Protein AF-0000000079808910 (afdb_homodimer)

Secondary structure (DSSP, 8-state):
-EEEEEEE--TT-BTTBPTT-EEES--HHHHHHHHHSTT----EEEE-STTSSHHHHHHHHHHHHHHHHHHHS-GGGS-GGG--SS--PSSSSEEEEEEEEPPGGG--TT--SEEEEEEEE-TTS--EEEETTGGGSSS-TTS-SSTHHHHHHS-SEEEEEE--SS--TTHHHHHHHHHHHHHHHHHHHTT----SS-S--EEE--GGGHHHHHHHHHHH--TTTTHHHHHHT-EEEEEEEEEEEE--EEE-HHHHHTT----HHHHHHHHHHHHHHHHHTT--HHHHHHHHHHHHHHHHHHH-TTEEE---TTS-SEEE-TTTTT--STT--SHHHHHHHH-SEEEEETTTTEEEEEEE-SHHHHHHHHHHTTT-HHHHHHHHHHHHHGGGGGS-HHHHHHHHH---TTGGGGS-B--GGG-SEEEEEEEEEETT-SS-B-GGGS-HHHHHHHHHHHHHHHTTTS-EEEEEESTTTT--HHHHHHHHHHHHHHS--BTTB-EEEEEEE--HHHHHTS-GGGEEEEEE-TTT--EEEE--SS--TT--HHHHHHHHH----SS-HHHHHHHHHHHH-THHHH-HHHHHHHHHHHS-S-HHHHHHHHHHHHSGGGG----/-EEEEEEE--TT-BTTBPTT-EEES--HHHHHHHHHSTT----EEEE-STTSSHHHHHHHHHHHHHHHHHHHS-GGGS-GGG--SS--PSSSSEEEEEEEEPPGGG--TT--SEEEEEEEE-TTS--EEEETTGGGSS--TT--IIIIIHHHHS-SEEEEEE--SS--TTHHHHHHHHHHHHHHHHHHHTT----SS-S--EEE--GGGHHHHHHHHHHH--TTTTHHHHHHT-EEEEEEEEEEEE--EEE-HHHHHTT----HHHHHHHHHHHHHHHHHTT--HHHHHHHHHHHHHHHHHHH-TTEEE---TTS-SEEE-TTTTT--STT--SHHHHHHHH-SEEEEETTTTEEEEEEE-SHHHHHHHHHHTTT-HHHHHHHHHHHHHGGGGGS-HHHHHHHHH---TTGGGGS-B--GGG-SEEEEEEEEEETT-SS-B-GGGS-HHHHHHHHHHHHHHHTTTS-EEEEEESTTTT--HHHHHHHHHHHHHHS--BTTB-EEEEEEE--HHHHHTS-GGGEEEEEE-TTT--EEEE--SS--TT--HHHHHHHHH----SS-HHHHHHHHHHHHSTHHHH-HHHHHHHHHHHS-S-HHHHHHHHHHHHSGGGG----

pLDDT: mean 88.54, std 10.25, range [24.23, 98.62]

Solvent-accessible surface area (backbone atoms only — not comparable to full-atom values): 65566 Å² total; per-residue (Å²): 49,43,71,31,35,44,32,35,60,13,84,82,22,48,86,56,42,44,53,65,41,68,49,70,64,44,50,76,65,57,44,52,52,49,67,67,47,75,62,69,69,72,55,34,38,30,34,35,51,71,74,20,42,57,66,46,55,53,31,49,52,47,36,51,53,41,55,51,46,62,68,59,48,69,68,88,44,47,53,76,90,62,62,56,70,54,59,84,49,74,61,40,13,34,38,39,31,32,34,27,60,52,60,70,92,46,45,54,96,83,29,69,59,60,42,42,37,39,35,39,28,46,73,86,39,46,77,44,81,39,64,77,56,49,85,55,35,77,58,67,84,82,59,53,70,69,66,69,49,41,66,50,72,40,65,61,29,42,38,35,38,65,61,50,89,44,61,62,63,52,52,53,31,52,52,46,50,52,46,47,39,36,40,52,50,45,26,62,48,67,70,45,85,60,90,58,54,68,85,69,42,59,45,57,60,53,76,88,42,40,65,55,41,50,50,30,45,62,56,59,54,52,69,77,75,42,39,67,49,31,73,75,69,24,48,73,45,60,43,33,35,30,43,40,32,42,43,62,43,74,46,54,73,68,63,54,56,65,47,48,83,63,51,74,67,54,48,50,51,49,51,51,50,53,50,53,53,40,50,74,72,67,53,50,74,69,55,44,71,72,39,47,66,58,56,52,50,50,53,47,35,73,73,31,90,42,40,47,76,48,84,55,86,97,51,68,44,33,35,36,31,83,49,52,72,32,46,57,53,84,83,31,79,31,56,53,20,31,51,55,70,37,31,73,42,71,50,72,43,75,88,75,40,26,40,41,35,34,33,68,53,48,72,66,36,38,50,38,45,33,71,56,30,78,62,34,39,46,55,48,41,31,35,49,50,49,45,51,44,52,48,55,71,81,62,49,68,66,58,49,55,48,54,74,69,52,84,58,84,59,53,76,66,39,54,56,44,59,29,57,92,69,30,33,43,49,79,42,74,48,28,27,36,37,70,47,43,90,62,68,39,41,72,67,77,35,38,45,30,48,45,40,49,51,44,54,49,31,52,41,49,54,48,43,85,35,32,24,39,37,40,32,40,33,70,57,51,58,39,25,66,64,54,40,20,34,41,67,49,53,48,39,69,40,36,59,56,44,96,86,37,35,71,31,40,41,35,31,43,61,55,45,33,54,47,7,47,27,50,28,84,34,32,39,39,32,38,51,41,73,77,76,40,51,48,46,77,42,58,57,96,53,57,29,20,24,14,20,41,67,56,41,35,28,76,63,62,67,36,80,69,58,41,2,43,45,26,51,49,52,53,50,51,57,66,63,35,70,64,33,79,76,35,37,67,60,41,37,51,47,47,60,70,63,34,12,71,28,71,65,51,50,50,52,39,48,57,42,60,65,40,79,80,56,71,69,60,85,124,49,43,70,30,36,44,32,35,58,13,86,82,22,48,87,58,41,44,54,64,40,67,47,70,64,47,50,77,66,58,44,51,52,49,68,66,46,75,63,70,71,73,56,35,38,31,33,34,52,71,75,21,42,58,66,46,55,52,33,50,53,48,34,51,51,40,56,52,46,62,60,53,50,70,69,89,41,47,53,76,90,61,63,57,70,53,59,84,48,74,60,41,12,34,38,41,32,32,35,26,61,52,59,70,92,45,45,53,96,85,29,68,61,61,43,43,38,38,37,39,29,46,72,85,40,46,75,45,80,39,62,76,56,48,85,53,38,76,59,66,86,79,61,56,60,70,54,74,48,41,69,52,72,41,65,62,29,42,38,35,37,64,61,52,88,44,62,64,64,51,51,54,31,53,51,47,49,54,46,46,38,35,42,53,49,45,26,62,47,67,70,45,86,60,91,58,53,67,86,68,41,59,44,55,59,53,78,88,42,40,63,55,42,49,48,30,46,63,55,60,54,52,71,77,74,42,40,68,49,31,72,75,69,24,48,74,46,59,43,33,34,30,42,40,33,43,44,61,43,74,47,54,71,67,63,54,57,66,44,48,83,62,52,74,67,53,47,50,52,50,52,50,48,55,49,52,53,41,49,73,73,67,52,50,71,69,55,44,71,73,40,48,66,58,55,51,51,50,52,47,34,73,73,32,90,42,40,50,73,47,83,56,85,95,52,67,43,33,34,35,32,82,48,53,71,32,46,56,53,84,84,31,80,31,55,54,21,31,52,55,70,36,31,70,43,71,52,73,42,76,88,76,40,28,39,39,34,33,32,67,53,46,72,66,35,36,50,37,45,33,70,57,30,78,62,34,40,46,53,48,41,31,35,50,51,49,45,51,42,51,47,55,71,80,61,48,69,68,58,49,55,46,55,73,70,50,85,58,83,60,52,76,64,37,55,56,43,60,29,56,90,72,31,32,44,49,79,42,73,50,28,27,36,36,70,47,44,89,62,68,40,43,72,67,75,36,38,44,29,49,46,41,49,52,43,54,49,31,52,41,50,53,48,43,86,36,31,24,40,38,39,32,40,33,71,58,51,58,40,26,66,64,54,38,21,34,42,68,49,52,48,36,69,39,36,58,56,45,94,87,35,34,70,30,42,41,36,31,43,59,56,46,34,54,47,6,47,27,51,28,83,34,32,38,38,32,38,51,39,71,78,75,40,49,48,46,76,43,58,57,95,52,57,28,20,25,15,20,41,67,55,42,36,28,76,64,62,66,37,78,69,60,40,3,43,46,26,51,48,51,52,50,51,57,65,63,36,71,59,34,78,75,34,33,67,60,40,38,51,48,47,60,71,64,34,11,70,25,71,65,51,50,50,52,38,48,55,41,58,63,40,81,79,53,70,69,59,86,124

Foldseek 3Di:
DFWAKKAQQQCPAQVLAHHGDIDGLDDPVRVVVVVVVFWFDFAFEEAEDPPLCQQSVLLQVLQVVLLLQLQADDLLLDDPLSNDQQDCGPVQWMKTWGWFAAFPVWADPQADRIWIKIWIHDHRDGIDIDRPVCVSTNDDPPPPCHHDVSCGGDFQAAEEEEPDPLDLSCQSVVLVLVSQVSVLVSCQLAVHADPLFTPGRYHYDYPQCLLLLLVLCQLQPDPLLCVLLCVPFQFDHWFKKKKKFAFKDFDDLVVLCSSDPDDPVRLVVVLVVLLVVCVVVPDDPVRCVVCSSVVSSVVSQVVHVQKDADPDPPDRGIMGGSCVNQDDDCPDLGLVSLQQQLAPDWDADPVLNMIMGMHGDDPSSSVSNCVSQVSASLSNSRNVSSQQSNQQVPFDPVLSSCSNRPPDSCSVVVGDGDDPSSGRMDMDDTWTDGPPDDDTDDLVPDDPQSSLLSSVLSVLLNCLPTAYEYEYEASRVPPDPVCLLCVSVSSSSSNGSDNNYDYHYYYYHHALSSQLCHFQSSYWAWRADPPPRHIDIDGQPDGSHNDDSQVCCCRRHVDNDPDDPVLVVVLVVLCPPPVCVVAVPVSLVVLPVVDDDDPVNVVSNVVSCPPVVNPPPPD/DFWAKKAQQQCPAQVLAHHGDIDGLDDPVRVVVVVVVFWFDFAFEEAEDPPLCQQSVLLQVLQVVLLLQLLQDDLLLDDPLSNDQQDCGPVQWMKTWGWFAAFPVWADPQADRIWIKIWIHDHRDGIDIDGPVCVSTNDDPPPDCSYDVSCGGDFQAAEEEEPDPLDLSCQSVVLVLVSQVSVLVSCQLAVHADPLFTPGRYHYDYPQCLLLLLVLCQLQPDPLLCVLLCVPFQFDHWFKKKKKFAFKDFDDLVVLCSSDPDDPVRLVVVLVVQLVVCVVVPDDPVRCVVCSSVVSSVVSQVVHVQKDADPDPPDRGIMGGSCVNQDDDCPDLGLVSLQQQLAPDWDADPVLNMIMGIHGDDPSSSVSCCVSQVSASLSNSRSVSSQQSCQQVPFDPVLSSCSNRPPDSCSVVVGDGDDPSSGRMDMDDTWTDGPPDDDTDDLVPDDPQSSLLSRVLSVLLNCLPTAYEYEYEASRVPPDPVCLLCVSVSSCSSNGSDNNYDYHYYYYHHALSSQLCHFQSSYWAWRADPPPRRIDIDGQPDGSHNDDSQVCCCRRHVDNDPDDPVLVVVLVVLCPPPVCVVAVPVSLVVLPVVDDDDPVNVVSNVVSCPPVVNPPPPD

Radius of gyration: 33.3 Å; Cα contacts (8 Å, |Δi|>4): 2256; chains: 2; bounding box: 93×118×65 Å

Nearest PDB structures (foldseek):
  8eea-assembly1_E  TM=5.211E-01  e=1.259E-10  Escherichia coli
  8eea-assembly1_F  TM=4.835E-01  e=3.034E-10  Escherichia coli
  7uqj-assembly1_B  TM=2.582E-01  e=8.518E+00  Saccharomyces cerevisiae
  8eea-assembly1_E  TM=5.245E-01  e=2.984E-10  Escherichia coli
  8eea-assembly1_F  TM=5.023E-01  e=4.274E-10  Escherichia coli

Sequence (1238 aa):
MKLLRLKITDPEGFRSLPCGFEHYFRTEWSLQDELAQADHFAPFVCAGPNGSGKSNLLEALAAIFYQLEVLRVRRSFLPEALQDEALDFSPVAFELDYLIRVPAEYRGPESPPWAKVGVWKKAGESVRFLWDNQGDFSTDVYEAFKGGHADILLPQYVLSYSSGENEILSLPFFKMRFVQFDEYWNALTCQLSYPGHPETRLAYLDSGFSQAILLCNLLFQDESTLQPFREDVGIEALREFRIILRRRIPIDAIQLEAFDLADEDQKRERRNRIQAEARTRGLSESEISQSVDDWVRSEIIKGNPALSETDELGSTRYRLNLLQLLEGDEKSSLVVSALKRCATLNYVDDVTDTLVLDYWVNEATRQAFRENFDGSALALFQAFQVLLTLNLYAVSDVLKADLYTSTSHYVSETVPTLASDQRIMRFKFMRFTKQGVAEPMMLKELSDGEHQLLHSLGLCLLFRETNSLFLLDEPETHFNPDWRANFISRLRQCLPGHGECAQEMLITTHAPFLISDSKPDKVLVFAKDKASGKVSVSHPPYNTLGASINKITHETFGKRETIGGGAQQVLEQLLADPISKADPHGLARKIMDTMGDSVERTLAVHALLQTPGADKEPGMKLLRLKITDPEGFRSLPCGFEHYFRTEWSLQDELAQADHFAPFVCAGPNGSGKSNLLEALAAIFYQLEVLRVRRSFLPEALQDEALDFSPVAFELDYLIRVPAEYRGPESPPWAKVGVWKKAGESVRFLWDNQGDFSTDVYEAFKGGHADILLPQYVLSYSSGENEILSLPFFKMRFVQFDEYWNALTCQLSYPGHPETRLAYLDSGFSQAILLCNLLFQDESTLQPFREDVGIEALREFRIILRRRIPIDAIQLEAFDLADEDQKRERRNRIQAEARTRGLSESEISQSVDDWVRSEIIKGNPALSETDELGSTRYRLNLLQLLEGDEKSSLVVSALKRCATLNYVDDVTDTLVLDYWVNEATRQAFRENFDGSALALFQAFQVLLTLNLYAVSDVLKADLYTSTSHYVSETVPTLASDQRIMRFKFMRFTKQGVAEPMMLKELSDGEHQLLHSLGLCLLFRETNSLFLLDEPETHFNPDWRANFISRLRQCLPGHGECAQEMLITTHAPFLISDSKPDKVLVFAKDKASGKVSVSHPPYNTLGASINKITHETFGKRETIGGGAQQVLEQLLADPISKADPHGLARKIMDTMGDSVERTLAVHALLQTPGADKEPG

InterPro domains:
  IPR003959 ATPase, AAA-type, core [PF13304] (408-516)
  IPR027417 P-loop containing nucleoside triphosphate hydrolase [G3DSA:3.40.50.300] (246-538)
  IPR027417 P-loop containing nucleoside triphosphate hydrolase [SSF52540] (47-541)
  IPR030974 Restriction system-associated AAA family ATPase [TIGR04435] (1-610)

Structure (mmCIF, N/CA/C/O backbone):
data_AF-0000000079808910-model_v1
#
loop_
_entity.id
_entity.type
_entity.pdbx_description
1 polymer 'Restriction system-associated AAA family ATPase'
#
loop_
_atom_site.group_PDB
_atom_site.id
_atom_site.type_symbol
_atom_site.label_atom_id
_atom_site.label_alt_id
_atom_site.label_comp_id
_atom_site.label_asym_id
_atom_site.label_entity_id
_atom_site.label_seq_id
_atom_site.pdbx_PDB_ins_code
_atom_site.Cartn_x
_atom_site.Cartn_y
_atom_site.Cartn_z
_atom_site.occupancy
_atom_site.B_iso_or_equiv
_atom_site.auth_seq_id
_atom_site.auth_comp_id
_atom_site.auth_asym_id
_atom_site.auth_atom_id
_atom_site.pdbx_PDB_model_num
ATOM 1 N N . MET A 1 1 ? 25.031 16.594 -4.344 1 89.81 1 MET A N 1
ATOM 2 C CA . MET A 1 1 ? 24.594 17.344 -5.516 1 89.81 1 MET A CA 1
ATOM 3 C C . MET A 1 1 ? 23.781 18.562 -5.109 1 89.81 1 MET A C 1
ATOM 5 O O . MET A 1 1 ? 23.219 18.594 -4.012 1 89.81 1 MET A O 1
ATOM 9 N N . LYS A 1 2 ? 23.734 19.547 -5.949 1 92.62 2 LYS A N 1
ATOM 10 C CA . LYS A 1 2 ? 22.891 20.734 -5.809 1 92.62 2 LYS A CA 1
ATOM 11 C C . LYS A 1 2 ? 22.188 21.062 -7.117 1 92.62 2 LYS A C 1
ATOM 13 O O . LYS A 1 2 ? 22.828 21.406 -8.109 1 92.62 2 LYS A O 1
ATOM 18 N N . LEU A 1 3 ? 20.922 20.984 -7.086 1 95.75 3 LEU A N 1
ATOM 19 C CA . LEU A 1 3 ? 20.125 21.266 -8.281 1 95.75 3 LEU A CA 1
ATOM 20 C C . LEU A 1 3 ? 20.172 22.766 -8.609 1 95.75 3 LEU A C 1
ATOM 22 O O . LEU A 1 3 ? 20.094 23.594 -7.707 1 95.75 3 LEU A O 1
ATOM 26 N N . LEU A 1 4 ? 20.297 23.062 -9.898 1 96.75 4 LEU A N 1
ATOM 27 C CA . LEU A 1 4 ? 20.359 24.469 -10.312 1 96.75 4 LEU A CA 1
ATOM 28 C C . LEU A 1 4 ? 19.156 24.828 -11.164 1 96.75 4 LEU A C 1
ATOM 30 O O . LEU A 1 4 ? 18.5 25.844 -10.914 1 96.75 4 LEU A O 1
ATOM 34 N N . ARG A 1 5 ? 18.953 24.031 -12.203 1 97.25 5 ARG A N 1
ATOM 35 C CA . ARG A 1 5 ? 17.906 24.391 -13.156 1 97.25 5 ARG A CA 1
ATOM 36 C C . ARG A 1 5 ? 17.328 23.141 -13.812 1 97.25 5 ARG A C 1
ATOM 38 O O . ARG A 1 5 ? 18.047 22.203 -14.125 1 97.25 5 ARG A O 1
ATOM 45 N N . LEU A 1 6 ? 15.984 23.125 -13.984 1 97.62 6 LEU A N 1
ATOM 46 C CA . LEU A 1 6 ? 15.273 22.094 -14.734 1 97.62 6 LEU A CA 1
ATOM 47 C C . LEU A 1 6 ? 14.344 22.719 -15.773 1 97.62 6 LEU A C 1
ATOM 49 O O . LEU A 1 6 ? 13.594 23.656 -15.461 1 97.62 6 LEU A O 1
ATOM 53 N N . LYS A 1 7 ? 14.43 22.281 -16.969 1 97.88 7 LYS A N 1
ATOM 54 C CA . LYS A 1 7 ? 13.531 22.734 -18.047 1 97.88 7 LYS A CA 1
ATOM 55 C C . LYS A 1 7 ? 12.984 21.547 -18.828 1 97.88 7 LYS A C 1
ATOM 57 O O . LYS A 1 7 ? 13.75 20.672 -19.266 1 97.88 7 LYS A O 1
ATOM 62 N N . ILE A 1 8 ? 11.68 21.484 -18.922 1 97.06 8 ILE A N 1
ATOM 63 C CA . ILE A 1 8 ? 11.023 20.453 -19.734 1 97.06 8 ILE A CA 1
ATOM 64 C C . ILE A 1 8 ? 10.82 20.969 -21.156 1 97.06 8 ILE A C 1
ATOM 66 O O . ILE A 1 8 ? 10.07 21.938 -21.375 1 97.06 8 ILE A O 1
ATOM 70 N N . THR A 1 9 ? 11.469 20.375 -22.078 1 97.06 9 THR A N 1
ATOM 71 C CA . THR A 1 9 ? 11.367 20.812 -23.469 1 97.06 9 THR A CA 1
ATOM 72 C C . THR A 1 9 ? 10.617 19.781 -24.297 1 97.06 9 THR A C 1
ATOM 74 O O . THR A 1 9 ? 10.539 19.906 -25.516 1 97.06 9 THR A O 1
ATOM 77 N N . ASP A 1 10 ? 10.133 18.766 -23.672 1 95.81 10 ASP A N 1
ATOM 78 C CA . ASP A 1 10 ? 9.266 17.781 -24.312 1 95.81 10 ASP A CA 1
ATOM 79 C C . ASP A 1 10 ? 8.008 18.438 -24.875 1 95.81 10 ASP A C 1
ATOM 81 O O . ASP A 1 10 ? 7.262 19.094 -24.125 1 95.81 10 ASP A O 1
ATOM 85 N N . PRO A 1 11 ? 7.777 18.281 -26.141 1 93.12 11 PRO A N 1
ATOM 86 C CA . PRO A 1 11 ? 6.621 18.953 -26.75 1 93.12 11 PRO A CA 1
ATOM 87 C C . PRO A 1 11 ? 5.301 18.562 -26.094 1 93.12 11 PRO A C 1
ATOM 89 O O . PRO A 1 11 ? 4.367 19.359 -26.047 1 93.12 11 PRO A O 1
ATOM 92 N N . GLU A 1 12 ? 5.16 17.406 -25.594 1 90.19 12 GLU A N 1
ATOM 93 C CA . GLU A 1 12 ? 3.938 16.953 -24.938 1 90.19 12 GLU A CA 1
ATOM 94 C C . GLU A 1 12 ? 3.957 17.266 -23.453 1 90.19 12 GLU A C 1
ATOM 96 O O . GLU A 1 12 ? 2.99 17 -22.734 1 90.19 12 GLU A O 1
ATOM 101 N N . GLY A 1 13 ? 4.992 17.875 -23.047 1 92.12 13 GLY A N 1
ATOM 102 C CA . GLY A 1 13 ? 5.141 18.094 -21.625 1 92.12 13 GLY A CA 1
ATOM 103 C C . GLY A 1 13 ? 5.418 16.828 -20.844 1 92.12 13 GLY A C 1
ATOM 104 O O . GLY A 1 13 ? 5.812 15.812 -21.422 1 92.12 13 GLY A O 1
ATOM 105 N N . PHE A 1 14 ? 5.375 16.906 -19.594 1 93.94 14 PHE A N 1
ATOM 106 C CA . PHE A 1 14 ? 5.5 15.766 -18.688 1 93.94 14 PHE A CA 1
ATOM 107 C C . PHE A 1 14 ? 4.387 15.773 -17.641 1 93.94 14 PHE A C 1
ATOM 109 O O . PHE A 1 14 ? 4.465 16.5 -16.641 1 93.94 14 PHE A O 1
ATOM 116 N N . ARG A 1 15 ? 3.408 14.906 -17.891 1 90.75 15 ARG A N 1
ATOM 117 C CA . ARG A 1 15 ? 2.23 14.875 -17.031 1 90.75 15 ARG A CA 1
ATOM 118 C C . ARG A 1 15 ? 1.595 16.25 -16.922 1 90.75 15 ARG A C 1
ATOM 120 O O . ARG A 1 15 ? 1.274 16.875 -17.938 1 90.75 15 ARG A O 1
ATOM 127 N N . SER A 1 16 ? 1.56 16.891 -15.75 1 88.69 16 SER A N 1
ATOM 128 C CA . SER A 1 16 ? 0.911 18.203 -15.625 1 88.69 16 SER A CA 1
ATOM 129 C C . SER A 1 16 ? 1.892 19.328 -15.906 1 88.69 16 SER A C 1
ATOM 131 O O . SER A 1 16 ? 1.492 20.5 -16 1 88.69 16 SER A O 1
ATOM 133 N N . LEU A 1 17 ? 3.186 19.031 -16.016 1 93.06 17 LEU A N 1
ATOM 134 C CA . LEU A 1 17 ? 4.18 20.047 -16.344 1 93.06 17 LEU A CA 1
ATOM 135 C C . LEU A 1 17 ? 4.195 20.344 -17.844 1 93.06 17 LEU A C 1
ATOM 137 O O . LEU A 1 17 ? 4.574 19.484 -18.641 1 93.06 17 LEU A O 1
ATOM 141 N N . PRO A 1 18 ? 3.928 21.531 -18.219 1 91.31 18 PRO A N 1
ATOM 142 C CA . PRO A 1 18 ? 3.809 21.828 -19.656 1 91.31 18 PRO A CA 1
ATOM 143 C C . PRO A 1 18 ? 5.164 21.953 -20.344 1 91.31 18 PRO A C 1
ATOM 145 O O . PRO A 1 18 ? 6.195 22.047 -19.672 1 91.31 18 PRO A O 1
ATOM 148 N N . CYS A 1 19 ? 5.102 21.953 -21.656 1 93.88 19 CYS A N 1
ATOM 149 C CA . CYS A 1 19 ? 6.293 22.266 -22.438 1 93.88 19 CYS A CA 1
ATOM 150 C C . CYS A 1 19 ? 6.793 23.672 -22.141 1 93.88 19 CYS A C 1
ATOM 152 O O . CYS A 1 19 ? 6.012 24.625 -22.125 1 93.88 19 CYS A O 1
ATOM 154 N N . GLY A 1 20 ? 8.047 23.766 -21.844 1 93.31 20 GLY A N 1
ATOM 155 C CA . GLY A 1 20 ? 8.617 25.062 -21.531 1 93.31 20 GLY A CA 1
ATOM 156 C C . GLY A 1 20 ? 8.68 25.328 -20.031 1 93.31 20 GLY A C 1
ATOM 157 O O . GLY A 1 20 ? 9.188 26.375 -19.609 1 93.31 20 GLY A O 1
ATOM 158 N N . PHE A 1 21 ? 8.117 24.391 -19.297 1 94.19 21 PHE A N 1
ATOM 159 C CA . PHE A 1 21 ? 8.25 24.531 -17.844 1 94.19 21 PHE A CA 1
ATOM 160 C C . PHE A 1 21 ? 9.711 24.672 -17.453 1 94.19 21 PHE A C 1
ATOM 162 O O . PHE A 1 21 ? 10.547 23.828 -17.797 1 94.19 21 PHE A O 1
ATOM 169 N N . GLU A 1 22 ? 10.047 25.75 -16.797 1 95.12 22 GLU A N 1
ATOM 170 C CA . GLU A 1 22 ? 11.414 26.031 -16.375 1 95.12 22 GLU A CA 1
ATOM 171 C C . GLU A 1 22 ? 11.469 26.547 -14.945 1 95.12 22 GLU A C 1
ATOM 173 O O . GLU A 1 22 ? 10.68 27.422 -14.562 1 95.12 22 GLU A O 1
ATOM 178 N N . HIS A 1 23 ? 12.289 25.922 -14.148 1 94.62 23 HIS A N 1
ATOM 179 C CA . HIS A 1 23 ? 12.445 26.375 -12.773 1 94.62 23 HIS A CA 1
ATOM 180 C C . HIS A 1 23 ? 13.922 26.469 -12.391 1 94.62 23 HIS A C 1
ATOM 182 O O . HIS A 1 23 ? 14.695 25.547 -12.648 1 94.62 23 HIS A O 1
ATOM 188 N N . TYR A 1 24 ? 14.281 27.625 -11.852 1 95.5 24 TYR A N 1
ATOM 189 C CA . TYR A 1 24 ? 15.609 27.844 -11.281 1 95.5 24 TYR A CA 1
ATOM 190 C C . TYR A 1 24 ? 15.602 27.609 -9.781 1 95.5 24 TYR A C 1
ATOM 192 O O . TYR A 1 24 ? 15.062 28.422 -9.016 1 95.5 24 TYR A O 1
ATOM 200 N N . PHE A 1 25 ? 16.203 26.547 -9.32 1 95.19 25 PHE A N 1
ATOM 201 C CA . PHE A 1 25 ? 16.234 26.188 -7.902 1 95.19 25 PHE A CA 1
ATOM 202 C C . PHE A 1 25 ? 17.094 27.172 -7.117 1 95.19 25 PHE A C 1
ATOM 204 O O . PHE A 1 25 ? 16.875 27.391 -5.922 1 95.19 25 PHE A O 1
ATOM 211 N N . ARG A 1 26 ? 18.141 27.609 -7.77 1 93.19 26 ARG A N 1
ATOM 212 C CA . ARG A 1 26 ? 19.094 28.516 -7.145 1 93.19 26 ARG A CA 1
ATOM 213 C C . ARG A 1 26 ? 19.516 29.609 -8.109 1 93.19 26 ARG A C 1
ATOM 215 O O . ARG A 1 26 ? 19.719 29.359 -9.297 1 93.19 26 ARG A O 1
ATOM 222 N N . THR A 1 27 ? 19.609 30.781 -7.531 1 88.31 27 THR A N 1
ATOM 223 C CA . THR A 1 27 ? 20.234 31.859 -8.266 1 88.31 27 THR A CA 1
ATOM 224 C C . THR A 1 27 ? 21.75 31.875 -8.016 1 88.31 27 THR A C 1
ATOM 226 O O . THR A 1 27 ? 22.234 31.188 -7.113 1 88.31 27 THR A O 1
ATOM 229 N N . GLU A 1 28 ? 22.406 32.562 -8.836 1 86.75 28 GLU A N 1
ATOM 230 C CA . GLU A 1 28 ? 23.859 32.656 -8.648 1 86.75 28 GLU A CA 1
ATOM 231 C C . GLU A 1 28 ? 24.203 33.219 -7.266 1 86.75 28 GLU A C 1
ATOM 233 O O . GLU A 1 28 ? 25.125 32.719 -6.617 1 86.75 28 GLU A O 1
ATOM 238 N N . TRP A 1 29 ? 23.469 34.125 -6.84 1 81.88 29 TRP A N 1
ATOM 239 C CA . TRP A 1 29 ? 23.719 34.75 -5.551 1 81.88 29 TRP A CA 1
ATOM 240 C C . TRP A 1 29 ? 23.406 33.812 -4.402 1 81.88 29 TRP A C 1
ATOM 242 O O . TRP A 1 29 ? 24.203 33.656 -3.467 1 81.88 29 TRP A O 1
ATOM 252 N N . SER A 1 30 ? 22.297 33.188 -4.488 1 83.19 30 SER A N 1
ATOM 253 C CA . SER A 1 30 ? 21.891 32.281 -3.43 1 83.19 30 SER A CA 1
ATOM 254 C C . SER A 1 30 ? 22.828 31.078 -3.354 1 83.19 30 SER A C 1
ATOM 256 O O . SER A 1 30 ? 23.062 30.531 -2.271 1 83.19 30 SER A O 1
ATOM 258 N N . LEU A 1 31 ? 23.297 30.734 -4.504 1 87.12 31 LEU A N 1
ATOM 259 C CA . LEU A 1 31 ? 24.234 29.609 -4.555 1 87.12 31 LEU A CA 1
ATOM 260 C C . LEU A 1 31 ? 25.547 29.969 -3.854 1 87.12 31 LEU A C 1
ATOM 262 O O . LEU A 1 31 ? 26.078 29.156 -3.086 1 87.12 31 LEU A O 1
ATOM 266 N N . GLN A 1 32 ? 26 31.125 -4.102 1 83.88 32 GLN A N 1
ATOM 267 C CA . GLN A 1 32 ? 27.25 31.562 -3.465 1 83.88 32 GLN A CA 1
ATOM 268 C C . GLN A 1 32 ? 27.078 31.656 -1.951 1 83.88 32 GLN A C 1
ATOM 270 O O . GLN A 1 32 ? 27.984 31.266 -1.201 1 83.88 32 GLN A O 1
ATOM 275 N N . ASP A 1 33 ? 25.984 32.125 -1.585 1 82.44 33 ASP A N 1
ATOM 276 C CA . ASP A 1 33 ? 25.688 32.219 -0.159 1 82.44 33 ASP A CA 1
ATOM 277 C C . ASP A 1 33 ? 25.609 30.859 0.498 1 82.44 33 ASP A C 1
ATOM 279 O O . ASP A 1 33 ? 26.094 30.672 1.617 1 82.44 33 ASP A O 1
ATOM 283 N N . GLU A 1 34 ? 25.016 29.953 -0.171 1 83.88 34 GLU A N 1
ATOM 284 C CA . GLU A 1 34 ? 24.875 28.594 0.362 1 83.88 34 GLU A CA 1
ATOM 285 C C . GLU A 1 34 ? 26.219 27.891 0.433 1 83.88 34 GLU A C 1
ATOM 287 O O . GLU A 1 34 ? 26.484 27.141 1.379 1 83.88 34 GLU A O 1
ATOM 292 N N . LEU A 1 35 ? 26.984 28.094 -0.566 1 82.62 35 LEU A N 1
ATOM 293 C CA . LEU A 1 35 ? 28.281 27.422 -0.608 1 82.62 35 LEU A CA 1
ATOM 294 C C . LEU A 1 35 ? 29.219 27.984 0.452 1 82.62 35 LEU A C 1
ATOM 296 O O . LEU A 1 35 ? 30.141 27.297 0.91 1 82.62 35 LEU A O 1
ATOM 300 N N . ALA A 1 36 ? 28.859 29.25 0.788 1 75.5 36 ALA A N 1
ATOM 301 C CA . ALA A 1 36 ? 29.688 29.906 1.796 1 75.5 36 ALA A CA 1
ATOM 302 C C . ALA A 1 36 ? 29.297 29.453 3.201 1 75.5 36 ALA A C 1
ATOM 304 O O . ALA A 1 36 ? 30.125 29.5 4.121 1 75.5 36 ALA A O 1
ATOM 305 N N . GLN A 1 37 ? 28.062 29.141 3.266 1 68.56 37 GLN A N 1
ATOM 306 C CA . GLN A 1 37 ? 27.562 28.703 4.57 1 68.56 37 GLN A CA 1
ATOM 307 C C . GLN A 1 37 ? 27.672 27.188 4.73 1 68.56 37 GLN A C 1
ATOM 309 O O . GLN A 1 37 ? 27.109 26.438 3.928 1 68.56 37 GLN A O 1
ATOM 314 N N . ALA A 1 38 ? 28.891 26.594 4.957 1 57.03 38 ALA A N 1
ATOM 315 C CA . ALA A 1 38 ? 29.266 25.188 4.953 1 57.03 38 ALA A CA 1
ATOM 316 C C . ALA A 1 38 ? 28.078 24.281 5.293 1 57.03 38 ALA A C 1
ATOM 318 O O . ALA A 1 38 ? 27.844 23.281 4.625 1 57.03 38 ALA A O 1
ATOM 319 N N . ASP A 1 39 ? 27.453 24.234 6.461 1 57.06 39 ASP A N 1
ATOM 320 C CA . ASP A 1 39 ? 26.938 23.047 7.133 1 57.06 39 ASP A CA 1
ATOM 321 C C . ASP A 1 39 ? 25.406 23.109 7.234 1 57.06 39 ASP A C 1
ATOM 323 O O . ASP A 1 39 ? 24.828 22.469 8.109 1 57.06 39 ASP A O 1
ATOM 327 N N . HIS A 1 40 ? 24.797 23.672 6.062 1 70.12 40 HIS A N 1
ATOM 328 C CA . HIS A 1 40 ? 23.406 23.75 6.504 1 70.12 40 HIS A CA 1
ATOM 329 C C . HIS A 1 40 ? 22.484 22.938 5.598 1 70.12 40 HIS A C 1
ATOM 331 O O . HIS A 1 40 ? 22.453 23.156 4.383 1 70.12 40 HIS A O 1
ATOM 337 N N . PHE A 1 41 ? 21.984 21.781 6.148 1 80.31 41 PHE A N 1
ATOM 338 C CA . PHE A 1 41 ? 20.969 21 5.457 1 80.31 41 PHE A CA 1
ATOM 339 C C . PHE A 1 41 ? 19.672 21.781 5.34 1 80.31 41 PHE A C 1
ATOM 341 O O . PHE A 1 41 ? 19.094 22.188 6.348 1 80.31 41 PHE A O 1
ATOM 348 N N . ALA A 1 42 ? 19.266 22.078 4.098 1 86.25 42 ALA A N 1
ATOM 349 C CA . ALA A 1 42 ? 18.031 22.781 3.814 1 86.25 42 ALA A CA 1
ATOM 350 C C . ALA A 1 42 ? 17.297 22.156 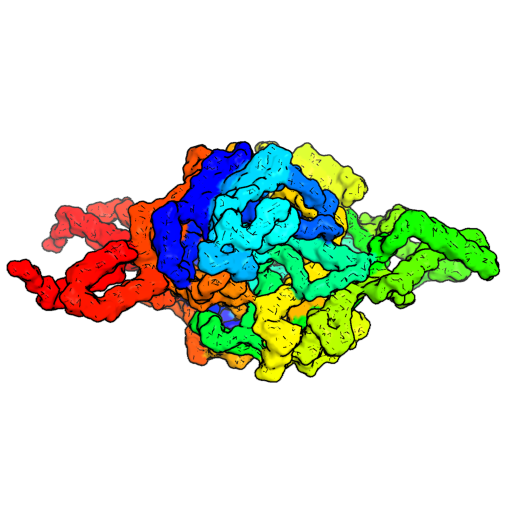2.627 1 86.25 42 ALA A C 1
ATOM 352 O O . ALA A 1 42 ? 17.578 22.5 1.475 1 86.25 42 ALA A O 1
ATOM 353 N N . PRO A 1 43 ? 16.344 21.344 2.932 1 93.19 43 PRO A N 1
ATOM 354 C CA . PRO A 1 43 ? 15.617 20.703 1.834 1 93.19 43 PRO A CA 1
ATOM 355 C C . PRO A 1 43 ? 14.688 21.672 1.103 1 93.19 43 PRO A C 1
ATOM 357 O O . PRO A 1 43 ? 14.297 22.703 1.665 1 93.19 43 PRO A O 1
ATOM 360 N N . PHE A 1 44 ? 14.469 21.438 -0.161 1 96.31 44 PHE A N 1
ATOM 361 C CA . PHE A 1 44 ? 13.414 22.141 -0.875 1 96.31 44 PHE A CA 1
ATOM 362 C C . PHE A 1 44 ? 12.039 21.594 -0.479 1 96.31 44 PHE A C 1
ATOM 364 O O . PHE A 1 44 ? 11.828 20.375 -0.464 1 96.31 44 PHE A O 1
ATOM 371 N N . VAL A 1 45 ? 11.172 22.469 -0.117 1 96.38 45 VAL A N 1
ATOM 372 C CA . VAL A 1 45 ? 9.812 22.109 0.272 1 96.38 45 VAL A CA 1
ATOM 373 C C . VAL A 1 45 ? 8.828 22.531 -0.819 1 96.38 45 VAL A C 1
ATOM 375 O O . VAL A 1 45 ? 8.641 23.719 -1.065 1 96.38 45 VAL A O 1
ATOM 378 N N . CYS A 1 46 ? 8.258 21.547 -1.479 1 97.12 46 CYS A N 1
ATOM 379 C CA . CYS A 1 46 ? 7.254 21.781 -2.512 1 97.12 46 CYS A CA 1
ATOM 380 C C . CYS A 1 46 ? 5.852 21.781 -1.921 1 97.12 46 CYS A C 1
ATOM 382 O O . CYS A 1 46 ? 5.367 20.734 -1.474 1 97.12 46 CYS A O 1
ATOM 384 N N . ALA A 1 47 ? 5.191 22.906 -1.97 1 94.19 47 ALA A N 1
ATOM 385 C CA . ALA A 1 47 ? 3.883 23.062 -1.338 1 94.19 47 ALA A CA 1
ATOM 386 C C . ALA A 1 47 ? 2.848 23.578 -2.332 1 94.19 47 ALA A C 1
ATOM 388 O O . ALA A 1 47 ? 3.199 24.203 -3.338 1 94.19 47 ALA A O 1
ATOM 389 N N . GLY A 1 48 ? 1.59 23.25 -2.07 1 90 48 GLY A N 1
ATOM 390 C CA . GLY A 1 48 ? 0.476 23.656 -2.91 1 90 48 GLY A CA 1
ATOM 391 C C . GLY A 1 48 ? -0.741 22.766 -2.768 1 90 48 GLY A C 1
ATOM 392 O O . GLY A 1 48 ? -0.699 21.766 -2.057 1 90 48 GLY A O 1
ATOM 393 N N . PRO A 1 49 ? -1.833 23.156 -3.385 1 88.19 49 PRO A N 1
ATOM 394 C CA . PRO A 1 49 ? -3.057 22.359 -3.291 1 88.19 49 PRO A CA 1
ATOM 395 C C . PRO A 1 49 ? -2.936 21 -3.99 1 88.19 49 PRO A C 1
ATOM 397 O O . PRO A 1 49 ? -1.94 20.734 -4.672 1 88.19 49 PRO A O 1
ATOM 400 N N . ASN A 1 50 ? -3.932 20.172 -3.703 1 88.62 50 ASN A N 1
ATOM 401 C CA . ASN A 1 50 ? -3.961 18.859 -4.336 1 88.62 50 ASN A CA 1
ATOM 402 C C . ASN A 1 50 ? -4.07 18.969 -5.852 1 88.62 50 ASN A C 1
ATOM 404 O O . ASN A 1 50 ? -4.82 19.797 -6.367 1 88.62 50 ASN A O 1
ATOM 408 N N . GLY A 1 51 ? -3.246 18.234 -6.586 1 86.31 51 GLY A N 1
ATOM 409 C CA . GLY A 1 51 ? -3.311 18.203 -8.039 1 86.31 51 GLY A CA 1
ATOM 410 C C . GLY A 1 51 ? -2.551 19.344 -8.695 1 86.31 51 GLY A C 1
ATOM 411 O O . GLY A 1 51 ? -2.68 19.562 -9.898 1 86.31 51 GLY A O 1
ATOM 412 N N . SER A 1 52 ? -1.691 20.031 -7.969 1 89 52 SER A N 1
ATOM 413 C CA . SER A 1 52 ? -1.031 21.219 -8.492 1 89 52 SER A CA 1
ATOM 414 C C . SER A 1 52 ? 0.28 20.875 -9.188 1 89 52 SER A C 1
ATOM 416 O O . SER A 1 52 ? 0.952 21.75 -9.742 1 89 52 SER A O 1
ATOM 418 N N . GLY A 1 53 ? 0.674 19.625 -9.102 1 90.81 53 GLY A N 1
ATOM 419 C CA . GLY A 1 53 ? 1.845 19.219 -9.859 1 90.81 53 GLY A CA 1
ATOM 420 C C . GLY A 1 53 ? 3.076 19.016 -9 1 90.81 53 GLY A C 1
ATOM 421 O O . GLY A 1 53 ? 4.168 18.766 -9.516 1 90.81 53 GLY A O 1
ATOM 422 N N . LYS A 1 54 ? 2.963 19.047 -7.672 1 94.75 54 LYS A N 1
ATOM 423 C CA . LYS A 1 54 ? 4.086 18.859 -6.754 1 94.75 54 LYS A CA 1
ATOM 424 C C . LYS A 1 54 ? 4.801 17.531 -7.016 1 94.75 54 LYS A C 1
ATOM 426 O O . LYS A 1 54 ? 6.016 17.516 -7.215 1 94.75 54 LYS A O 1
ATOM 431 N N . SER A 1 55 ? 4.051 16.484 -7.062 1 95.69 55 SER A N 1
ATOM 432 C CA . SER A 1 55 ? 4.625 15.148 -7.25 1 95.69 55 SER A CA 1
ATOM 433 C C . SER A 1 55 ? 5.199 14.984 -8.656 1 95.69 55 SER A C 1
ATOM 435 O O . SER A 1 55 ? 6.148 14.227 -8.859 1 95.69 55 SER A O 1
ATOM 437 N N . ASN A 1 56 ? 4.625 15.719 -9.602 1 95.75 56 ASN A N 1
ATOM 438 C CA . ASN A 1 56 ? 5.078 15.602 -10.984 1 95.75 56 ASN A CA 1
ATOM 439 C C . ASN A 1 56 ? 6.5 16.125 -11.156 1 95.75 56 ASN A C 1
ATOM 441 O O . ASN A 1 56 ? 7.246 15.648 -12.016 1 95.75 56 ASN A O 1
ATOM 445 N N . LEU A 1 57 ? 6.879 17.109 -10.359 1 97.25 57 LEU A N 1
ATOM 446 C CA . LEU A 1 57 ? 8.258 17.594 -10.391 1 97.25 57 LEU A CA 1
ATOM 447 C C . LEU A 1 57 ? 9.219 16.5 -9.945 1 97.25 57 LEU A C 1
ATOM 449 O O . LEU A 1 57 ? 10.25 16.266 -10.594 1 97.25 57 LEU A O 1
ATOM 453 N N . LEU A 1 58 ? 8.93 15.828 -8.812 1 98.06 58 LEU A N 1
ATOM 454 C CA . LEU A 1 58 ? 9.758 14.727 -8.336 1 98.06 58 LEU A CA 1
ATOM 455 C C . LEU A 1 58 ? 9.812 13.594 -9.359 1 98.06 58 LEU A C 1
ATOM 457 O O . LEU A 1 58 ? 10.875 13.016 -9.594 1 98.06 58 LEU A O 1
ATOM 461 N N . GLU A 1 59 ? 8.672 13.367 -9.961 1 97.12 59 GLU A N 1
ATOM 462 C CA . GLU A 1 59 ? 8.586 12.312 -10.969 1 97.12 59 GLU A CA 1
ATOM 463 C C . GLU A 1 59 ? 9.43 12.648 -12.188 1 97.12 59 GLU A C 1
ATOM 465 O O . GLU A 1 59 ? 10.039 11.758 -12.797 1 97.12 59 GLU A O 1
ATOM 470 N N . ALA A 1 60 ? 9.422 13.883 -12.578 1 97.75 60 ALA A N 1
ATOM 471 C CA . ALA A 1 60 ? 10.242 14.312 -13.703 1 97.75 60 ALA A CA 1
ATOM 472 C C . ALA A 1 60 ? 11.727 14.086 -13.422 1 97.75 60 ALA A C 1
ATOM 474 O O . ALA A 1 60 ? 12.453 13.555 -14.266 1 97.75 60 ALA A O 1
ATOM 475 N N . LEU A 1 61 ? 12.156 14.5 -12.242 1 98.25 61 LEU A N 1
ATOM 476 C CA . LEU A 1 61 ? 13.547 14.305 -11.852 1 98.25 61 LEU A CA 1
ATOM 477 C C . LEU A 1 61 ? 13.898 12.82 -11.828 1 98.25 61 LEU A C 1
ATOM 479 O O . LEU A 1 61 ? 14.93 12.406 -12.359 1 98.25 61 LEU A O 1
ATOM 483 N N . ALA A 1 62 ? 13.008 12.008 -11.242 1 97.88 62 ALA A N 1
ATOM 484 C CA . ALA A 1 62 ? 13.234 10.57 -11.188 1 97.88 62 ALA A CA 1
ATOM 485 C C . ALA A 1 62 ? 13.359 9.977 -12.594 1 97.88 62 ALA A C 1
ATOM 487 O O . ALA A 1 62 ? 14.234 9.148 -12.852 1 97.88 62 ALA A O 1
ATOM 488 N N . ALA A 1 63 ? 12.469 10.398 -13.461 1 96.88 63 ALA A N 1
ATOM 489 C CA . ALA A 1 63 ? 12.469 9.906 -14.836 1 96.88 63 ALA A CA 1
ATOM 490 C C . ALA A 1 63 ? 13.758 10.289 -15.555 1 96.88 63 ALA A C 1
ATOM 492 O O . ALA A 1 63 ? 14.305 9.5 -16.328 1 96.88 63 ALA A O 1
ATOM 493 N N . ILE A 1 64 ? 14.219 11.469 -15.367 1 97.5 64 ILE A N 1
ATOM 494 C CA . ILE A 1 64 ? 15.445 11.953 -16 1 97.5 64 ILE A CA 1
ATOM 495 C C . ILE A 1 64 ? 16.641 11.148 -15.492 1 97.5 64 ILE A C 1
ATOM 497 O O . ILE A 1 64 ? 17.438 10.641 -16.281 1 97.5 64 ILE A O 1
ATOM 501 N N . PHE A 1 65 ? 16.766 11 -14.234 1 97.25 65 PHE A N 1
ATOM 502 C CA . PHE A 1 65 ? 17.906 10.281 -13.68 1 97.25 65 PHE A CA 1
ATOM 503 C C . PHE A 1 65 ? 17.844 8.805 -14.039 1 97.25 65 PHE A C 1
ATOM 505 O O . PHE A 1 65 ? 18.875 8.133 -14.117 1 97.25 65 PHE A O 1
ATOM 512 N N . TYR A 1 66 ? 16.625 8.305 -14.25 1 95.88 66 TYR A N 1
ATOM 513 C CA . TYR A 1 66 ? 16.484 6.949 -14.781 1 95.88 66 TYR A CA 1
ATOM 514 C C . TYR A 1 66 ? 17.156 6.824 -16.141 1 95.88 66 TYR A C 1
ATOM 516 O O . TYR A 1 66 ? 17.891 5.871 -16.391 1 95.88 66 TYR A O 1
ATOM 524 N N . GLN A 1 67 ? 16.906 7.773 -16.969 1 94.44 67 GLN A N 1
ATOM 525 C CA . GLN A 1 67 ? 17.516 7.762 -18.297 1 94.44 67 GLN A CA 1
ATOM 526 C C . GLN A 1 67 ? 19.031 7.848 -18.219 1 94.44 67 GLN A C 1
ATOM 528 O O . GLN A 1 67 ? 19.734 7.184 -18.969 1 94.44 67 GLN A O 1
ATOM 533 N N . LEU A 1 68 ? 19.5 8.617 -17.297 1 94.25 68 LEU A N 1
ATOM 534 C CA . LEU A 1 68 ? 20.938 8.758 -17.109 1 94.25 68 LEU A CA 1
ATOM 535 C C . LEU A 1 68 ? 21.547 7.473 -16.562 1 94.25 68 LEU A C 1
ATOM 537 O O . LEU A 1 68 ? 22.641 7.07 -16.984 1 94.25 68 LEU A O 1
ATOM 541 N N . GLU A 1 69 ? 20.812 6.82 -15.656 1 94.12 69 GLU A N 1
ATOM 542 C CA . GLU A 1 69 ? 21.312 5.582 -15.062 1 94.12 69 GLU A CA 1
ATOM 543 C C . GLU A 1 69 ? 21.375 4.461 -16.094 1 94.12 69 GLU A C 1
ATOM 545 O O . GLU A 1 69 ? 22.297 3.648 -16.094 1 94.12 69 GLU A O 1
ATOM 550 N N . VAL A 1 70 ? 20.391 4.395 -16.953 1 91.94 70 VAL A N 1
ATOM 551 C CA . VAL A 1 70 ? 20.344 3.375 -17.984 1 91.94 70 VAL A CA 1
ATOM 552 C C . VAL A 1 70 ? 21.562 3.52 -18.906 1 91.94 70 VAL A C 1
ATOM 554 O O . VAL A 1 70 ? 22.109 2.525 -19.375 1 91.94 70 VAL A O 1
ATOM 557 N N . LEU A 1 71 ? 22 4.746 -19.078 1 89.31 71 LEU A N 1
ATOM 558 C CA . LEU A 1 71 ? 23.172 5.004 -19.906 1 89.31 71 LEU A CA 1
ATOM 559 C C . LEU A 1 71 ? 24.453 4.645 -19.172 1 89.31 71 LEU A C 1
ATOM 561 O O . LEU A 1 71 ? 25.453 4.254 -19.797 1 89.31 71 LEU A O 1
ATOM 565 N N . ARG A 1 72 ? 24.438 4.734 -17.906 1 90.19 72 ARG A N 1
ATOM 566 C CA . ARG A 1 72 ? 25.641 4.539 -17.109 1 90.19 72 ARG A CA 1
ATOM 567 C C . ARG A 1 72 ? 25.922 3.057 -16.875 1 90.19 72 ARG A C 1
ATOM 569 O O . ARG A 1 72 ? 27.078 2.627 -16.891 1 90.19 72 ARG A O 1
ATOM 576 N N . VAL A 1 73 ? 24.891 2.262 -16.609 1 89.69 73 VAL A N 1
ATOM 577 C CA . VAL A 1 73 ? 25.047 0.859 -16.25 1 89.69 73 VAL A CA 1
ATOM 578 C C . VAL A 1 73 ? 25.672 0.086 -17.406 1 89.69 73 VAL A C 1
ATOM 580 O O . VAL A 1 73 ? 25.531 0.484 -18.562 1 89.69 73 VAL A O 1
ATOM 583 N N . ARG A 1 74 ? 26.328 -0.952 -17.047 1 87.94 74 ARG A N 1
ATOM 584 C CA . ARG A 1 74 ? 27 -1.786 -18.047 1 87.94 74 ARG A CA 1
ATOM 585 C C . ARG A 1 74 ? 26 -2.363 -19.031 1 87.94 74 ARG A C 1
ATOM 587 O O . ARG A 1 74 ? 24.906 -2.797 -18.641 1 87.94 74 ARG A O 1
ATOM 594 N N . ARG A 1 75 ? 26.406 -2.455 -20.219 1 88.12 75 ARG A N 1
ATOM 595 C CA . ARG A 1 75 ? 25.516 -2.889 -21.297 1 88.12 75 ARG A CA 1
ATOM 596 C C . ARG A 1 75 ? 25.375 -4.406 -21.312 1 88.12 75 ARG A C 1
ATOM 598 O O . ARG A 1 75 ? 24.406 -4.941 -21.859 1 88.12 75 ARG A O 1
ATOM 605 N N . SER A 1 76 ? 26.219 -5.078 -20.688 1 86.06 76 SER A N 1
ATOM 606 C CA . SER A 1 76 ? 26.281 -6.531 -20.781 1 86.06 76 SER A CA 1
ATOM 607 C C . SER A 1 76 ? 25.031 -7.188 -20.203 1 86.06 76 SER A C 1
ATOM 609 O O . SER A 1 76 ? 24.641 -8.266 -20.641 1 86.06 76 SER A O 1
ATOM 611 N N . PHE A 1 77 ? 24.422 -6.516 -19.203 1 86.44 77 PHE A N 1
ATOM 612 C CA . PHE A 1 77 ? 23.266 -7.16 -18.594 1 86.44 77 PHE A CA 1
ATOM 613 C C . PHE A 1 77 ? 22 -6.363 -18.859 1 86.44 77 PHE A C 1
ATOM 615 O O . PHE A 1 77 ? 20.922 -6.719 -18.375 1 86.44 77 PHE A O 1
ATOM 622 N N . LEU A 1 78 ? 22.109 -5.309 -19.578 1 90.38 78 LEU A N 1
ATOM 623 C CA . LEU A 1 78 ? 20.922 -4.516 -19.906 1 90.38 78 LEU A CA 1
ATOM 624 C C . LEU A 1 78 ? 20.016 -5.262 -20.875 1 90.38 78 LEU A C 1
ATOM 626 O O . LEU A 1 78 ? 20.484 -5.785 -21.891 1 90.38 78 LEU A O 1
ATOM 630 N N . PRO A 1 79 ? 18.797 -5.359 -20.547 1 88.69 79 PRO A N 1
ATOM 631 C CA . PRO A 1 79 ? 17.875 -6.039 -21.453 1 88.69 79 PRO A CA 1
ATOM 632 C C . PRO A 1 79 ? 17.844 -5.414 -22.844 1 88.69 79 PRO A C 1
ATOM 634 O O . PRO A 1 79 ? 18.203 -4.246 -23.016 1 88.69 79 PRO A O 1
ATOM 637 N N . GLU A 1 80 ? 17.438 -6.188 -23.781 1 85.94 80 GLU A N 1
ATOM 638 C CA . GLU A 1 80 ? 17.422 -5.762 -25.172 1 85.94 80 GLU A CA 1
ATOM 639 C C . GLU A 1 80 ? 16.594 -4.5 -25.375 1 85.94 80 GLU A C 1
ATOM 641 O O . GLU A 1 80 ? 16.969 -3.609 -26.125 1 85.94 80 GLU A O 1
ATOM 646 N N . ALA A 1 81 ? 15.578 -4.441 -24.672 1 84.56 81 ALA A N 1
ATOM 647 C CA . ALA A 1 81 ? 14.648 -3.318 -24.797 1 84.56 81 ALA A CA 1
ATOM 648 C C . ALA A 1 81 ? 15.312 -2.012 -24.375 1 84.56 81 ALA A C 1
ATOM 650 O O . ALA A 1 81 ? 14.883 -0.93 -24.781 1 84.56 81 ALA A O 1
ATOM 651 N N . LEU A 1 82 ? 16.391 -2.086 -23.578 1 88.81 82 LEU A N 1
ATOM 652 C CA . LEU A 1 82 ? 17.016 -0.889 -23.047 1 88.81 82 LEU A CA 1
ATOM 653 C C . LEU A 1 82 ? 18.406 -0.686 -23.641 1 88.81 82 LEU A C 1
ATOM 655 O O . LEU A 1 82 ? 19.172 0.164 -23.172 1 88.81 82 LEU A O 1
ATOM 659 N N . GLN A 1 83 ? 18.734 -1.403 -24.641 1 87.5 83 GLN A N 1
ATOM 660 C CA . GLN A 1 83 ? 20.078 -1.359 -25.203 1 87.5 83 GLN A CA 1
ATOM 661 C C . GLN A 1 83 ? 20.266 -0.138 -26.109 1 87.5 83 GLN A C 1
ATOM 663 O O . GLN A 1 83 ? 21.391 0.356 -26.266 1 87.5 83 GLN A O 1
ATOM 668 N N . ASP A 1 84 ? 19.109 0.324 -26.578 1 80.94 84 ASP A N 1
ATOM 669 C CA . ASP A 1 84 ? 19.219 1.486 -27.453 1 80.94 84 ASP A CA 1
ATOM 670 C C . ASP A 1 84 ? 19.594 2.74 -26.672 1 80.94 84 ASP A C 1
ATOM 672 O O . ASP A 1 84 ? 19.094 2.949 -25.562 1 80.94 84 ASP A O 1
ATOM 676 N N . GLU A 1 85 ? 20.422 3.498 -27.281 1 76.75 85 GLU A N 1
ATOM 677 C CA . GLU A 1 85 ? 20.859 4.711 -26.594 1 76.75 85 GLU A CA 1
ATOM 678 C C . GLU A 1 85 ? 19.844 5.836 -26.766 1 76.75 85 GLU A C 1
ATOM 680 O O . GLU A 1 85 ? 19.797 6.762 -25.953 1 76.75 85 GLU A O 1
ATOM 685 N N . ALA A 1 86 ? 19.141 5.77 -27.828 1 76.12 86 ALA A N 1
ATOM 686 C CA . ALA A 1 86 ? 18.141 6.809 -28.078 1 76.12 86 ALA A CA 1
ATOM 687 C C . ALA A 1 86 ? 16.734 6.332 -27.719 1 76.12 86 ALA A C 1
ATOM 689 O O . ALA A 1 86 ? 15.844 6.316 -28.562 1 76.12 86 ALA A O 1
ATOM 690 N N . LEU A 1 87 ? 16.562 6.031 -26.516 1 79.44 87 LEU A N 1
ATOM 691 C CA . LEU A 1 87 ? 15.281 5.527 -26.062 1 79.44 87 LEU A CA 1
ATOM 692 C C . LEU A 1 87 ? 14.281 6.664 -25.906 1 79.44 87 LEU A C 1
ATOM 694 O O . LEU A 1 87 ? 14.648 7.77 -25.5 1 79.44 87 LEU A O 1
ATOM 698 N N . ASP A 1 88 ? 13.102 6.434 -26.188 1 82.31 88 ASP A N 1
ATOM 699 C CA . ASP A 1 88 ? 12.047 7.438 -26.156 1 82.31 88 ASP A CA 1
ATOM 700 C C . ASP A 1 88 ? 11.289 7.398 -24.828 1 82.31 88 ASP A C 1
ATOM 702 O O . ASP A 1 88 ? 10.062 7.293 -24.812 1 82.31 88 ASP A O 1
ATOM 706 N N . PHE A 1 89 ? 12.008 7.566 -23.828 1 87.94 89 PHE A N 1
ATOM 707 C CA . PHE A 1 89 ? 11.398 7.648 -22.5 1 87.94 89 PHE A CA 1
ATOM 708 C C . PHE A 1 89 ? 10.836 9.039 -22.25 1 87.94 89 PHE A C 1
ATOM 710 O O . PHE A 1 89 ? 11.43 10.039 -22.656 1 87.94 89 PHE A O 1
ATOM 717 N N . SER A 1 90 ? 9.703 9.078 -21.656 1 90.75 90 SER A N 1
ATOM 718 C CA . SER A 1 90 ? 9.188 10.359 -21.219 1 90.75 90 SER A CA 1
ATOM 719 C C . SER A 1 90 ? 9.945 10.875 -20 1 90.75 90 SER A C 1
ATOM 721 O O . SER A 1 90 ? 10.203 10.117 -19.062 1 90.75 90 SER A O 1
ATOM 723 N N . PRO A 1 91 ? 10.406 12.133 -19.906 1 95 91 PRO A N 1
ATOM 724 C CA . PRO A 1 91 ? 10.305 13.109 -21 1 95 91 PRO A CA 1
ATOM 725 C C . PRO A 1 91 ? 11.305 12.852 -22.125 1 95 91 PRO A C 1
ATOM 727 O O . PRO A 1 91 ? 12.445 12.469 -21.859 1 95 91 PRO A O 1
ATOM 730 N N . VAL A 1 92 ? 10.914 13.133 -23.344 1 95.44 92 VAL A N 1
ATOM 731 C CA . VAL A 1 92 ? 11.742 12.844 -24.5 1 95.44 92 VAL A CA 1
ATOM 732 C C . VAL A 1 92 ? 12.734 13.984 -24.734 1 95.44 92 VAL A C 1
ATOM 734 O O . VAL A 1 92 ? 13.703 13.836 -25.484 1 95.44 92 VAL A O 1
ATOM 737 N N . ALA A 1 93 ? 12.492 15.094 -24.109 1 97.19 93 ALA A N 1
ATOM 738 C CA . ALA A 1 93 ? 13.383 16.25 -24.188 1 97.19 93 ALA A CA 1
ATOM 739 C C . ALA A 1 93 ? 13.375 17.047 -22.891 1 97.19 93 ALA A C 1
ATOM 741 O O . ALA A 1 93 ? 12.32 17.25 -22.281 1 97.19 93 ALA A O 1
ATOM 742 N N . PHE A 1 94 ? 14.594 17.453 -22.453 1 98.12 94 PHE A N 1
ATOM 743 C CA . PHE A 1 94 ? 14.719 18.188 -21.203 1 98.12 94 PHE A CA 1
ATOM 744 C C . PHE A 1 94 ? 16.094 18.812 -21.078 1 98.12 94 PHE A C 1
ATOM 746 O O . PHE A 1 94 ? 16.984 18.531 -21.875 1 98.12 94 PHE A O 1
ATOM 753 N N . GLU A 1 95 ? 16.25 19.766 -20.172 1 98.44 95 GLU A N 1
ATOM 754 C CA . GLU A 1 95 ? 17.516 20.359 -19.734 1 98.44 95 GLU A CA 1
ATOM 755 C C . GLU A 1 95 ? 17.625 20.359 -18.219 1 98.44 95 GLU A C 1
ATOM 757 O O . GLU A 1 95 ? 16.656 20.688 -17.516 1 98.44 95 GLU A O 1
ATOM 762 N N . LEU A 1 96 ? 18.719 19.859 -17.688 1 98.12 96 LEU A N 1
ATOM 763 C CA . LEU A 1 96 ? 18.953 19.797 -16.25 1 98.12 96 LEU A CA 1
ATOM 764 C C . LEU A 1 96 ? 20.375 20.25 -15.906 1 98.12 96 LEU A C 1
ATOM 766 O O . LEU A 1 96 ? 21.344 19.781 -16.5 1 98.12 96 LEU A O 1
ATOM 770 N N . ASP A 1 97 ? 20.5 21.25 -15.039 1 97.75 97 ASP A N 1
ATOM 771 C CA . ASP A 1 97 ? 21.781 21.75 -14.562 1 97.75 97 ASP A CA 1
ATOM 772 C C . ASP A 1 97 ? 21.938 21.5 -13.062 1 97.75 97 ASP A C 1
ATOM 774 O O . ASP A 1 97 ? 20.984 21.688 -12.297 1 97.75 97 ASP A O 1
ATOM 778 N N . TYR A 1 98 ? 23.078 21.047 -12.672 1 96.56 98 TYR A N 1
ATOM 779 C CA . TYR A 1 98 ? 23.312 20.828 -11.242 1 96.56 98 TYR A CA 1
ATOM 780 C C . TYR A 1 98 ? 24.812 20.859 -10.922 1 96.56 98 TYR A C 1
ATOM 782 O O . TYR A 1 98 ? 25.641 20.891 -11.828 1 96.56 98 TYR A O 1
ATOM 790 N N . LEU A 1 99 ? 25.141 20.984 -9.656 1 94.19 99 LEU A N 1
ATOM 791 C CA . LEU A 1 99 ? 26.5 20.812 -9.125 1 94.19 99 LEU A CA 1
ATOM 792 C C . LEU A 1 99 ? 26.656 19.453 -8.461 1 94.19 99 LEU A C 1
ATOM 794 O O . LEU A 1 99 ? 25.719 18.938 -7.855 1 94.19 99 LEU A O 1
ATOM 798 N N . ILE A 1 100 ? 27.781 18.859 -8.648 1 92.88 100 ILE A N 1
ATOM 799 C CA . ILE A 1 100 ? 28.047 17.594 -8 1 92.88 100 ILE A CA 1
ATOM 800 C C . ILE A 1 100 ? 29.422 17.641 -7.324 1 92.88 100 ILE A C 1
ATOM 802 O O . ILE A 1 100 ? 30.359 18.25 -7.848 1 92.88 100 ILE A O 1
ATOM 806 N N . ARG A 1 101 ? 29.484 17.078 -6.164 1 90.19 101 ARG A N 1
ATOM 807 C CA . ARG A 1 101 ? 30.766 17.016 -5.453 1 90.19 101 ARG A CA 1
ATOM 808 C C . ARG A 1 101 ? 31.703 16.016 -6.113 1 90.19 101 ARG A C 1
ATOM 810 O O . ARG A 1 101 ? 31.344 14.859 -6.324 1 90.19 101 ARG A O 1
ATOM 817 N N . VAL A 1 102 ? 32.875 16.484 -6.406 1 88.81 102 VAL A N 1
ATOM 818 C CA . VAL A 1 102 ? 33.875 15.617 -7.055 1 88.81 102 VAL A CA 1
ATOM 819 C C . VAL A 1 102 ? 34.688 14.891 -5.996 1 88.81 102 VAL A C 1
ATOM 821 O O . VAL A 1 102 ? 35.156 15.5 -5.035 1 88.81 102 VAL A O 1
ATOM 824 N N . PRO A 1 103 ? 34.812 13.617 -6.137 1 85.19 103 PRO A N 1
ATOM 825 C CA . PRO A 1 103 ? 35.625 12.859 -5.188 1 85.19 103 PRO A CA 1
ATOM 826 C C . PRO A 1 103 ? 37.062 13.398 -5.082 1 85.19 103 PRO A C 1
ATOM 828 O O . PRO A 1 103 ? 37.625 13.898 -6.066 1 85.19 103 PRO A O 1
ATOM 831 N N . ALA A 1 104 ? 37.688 13.172 -3.967 1 83.81 104 ALA A N 1
ATOM 832 C CA . ALA A 1 104 ? 39 13.711 -3.643 1 83.81 104 ALA A CA 1
ATOM 833 C C . ALA A 1 104 ? 40.062 13.18 -4.598 1 83.81 104 ALA A C 1
ATOM 835 O O . ALA A 1 104 ? 41.031 13.883 -4.922 1 83.81 104 ALA A O 1
ATOM 836 N N . GLU A 1 105 ? 39.812 12 -5.086 1 83.75 105 GLU A N 1
ATOM 837 C CA . GLU A 1 105 ? 40.812 11.352 -5.941 1 83.75 105 GLU A CA 1
ATOM 838 C C . GLU A 1 105 ? 40.938 12.086 -7.27 1 83.75 105 GLU A C 1
ATOM 840 O O . GLU A 1 105 ? 41.969 11.953 -7.949 1 83.75 105 GLU A O 1
ATOM 845 N N . TYR A 1 106 ? 39.969 12.945 -7.535 1 84.38 106 TYR A N 1
ATOM 846 C CA . TYR A 1 106 ? 40 13.633 -8.82 1 84.38 106 TYR A CA 1
ATOM 847 C C . TYR A 1 106 ? 40.281 15.125 -8.641 1 84.38 106 TYR A C 1
ATOM 849 O O . TYR A 1 106 ? 40.125 15.906 -9.586 1 84.38 106 TYR A O 1
ATOM 857 N N . ARG A 1 107 ? 40.625 15.477 -7.461 1 87.12 107 ARG A N 1
ATOM 858 C CA . ARG A 1 107 ? 40.812 16.891 -7.16 1 87.12 107 ARG A CA 1
ATOM 859 C C . ARG A 1 107 ? 42.281 17.219 -6.891 1 87.12 107 ARG A C 1
ATOM 861 O O . ARG A 1 107 ? 42.938 16.484 -6.164 1 87.12 107 ARG A O 1
ATOM 868 N N . GLY A 1 108 ? 42.75 18.219 -7.562 1 84.69 108 GLY A N 1
ATOM 869 C CA . GLY A 1 108 ? 44.031 18.781 -7.223 1 84.69 108 GLY A CA 1
ATOM 870 C C . GLY A 1 108 ? 43.969 19.844 -6.148 1 84.69 108 GLY A C 1
ATOM 871 O O . GLY A 1 108 ? 42.906 20.141 -5.625 1 84.69 108 GLY A O 1
ATOM 872 N N . PRO A 1 109 ? 45.094 20.469 -5.809 1 86.56 109 PRO A N 1
ATOM 873 C CA . PRO A 1 109 ? 45.125 21.484 -4.75 1 86.56 109 PRO A CA 1
ATOM 874 C C . PRO A 1 109 ? 44.312 22.734 -5.082 1 86.56 109 PRO A C 1
ATOM 876 O O . PRO A 1 109 ? 43.75 23.359 -4.184 1 86.56 109 PRO A O 1
ATOM 879 N N . GLU A 1 110 ? 44.156 23 -6.336 1 88.31 110 GLU A N 1
ATOM 880 C CA . GLU A 1 110 ? 43.438 24.219 -6.727 1 88.31 110 GLU A CA 1
ATOM 881 C C . GLU A 1 110 ? 42.062 23.891 -7.273 1 88.31 110 GLU A C 1
ATOM 883 O O . GLU A 1 110 ? 41.312 24.797 -7.672 1 88.31 110 GLU A O 1
ATOM 888 N N . SER A 1 111 ? 41.688 22.641 -7.23 1 90.19 111 SER A N 1
ATOM 889 C CA . SER A 1 111 ? 40.406 22.25 -7.785 1 90.19 111 SER A CA 1
ATOM 890 C C . SER A 1 111 ? 39.25 22.609 -6.844 1 90.19 111 SER A C 1
ATOM 892 O O . SER A 1 111 ? 39.375 22.453 -5.625 1 90.19 111 SER A O 1
ATOM 894 N N . PRO A 1 112 ? 38.219 23.188 -7.453 1 89.44 112 PRO A N 1
ATOM 895 C CA . PRO A 1 112 ? 37.031 23.375 -6.621 1 89.44 112 PRO A CA 1
ATOM 896 C C . PRO A 1 112 ? 36.375 22.047 -6.227 1 89.44 112 PRO A C 1
ATOM 898 O O . PRO A 1 112 ? 36.594 21.016 -6.867 1 89.44 112 PRO A O 1
ATOM 901 N N . PRO A 1 113 ? 35.625 22.078 -5.223 1 89.38 113 PRO A N 1
ATOM 902 C CA . PRO A 1 113 ? 35 20.828 -4.777 1 89.38 113 PRO A CA 1
ATOM 903 C C . PRO A 1 113 ? 33.812 20.422 -5.648 1 89.38 113 PRO A C 1
ATOM 905 O O . PRO A 1 113 ? 33.406 19.266 -5.633 1 89.38 113 PRO A O 1
ATOM 908 N N . TRP A 1 114 ? 33.281 21.391 -6.43 1 91.81 114 TRP A N 1
ATOM 909 C CA . TRP A 1 114 ? 32.031 21.125 -7.164 1 91.81 114 TRP A CA 1
ATOM 910 C C . TRP A 1 114 ? 32.281 21.109 -8.664 1 91.81 114 TRP A C 1
ATOM 912 O O . TRP A 1 114 ? 33.031 21.953 -9.188 1 91.81 114 TRP A O 1
ATOM 922 N N . ALA A 1 115 ? 31.734 20.125 -9.289 1 92.38 115 ALA A N 1
ATOM 923 C CA . ALA A 1 115 ? 31.656 20.109 -10.75 1 92.38 115 ALA A CA 1
ATOM 924 C C . ALA A 1 115 ? 30.328 20.688 -11.227 1 92.38 115 ALA A C 1
ATOM 926 O O . ALA A 1 115 ? 29.281 20.406 -10.641 1 92.38 115 ALA A O 1
ATOM 927 N N . LYS A 1 116 ? 30.375 21.531 -12.203 1 94.56 116 LYS A N 1
ATOM 928 C CA . LYS A 1 116 ? 29.172 22.062 -12.836 1 94.56 116 LYS A CA 1
ATOM 929 C C . LYS A 1 116 ? 28.766 21.219 -14.047 1 94.56 116 LYS A C 1
ATOM 931 O O . LYS A 1 116 ? 29.5 21.141 -15.023 1 94.56 116 LYS A O 1
ATOM 936 N N . VAL A 1 117 ? 27.594 20.672 -13.922 1 95.06 117 VAL A N 1
ATOM 937 C CA . VAL A 1 117 ? 27.172 19.703 -14.938 1 95.06 117 VAL A CA 1
ATOM 938 C C . VAL A 1 117 ? 25.875 20.156 -15.594 1 95.06 117 VAL A C 1
ATOM 940 O O . VAL A 1 117 ? 24.953 20.609 -14.914 1 95.06 117 VAL A O 1
ATOM 943 N N . GLY A 1 118 ? 25.844 20.141 -16.906 1 95.56 118 GLY A N 1
ATOM 944 C CA . GLY A 1 118 ? 24.641 20.328 -17.688 1 95.56 118 GLY A CA 1
ATOM 945 C C . GLY A 1 118 ? 24.25 19.109 -18.5 1 95.56 118 GLY A C 1
ATOM 946 O O . GLY A 1 118 ? 25.109 18.484 -19.125 1 95.56 118 GLY A O 1
ATOM 947 N N . VAL A 1 119 ? 23.016 18.719 -18.359 1 95.31 119 VAL A N 1
ATOM 948 C CA . VAL A 1 119 ? 22.484 17.578 -19.094 1 95.31 119 VAL A CA 1
ATOM 949 C C . VAL A 1 119 ? 21.312 18.016 -19.953 1 95.31 119 VAL A C 1
ATOM 951 O O . VAL A 1 119 ? 20.469 18.812 -19.516 1 95.31 119 VAL A O 1
ATOM 954 N N . TRP A 1 120 ? 21.297 17.562 -21.219 1 96 120 TRP A N 1
ATOM 955 C CA . TRP A 1 120 ? 20.141 17.875 -22.031 1 96 120 TRP A CA 1
ATOM 956 C C . TRP A 1 120 ? 19.844 16.75 -23.031 1 96 120 TRP A C 1
ATOM 958 O O . TRP A 1 120 ? 20.734 15.93 -23.328 1 96 120 TRP A O 1
ATOM 968 N N . LYS A 1 121 ? 18.641 16.641 -23.391 1 95.88 121 LYS A N 1
ATOM 969 C CA . LYS A 1 121 ? 18.141 15.648 -24.359 1 95.88 121 LYS A CA 1
ATOM 970 C C . LYS A 1 121 ? 17.141 16.281 -25.328 1 95.88 121 LYS A C 1
ATOM 972 O O . LYS A 1 121 ? 16.266 17.047 -24.906 1 95.88 121 LYS A O 1
ATOM 977 N N . LYS A 1 122 ? 17.375 16.031 -26.625 1 94.62 122 LYS A N 1
ATOM 978 C CA . LYS A 1 122 ? 16.422 16.391 -27.656 1 94.62 122 LYS A CA 1
ATOM 979 C C . LYS A 1 122 ? 15.625 15.172 -28.125 1 94.62 122 LYS A C 1
ATOM 981 O O . LYS A 1 122 ? 16.094 14.039 -28.016 1 94.62 122 LYS A O 1
ATOM 986 N N . ALA A 1 123 ? 14.422 15.477 -28.594 1 92 123 ALA A N 1
ATOM 987 C CA . ALA A 1 123 ? 13.57 14.383 -29.047 1 92 123 ALA A CA 1
ATOM 988 C C . ALA A 1 123 ? 14.273 13.547 -30.125 1 92 123 ALA A C 1
ATOM 990 O O . ALA A 1 123 ? 14.805 14.094 -31.094 1 92 123 ALA A O 1
ATOM 991 N N . GLY A 1 124 ? 14.328 12.273 -29.891 1 88.75 124 GLY A N 1
ATOM 992 C CA . GLY A 1 124 ? 14.906 11.352 -30.859 1 88.75 124 GLY A CA 1
ATOM 993 C C . GLY A 1 124 ? 16.406 11.195 -30.719 1 88.75 124 GLY A C 1
ATOM 994 O O . GLY A 1 124 ? 17.031 10.438 -31.453 1 88.75 124 GLY A O 1
ATOM 995 N N . GLU A 1 125 ? 16.984 11.906 -29.797 1 91.5 125 GLU A N 1
ATOM 996 C CA . GLU A 1 125 ? 18.422 11.844 -29.578 1 91.5 125 GLU A CA 1
ATOM 997 C C . GLU A 1 125 ? 18.766 11.266 -28.219 1 91.5 125 GLU A C 1
ATOM 999 O O . GLU A 1 125 ? 17.875 11.039 -27.391 1 91.5 125 GLU A O 1
ATOM 1004 N N . SER A 1 126 ? 20 10.938 -28.109 1 90.12 126 SER A N 1
ATOM 1005 C CA . SER A 1 126 ? 20.469 10.461 -26.812 1 90.12 126 SER A CA 1
ATOM 1006 C C . SER A 1 126 ? 20.766 11.625 -25.875 1 90.12 126 SER A C 1
ATOM 1008 O O . SER A 1 126 ? 20.922 12.766 -26.328 1 90.12 126 SER A O 1
ATOM 1010 N N . VAL A 1 127 ? 20.859 11.344 -24.641 1 91.94 127 VAL A N 1
ATOM 1011 C CA . VAL A 1 127 ? 21.156 12.352 -23.641 1 91.94 127 VAL A CA 1
ATOM 1012 C C . VAL A 1 127 ? 22.594 12.836 -23.797 1 91.94 127 VAL A C 1
ATOM 1014 O O . VAL A 1 127 ? 23.5 12.039 -24.078 1 91.94 127 VAL A O 1
ATOM 1017 N N . ARG A 1 128 ? 22.812 14.094 -23.609 1 91.12 128 ARG A N 1
ATOM 1018 C CA . ARG A 1 128 ? 24.141 14.68 -23.688 1 91.12 128 ARG A CA 1
ATOM 1019 C C . ARG A 1 128 ? 24.531 15.336 -22.359 1 91.12 128 ARG A C 1
ATOM 1021 O O . ARG A 1 128 ? 23.672 15.805 -21.609 1 91.12 128 ARG A O 1
ATOM 1028 N N . PHE A 1 129 ? 25.906 15.328 -22.109 1 90.38 129 PHE A N 1
ATOM 1029 C CA . PHE A 1 129 ? 26.484 15.891 -20.891 1 90.38 129 PHE A CA 1
ATOM 1030 C C . PHE A 1 129 ? 27.469 17 -21.219 1 90.38 129 PHE A C 1
ATOM 1032 O O . PHE A 1 129 ? 28.188 16.938 -22.219 1 90.38 129 PHE A O 1
ATOM 1039 N N . LEU A 1 130 ? 27.406 17.984 -20.391 1 89.88 130 LEU A N 1
ATOM 1040 C CA . LEU A 1 130 ? 28.422 19.031 -20.422 1 89.88 130 LEU A CA 1
ATOM 1041 C C . LEU A 1 130 ? 29.031 19.25 -19.047 1 89.88 130 LEU A C 1
ATOM 1043 O O . LEU A 1 130 ? 28.328 19.547 -18.078 1 89.88 130 LEU A O 1
ATOM 1047 N N . TRP A 1 131 ? 30.312 18.906 -18.922 1 91.25 131 TRP A N 1
ATOM 1048 C CA . TRP A 1 131 ? 31.078 19.266 -17.734 1 91.25 131 TRP A CA 1
ATOM 1049 C C . TRP A 1 131 ? 31.719 20.641 -17.906 1 91.25 131 TRP A C 1
ATOM 1051 O O . TRP A 1 131 ? 32.844 20.766 -18.438 1 91.25 131 TRP A O 1
ATOM 1061 N N . ASP A 1 132 ? 31.078 21.656 -17.406 1 91 132 ASP A N 1
ATOM 1062 C CA . ASP A 1 132 ? 31.375 23.047 -17.719 1 91 132 ASP A CA 1
ATOM 1063 C C . ASP A 1 132 ? 32.781 23.422 -17.25 1 91 132 ASP A C 1
ATOM 1065 O O . ASP A 1 132 ? 33.5 24.156 -17.922 1 91 132 ASP A O 1
ATOM 1069 N N . ASN A 1 133 ? 33.188 23 -16.062 1 91.12 133 ASN A N 1
ATOM 1070 C CA . ASN A 1 133 ? 34.469 23.375 -15.492 1 91.12 133 ASN A CA 1
ATOM 1071 C C . ASN A 1 133 ? 35.406 22.188 -15.406 1 91.12 133 ASN A C 1
ATOM 1073 O O . ASN A 1 133 ? 36.156 22.031 -14.43 1 91.12 133 ASN A O 1
ATOM 1077 N N . GLN A 1 134 ? 35.344 21.328 -16.375 1 87.69 134 GLN A N 1
ATOM 1078 C CA . GLN A 1 134 ? 36.156 20.109 -16.422 1 87.69 134 GLN A CA 1
ATOM 1079 C C . GLN A 1 134 ? 37.625 20.438 -16.297 1 87.69 134 GLN A C 1
ATOM 1081 O O . GLN A 1 134 ? 38.406 19.672 -15.695 1 87.69 134 GLN A O 1
ATOM 1086 N N . GLY A 1 135 ? 38 21.547 -16.875 1 84.88 135 GLY A N 1
ATOM 1087 C CA . GLY A 1 135 ? 39.406 21.953 -16.891 1 84.88 135 GLY A CA 1
ATOM 1088 C C . GLY A 1 135 ? 39.969 22.172 -15.5 1 84.88 135 GLY A C 1
ATOM 1089 O O . GLY A 1 135 ? 41.188 22.172 -15.305 1 84.88 135 GLY A O 1
ATOM 1090 N N . ASP A 1 136 ? 39.125 22.312 -14.586 1 88.94 136 ASP A N 1
ATOM 1091 C CA . ASP A 1 136 ? 39.531 22.578 -13.211 1 88.94 136 ASP A CA 1
ATOM 1092 C C . ASP A 1 136 ? 39.938 21.281 -12.508 1 88.94 136 ASP A C 1
ATOM 1094 O O . ASP A 1 136 ? 40.469 21.312 -11.391 1 88.94 136 ASP A O 1
ATOM 1098 N N . PHE A 1 137 ? 39.781 20.125 -13.219 1 88.06 137 PHE A N 1
ATOM 1099 C CA . PHE A 1 137 ? 40 18.844 -12.562 1 88.06 137 PHE A CA 1
ATOM 1100 C C . PHE A 1 137 ? 41 17.984 -13.352 1 88.06 137 PHE A C 1
ATOM 1102 O O . PHE A 1 137 ? 41.281 18.297 -14.508 1 88.06 137 PHE A O 1
ATOM 1109 N N . SER A 1 138 ? 41.562 17.016 -12.688 1 79.06 138 SER A N 1
ATOM 1110 C CA . SER A 1 138 ? 42.531 16.125 -13.281 1 79.06 138 SER A CA 1
ATOM 1111 C C . SER A 1 138 ? 41.875 15 -14.07 1 79.06 138 SER A C 1
ATOM 1113 O O . SER A 1 138 ? 41.938 13.836 -13.672 1 79.06 138 SER A O 1
ATOM 1115 N N . THR A 1 139 ? 41.094 15.359 -15 1 74.25 139 THR A N 1
ATOM 1116 C CA . THR A 1 139 ? 40.406 14.352 -15.797 1 74.25 139 THR A CA 1
ATOM 1117 C C . THR A 1 139 ? 40.812 14.469 -17.266 1 74.25 139 THR A C 1
ATOM 1119 O O . THR A 1 139 ? 41.219 15.531 -17.719 1 74.25 139 THR A O 1
ATOM 1122 N N . ASP A 1 140 ? 40.875 13.328 -17.828 1 66 140 ASP A N 1
ATOM 1123 C CA . ASP A 1 140 ? 41.188 13.328 -19.25 1 66 140 ASP A CA 1
ATOM 1124 C C . ASP A 1 140 ? 40 13.867 -20.062 1 66 140 ASP A C 1
ATOM 1126 O O . ASP A 1 140 ? 38.875 13.352 -19.969 1 66 140 ASP A O 1
ATOM 1130 N N . VAL A 1 141 ? 40.219 15.07 -20.578 1 59.16 141 VAL A N 1
ATOM 1131 C CA . VAL A 1 141 ? 39.188 15.805 -21.328 1 59.16 141 VAL A CA 1
ATOM 1132 C C . VAL A 1 141 ? 38.625 14.914 -22.438 1 59.16 141 VAL A C 1
ATOM 1134 O O . VAL A 1 141 ? 37.469 15.07 -22.828 1 59.16 141 VAL A O 1
ATOM 1137 N N . TYR A 1 142 ? 39.406 13.93 -22.922 1 52.78 142 TYR A N 1
ATOM 1138 C CA . TYR A 1 142 ? 38.969 13.125 -24.062 1 52.78 142 TYR A CA 1
ATOM 1139 C C . TYR A 1 142 ? 38.188 11.906 -23.609 1 52.78 142 TYR A C 1
ATOM 1141 O O . TYR A 1 142 ? 37.688 11.141 -24.438 1 52.78 142 TYR A O 1
ATOM 1149 N N . GLU A 1 143 ? 38.188 11.789 -22.266 1 54.75 143 GLU A N 1
ATOM 1150 C CA . GLU A 1 143 ? 37.438 10.617 -21.828 1 54.75 143 GLU A CA 1
ATOM 1151 C C . GLU A 1 143 ? 35.938 10.852 -21.953 1 54.75 143 GLU A C 1
ATOM 1153 O O . GLU A 1 143 ? 35.406 11.836 -21.438 1 54.75 143 GLU A O 1
ATOM 1158 N N . ALA A 1 144 ? 35.469 10.391 -23.047 1 49.75 144 ALA A N 1
ATOM 1159 C CA . ALA A 1 144 ? 34.031 10.438 -23.344 1 49.75 144 ALA A CA 1
ATOM 1160 C C . ALA A 1 144 ? 33.219 10.016 -22.125 1 49.75 144 ALA A C 1
ATOM 1162 O O . ALA A 1 144 ? 33.688 9.25 -21.281 1 49.75 144 ALA A O 1
ATOM 1163 N N . PHE A 1 145 ? 32.188 10.758 -21.797 1 52.47 145 PHE A N 1
ATOM 1164 C CA . PHE A 1 145 ? 31.188 10.438 -20.766 1 52.47 145 PHE A CA 1
ATOM 1165 C C . PHE A 1 145 ? 30.969 8.93 -20.672 1 52.47 145 PHE A C 1
ATOM 1167 O O . PHE A 1 145 ? 30.172 8.469 -19.859 1 52.47 145 PHE A O 1
ATOM 1174 N N . LYS A 1 146 ? 31.688 8.133 -21.438 1 53.16 146 LYS A N 1
ATOM 1175 C CA . LYS A 1 146 ? 31.422 6.695 -21.375 1 53.16 146 LYS A CA 1
ATOM 1176 C C . LYS A 1 146 ? 32.25 6.035 -20.281 1 53.16 146 LYS A C 1
ATOM 1178 O O . LYS A 1 146 ? 33.375 6.438 -20.031 1 53.16 146 LYS A O 1
ATOM 1183 N N . GLY A 1 147 ? 31.641 5.5 -19.078 1 57.06 147 GLY A N 1
ATOM 1184 C CA . GLY A 1 147 ? 32.156 4.656 -18.016 1 57.06 147 GLY A CA 1
ATOM 1185 C C . GLY A 1 147 ? 32.5 5.422 -16.75 1 57.06 147 GLY A C 1
ATOM 1186 O O . GLY A 1 147 ? 31.641 5.613 -15.883 1 57.06 147 GLY A O 1
ATOM 1187 N N . GLY A 1 148 ? 33.75 6.012 -16.828 1 63.5 148 GLY A N 1
ATOM 1188 C CA . GLY A 1 148 ? 34.344 6.508 -15.609 1 63.5 148 GLY A CA 1
ATOM 1189 C C . GLY A 1 148 ? 33.844 7.891 -15.219 1 63.5 148 GLY A C 1
ATOM 1190 O O . GLY A 1 148 ? 33.562 8.148 -14.039 1 63.5 148 GLY A O 1
ATOM 1191 N N . HIS A 1 149 ? 33.5 8.75 -16.203 1 77.38 149 HIS A N 1
ATOM 1192 C CA . HIS A 1 149 ? 33.094 10.117 -15.898 1 77.38 149 HIS A CA 1
ATOM 1193 C C . HIS A 1 149 ? 31.641 10.148 -15.383 1 77.38 149 HIS A C 1
ATOM 1195 O O . HIS A 1 149 ? 31.312 10.984 -14.539 1 77.38 149 HIS A O 1
ATOM 1201 N N . ALA A 1 150 ? 30.859 9.227 -15.859 1 80.81 150 ALA A N 1
ATOM 1202 C CA . ALA A 1 150 ? 29.469 9.203 -15.406 1 80.81 150 ALA A CA 1
ATOM 1203 C C . ALA A 1 150 ? 29.391 8.906 -13.906 1 80.81 150 ALA A C 1
ATOM 1205 O O . ALA A 1 150 ? 28.531 9.453 -13.211 1 80.81 150 ALA A O 1
ATOM 1206 N N . ASP A 1 151 ? 30.328 8.195 -13.5 1 85.44 151 ASP A N 1
ATOM 1207 C CA . ASP A 1 151 ? 30.328 7.836 -12.086 1 85.44 151 ASP A CA 1
ATOM 1208 C C . ASP A 1 151 ? 30.672 9.047 -11.219 1 85.44 151 ASP A C 1
ATOM 1210 O O . ASP A 1 151 ? 30.25 9.125 -10.062 1 85.44 151 ASP A O 1
ATOM 1214 N N . ILE A 1 152 ? 31.328 9.969 -11.898 1 86.62 152 ILE A N 1
ATOM 1215 C CA . ILE A 1 152 ? 31.734 11.156 -11.172 1 86.62 152 ILE A CA 1
ATOM 1216 C C . ILE A 1 152 ? 30.641 12.227 -11.258 1 86.62 152 ILE A C 1
ATOM 1218 O O . ILE A 1 152 ? 30.391 12.938 -10.281 1 86.62 152 ILE A O 1
ATOM 1222 N N . LEU A 1 153 ? 30 12.258 -12.367 1 90.88 153 LEU A N 1
ATOM 1223 C CA . LEU A 1 153 ? 29.156 13.406 -12.656 1 90.88 153 LEU A CA 1
ATOM 1224 C C . LEU A 1 153 ? 27.719 13.133 -12.227 1 90.88 153 LEU A C 1
ATOM 1226 O O . LEU A 1 153 ? 26.875 14.031 -12.273 1 90.88 153 LEU A O 1
ATOM 1230 N N . LEU A 1 154 ? 27.406 11.938 -11.805 1 93.31 154 LEU A N 1
ATOM 1231 C CA . LEU A 1 154 ? 26.062 11.602 -11.328 1 93.31 154 LEU A CA 1
ATOM 1232 C C . LEU A 1 154 ? 26.062 11.391 -9.82 1 93.31 154 LEU A C 1
ATOM 1234 O O . LEU A 1 154 ? 27.109 11.086 -9.227 1 93.31 154 LEU A O 1
ATOM 1238 N N . PRO A 1 155 ? 24.891 11.648 -9.234 1 94.56 155 PRO A N 1
ATOM 1239 C CA . PRO A 1 155 ? 24.828 11.328 -7.809 1 94.56 155 PRO A CA 1
ATOM 1240 C C . PRO A 1 155 ? 25.094 9.852 -7.523 1 94.56 155 PRO A C 1
ATOM 1242 O O . PRO A 1 155 ? 24.734 8.992 -8.336 1 94.56 155 PRO A O 1
ATOM 1245 N N . GLN A 1 156 ? 25.719 9.633 -6.414 1 93.88 156 GLN A N 1
ATOM 1246 C CA . GLN A 1 156 ? 25.969 8.25 -6.02 1 93.88 156 GLN A CA 1
ATOM 1247 C C . GLN A 1 156 ? 24.656 7.477 -5.859 1 93.88 156 GLN A C 1
ATOM 1249 O O . GLN A 1 156 ? 24.594 6.285 -6.18 1 93.88 156 GLN A O 1
ATOM 1254 N N . TYR A 1 157 ? 23.641 8.18 -5.285 1 96.19 157 TYR A N 1
ATOM 1255 C CA . TYR A 1 157 ? 22.344 7.535 -5.172 1 96.19 157 TYR A CA 1
ATOM 1256 C C . TYR A 1 157 ? 21.219 8.523 -5.445 1 96.19 157 TYR A C 1
ATOM 1258 O O . TYR A 1 157 ? 21.344 9.711 -5.133 1 96.19 157 TYR A O 1
ATOM 1266 N N . VAL A 1 158 ? 20.219 8.086 -6.09 1 97.94 158 VAL A N 1
ATOM 1267 C CA . VAL A 1 158 ? 18.906 8.734 -6.152 1 97.94 158 VAL A CA 1
ATOM 1268 C C . VAL A 1 158 ? 17.891 7.902 -5.387 1 97.94 158 VAL A C 1
ATOM 1270 O O . VAL A 1 158 ? 17.594 6.77 -5.773 1 97.94 158 VAL A O 1
ATOM 1273 N N . LEU A 1 159 ? 17.391 8.461 -4.273 1 97.75 159 LEU A N 1
ATOM 1274 C CA . LEU A 1 159 ? 16.516 7.746 -3.35 1 97.75 159 LEU A CA 1
ATOM 1275 C C . LEU A 1 159 ? 15.133 8.383 -3.309 1 97.75 159 LEU A C 1
ATOM 1277 O O . LEU A 1 159 ? 15.008 9.609 -3.322 1 97.75 159 LEU A O 1
ATOM 1281 N N . SER A 1 160 ? 14.141 7.562 -3.354 1 97.62 160 SER A N 1
ATOM 1282 C CA . SER A 1 160 ? 12.781 8.102 -3.334 1 97.62 160 SER A CA 1
ATOM 1283 C C . SER A 1 160 ? 11.891 7.332 -2.371 1 97.62 160 SER A C 1
ATOM 1285 O O . SER A 1 160 ? 12.148 6.16 -2.086 1 97.62 160 SER A O 1
ATOM 1287 N N . TYR A 1 161 ? 10.914 7.973 -1.848 1 95.94 161 TYR A N 1
ATOM 1288 C CA . TYR A 1 161 ? 9.867 7.43 -0.993 1 95.94 161 TYR A CA 1
ATOM 1289 C C . TYR A 1 161 ? 8.57 8.211 -1.16 1 95.94 161 TYR A C 1
ATOM 1291 O O . TYR A 1 161 ? 8.586 9.445 -1.272 1 95.94 161 TYR A O 1
ATOM 1299 N N . SER A 1 162 ? 7.5 7.48 -1.294 1 95.62 162 SER A N 1
ATOM 1300 C CA . SER A 1 162 ? 6.18 8.094 -1.3 1 95.62 162 SER A CA 1
ATOM 1301 C C . SER A 1 162 ? 5.258 7.434 -0.28 1 95.62 162 SER A C 1
ATOM 1303 O O . SER A 1 162 ? 5.273 6.211 -0.122 1 95.62 162 SER A O 1
ATOM 1305 N N . SER A 1 163 ? 4.488 8.266 0.407 1 93.25 163 SER A N 1
ATOM 1306 C CA . SER A 1 163 ? 3.539 7.73 1.38 1 93.25 163 SER A CA 1
ATOM 1307 C C . SER A 1 163 ? 2.203 7.398 0.724 1 93.25 163 SER A C 1
ATOM 1309 O O . SER A 1 163 ? 1.344 6.766 1.34 1 93.25 163 SER A O 1
ATOM 1311 N N . GLY A 1 164 ? 2.051 7.742 -0.467 1 89.38 164 GLY A N 1
ATOM 1312 C CA . GLY A 1 164 ? 0.763 7.582 -1.123 1 89.38 164 GLY A CA 1
ATOM 1313 C C . GLY A 1 164 ? 0.604 6.23 -1.797 1 89.38 164 GLY A C 1
ATOM 1314 O O . GLY A 1 164 ? 1.579 5.656 -2.285 1 89.38 164 GLY A O 1
ATOM 1315 N N . GLU A 1 165 ? -0.684 5.824 -1.878 1 84.44 165 GLU A N 1
ATOM 1316 C CA . GLU A 1 165 ? -0.988 4.543 -2.508 1 84.44 165 GLU A CA 1
ATOM 1317 C C . GLU A 1 165 ? -1.166 4.699 -4.016 1 84.44 165 GLU A C 1
ATOM 1319 O O . GLU A 1 165 ? -1.008 3.732 -4.766 1 84.44 165 GLU A O 1
ATOM 1324 N N . ASN A 1 166 ? -1.515 5.855 -4.445 1 86.56 166 ASN A N 1
ATOM 1325 C CA . ASN A 1 166 ? -1.725 6.113 -5.867 1 86.56 166 ASN A CA 1
ATOM 1326 C C . ASN A 1 166 ? -0.536 6.844 -6.488 1 86.56 166 ASN A C 1
ATOM 1328 O O . ASN A 1 166 ? -0.715 7.738 -7.316 1 86.56 166 ASN A O 1
ATOM 1332 N N . GLU A 1 167 ? 0.577 6.414 -6.156 1 85.31 167 GLU A N 1
ATOM 1333 C CA . GLU A 1 167 ? 1.764 7.117 -6.629 1 85.31 167 GLU A CA 1
ATOM 1334 C C . GLU A 1 167 ? 2.34 6.457 -7.879 1 85.31 167 GLU A C 1
ATOM 1336 O O . GLU A 1 167 ? 2.195 5.246 -8.07 1 85.31 167 GLU A O 1
ATOM 1341 N N . ILE A 1 168 ? 2.982 7.301 -8.727 1 92 168 ILE A N 1
ATOM 1342 C CA . ILE A 1 168 ? 3.654 6.797 -9.922 1 92 168 ILE A CA 1
ATOM 1343 C C . ILE A 1 168 ? 5.141 7.137 -9.859 1 92 168 ILE A C 1
ATOM 1345 O O . ILE A 1 168 ? 5.898 6.816 -10.773 1 92 168 ILE A O 1
ATOM 1349 N N . LEU A 1 169 ? 5.578 7.754 -8.766 1 95.38 169 LEU A N 1
ATOM 1350 C CA . LEU A 1 169 ? 6.969 8.125 -8.555 1 95.38 169 LEU A CA 1
ATOM 1351 C C . LEU A 1 169 ? 7.875 6.898 -8.594 1 95.38 169 LEU A C 1
ATOM 1353 O O . LEU A 1 169 ? 9.016 6.98 -9.062 1 95.38 169 LEU A O 1
ATOM 1357 N N . SER A 1 170 ? 7.383 5.746 -8.219 1 95.06 170 SER A N 1
ATOM 1358 C CA . SER A 1 170 ? 8.188 4.539 -8.055 1 95.06 170 SER A CA 1
ATOM 1359 C C . SER A 1 170 ? 8.477 3.883 -9.398 1 95.06 170 SER A C 1
ATOM 1361 O O . SER A 1 170 ? 9.344 3.004 -9.492 1 95.06 170 SER A O 1
ATOM 1363 N N . LEU A 1 171 ? 7.871 4.246 -10.461 1 93.81 171 LEU A N 1
ATOM 1364 C CA . LEU A 1 171 ? 7.871 3.502 -11.719 1 93.81 171 LEU A CA 1
ATOM 1365 C C . LEU A 1 171 ? 9.289 3.355 -12.266 1 93.81 171 LEU A C 1
ATOM 1367 O O . LEU A 1 171 ? 9.734 2.244 -12.555 1 93.81 171 LEU A O 1
ATOM 1371 N N . PRO A 1 172 ? 10.078 4.469 -12.383 1 94.88 172 PRO A N 1
ATOM 1372 C CA . PRO A 1 172 ? 11.438 4.293 -12.898 1 94.88 172 PRO A CA 1
ATOM 1373 C C . PRO A 1 172 ? 12.312 3.443 -11.984 1 94.88 172 PRO A C 1
ATOM 1375 O O . PRO A 1 172 ? 13.156 2.682 -12.461 1 94.88 172 PRO A O 1
ATOM 1378 N N . PHE A 1 173 ? 12.109 3.578 -10.727 1 95.5 173 PHE A N 1
ATOM 1379 C CA . PHE A 1 173 ? 12.883 2.816 -9.75 1 95.5 173 PHE A CA 1
ATOM 1380 C C . PHE A 1 173 ? 12.523 1.336 -9.812 1 95.5 173 PHE A C 1
ATOM 1382 O O . PHE A 1 173 ? 13.391 0.474 -9.633 1 95.5 173 PHE A O 1
ATOM 1389 N N . PHE A 1 174 ? 11.289 1.153 -10.023 1 92.62 174 PHE A N 1
ATOM 1390 C CA . PHE A 1 174 ? 10.812 -0.216 -10.164 1 92.62 174 PHE A CA 1
ATOM 1391 C C . PHE A 1 174 ? 11.438 -0.895 -11.375 1 92.62 174 PHE A C 1
ATOM 1393 O O . PHE A 1 174 ? 11.852 -2.055 -11.297 1 92.62 174 PHE A O 1
ATOM 1400 N N . LYS A 1 175 ? 11.492 -0.258 -12.461 1 92.94 175 LYS A N 1
ATOM 1401 C CA . LYS A 1 175 ? 12.156 -0.774 -13.648 1 92.94 175 LYS A CA 1
ATOM 1402 C C . LYS A 1 175 ? 13.625 -1.08 -13.367 1 92.94 175 LYS A C 1
ATOM 1404 O O . LYS A 1 175 ? 14.141 -2.125 -13.773 1 92.94 175 LYS A O 1
ATOM 1409 N N . MET A 1 176 ? 14.25 -0.217 -12.656 1 94.06 176 MET A N 1
ATOM 1410 C CA . MET A 1 176 ? 15.664 -0.394 -12.344 1 94.06 176 MET A CA 1
ATOM 1411 C C . MET A 1 176 ? 15.867 -1.586 -11.414 1 94.06 176 MET A C 1
ATOM 1413 O O . MET A 1 176 ? 16.922 -2.23 -11.453 1 94.06 176 MET A O 1
ATOM 1417 N N . ARG A 1 177 ? 14.938 -1.876 -10.57 1 93.5 177 ARG A N 1
ATOM 1418 C CA . ARG A 1 177 ? 15.031 -3.051 -9.711 1 93.5 177 ARG A CA 1
ATOM 1419 C C . ARG A 1 177 ? 15.094 -4.332 -10.539 1 93.5 177 ARG A C 1
ATOM 1421 O O . ARG A 1 177 ? 15.805 -5.273 -10.18 1 93.5 177 ARG A O 1
ATOM 1428 N N . PHE A 1 178 ? 14.383 -4.395 -11.617 1 93.81 178 PHE A N 1
ATOM 1429 C CA . PHE A 1 178 ? 14.422 -5.551 -12.508 1 93.81 178 PHE A CA 1
ATOM 1430 C C . PHE A 1 178 ? 15.75 -5.621 -13.242 1 93.81 178 PHE A C 1
ATOM 1432 O O . PHE A 1 178 ? 16.281 -6.707 -13.492 1 93.81 178 PHE A O 1
ATOM 1439 N N . VAL A 1 179 ? 16.234 -4.457 -13.586 1 94.44 179 VAL A N 1
ATOM 1440 C CA . VAL A 1 179 ? 17.547 -4.43 -14.203 1 94.44 179 VAL A CA 1
ATOM 1441 C C . VAL A 1 179 ? 18.594 -4.984 -13.234 1 94.44 179 VAL A C 1
ATOM 1443 O O . VAL A 1 179 ? 19.5 -5.715 -13.633 1 94.44 179 VAL A O 1
ATOM 1446 N N . GLN A 1 180 ? 18.438 -4.598 -12 1 94.94 180 GLN A N 1
ATOM 1447 C CA . GLN A 1 180 ? 19.312 -5.148 -10.977 1 94.94 180 GLN A CA 1
ATOM 1448 C C . GLN A 1 180 ? 19.188 -6.668 -10.906 1 94.94 180 GLN A C 1
ATOM 1450 O O . GLN A 1 180 ? 20.188 -7.371 -10.75 1 94.94 180 GLN A O 1
ATOM 1455 N N . PHE A 1 181 ? 18.031 -7.16 -10.93 1 95.75 181 PHE A N 1
ATOM 1456 C CA . PHE A 1 181 ? 17.812 -8.602 -10.945 1 95.75 181 PHE A CA 1
ATOM 1457 C C . PHE A 1 181 ? 18.516 -9.242 -12.148 1 95.75 181 PHE A C 1
ATOM 1459 O O . PHE A 1 181 ? 19.156 -10.273 -12.016 1 95.75 181 PHE A O 1
ATOM 1466 N N . ASP A 1 182 ? 18.344 -8.602 -13.281 1 94.12 182 ASP A N 1
ATOM 1467 C CA . ASP A 1 182 ? 18.969 -9.109 -14.5 1 94.12 182 ASP A CA 1
ATOM 1468 C C . ASP A 1 182 ? 20.484 -9.094 -14.391 1 94.12 182 ASP A C 1
ATOM 1470 O O . ASP A 1 182 ? 21.156 -9.961 -14.945 1 94.12 182 ASP A O 1
ATOM 1474 N N . GLU A 1 183 ? 20.953 -8.086 -13.742 1 95.62 183 GLU A N 1
ATOM 1475 C CA . GLU A 1 183 ? 22.391 -8.023 -13.469 1 95.62 183 GLU A CA 1
ATOM 1476 C C . GLU A 1 183 ? 22.859 -9.273 -12.742 1 95.62 183 GLU A C 1
ATOM 1478 O O . GLU A 1 183 ? 23.844 -9.906 -13.156 1 95.62 183 GLU A O 1
ATOM 1483 N N . TYR A 1 184 ? 22.203 -9.617 -11.711 1 96.25 184 TYR A N 1
ATOM 1484 C CA . TYR A 1 184 ? 22.578 -10.797 -10.938 1 96.25 184 TYR A CA 1
ATOM 1485 C C . TYR A 1 184 ? 22.344 -12.07 -11.742 1 96.25 184 TYR A C 1
ATOM 1487 O O . TYR A 1 184 ? 23.156 -12.984 -11.727 1 96.25 184 TYR A O 1
ATOM 1495 N N . TRP A 1 185 ? 21.219 -12.109 -12.391 1 94 185 TRP A N 1
ATOM 1496 C CA . TRP A 1 185 ? 20.875 -13.281 -13.188 1 94 185 TRP A CA 1
ATOM 1497 C C . TRP A 1 185 ? 21.922 -13.539 -14.258 1 94 185 TRP A C 1
ATOM 1499 O O . TRP A 1 185 ? 22.297 -14.688 -14.516 1 94 185 TRP A O 1
ATOM 1509 N N . ASN A 1 186 ? 22.359 -12.484 -14.852 1 93.38 186 ASN A N 1
ATOM 1510 C CA . ASN A 1 186 ? 23.406 -12.594 -15.852 1 93.38 186 ASN A CA 1
ATOM 1511 C C . ASN A 1 186 ? 24.703 -13.133 -15.25 1 93.38 186 ASN A C 1
ATOM 1513 O O . ASN A 1 186 ? 25.359 -13.992 -15.836 1 93.38 186 ASN A O 1
ATOM 1517 N N . ALA A 1 187 ? 25.047 -12.633 -14.164 1 95.06 187 ALA A N 1
ATOM 1518 C CA . ALA A 1 187 ? 26.25 -13.125 -13.484 1 95.06 187 ALA A CA 1
ATOM 1519 C C . ALA A 1 187 ? 26.125 -14.609 -13.141 1 95.06 187 ALA A C 1
ATOM 1521 O O . ALA A 1 187 ? 27.078 -15.367 -13.273 1 95.06 187 ALA A O 1
ATOM 1522 N N . LEU A 1 188 ? 24.984 -15.023 -12.734 1 95.06 188 LEU A N 1
ATOM 1523 C CA . LEU A 1 188 ? 24.734 -16.406 -12.352 1 95.06 188 LEU A CA 1
ATOM 1524 C C . LEU A 1 188 ? 24.797 -17.328 -13.57 1 95.06 188 LEU A C 1
ATOM 1526 O O . LEU A 1 188 ? 25.438 -18.391 -13.523 1 95.06 188 LEU A O 1
ATOM 1530 N N . THR A 1 189 ? 24.156 -16.906 -14.617 1 93.06 189 THR A N 1
ATOM 1531 C CA . THR A 1 189 ? 24.094 -17.703 -15.836 1 93.06 189 THR A CA 1
ATOM 1532 C C . THR A 1 189 ? 25.453 -17.812 -16.5 1 93.06 189 THR A C 1
ATOM 1534 O O . THR A 1 189 ? 25.828 -18.875 -17 1 93.06 189 THR A O 1
ATOM 1537 N N . CYS A 1 190 ? 26.219 -16.781 -16.422 1 92.62 190 CYS A N 1
ATOM 1538 C CA . CYS A 1 190 ? 27.516 -16.734 -17.078 1 92.62 190 CYS A CA 1
ATOM 1539 C C . CYS A 1 190 ? 28.641 -17.125 -16.125 1 92.62 190 CYS A C 1
ATOM 1541 O O . CYS A 1 190 ? 29.812 -17.078 -16.484 1 92.62 190 CYS A O 1
ATOM 1543 N N . GLN A 1 191 ? 28.266 -17.453 -14.922 1 93.38 191 GLN A N 1
ATOM 1544 C CA . GLN A 1 191 ? 29.219 -17.891 -13.898 1 93.38 191 GLN A CA 1
ATOM 1545 C C . GLN A 1 191 ? 30.297 -16.844 -13.68 1 93.38 191 GLN A C 1
ATOM 1547 O O . GLN A 1 191 ? 31.484 -17.156 -13.672 1 93.38 191 GLN A O 1
ATOM 1552 N N . LEU A 1 192 ? 29.812 -15.609 -13.594 1 94 192 LEU A N 1
ATOM 1553 C CA . LEU A 1 192 ? 30.688 -14.484 -13.289 1 94 192 LEU A CA 1
ATOM 1554 C C . LEU A 1 192 ? 30.672 -14.18 -11.789 1 94 192 LEU A C 1
ATOM 1556 O O . LEU A 1 192 ? 29.766 -14.594 -11.078 1 94 192 LEU A O 1
ATOM 1560 N N . SER A 1 193 ? 31.672 -13.5 -11.367 1 92.75 193 SER A N 1
ATOM 1561 C CA . SER A 1 193 ? 31.703 -13.062 -9.977 1 92.75 193 SER A CA 1
ATOM 1562 C C . SER A 1 193 ? 30.703 -11.938 -9.734 1 92.75 193 SER A C 1
ATOM 1564 O O . SER A 1 193 ? 30.359 -11.188 -10.656 1 92.75 193 SER A O 1
ATOM 1566 N N . TYR A 1 194 ? 30.219 -11.875 -8.57 1 94.25 194 TYR A N 1
ATOM 1567 C CA . TYR A 1 194 ? 29.281 -10.828 -8.172 1 94.25 194 TYR A CA 1
ATOM 1568 C C . TYR A 1 194 ? 29.75 -10.141 -6.898 1 94.25 194 TYR A C 1
ATOM 1570 O O . TYR A 1 194 ? 30.078 -10.797 -5.906 1 94.25 194 TYR A O 1
ATOM 1578 N N . PRO A 1 195 ? 29.812 -8.859 -6.879 1 88.38 195 PRO A N 1
ATOM 1579 C CA . PRO A 1 195 ? 30.406 -8.125 -5.758 1 88.38 195 PRO A CA 1
ATOM 1580 C C . PRO A 1 195 ? 29.516 -8.141 -4.512 1 88.38 195 PRO A C 1
ATOM 1582 O O . PRO A 1 195 ? 30 -7.875 -3.406 1 88.38 195 PRO A O 1
ATOM 1585 N N . GLY A 1 196 ? 28.25 -8.422 -4.594 1 89.44 196 GLY A N 1
ATOM 1586 C CA . GLY A 1 196 ? 27.391 -8.469 -3.422 1 89.44 196 GLY A CA 1
ATOM 1587 C C . GLY A 1 196 ? 26.641 -7.18 -3.189 1 89.44 196 GLY A C 1
ATOM 1588 O O . GLY A 1 196 ? 26.016 -7 -2.141 1 89.44 196 GLY A O 1
ATOM 1589 N N . HIS A 1 197 ? 26.797 -6.23 -4.023 1 93.31 197 HIS A N 1
ATOM 1590 C CA . HIS A 1 197 ? 26.016 -5 -3.998 1 93.31 197 HIS A CA 1
ATOM 1591 C C . HIS A 1 197 ? 25.516 -4.637 -5.391 1 93.31 197 HIS A C 1
ATOM 1593 O O . HIS A 1 197 ? 26.141 -5 -6.395 1 93.31 197 HIS A O 1
ATOM 1599 N N . PRO A 1 198 ? 24.406 -3.963 -5.449 1 94 198 PRO A N 1
ATOM 1600 C CA . PRO A 1 198 ? 23.859 -3.621 -6.766 1 94 198 PRO A CA 1
ATOM 1601 C C . PRO A 1 198 ? 24.672 -2.557 -7.488 1 94 198 PRO A C 1
ATOM 1603 O O . PRO A 1 198 ? 25.219 -1.648 -6.852 1 94 198 PRO A O 1
ATOM 1606 N N . GLU A 1 199 ? 24.672 -2.67 -8.734 1 91.62 199 GLU A N 1
ATOM 1607 C CA . GLU A 1 199 ? 25.312 -1.648 -9.555 1 91.62 199 GLU A CA 1
ATOM 1608 C C . GLU A 1 199 ? 24.453 -0.398 -9.664 1 91.62 199 GLU A C 1
ATOM 1610 O O . GLU A 1 199 ? 24.969 0.716 -9.766 1 91.62 199 GLU A O 1
ATOM 1615 N N . THR A 1 200 ? 23.156 -0.615 -9.617 1 91.94 200 THR A N 1
ATOM 1616 C CA . THR A 1 200 ? 22.234 0.511 -9.797 1 91.94 200 THR A CA 1
ATOM 1617 C C . THR A 1 200 ? 22.328 1.475 -8.617 1 91.94 200 THR A C 1
ATOM 1619 O O . THR A 1 200 ? 22.562 1.055 -7.48 1 91.94 200 THR A O 1
ATOM 1622 N N . ARG A 1 201 ? 22.125 2.734 -8.977 1 94.12 201 ARG A N 1
ATOM 1623 C CA . ARG A 1 201 ? 22.203 3.809 -7.996 1 94.12 201 ARG A CA 1
ATOM 1624 C C . ARG A 1 201 ? 20.828 4.383 -7.695 1 94.12 201 ARG A C 1
ATOM 1626 O O . ARG A 1 201 ? 20.688 5.316 -6.902 1 94.12 201 ARG A O 1
ATOM 1633 N N . LEU A 1 202 ? 19.766 3.848 -8.273 1 96.25 202 LEU A N 1
ATOM 1634 C CA . LEU A 1 202 ? 18.406 4.27 -8.016 1 96.25 202 LEU A CA 1
ATOM 1635 C C . LEU A 1 202 ? 17.688 3.285 -7.09 1 96.25 202 LEU A C 1
ATOM 1637 O O . LEU A 1 202 ? 17.734 2.072 -7.312 1 96.25 202 LEU A O 1
ATOM 1641 N N . ALA A 1 203 ? 17.125 3.812 -6.047 1 94.19 203 ALA A N 1
ATOM 1642 C CA . ALA A 1 203 ? 16.406 2.941 -5.125 1 94.19 203 ALA A CA 1
ATOM 1643 C C . ALA A 1 203 ? 15.133 3.613 -4.617 1 94.19 203 ALA A C 1
ATOM 1645 O O . ALA A 1 203 ? 15.156 4.773 -4.199 1 94.19 203 ALA A O 1
ATOM 1646 N N . TYR A 1 204 ? 14.047 2.957 -4.828 1 92.31 204 TYR A N 1
ATOM 1647 C CA . TYR A 1 204 ? 12.789 3.334 -4.203 1 92.31 204 TYR A CA 1
ATOM 1648 C C . TYR A 1 204 ? 12.547 2.525 -2.932 1 92.31 204 TYR A C 1
ATOM 1650 O O . TYR A 1 204 ? 12.43 1.299 -2.982 1 92.31 204 TYR A O 1
ATOM 1658 N N . LEU A 1 205 ? 12.445 3.186 -1.861 1 90.81 205 LEU A N 1
ATOM 1659 C CA . LEU A 1 205 ? 12.391 2.492 -0.579 1 90.81 205 LEU A CA 1
ATOM 1660 C C . LEU A 1 205 ? 10.961 2.479 -0.035 1 90.81 205 LEU A C 1
ATOM 1662 O O . LEU A 1 205 ? 10.602 3.324 0.785 1 90.81 205 LEU A O 1
ATOM 1666 N N . ASP A 1 206 ? 10.305 1.438 -0.422 1 89.38 206 ASP A N 1
ATOM 1667 C CA . ASP A 1 206 ? 8.93 1.242 0.012 1 89.38 206 ASP A CA 1
ATOM 1668 C C . ASP A 1 206 ? 8.875 0.478 1.332 1 89.38 206 ASP A C 1
ATOM 1670 O O . ASP A 1 206 ? 9.883 0.348 2.025 1 89.38 206 ASP A O 1
ATOM 1674 N N . SER A 1 207 ? 7.719 0.04 1.693 1 85.88 207 SER A N 1
ATOM 1675 C CA . SER A 1 207 ? 7.508 -0.624 2.975 1 85.88 207 SER A CA 1
ATOM 1676 C C . SER A 1 207 ? 8.25 -1.952 3.041 1 85.88 207 SER A C 1
ATOM 1678 O O . SER A 1 207 ? 8.625 -2.41 4.125 1 85.88 207 SER A O 1
ATOM 1680 N N . GLY A 1 208 ? 8.562 -2.553 1.907 1 87.94 208 GLY A N 1
ATOM 1681 C CA . GLY A 1 208 ? 9.289 -3.812 1.877 1 87.94 208 GLY A CA 1
ATOM 1682 C C . GLY A 1 208 ? 10.703 -3.697 2.395 1 87.94 208 GLY A C 1
ATOM 1683 O O . GLY A 1 208 ? 11.312 -4.699 2.781 1 87.94 208 GLY A O 1
ATOM 1684 N N . PHE A 1 209 ? 11.227 -2.531 2.434 1 94.44 209 PHE A N 1
ATOM 1685 C CA . PHE A 1 209 ? 12.602 -2.312 2.871 1 94.44 209 PHE A CA 1
ATOM 1686 C C . PHE A 1 209 ? 12.633 -1.812 4.309 1 94.44 209 PHE A C 1
ATOM 1688 O O . PHE A 1 209 ? 13.711 -1.662 4.895 1 94.44 209 PHE A O 1
ATOM 1695 N N . SER A 1 210 ? 11.461 -1.603 4.914 1 94.56 210 SER A N 1
ATOM 1696 C CA . SER A 1 210 ? 11.406 -0.951 6.219 1 94.56 210 SER A CA 1
ATOM 1697 C C . SER A 1 210 ? 12.141 -1.771 7.277 1 94.56 210 SER A C 1
ATOM 1699 O O . SER A 1 210 ? 12.852 -1.218 8.117 1 94.56 210 SER A O 1
ATOM 1701 N N . GLN A 1 211 ? 11.953 -3.088 7.246 1 95.69 211 GLN A N 1
ATOM 1702 C CA . GLN A 1 211 ? 12.625 -3.941 8.219 1 95.69 211 GLN A CA 1
ATOM 1703 C C . GLN A 1 211 ? 14.141 -3.887 8.039 1 95.69 211 GLN A C 1
ATOM 1705 O O . GLN A 1 211 ? 14.883 -3.781 9.023 1 95.69 211 GLN A O 1
ATOM 1710 N N . ALA A 1 212 ? 14.578 -3.922 6.781 1 97.75 212 ALA A N 1
ATOM 1711 C CA . ALA A 1 212 ? 16.016 -3.861 6.492 1 97.75 212 ALA A CA 1
ATOM 1712 C C . ALA A 1 212 ? 16.609 -2.533 6.945 1 97.75 212 ALA A C 1
ATOM 1714 O O . ALA A 1 212 ? 17.688 -2.502 7.547 1 97.75 212 ALA A O 1
ATOM 1715 N N . ILE A 1 213 ? 15.914 -1.44 6.688 1 97.38 213 ILE A N 1
ATOM 1716 C CA . ILE A 1 213 ? 16.375 -0.103 7.031 1 97.38 213 ILE A CA 1
ATOM 1717 C C . ILE A 1 213 ? 16.516 0.021 8.547 1 97.38 213 ILE A C 1
ATOM 1719 O O . ILE A 1 213 ? 17.562 0.468 9.047 1 97.38 213 ILE A O 1
ATOM 1723 N N . LEU A 1 214 ? 15.508 -0.396 9.25 1 96.44 214 LEU A N 1
ATOM 1724 C CA . LEU A 1 214 ? 15.523 -0.293 10.703 1 96.44 214 LEU A CA 1
ATOM 1725 C C . LEU A 1 214 ? 16.609 -1.182 11.305 1 96.44 214 LEU A C 1
ATOM 1727 O O . LEU A 1 214 ? 17.359 -0.75 12.188 1 96.44 214 LEU A O 1
ATOM 1731 N N . LEU A 1 215 ? 16.703 -2.4 10.773 1 97.44 215 LEU A N 1
ATOM 1732 C CA . LEU A 1 215 ? 17.672 -3.379 11.258 1 97.44 215 LEU A CA 1
ATOM 1733 C C . LEU A 1 215 ? 19.094 -2.861 11.094 1 97.44 215 LEU A C 1
ATOM 1735 O O . LEU A 1 215 ? 19.906 -2.932 12.023 1 97.44 215 LEU A O 1
ATOM 1739 N N . CYS A 1 216 ? 19.453 -2.338 9.969 1 98 216 CYS A N 1
ATOM 1740 C CA . CYS A 1 216 ? 20.797 -1.852 9.68 1 98 216 CYS A CA 1
ATOM 1741 C C . CYS A 1 216 ? 21.156 -0.691 10.594 1 98 216 CYS A C 1
ATOM 1743 O O . CYS A 1 216 ? 22.281 -0.634 11.109 1 98 216 CYS A O 1
ATOM 1745 N N . ASN A 1 217 ? 20.219 0.193 10.812 1 96.81 217 ASN A N 1
ATOM 1746 C CA . ASN A 1 217 ? 20.484 1.344 11.664 1 96.81 217 ASN A CA 1
ATOM 1747 C C . ASN A 1 217 ? 20.672 0.929 13.125 1 96.81 217 ASN A C 1
ATOM 1749 O O . ASN A 1 217 ? 21.578 1.406 13.805 1 96.81 217 ASN A O 1
ATOM 1753 N N . LEU A 1 218 ? 19.859 0.034 13.625 1 96.06 218 LEU A N 1
ATOM 1754 C CA . LEU A 1 218 ? 19.906 -0.359 15.031 1 96.06 218 LEU A CA 1
ATOM 1755 C C . LEU A 1 218 ? 21.141 -1.206 15.32 1 96.06 218 LEU A C 1
ATOM 1757 O O . LEU A 1 218 ? 21.625 -1.237 16.453 1 96.06 218 LEU A O 1
ATOM 1761 N N . LEU A 1 219 ? 21.656 -1.852 14.305 1 97.06 219 LEU A N 1
ATOM 1762 C CA . LEU A 1 219 ? 22.812 -2.709 14.492 1 97.06 219 LEU A CA 1
ATOM 1763 C C . LEU A 1 219 ? 24.109 -1.889 14.469 1 97.06 219 LEU A C 1
ATOM 1765 O O . LEU A 1 219 ? 25.078 -2.234 15.148 1 97.06 219 LEU A O 1
ATOM 1769 N N . PHE A 1 220 ? 24.156 -0.804 13.719 1 96.25 220 PHE A N 1
ATOM 1770 C CA . PHE A 1 220 ? 25.453 -0.192 13.414 1 96.25 220 PHE A CA 1
ATOM 1771 C C . PHE A 1 220 ? 25.562 1.175 14.078 1 96.25 220 PHE A C 1
ATOM 1773 O O . PHE A 1 220 ? 26.656 1.582 14.492 1 96.25 220 PHE A O 1
ATOM 1780 N N . GLN A 1 221 ? 24.469 1.946 14.148 1 93.12 221 GLN A N 1
ATOM 1781 C CA . GLN A 1 221 ? 24.547 3.336 14.586 1 93.12 221 GLN A CA 1
ATOM 1782 C C . GLN A 1 221 ? 24.703 3.426 16.094 1 93.12 221 GLN A C 1
ATOM 1784 O O . GLN A 1 221 ? 24.141 2.611 16.828 1 93.12 221 GLN A O 1
ATOM 1789 N N . ASP A 1 222 ? 25.406 4.434 16.531 1 91.69 222 ASP A N 1
ATOM 1790 C CA . ASP A 1 222 ? 25.609 4.629 17.969 1 91.69 222 ASP A CA 1
ATOM 1791 C C . ASP A 1 222 ? 24.422 5.332 18.609 1 91.69 222 ASP A C 1
ATOM 1793 O O . ASP A 1 222 ? 23.516 5.781 17.906 1 91.69 222 ASP A O 1
ATOM 1797 N N . GLU A 1 223 ? 24.484 5.445 19.828 1 90.31 223 GLU A N 1
ATOM 1798 C CA . GLU A 1 223 ? 23.375 5.969 20.609 1 90.31 223 GLU A CA 1
ATOM 1799 C C . GLU A 1 223 ? 23.094 7.43 20.266 1 90.31 223 GLU A C 1
ATOM 1801 O O . GLU A 1 223 ? 21.922 7.848 20.219 1 90.31 223 GLU A O 1
ATOM 1806 N N . SER A 1 224 ? 24.078 8.172 20.047 1 90 224 SER A N 1
ATOM 1807 C CA . SER A 1 224 ? 23.922 9.586 19.75 1 90 224 SER A CA 1
ATOM 1808 C C . SER A 1 224 ? 23.234 9.781 18.391 1 90 224 SER A C 1
ATOM 1810 O O . SER A 1 224 ? 22.375 10.641 18.234 1 90 224 SER A O 1
ATOM 1812 N N . THR A 1 225 ? 23.625 8.938 17.516 1 90.25 225 THR A N 1
ATOM 1813 C CA . THR A 1 225 ? 23.062 9 16.172 1 90.25 225 THR A CA 1
ATOM 1814 C C . THR A 1 225 ? 21.609 8.562 16.156 1 90.25 225 THR A C 1
ATOM 1816 O O . THR A 1 225 ? 20.812 9.055 15.367 1 90.25 225 THR A O 1
ATOM 1819 N N . LEU A 1 226 ? 21.234 7.719 17.094 1 92.12 226 LEU A N 1
ATOM 1820 C CA . LEU A 1 226 ? 19.891 7.16 17.125 1 92.12 226 LEU A CA 1
ATOM 1821 C C . LEU A 1 226 ? 18.984 7.996 18.016 1 92.12 226 LEU A C 1
ATOM 1823 O O . LEU A 1 226 ? 17.828 7.621 18.25 1 92.12 226 LEU A O 1
ATOM 1827 N N . GLN A 1 227 ? 19.406 9.078 18.438 1 90 227 GLN A N 1
ATOM 1828 C CA . GLN A 1 227 ? 18.656 9.922 19.359 1 90 227 GLN A CA 1
ATOM 1829 C C . GLN A 1 227 ? 17.281 10.281 18.781 1 90 227 GLN A C 1
ATOM 1831 O O . GLN A 1 227 ? 16.281 10.234 19.484 1 90 227 GLN A O 1
ATOM 1836 N N . PRO A 1 228 ? 17.234 10.586 17.516 1 86.38 228 PRO A N 1
ATOM 1837 C CA . PRO A 1 228 ? 15.914 10.922 16.969 1 86.38 228 PRO A CA 1
ATOM 1838 C C . PRO A 1 228 ? 14.93 9.758 17.016 1 86.38 228 PRO A C 1
ATOM 1840 O O . PRO A 1 228 ? 13.719 9.969 17.094 1 86.38 228 PRO A O 1
ATOM 1843 N N . PHE A 1 229 ? 15.398 8.523 16.922 1 89.25 229 PHE A N 1
ATOM 1844 C CA . PHE A 1 229 ? 14.547 7.344 17.031 1 89.25 229 PHE A CA 1
ATOM 1845 C C . PHE A 1 229 ? 13.953 7.246 18.438 1 89.25 229 PHE A C 1
ATOM 1847 O O . PHE A 1 229 ? 12.773 6.934 18.594 1 89.25 229 PHE A O 1
ATOM 1854 N N . ARG A 1 230 ? 14.75 7.566 19.375 1 89.12 230 ARG A N 1
ATOM 1855 C CA . ARG A 1 230 ? 14.375 7.434 20.781 1 89.12 230 ARG A CA 1
ATOM 1856 C C . ARG A 1 230 ? 13.484 8.586 21.234 1 89.12 230 ARG A C 1
ATOM 1858 O O . ARG A 1 230 ? 12.531 8.391 21.984 1 89.12 230 ARG A O 1
ATOM 1865 N N . GLU A 1 231 ? 13.828 9.734 20.781 1 84.44 231 GLU A N 1
ATOM 1866 C CA . GLU A 1 231 ? 13.156 10.953 21.219 1 84.44 231 GLU A CA 1
ATOM 1867 C C . GLU A 1 231 ? 11.672 10.922 20.859 1 84.44 231 GLU A C 1
ATOM 1869 O O . GLU A 1 231 ? 10.82 11.266 21.672 1 84.44 231 GLU A O 1
ATOM 1874 N N . ASP A 1 232 ? 11.352 10.516 19.719 1 83.19 232 ASP A N 1
ATOM 1875 C CA . ASP A 1 232 ? 9.977 10.625 19.25 1 83.19 232 ASP A CA 1
ATOM 1876 C C . ASP A 1 232 ? 9.242 9.297 19.375 1 83.19 232 ASP A C 1
ATOM 1878 O O . ASP A 1 232 ? 8.133 9.242 19.906 1 83.19 232 ASP A O 1
ATOM 1882 N N . VAL A 1 233 ? 9.844 8.18 18.953 1 88.19 233 VAL A N 1
ATOM 1883 C CA . VAL A 1 233 ? 9.141 6.902 18.891 1 88.19 233 VAL A CA 1
ATOM 1884 C C . VAL A 1 233 ? 9.484 6.066 20.125 1 88.19 233 VAL A C 1
ATOM 1886 O O . VAL A 1 233 ? 8.742 5.148 20.469 1 88.19 233 VAL A O 1
ATOM 1889 N N . GLY A 1 234 ? 10.594 6.332 20.75 1 89.56 234 GLY A N 1
ATOM 1890 C CA . GLY A 1 234 ? 10.984 5.625 21.969 1 89.56 234 GLY A CA 1
ATOM 1891 C C . GLY A 1 234 ? 11.617 4.273 21.688 1 89.56 234 GLY A C 1
ATOM 1892 O O . GLY A 1 234 ? 11.57 3.377 22.531 1 89.56 234 GLY A O 1
ATOM 1893 N N . ILE A 1 235 ? 12.133 4.113 20.531 1 92.56 235 ILE A N 1
ATOM 1894 C CA . ILE A 1 235 ? 12.789 2.85 20.219 1 92.56 235 ILE A CA 1
ATOM 1895 C C . ILE A 1 235 ? 14.125 2.766 20.953 1 92.56 235 ILE A C 1
ATOM 1897 O O . ILE A 1 235 ? 14.867 3.748 21.016 1 92.56 235 ILE A O 1
ATOM 1901 N N . GLU A 1 236 ? 14.43 1.594 21.469 1 91.31 236 GLU A N 1
ATOM 1902 C CA . GLU A 1 236 ? 15.656 1.443 22.25 1 91.31 236 GLU A CA 1
ATOM 1903 C C . GLU A 1 236 ? 16.641 0.516 21.547 1 91.31 236 GLU A C 1
ATOM 1905 O O . GLU A 1 236 ? 17.656 0.971 21 1 91.31 236 GLU A O 1
ATOM 1910 N N . ALA A 1 237 ? 16.297 -0.783 21.578 1 93.25 237 ALA A N 1
ATOM 1911 C CA . ALA A 1 237 ? 17.312 -1.698 21.062 1 93.25 237 ALA A CA 1
ATOM 1912 C C . ALA A 1 237 ? 16.656 -2.863 20.312 1 93.25 237 ALA A C 1
ATOM 1914 O O . ALA A 1 237 ? 15.57 -3.314 20.688 1 93.25 237 ALA A O 1
ATOM 1915 N N . LEU A 1 238 ? 17.406 -3.271 19.297 1 96.44 238 LEU A N 1
ATOM 1916 C CA . LEU A 1 238 ? 17.047 -4.504 18.609 1 96.44 238 LEU A CA 1
ATOM 1917 C C . LEU A 1 238 ? 17.359 -5.723 19.484 1 96.44 238 LEU A C 1
ATOM 1919 O O . LEU A 1 238 ? 18.438 -5.828 20.047 1 96.44 238 LEU A O 1
ATOM 1923 N N . ARG A 1 239 ? 16.438 -6.688 19.547 1 97.38 239 ARG A N 1
ATOM 1924 C CA . ARG A 1 239 ? 16.594 -7.824 20.438 1 97.38 239 ARG A CA 1
ATOM 1925 C C . ARG A 1 239 ? 16.891 -9.102 19.656 1 97.38 239 ARG A C 1
ATOM 1927 O O . ARG A 1 239 ? 17.766 -9.883 20.031 1 97.38 239 ARG A O 1
ATOM 1934 N N . GLU A 1 240 ? 16.078 -9.305 18.766 1 98.06 240 GLU A N 1
ATOM 1935 C CA . GLU A 1 240 ? 16.219 -10.531 18 1 98.06 240 GLU A CA 1
ATOM 1936 C C . GLU A 1 240 ? 15.625 -10.375 16.594 1 98.06 240 GLU A C 1
ATOM 1938 O O . GLU A 1 240 ? 14.797 -9.484 16.375 1 98.06 240 GLU A O 1
ATOM 1943 N N . PHE A 1 241 ? 16.078 -11.18 15.695 1 98.12 241 PHE A N 1
ATOM 1944 C CA . PHE A 1 241 ? 15.461 -11.305 14.383 1 98.12 241 PHE A CA 1
ATOM 1945 C C . PHE A 1 241 ? 15.914 -12.594 13.695 1 98.12 241 PHE A C 1
ATOM 1947 O O . PHE A 1 241 ? 16.859 -13.242 14.148 1 98.12 241 PHE A O 1
ATOM 1954 N N . ARG A 1 242 ? 15.188 -12.984 12.75 1 98 242 ARG A N 1
ATOM 1955 C CA . ARG A 1 242 ? 15.445 -14.188 11.969 1 98 242 ARG A CA 1
ATOM 1956 C C . ARG A 1 242 ? 15.484 -13.867 10.477 1 98 242 ARG A C 1
ATOM 1958 O O . ARG A 1 242 ? 14.688 -13.07 9.984 1 98 242 ARG A O 1
ATOM 1965 N N . ILE A 1 243 ? 16.469 -14.43 9.789 1 98.38 243 ILE A N 1
ATOM 1966 C CA . ILE A 1 243 ? 16.516 -14.375 8.328 1 98.38 243 ILE A CA 1
ATOM 1967 C C . ILE A 1 243 ? 16.312 -15.773 7.758 1 98.38 243 ILE A C 1
ATOM 1969 O O . ILE A 1 243 ? 16.922 -16.734 8.211 1 98.38 243 ILE A O 1
ATOM 1973 N N . ILE A 1 244 ? 15.406 -15.875 6.844 1 98.06 244 ILE A N 1
ATOM 1974 C CA . ILE A 1 244 ? 15.172 -17.141 6.156 1 98.06 244 ILE A CA 1
ATOM 1975 C C . ILE A 1 244 ? 15.523 -17 4.676 1 98.06 244 ILE A C 1
ATOM 1977 O O . ILE A 1 244 ? 15.023 -16.094 3.998 1 98.06 244 ILE A O 1
ATOM 1981 N N . LEU A 1 245 ? 16.391 -17.875 4.199 1 98.38 245 LEU A N 1
ATOM 1982 C CA . LEU A 1 245 ? 16.828 -17.875 2.811 1 98.38 245 LEU A CA 1
ATOM 1983 C C . LEU A 1 245 ? 16.453 -19.188 2.123 1 98.38 245 LEU A C 1
ATOM 1985 O O . LEU A 1 245 ? 16.844 -20.266 2.58 1 98.38 245 LEU A O 1
ATOM 1989 N N . ARG A 1 246 ? 15.758 -19.047 1.075 1 97.25 246 ARG A N 1
ATOM 1990 C CA . ARG A 1 246 ? 15.469 -20.234 0.276 1 97.25 246 ARG A CA 1
ATOM 1991 C C . ARG A 1 246 ? 16.672 -20.625 -0.567 1 97.25 246 ARG A C 1
ATOM 1993 O O . ARG A 1 246 ? 17.25 -19.797 -1.283 1 97.25 246 ARG A O 1
ATOM 2000 N N . ARG A 1 247 ? 16.984 -21.797 -0.555 1 94.56 247 ARG A N 1
ATOM 2001 C CA . ARG A 1 247 ? 18.25 -22.234 -1.134 1 94.56 247 ARG A CA 1
ATOM 2002 C C . ARG A 1 247 ? 18.094 -22.578 -2.609 1 94.56 247 ARG A C 1
ATOM 2004 O O . ARG A 1 247 ? 18.938 -22.234 -3.43 1 94.56 247 ARG A O 1
ATOM 2011 N N . ARG A 1 248 ? 17 -23.359 -2.939 1 93.94 248 ARG A N 1
ATOM 2012 C CA . ARG A 1 248 ? 16.797 -23.781 -4.324 1 93.94 248 ARG A CA 1
ATOM 2013 C C . ARG A 1 248 ? 15.367 -23.531 -4.77 1 93.94 248 ARG A C 1
ATOM 2015 O O . ARG A 1 248 ? 14.438 -23.609 -3.959 1 93.94 248 ARG A O 1
ATOM 2022 N N . ILE A 1 249 ? 15.242 -23.203 -6.059 1 94.44 249 ILE A N 1
ATOM 2023 C CA . ILE A 1 249 ? 13.93 -23.031 -6.656 1 94.44 249 ILE A CA 1
ATOM 2024 C C . ILE A 1 249 ? 13.773 -23.969 -7.848 1 94.44 249 ILE A C 1
ATOM 2026 O O . ILE A 1 249 ? 14.758 -24.344 -8.484 1 94.44 249 ILE A O 1
ATOM 2030 N N . PRO A 1 250 ? 12.562 -24.422 -8.102 1 92.06 250 PRO A N 1
ATOM 2031 C CA . PRO A 1 250 ? 12.352 -25.234 -9.297 1 92.06 250 PRO A CA 1
ATOM 2032 C C . PRO A 1 250 ? 12.391 -24.422 -10.586 1 92.06 250 PRO A C 1
ATOM 2034 O O . PRO A 1 250 ? 11.922 -23.281 -10.609 1 92.06 250 PRO A O 1
ATOM 2037 N N . ILE A 1 251 ? 13.031 -24.969 -11.578 1 91.44 251 ILE A N 1
ATOM 2038 C CA . ILE A 1 251 ? 13.039 -24.312 -12.883 1 91.44 251 ILE A CA 1
ATOM 2039 C C . ILE A 1 251 ? 12.648 -25.312 -13.961 1 91.44 251 ILE A C 1
ATOM 2041 O O . ILE A 1 251 ? 12.711 -26.531 -13.75 1 91.44 251 ILE A O 1
ATOM 2045 N N . ASP A 1 252 ? 12.219 -24.812 -15.094 1 87.25 252 ASP A N 1
ATOM 2046 C CA . ASP A 1 252 ? 11.836 -25.688 -16.203 1 87.25 252 ASP A CA 1
ATOM 2047 C C . ASP A 1 252 ? 13.016 -25.938 -17.141 1 87.25 252 ASP A C 1
ATOM 2049 O O . ASP A 1 252 ? 14.125 -25.453 -16.891 1 87.25 252 ASP A O 1
ATOM 2053 N N . ALA A 1 253 ? 12.797 -26.781 -18.125 1 88.94 253 ALA A N 1
ATOM 2054 C CA . ALA A 1 253 ? 13.852 -27.203 -19.047 1 88.94 253 ALA A CA 1
ATOM 2055 C C . ALA A 1 253 ? 14.359 -26.016 -19.859 1 88.94 253 ALA A C 1
ATOM 2057 O O . ALA A 1 253 ? 15.562 -25.906 -20.125 1 88.94 253 ALA A O 1
ATOM 2058 N N . ILE A 1 254 ? 13.508 -25.141 -20.125 1 87.5 254 ILE A N 1
ATOM 2059 C CA . ILE A 1 254 ? 13.875 -23.984 -20.953 1 87.5 254 ILE A CA 1
ATOM 2060 C C . ILE A 1 254 ? 14.805 -23.062 -20.156 1 87.5 254 ILE A C 1
ATOM 2062 O O . ILE A 1 254 ? 15.805 -22.578 -20.688 1 87.5 254 ILE A O 1
ATOM 2066 N N . GLN A 1 255 ? 14.414 -22.828 -19 1 88.81 255 GLN A N 1
ATOM 2067 C CA . GLN A 1 255 ? 15.227 -21.984 -18.125 1 88.81 255 GLN A CA 1
ATOM 2068 C C . GLN A 1 255 ? 16.594 -22.625 -17.891 1 88.81 255 GLN A C 1
ATOM 2070 O O . GLN A 1 255 ? 17.609 -21.922 -17.828 1 88.81 255 GLN A O 1
ATOM 2075 N N . LEU A 1 256 ? 16.594 -23.922 -17.719 1 93.25 256 LEU A N 1
ATOM 2076 C CA . LEU A 1 256 ? 17.844 -24.641 -17.516 1 93.25 256 LEU A CA 1
ATOM 2077 C C . LEU A 1 256 ? 18.766 -24.484 -18.719 1 93.25 256 LEU A C 1
ATOM 2079 O O . LEU A 1 256 ? 19.969 -24.266 -18.547 1 93.25 256 LEU A O 1
ATOM 2083 N N . GLU A 1 257 ? 18.25 -24.609 -19.859 1 92.44 257 GLU A N 1
ATOM 2084 C CA . GLU A 1 257 ? 19.031 -24.547 -21.094 1 92.44 257 GLU A CA 1
ATOM 2085 C C . GLU A 1 257 ? 19.625 -23.156 -21.297 1 92.44 257 GLU A C 1
ATOM 2087 O O . GLU A 1 257 ? 20.609 -23 -22.016 1 92.44 257 GLU A O 1
ATOM 2092 N N . ALA A 1 258 ? 19.031 -22.203 -20.656 1 89.88 258 ALA A N 1
ATOM 2093 C CA . ALA A 1 258 ? 19.547 -20.828 -20.734 1 89.88 258 ALA A CA 1
ATOM 2094 C C . ALA A 1 258 ? 20.906 -20.719 -20.031 1 89.88 258 ALA A C 1
ATOM 2096 O O . ALA A 1 258 ? 21.656 -19.781 -20.297 1 89.88 258 ALA A O 1
ATOM 2097 N N . PHE A 1 259 ? 21.219 -21.656 -19.219 1 93.88 259 PHE A N 1
ATOM 2098 C CA . PHE A 1 259 ? 22.469 -21.641 -18.484 1 93.88 259 PHE A CA 1
ATOM 2099 C C . PHE A 1 259 ? 23.594 -22.281 -19.297 1 93.88 259 PHE A C 1
ATOM 2101 O O . PHE A 1 259 ? 24.75 -22.297 -18.859 1 93.88 259 PHE A O 1
ATOM 2108 N N . ASP A 1 260 ? 23.234 -22.781 -20.484 1 92.69 260 ASP A N 1
ATOM 2109 C CA . ASP A 1 260 ? 24.234 -23.375 -21.359 1 92.69 260 ASP A CA 1
ATOM 2110 C C . ASP A 1 260 ? 25.094 -22.281 -22.031 1 92.69 260 ASP A C 1
ATOM 2112 O O . ASP A 1 260 ? 24.594 -21.5 -22.828 1 92.69 260 ASP A O 1
ATOM 2116 N N . LEU A 1 261 ? 26.328 -22.25 -21.797 1 90.5 261 LEU A N 1
ATOM 2117 C CA . LEU A 1 261 ? 27.234 -21.203 -22.281 1 90.5 261 LEU A CA 1
ATOM 2118 C C . LEU A 1 261 ? 27.766 -21.547 -23.672 1 90.5 261 LEU A C 1
ATOM 2120 O O . LEU A 1 261 ? 28.406 -20.719 -24.312 1 90.5 261 LEU A O 1
ATOM 2124 N N . ALA A 1 262 ? 27.438 -22.781 -24.094 1 90.88 262 ALA A N 1
ATOM 2125 C CA . ALA A 1 262 ? 27.984 -23.25 -25.359 1 90.88 262 ALA A CA 1
ATOM 2126 C C . ALA A 1 262 ? 27.312 -22.516 -26.531 1 90.88 262 ALA A C 1
ATOM 2128 O O . ALA A 1 262 ? 26.125 -22.203 -26.484 1 90.88 262 ALA A O 1
ATOM 2129 N N . ASP A 1 263 ? 28.078 -22.25 -27.547 1 91 263 ASP A N 1
ATOM 2130 C CA . ASP A 1 263 ? 27.5 -21.656 -28.75 1 91 263 ASP A CA 1
ATOM 2131 C C . ASP A 1 263 ? 26.797 -22.719 -29.594 1 91 263 ASP A C 1
ATOM 2133 O O . ASP A 1 263 ? 26.766 -23.906 -29.219 1 91 263 ASP A O 1
ATOM 2137 N N . GLU A 1 264 ? 26.219 -22.375 -30.688 1 91.88 264 GLU A N 1
ATOM 2138 C CA . GLU A 1 264 ? 25.391 -23.281 -31.484 1 91.88 264 GLU A CA 1
ATOM 2139 C C . GLU A 1 264 ? 26.203 -24.438 -32.062 1 91.88 264 GLU A C 1
ATOM 2141 O O . GLU A 1 264 ? 25.719 -25.562 -32.125 1 91.88 264 GLU A O 1
ATOM 2146 N N . ASP A 1 265 ? 27.375 -24.109 -32.438 1 92.75 265 ASP A N 1
ATOM 2147 C CA . ASP A 1 265 ? 28.25 -25.141 -32.969 1 92.75 265 ASP A CA 1
ATOM 2148 C C . ASP A 1 265 ? 28.672 -26.141 -31.906 1 92.75 265 ASP A C 1
ATOM 2150 O O . ASP A 1 265 ? 28.672 -27.359 -32.156 1 92.75 265 ASP A O 1
ATOM 2154 N N . GLN A 1 266 ? 29 -25.641 -30.797 1 93.5 266 GLN A N 1
ATOM 2155 C CA . GLN A 1 266 ? 29.391 -26.484 -29.672 1 93.5 266 GLN A CA 1
ATOM 2156 C C . GLN A 1 266 ? 28.234 -27.359 -29.203 1 93.5 266 GLN A C 1
ATOM 2158 O O . GLN A 1 266 ? 28.438 -28.516 -28.812 1 93.5 266 GLN A O 1
ATOM 2163 N N . LYS A 1 267 ? 27.062 -26.859 -29.219 1 93.31 267 LYS A N 1
ATOM 2164 C CA . LYS A 1 267 ? 25.859 -27.609 -28.828 1 93.31 267 LYS A CA 1
ATOM 2165 C C . LYS A 1 267 ? 25.625 -28.781 -29.766 1 93.31 267 LYS A C 1
ATOM 2167 O O . LYS A 1 267 ? 25.297 -29.891 -29.328 1 93.31 267 LYS A O 1
ATOM 2172 N N . ARG A 1 268 ? 25.844 -28.453 -31.031 1 92.69 268 ARG A N 1
ATOM 2173 C CA . ARG A 1 268 ? 25.656 -29.5 -32.031 1 92.69 268 ARG A CA 1
ATOM 2174 C C . ARG A 1 268 ? 26.688 -30.609 -31.875 1 92.69 268 ARG A C 1
ATOM 2176 O O . ARG A 1 268 ? 26.359 -31.797 -31.969 1 92.69 268 ARG A O 1
ATOM 2183 N N . GLU A 1 269 ? 27.844 -30.156 -31.672 1 94.06 269 GLU A N 1
ATOM 2184 C CA . GLU A 1 269 ? 28.922 -31.125 -31.484 1 94.06 269 GLU A CA 1
ATOM 2185 C C . GLU A 1 269 ? 28.656 -32 -30.266 1 94.06 269 GLU A C 1
ATOM 2187 O O . GLU A 1 269 ? 28.891 -33.219 -30.297 1 94.06 269 GLU A O 1
ATOM 2192 N N . ARG A 1 270 ? 28.25 -31.328 -29.219 1 93 270 ARG A N 1
ATOM 2193 C CA . ARG A 1 270 ? 27.953 -32.031 -27.984 1 93 270 ARG A CA 1
ATOM 2194 C C . ARG A 1 270 ? 26.828 -33.062 -28.203 1 93 270 ARG A C 1
ATOM 2196 O O . ARG A 1 270 ? 26.922 -34.188 -27.75 1 93 270 ARG A O 1
ATOM 2203 N N . ARG A 1 271 ? 25.859 -32.656 -28.812 1 93.06 271 ARG A N 1
ATOM 2204 C CA . ARG A 1 271 ? 24.719 -33.531 -29.062 1 93.06 271 ARG A CA 1
ATOM 2205 C C . ARG A 1 271 ? 25.141 -34.719 -29.922 1 93.06 271 ARG A C 1
ATOM 2207 O O . ARG A 1 271 ? 24.719 -35.844 -29.641 1 93.06 271 ARG A O 1
ATOM 2214 N N . ASN A 1 272 ? 25.938 -34.438 -30.969 1 93.06 272 ASN A N 1
ATOM 2215 C CA . ASN A 1 272 ? 26.438 -35.5 -31.828 1 93.06 272 ASN A CA 1
ATOM 2216 C C . ASN A 1 272 ? 27.297 -36.5 -31.047 1 93.06 272 ASN A C 1
ATOM 2218 O O . ASN A 1 272 ? 27.219 -37.688 -31.25 1 93.06 272 ASN A O 1
ATOM 2222 N N . ARG A 1 273 ? 28.047 -35.938 -30.234 1 94 273 ARG A N 1
ATOM 2223 C CA . ARG A 1 273 ? 28.906 -36.781 -29.391 1 94 273 ARG A CA 1
ATOM 2224 C C . ARG A 1 273 ? 28.062 -37.656 -28.484 1 94 273 ARG A C 1
ATOM 2226 O O . ARG A 1 273 ? 28.328 -38.875 -28.375 1 94 273 ARG A O 1
ATOM 2233 N N . ILE A 1 274 ? 27.078 -37.156 -27.875 1 92.56 274 ILE A N 1
ATOM 2234 C CA . ILE A 1 274 ? 26.219 -37.875 -26.938 1 92.56 274 ILE A CA 1
ATOM 2235 C C . ILE A 1 274 ? 25.469 -38.969 -27.672 1 92.56 274 ILE A C 1
ATOM 2237 O O . ILE A 1 274 ? 25.312 -40.094 -27.172 1 92.56 274 ILE A O 1
ATOM 2241 N N . GLN A 1 275 ? 25.078 -38.688 -28.859 1 92.81 275 GLN A N 1
ATOM 2242 C CA . GLN A 1 275 ? 24.359 -39.656 -29.656 1 92.81 275 GLN A CA 1
ATOM 2243 C C . GLN A 1 275 ? 25.281 -40.812 -30.078 1 92.81 275 GLN A C 1
ATOM 2245 O O . GLN A 1 275 ? 24.891 -41.969 -30.062 1 92.81 275 GLN A O 1
ATOM 2250 N N . ALA A 1 276 ? 26.422 -40.438 -30.484 1 93 276 ALA A N 1
ATOM 2251 C CA . ALA A 1 276 ? 27.406 -41.438 -30.906 1 93 276 ALA A CA 1
ATOM 2252 C C . ALA A 1 276 ? 27.75 -42.406 -29.75 1 93 276 ALA A C 1
ATOM 2254 O O . ALA A 1 276 ? 27.875 -43.594 -29.953 1 93 276 ALA A O 1
ATOM 2255 N N . GLU A 1 277 ? 27.875 -41.812 -28.672 1 93.38 277 GLU A N 1
ATOM 2256 C CA . GLU A 1 277 ? 28.172 -42.594 -27.484 1 93.38 277 GLU A CA 1
ATOM 2257 C C . GLU A 1 277 ? 27.016 -43.531 -27.141 1 93.38 2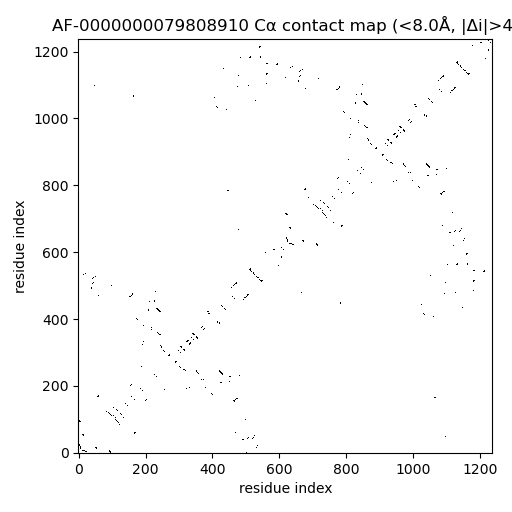77 GLU A C 1
ATOM 2259 O O . GLU A 1 277 ? 27.234 -44.656 -26.703 1 93.38 277 GLU A O 1
ATOM 2264 N N . ALA A 1 278 ? 25.828 -43.062 -27.281 1 91.88 278 ALA A N 1
ATOM 2265 C CA . ALA A 1 278 ? 24.656 -43.875 -27 1 91.88 278 ALA A CA 1
ATOM 2266 C C . ALA A 1 278 ? 24.531 -45 -27.984 1 91.88 278 ALA A C 1
ATOM 2268 O O . ALA A 1 278 ? 24.125 -46.125 -27.625 1 91.88 278 ALA A O 1
ATOM 2269 N N . ARG A 1 279 ? 24.875 -44.781 -29.219 1 92.25 279 ARG A N 1
ATOM 2270 C CA . ARG A 1 279 ? 24.859 -45.812 -30.234 1 92.25 279 ARG A CA 1
ATOM 2271 C C . ARG A 1 279 ? 25.875 -46.906 -29.922 1 92.25 279 ARG A C 1
ATOM 2273 O O . ARG A 1 279 ? 25.594 -48.094 -30.125 1 92.25 279 ARG A O 1
ATOM 2280 N N . THR A 1 280 ? 26.922 -46.5 -29.469 1 92.81 280 THR A N 1
ATOM 2281 C CA . THR A 1 280 ? 27.984 -47.438 -29.141 1 92.81 280 THR A CA 1
ATOM 2282 C C . THR A 1 280 ? 27.578 -48.312 -27.938 1 92.81 280 THR A C 1
ATOM 2284 O O . THR A 1 280 ? 28.062 -49.438 -27.797 1 92.81 280 THR A O 1
ATOM 2287 N N . ARG A 1 281 ? 26.719 -47.781 -27.094 1 92.19 281 ARG A N 1
ATOM 2288 C CA . ARG A 1 281 ? 26.266 -48.531 -25.906 1 92.19 281 ARG A CA 1
ATOM 2289 C C . ARG A 1 281 ? 25.109 -49.469 -26.266 1 92.19 281 ARG A C 1
ATOM 2291 O O . ARG A 1 281 ? 24.609 -50.188 -25.422 1 92.19 281 ARG A O 1
ATOM 2298 N N . GLY A 1 282 ? 24.578 -49.375 -27.484 1 90.38 282 GLY A N 1
ATOM 2299 C CA . GLY A 1 282 ? 23.594 -50.344 -27.969 1 90.38 282 GLY A CA 1
ATOM 2300 C C . GLY A 1 282 ? 22.172 -49.844 -27.859 1 90.38 282 GLY A C 1
ATOM 2301 O O . GLY A 1 282 ? 21.219 -50.656 -27.922 1 90.38 282 GLY A O 1
ATOM 2302 N N . LEU A 1 283 ? 21.969 -48.562 -27.625 1 90.38 283 LEU A N 1
ATOM 2303 C CA . LEU A 1 283 ? 20.625 -48.031 -27.5 1 90.38 283 LEU A CA 1
ATOM 2304 C C . LEU A 1 283 ? 19.984 -47.875 -28.875 1 90.38 283 LEU A C 1
ATOM 2306 O O . LEU A 1 283 ? 20.672 -47.5 -29.844 1 90.38 283 LEU A O 1
ATOM 2310 N N . SER A 1 284 ? 18.734 -48.156 -29 1 92 284 SER A N 1
ATOM 2311 C CA . SER A 1 284 ? 18.016 -48 -30.25 1 92 284 SER A CA 1
ATOM 2312 C C . SER A 1 284 ? 17.828 -46.531 -30.609 1 92 284 SER A C 1
ATOM 2314 O O . SER A 1 284 ? 17.953 -45.656 -29.734 1 92 284 SER A O 1
ATOM 2316 N N . GLU A 1 285 ? 17.578 -46.281 -31.891 1 88.25 285 GLU A N 1
ATOM 2317 C CA . GLU A 1 285 ? 17.375 -44.906 -32.344 1 88.25 285 GLU A CA 1
ATOM 2318 C C . GLU A 1 285 ? 16.172 -44.281 -31.672 1 88.25 285 GLU A C 1
ATOM 2320 O O . GLU A 1 285 ? 16.156 -43.062 -31.406 1 88.25 285 GLU A O 1
ATOM 2325 N N . SER A 1 286 ? 15.195 -45.031 -31.391 1 87.25 286 SER A N 1
ATOM 2326 C CA . SER A 1 286 ? 14.008 -44.562 -30.703 1 87.25 286 SER A CA 1
ATOM 2327 C C . SER A 1 286 ? 14.328 -44.156 -29.266 1 87.25 286 SER A C 1
ATOM 2329 O O . SER A 1 286 ? 13.836 -43.125 -28.766 1 87.25 286 SER A O 1
ATOM 2331 N N . GLU A 1 287 ? 15.094 -44.906 -28.656 1 87.06 287 GLU A N 1
ATOM 2332 C CA . GLU A 1 287 ? 15.516 -44.625 -27.297 1 87.06 287 GLU A CA 1
ATOM 2333 C C . GLU A 1 287 ? 16.375 -43.375 -27.25 1 87.06 287 GLU A C 1
ATOM 2335 O O . GLU A 1 287 ? 16.266 -42.562 -26.312 1 87.06 287 GLU A O 1
ATOM 2340 N N . ILE A 1 288 ? 17.266 -43.25 -28.188 1 88.69 288 ILE A N 1
ATOM 2341 C CA . ILE A 1 288 ? 18.156 -42.094 -28.25 1 88.69 288 ILE A CA 1
ATOM 2342 C C . ILE A 1 288 ? 17.344 -40.812 -28.469 1 88.69 288 ILE A C 1
ATOM 2344 O O . ILE A 1 288 ? 17.578 -39.812 -27.797 1 88.69 288 ILE A O 1
ATOM 2348 N N . SER A 1 289 ? 16.406 -40.844 -29.344 1 86.62 289 SER A N 1
ATOM 2349 C CA . SER A 1 289 ? 15.586 -39.688 -29.641 1 86.62 289 SER A CA 1
ATOM 2350 C C . SER A 1 289 ? 14.773 -39.25 -28.422 1 86.62 289 SER A C 1
ATOM 2352 O O . SER A 1 289 ? 14.531 -38.062 -28.234 1 86.62 289 SER A O 1
ATOM 2354 N N . GLN A 1 290 ? 14.422 -40.188 -27.609 1 83 290 GLN A N 1
ATOM 2355 C CA . GLN A 1 290 ? 13.578 -39.906 -26.453 1 83 290 GLN A CA 1
ATOM 2356 C C . GLN A 1 290 ? 14.398 -39.375 -25.297 1 83 290 GLN A C 1
ATOM 2358 O O . GLN A 1 290 ? 13.883 -38.656 -24.453 1 83 290 GLN A O 1
ATOM 2363 N N . SER A 1 291 ? 15.719 -39.656 -25.328 1 89.69 291 SER A N 1
ATOM 2364 C CA . SER A 1 291 ? 16.484 -39.406 -24.109 1 89.69 291 SER A CA 1
ATOM 2365 C C . SER A 1 291 ? 17.578 -38.375 -24.359 1 89.69 291 SER A C 1
ATOM 2367 O O . SER A 1 291 ? 18.188 -37.875 -23.422 1 89.69 291 SER A O 1
ATOM 2369 N N . VAL A 1 292 ? 17.891 -38.094 -25.562 1 90.62 292 VAL A N 1
ATOM 2370 C CA . VAL A 1 292 ? 19.047 -37.281 -25.906 1 90.62 292 VAL A CA 1
ATOM 2371 C C . VAL A 1 292 ? 18.938 -35.906 -25.203 1 90.62 292 VAL A C 1
ATOM 2373 O O . VAL A 1 292 ? 19.938 -35.375 -24.719 1 90.62 292 VAL A O 1
ATOM 2376 N N . ASP A 1 293 ? 17.781 -35.281 -25.156 1 91.19 293 ASP A N 1
ATOM 2377 C CA . ASP A 1 293 ? 17.609 -34 -24.516 1 91.19 293 ASP A CA 1
ATOM 2378 C C . ASP A 1 293 ? 17.938 -34.062 -23.031 1 91.19 293 ASP A C 1
ATOM 2380 O O . ASP A 1 293 ? 18.516 -33.125 -22.469 1 91.19 293 ASP A O 1
ATOM 2384 N N . ASP A 1 294 ? 17.562 -35.125 -22.469 1 90.19 294 ASP A N 1
ATOM 2385 C CA . ASP A 1 294 ? 17.844 -35.312 -21.047 1 90.19 294 ASP A CA 1
ATOM 2386 C C . ASP A 1 294 ? 19.344 -35.438 -20.781 1 90.19 294 ASP A C 1
ATOM 2388 O O . ASP A 1 294 ? 19.844 -34.938 -19.766 1 90.19 294 ASP A O 1
ATOM 2392 N N . TRP A 1 295 ? 19.969 -36.156 -21.672 1 92 295 TRP A N 1
ATOM 2393 C CA . TRP A 1 295 ? 21.422 -36.312 -21.516 1 92 295 TRP A CA 1
ATOM 2394 C C . TRP A 1 295 ? 22.141 -35 -21.703 1 92 295 TRP A C 1
ATOM 2396 O O . TRP A 1 295 ? 23.125 -34.688 -21.016 1 92 295 TRP A O 1
ATOM 2406 N N . VAL A 1 296 ? 21.656 -34.25 -22.656 1 93.81 296 VAL A N 1
ATOM 2407 C CA . VAL A 1 296 ? 22.219 -32.938 -22.891 1 93.81 296 VAL A CA 1
ATOM 2408 C C . VAL A 1 296 ? 22.047 -32.062 -21.641 1 93.81 296 VAL A C 1
ATOM 2410 O O . VAL A 1 296 ? 22.984 -31.391 -21.219 1 93.81 296 VAL A O 1
ATOM 2413 N N . ARG A 1 297 ? 20.875 -32.031 -21.062 1 93.38 297 ARG A N 1
ATOM 2414 C CA . ARG A 1 297 ? 20.594 -31.25 -19.859 1 93.38 297 ARG A CA 1
ATOM 2415 C C . ARG A 1 297 ? 21.453 -31.703 -18.688 1 93.38 297 ARG A C 1
ATOM 2417 O O . ARG A 1 297 ? 21.891 -30.891 -17.875 1 93.38 297 ARG A O 1
ATOM 2424 N N . SER A 1 298 ? 21.719 -32.938 -18.625 1 92.19 298 SER A N 1
ATOM 2425 C CA . SER A 1 298 ? 22.578 -33.469 -17.578 1 92.19 298 SER A CA 1
ATOM 2426 C C . SER A 1 298 ? 24 -32.938 -17.703 1 92.19 298 SER A C 1
ATOM 2428 O O . SER A 1 298 ? 24.672 -32.688 -16.703 1 92.19 298 SER A O 1
ATOM 2430 N N . GLU A 1 299 ? 24.422 -32.812 -18.844 1 93 299 GLU A N 1
ATOM 2431 C CA . GLU A 1 299 ? 25.75 -32.281 -19.062 1 93 299 GLU A CA 1
ATOM 2432 C C . GLU A 1 299 ? 25.797 -30.797 -18.688 1 93 299 GLU A C 1
ATOM 2434 O O . GLU A 1 299 ? 26.828 -30.281 -18.234 1 93 299 GLU A O 1
ATOM 2439 N N . ILE A 1 300 ? 24.734 -30.109 -19.062 1 94.31 300 ILE A N 1
ATOM 2440 C CA . ILE A 1 300 ? 24.656 -28.703 -18.688 1 94.31 300 ILE A CA 1
ATOM 2441 C C . ILE A 1 300 ? 24.719 -28.562 -17.172 1 94.31 300 ILE A C 1
ATOM 2443 O O . ILE A 1 300 ? 25.406 -27.688 -16.641 1 94.31 300 ILE A O 1
ATOM 2447 N N . ILE A 1 301 ? 24.031 -29.406 -16.484 1 94.62 301 ILE A N 1
ATOM 2448 C CA . ILE A 1 301 ? 23.969 -29.391 -15.031 1 94.62 301 ILE A CA 1
ATOM 2449 C C . ILE A 1 301 ? 25.359 -29.656 -14.453 1 94.62 301 ILE A C 1
ATOM 2451 O O . ILE A 1 301 ? 25.766 -29.016 -13.477 1 94.62 301 ILE A O 1
ATOM 2455 N N . LYS A 1 302 ? 26.109 -30.5 -15.047 1 92 302 LYS A N 1
ATOM 2456 C CA . LYS A 1 302 ? 27.453 -30.812 -14.578 1 92 302 LYS A CA 1
ATOM 2457 C C . LYS A 1 302 ? 28.391 -29.625 -14.781 1 92 302 LYS A C 1
ATOM 2459 O O . LYS A 1 302 ? 29.359 -29.453 -14.039 1 92 302 LYS A O 1
ATOM 2464 N N . GLY A 1 303 ? 28.062 -28.812 -15.656 1 90.62 303 GLY A N 1
ATOM 2465 C CA . GLY A 1 303 ? 28.938 -27.703 -15.984 1 90.62 303 GLY A CA 1
ATOM 2466 C C . GLY A 1 303 ? 28.609 -26.438 -15.203 1 90.62 303 GLY A C 1
ATOM 2467 O O . GLY A 1 303 ? 29.312 -25.438 -15.312 1 90.62 303 GLY A O 1
ATOM 2468 N N . ASN A 1 304 ? 27.594 -26.422 -14.461 1 92.25 304 ASN A N 1
ATOM 2469 C CA . ASN A 1 304 ? 27.172 -25.234 -13.703 1 92.25 304 ASN A CA 1
ATOM 2470 C C . ASN A 1 304 ? 26.812 -25.609 -12.266 1 92.25 304 ASN A C 1
ATOM 2472 O O . ASN A 1 304 ? 25.75 -26.188 -12.016 1 92.25 304 ASN A O 1
ATOM 2476 N N . PRO A 1 305 ? 27.531 -25.141 -11.367 1 92.69 305 PRO A N 1
ATOM 2477 C CA . PRO A 1 305 ? 27.344 -25.531 -9.969 1 92.69 305 PRO A CA 1
ATOM 2478 C C . PRO A 1 305 ? 26.031 -25.031 -9.383 1 92.69 305 PRO A C 1
ATOM 2480 O O . PRO A 1 305 ? 25.594 -25.5 -8.32 1 92.69 305 PRO A O 1
ATOM 2483 N N . ALA A 1 306 ? 25.391 -24.094 -9.992 1 95.25 306 ALA A N 1
ATOM 2484 C CA . ALA A 1 306 ? 24.141 -23.562 -9.477 1 95.25 306 ALA A CA 1
ATOM 2485 C C . ALA A 1 306 ? 22.969 -24.5 -9.797 1 95.25 306 ALA A C 1
ATOM 2487 O O . ALA A 1 306 ? 21.891 -24.359 -9.211 1 95.25 306 ALA A O 1
ATOM 2488 N N . LEU A 1 307 ? 23.172 -25.438 -10.688 1 95.81 307 LEU A N 1
ATOM 2489 C CA . LEU A 1 307 ? 22.094 -26.297 -11.156 1 95.81 307 LEU A CA 1
ATOM 2490 C C . LEU A 1 307 ? 22.172 -27.688 -10.516 1 95.81 307 LEU A C 1
ATOM 2492 O O . LEU A 1 307 ? 23.266 -28.156 -10.195 1 95.81 307 LEU A O 1
ATOM 2496 N N . SER A 1 308 ? 21.047 -28.234 -10.227 1 94.31 308 SER A N 1
ATOM 2497 C CA . SER A 1 308 ? 20.969 -29.594 -9.711 1 94.31 308 SER A CA 1
ATOM 2498 C C . SER A 1 308 ? 19.703 -30.312 -10.188 1 94.31 308 SER A C 1
ATOM 2500 O O . SER A 1 308 ? 18.812 -29.672 -10.758 1 94.31 308 SER A O 1
ATOM 2502 N N . GLU A 1 309 ? 19.656 -31.578 -10.133 1 91.12 309 GLU A N 1
ATOM 2503 C CA . GLU A 1 309 ? 18.5 -32.406 -10.516 1 91.12 309 GLU A CA 1
ATOM 2504 C C . GLU A 1 309 ? 18.062 -33.312 -9.375 1 91.12 309 GLU A C 1
ATOM 2506 O O . GLU A 1 309 ? 18.891 -33.75 -8.562 1 91.12 309 GLU A O 1
ATOM 2511 N N . THR A 1 310 ? 16.797 -33.375 -9.219 1 84.5 310 THR A N 1
ATOM 2512 C CA . THR A 1 310 ? 16.266 -34.281 -8.211 1 84.5 310 THR A CA 1
ATOM 2513 C C . THR A 1 310 ? 15.289 -35.25 -8.844 1 84.5 310 THR A C 1
ATOM 2515 O O . THR A 1 310 ? 14.625 -34.938 -9.828 1 84.5 310 THR A O 1
ATOM 2518 N N . ASP A 1 311 ? 15.281 -36.531 -8.414 1 76.19 311 ASP A N 1
ATOM 2519 C CA . ASP A 1 311 ? 14.398 -37.562 -8.93 1 76.19 311 ASP A CA 1
ATOM 2520 C C . ASP A 1 311 ? 13.219 -37.812 -7.992 1 76.19 311 ASP A C 1
ATOM 2522 O O . ASP A 1 311 ? 12.484 -38.781 -8.141 1 76.19 311 ASP A O 1
ATOM 2526 N N . GLU A 1 312 ? 13.141 -36.969 -7.164 1 64.56 312 GLU A N 1
ATOM 2527 C CA . GLU A 1 312 ? 12.039 -37.156 -6.23 1 64.56 312 GLU A CA 1
ATOM 2528 C C . GLU A 1 312 ? 10.688 -37.062 -6.945 1 64.56 312 GLU A C 1
ATOM 2530 O O . GLU A 1 312 ? 10.477 -36.156 -7.762 1 64.56 312 GLU A O 1
ATOM 2535 N N . LEU A 1 313 ? 9.836 -38.062 -6.746 1 56.31 313 LEU A N 1
ATOM 2536 C CA . LEU A 1 313 ? 8.508 -38.156 -7.348 1 56.31 313 LEU A CA 1
ATOM 2537 C C . LEU A 1 313 ? 7.676 -36.938 -7.012 1 56.31 313 LEU A C 1
ATOM 2539 O O . LEU A 1 313 ? 7.605 -36.531 -5.852 1 56.31 313 LEU A O 1
ATOM 2543 N N . GLY A 1 314 ? 7.039 -36.219 -7.957 1 54.16 314 GLY A N 1
ATOM 2544 C CA . GLY A 1 314 ? 6.113 -35.094 -7.75 1 54.16 314 GLY A CA 1
ATOM 2545 C C . GLY A 1 314 ? 6.773 -33.75 -7.832 1 54.16 314 GLY A C 1
ATOM 2546 O O . GLY A 1 314 ? 6.094 -32.719 -7.82 1 54.16 314 GLY A O 1
ATOM 2547 N N . SER A 1 315 ? 8.172 -33.812 -7.812 1 62.25 315 SER A N 1
ATOM 2548 C CA . SER A 1 315 ? 8.875 -32.531 -7.844 1 62.25 315 SER A CA 1
ATOM 2549 C C . SER A 1 315 ? 9.398 -32.219 -9.242 1 62.25 315 SER A C 1
ATOM 2551 O O . SER A 1 315 ? 9.523 -33.125 -10.078 1 62.25 315 SER A O 1
ATOM 2553 N N . THR A 1 316 ? 9.461 -30.906 -9.445 1 71 316 THR A N 1
ATOM 2554 C CA . THR A 1 316 ? 10.141 -30.484 -10.672 1 71 316 THR A CA 1
ATOM 2555 C C . THR A 1 316 ? 11.578 -31 -10.695 1 71 316 THR A C 1
ATOM 2557 O O . THR A 1 316 ? 12.305 -30.859 -9.711 1 71 316 THR A O 1
ATOM 2560 N N . ARG A 1 317 ? 11.938 -31.609 -11.68 1 80 317 ARG A N 1
ATOM 2561 C CA . ARG A 1 317 ? 13.195 -32.344 -11.828 1 80 317 ARG A CA 1
ATOM 2562 C C . ARG A 1 317 ? 14.383 -31.391 -11.672 1 80 317 ARG A C 1
ATOM 2564 O O . ARG A 1 317 ? 15.367 -31.734 -11 1 80 317 ARG A O 1
ATOM 2571 N N . TYR A 1 318 ? 14.281 -30.203 -12.156 1 92.56 318 TYR A N 1
ATOM 2572 C CA . TYR A 1 318 ? 15.445 -29.312 -12.195 1 92.56 318 TYR A CA 1
ATOM 2573 C C . TYR A 1 318 ? 15.344 -28.234 -11.117 1 92.56 318 TYR A C 1
ATOM 2575 O O . TYR A 1 318 ? 14.258 -27.703 -10.859 1 92.56 318 TYR A O 1
ATOM 2583 N N . ARG A 1 319 ? 16.469 -27.953 -10.469 1 94.69 319 ARG A N 1
ATOM 2584 C CA . ARG A 1 319 ? 16.547 -26.969 -9.398 1 94.69 319 ARG A CA 1
ATOM 2585 C C . ARG A 1 319 ? 17.672 -25.969 -9.641 1 94.69 319 ARG A C 1
ATOM 2587 O O . ARG A 1 319 ? 18.656 -26.297 -10.289 1 94.69 319 ARG A O 1
ATOM 2594 N N . LEU A 1 320 ? 17.438 -24.781 -9.172 1 96.31 320 LEU A N 1
ATOM 2595 C CA . LEU A 1 320 ? 18.422 -23.703 -9.297 1 96.31 320 LEU A CA 1
ATOM 2596 C C . LEU A 1 320 ? 18.719 -23.078 -7.934 1 96.31 320 LEU A C 1
ATOM 2598 O O . LEU A 1 320 ? 17.797 -22.719 -7.199 1 96.31 320 LEU A O 1
ATOM 2602 N N . ASN A 1 321 ? 19.969 -23.016 -7.586 1 96.5 321 ASN A N 1
ATOM 2603 C CA . ASN A 1 321 ? 20.422 -22.312 -6.398 1 96.5 321 ASN A CA 1
ATOM 2604 C C . ASN A 1 321 ? 20.719 -20.844 -6.703 1 96.5 321 ASN A C 1
ATOM 2606 O O . ASN A 1 321 ? 21.844 -20.5 -7.113 1 96.5 321 ASN A O 1
ATOM 2610 N N . LEU A 1 322 ? 19.859 -19.969 -6.328 1 95.81 322 LEU A N 1
ATOM 2611 C CA . LEU A 1 322 ? 20 -18.547 -6.633 1 95.81 322 LEU A CA 1
ATOM 2612 C C . LEU A 1 322 ? 21.062 -17.906 -5.746 1 95.81 322 LEU A C 1
ATOM 2614 O O . LEU A 1 322 ? 21.562 -16.828 -6.055 1 95.81 322 LEU A O 1
ATOM 2618 N N . LEU A 1 323 ? 21.422 -18.531 -4.684 1 96.94 323 LEU A N 1
ATOM 2619 C CA . LEU A 1 323 ? 22.359 -17.938 -3.738 1 96.94 323 LEU A CA 1
ATOM 2620 C C . LEU A 1 323 ? 23.797 -18.359 -4.059 1 96.94 323 LEU A C 1
ATOM 2622 O O . LEU A 1 323 ? 24.719 -18.031 -3.311 1 96.94 323 LEU A O 1
ATOM 2626 N N . GLN A 1 324 ? 24 -18.969 -5.133 1 95.5 324 GLN A N 1
ATOM 2627 C CA . GLN A 1 324 ? 25.281 -19.578 -5.48 1 95.5 324 GLN A CA 1
ATOM 2628 C C . GLN A 1 324 ? 26.391 -18.531 -5.457 1 95.5 324 GLN A C 1
ATOM 2630 O O . GLN A 1 324 ? 27.5 -18.828 -5.008 1 95.5 324 GLN A O 1
ATOM 2635 N N . LEU A 1 325 ? 26.109 -17.406 -5.957 1 95.94 325 LEU A N 1
ATOM 2636 C CA . LEU A 1 325 ? 27.156 -16.391 -6.082 1 95.94 325 LEU A CA 1
ATOM 2637 C C . LEU A 1 325 ? 27.328 -15.625 -4.77 1 95.94 325 LEU A C 1
ATOM 2639 O O . LEU A 1 325 ? 28.25 -14.805 -4.641 1 95.94 325 LEU A O 1
ATOM 2643 N N . LEU A 1 326 ? 26.5 -15.914 -3.791 1 96.88 326 LEU A N 1
ATOM 2644 C CA . LEU A 1 326 ? 26.484 -15.117 -2.568 1 96.88 326 LEU A CA 1
ATOM 2645 C C . LEU A 1 326 ? 26.984 -15.938 -1.382 1 96.88 326 LEU A C 1
ATOM 2647 O O . LEU A 1 326 ? 27.094 -15.422 -0.27 1 96.88 326 LEU A O 1
ATOM 2651 N N . GLU A 1 327 ? 27.234 -17.172 -1.598 1 95.25 327 GLU A N 1
ATOM 2652 C CA . GLU A 1 327 ? 27.688 -18.047 -0.518 1 95.25 327 GLU A CA 1
ATOM 2653 C C . GLU A 1 327 ? 29.016 -18.703 -0.858 1 95.25 327 GLU A C 1
ATOM 2655 O O . GLU A 1 327 ? 29.203 -19.188 -1.979 1 95.25 327 GLU A O 1
ATOM 2660 N N . GLY A 1 328 ? 29.938 -18.625 0.037 1 93 328 GLY A N 1
ATOM 2661 C CA . GLY A 1 328 ? 31.219 -19.297 -0.071 1 93 328 GLY A CA 1
ATOM 2662 C C . GLY A 1 328 ? 31.547 -20.156 1.137 1 93 328 GLY A C 1
ATOM 2663 O O . GLY A 1 328 ? 30.656 -20.688 1.791 1 93 328 GLY A O 1
ATOM 2664 N N . ASP A 1 329 ? 32.781 -20.312 1.256 1 91.75 329 ASP A N 1
ATOM 2665 C CA . ASP A 1 329 ? 33.25 -21.094 2.412 1 91.75 329 ASP A CA 1
ATOM 2666 C C . ASP A 1 329 ? 33.031 -20.312 3.707 1 91.75 329 ASP A C 1
ATOM 2668 O O . ASP A 1 329 ? 32.531 -19.188 3.686 1 91.75 329 ASP A O 1
ATOM 2672 N N . GLU A 1 330 ? 33.344 -20.891 4.719 1 90.94 330 GLU A N 1
ATOM 2673 C CA . GLU A 1 330 ? 33.094 -20.312 6.035 1 90.94 330 GLU A CA 1
ATOM 2674 C C . GLU A 1 330 ? 33.812 -18.984 6.215 1 90.94 330 GLU A C 1
ATOM 2676 O O . GLU A 1 330 ? 33.344 -18.094 6.926 1 90.94 330 GLU A O 1
ATOM 2681 N N . LYS A 1 331 ? 34.875 -18.797 5.566 1 91.81 331 LYS A N 1
ATOM 2682 C CA . LYS A 1 331 ? 35.688 -17.594 5.734 1 91.81 331 LYS A CA 1
ATOM 2683 C C . LYS A 1 331 ? 35.406 -16.594 4.617 1 91.81 331 LYS A C 1
ATOM 2685 O O . LYS A 1 331 ? 35.969 -15.484 4.613 1 91.81 331 LYS A O 1
ATOM 2690 N N . SER A 1 332 ? 34.5 -16.953 3.818 1 92.38 332 SER A N 1
ATOM 2691 C CA . SER A 1 332 ? 34.188 -16.125 2.656 1 92.38 332 SER A CA 1
ATOM 2692 C C . SER A 1 332 ? 33.562 -14.805 3.07 1 92.38 332 SER A C 1
ATOM 2694 O O . SER A 1 332 ? 32.781 -14.758 4.035 1 92.38 332 SER A O 1
ATOM 2696 N N . SER A 1 333 ? 33.844 -13.742 2.309 1 91.5 333 SER A N 1
ATOM 2697 C CA . SER A 1 333 ? 33.281 -12.422 2.578 1 91.5 333 SER A CA 1
ATOM 2698 C C . SER A 1 333 ? 31.938 -12.25 1.893 1 91.5 333 SER A C 1
ATOM 2700 O O . SER A 1 333 ? 31.297 -11.203 2.027 1 91.5 333 SER A O 1
ATOM 2702 N N . LEU A 1 334 ? 31.516 -13.266 1.269 1 94.25 334 LEU A N 1
ATOM 2703 C CA . LEU A 1 334 ? 30.25 -13.203 0.565 1 94.25 334 LEU A CA 1
ATOM 2704 C C . LEU A 1 334 ? 29.094 -13.086 1.55 1 94.25 334 LEU A C 1
ATOM 2706 O O . LEU A 1 334 ? 29.203 -13.523 2.699 1 94.25 334 LEU A O 1
ATOM 2710 N N . VAL A 1 335 ? 28.016 -12.617 1.124 1 96.44 335 VAL A N 1
ATOM 2711 C CA . VAL A 1 335 ? 26.922 -12.109 1.948 1 96.44 335 VAL A CA 1
ATOM 2712 C C . VAL A 1 335 ? 26.375 -13.234 2.824 1 96.44 335 VAL A C 1
ATOM 2714 O O . VAL A 1 335 ? 26.25 -13.078 4.039 1 96.44 335 VAL A O 1
ATOM 2717 N N . VAL A 1 336 ? 26.047 -14.375 2.246 1 97.56 336 VAL A N 1
ATOM 2718 C CA . VAL A 1 336 ? 25.406 -15.453 2.984 1 97.56 336 VAL A CA 1
ATOM 2719 C C . VAL A 1 336 ? 26.359 -16.016 4.027 1 97.56 336 VAL A C 1
ATOM 2721 O O . VAL A 1 336 ? 25.969 -16.281 5.168 1 97.56 336 VAL A O 1
ATOM 2724 N N . SER A 1 337 ? 27.656 -16.203 3.662 1 97.5 337 SER A N 1
ATOM 2725 C CA . SER A 1 337 ? 28.656 -16.688 4.602 1 97.5 337 SER A CA 1
ATOM 2726 C C . SER A 1 337 ? 28.891 -15.672 5.723 1 97.5 337 SER A C 1
ATOM 2728 O O . SER A 1 337 ? 29.047 -16.047 6.883 1 97.5 337 SER A O 1
ATOM 2730 N N . ALA A 1 338 ? 28.922 -14.43 5.355 1 97.62 338 ALA A N 1
ATOM 2731 C CA . ALA A 1 338 ? 29.078 -13.367 6.348 1 97.62 338 ALA A CA 1
ATOM 2732 C C . ALA A 1 338 ? 27.906 -13.367 7.328 1 97.62 338 ALA A C 1
ATOM 2734 O O . ALA A 1 338 ? 28.109 -13.227 8.539 1 97.62 338 ALA A O 1
ATOM 2735 N N . LEU A 1 339 ? 26.688 -13.508 6.82 1 98.19 339 LEU A N 1
ATOM 2736 C CA . LEU A 1 339 ? 25.5 -13.539 7.66 1 98.19 339 LEU A CA 1
ATOM 2737 C C . LEU A 1 339 ? 25.516 -14.75 8.594 1 98.19 339 LEU A C 1
ATOM 2739 O O . LEU A 1 339 ? 25.094 -14.656 9.742 1 98.19 339 LEU A O 1
ATOM 2743 N N . LYS A 1 340 ? 26.016 -15.852 8.102 1 97.88 340 LYS A N 1
ATOM 2744 C CA . LYS A 1 340 ? 26.141 -17.062 8.914 1 97.88 340 LYS A CA 1
ATOM 2745 C C . LYS A 1 340 ? 27.078 -16.828 10.086 1 97.88 340 LYS A C 1
ATOM 2747 O O . LYS A 1 340 ? 26.812 -17.266 11.211 1 97.88 340 LYS A O 1
ATOM 2752 N N . ARG A 1 341 ? 28.125 -16.156 9.812 1 97.44 341 ARG A N 1
ATOM 2753 C CA . ARG A 1 341 ? 29.125 -15.891 10.852 1 97.44 341 AR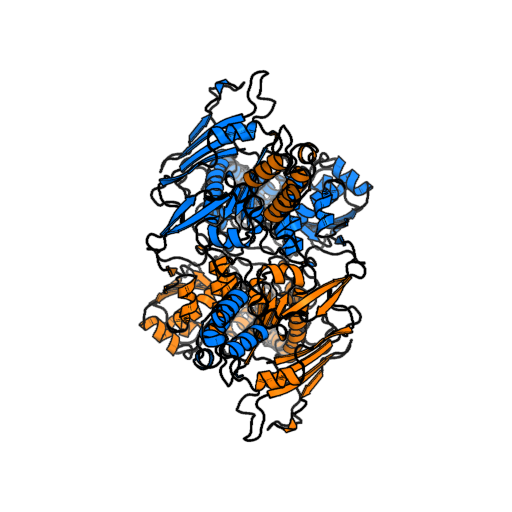G A CA 1
ATOM 2754 C C . ARG A 1 341 ? 28.562 -14.969 11.93 1 97.44 341 ARG A C 1
ATOM 2756 O O . ARG A 1 341 ? 28.984 -15.008 13.086 1 97.44 341 ARG A O 1
ATOM 2763 N N . CYS A 1 342 ? 27.625 -14.164 11.562 1 98.06 342 CYS A N 1
ATOM 2764 C CA . CYS A 1 342 ? 27.031 -13.227 12.516 1 98.06 342 CYS A CA 1
ATOM 2765 C C . CYS A 1 342 ? 25.891 -13.875 13.289 1 98.06 342 CYS A C 1
ATOM 2767 O O . CYS A 1 342 ? 25.438 -13.336 14.297 1 98.06 342 CYS A O 1
ATOM 2769 N N . ALA A 1 343 ? 25.438 -15.031 12.883 1 98.25 343 ALA A N 1
ATOM 2770 C CA . ALA A 1 343 ? 24.234 -15.633 13.438 1 98.25 343 ALA A CA 1
ATOM 2771 C C . ALA A 1 343 ? 24.516 -16.328 14.766 1 98.25 343 ALA A C 1
ATOM 2773 O O . ALA A 1 343 ? 25.594 -16.891 14.953 1 98.25 343 ALA A O 1
ATOM 2774 N N . THR A 1 344 ? 23.594 -16.234 15.672 1 98 344 THR A N 1
ATOM 2775 C CA . THR A 1 344 ? 23.656 -17 16.922 1 98 344 THR A CA 1
ATOM 2776 C C . THR A 1 344 ? 23.453 -18.484 16.656 1 98 344 THR A C 1
ATOM 2778 O O . THR A 1 344 ? 24.125 -19.328 17.266 1 98 344 THR A O 1
ATOM 2781 N N . LEU A 1 345 ? 22.516 -18.75 15.836 1 97.12 345 LEU A N 1
ATOM 2782 C CA . LEU A 1 345 ? 22.219 -20.109 15.398 1 97.12 345 LEU A CA 1
ATOM 2783 C C . LEU A 1 345 ? 21.859 -20.125 13.914 1 97.12 345 LEU A C 1
ATOM 2785 O O . LEU A 1 345 ? 21.156 -19.234 13.43 1 97.12 345 LEU A O 1
ATOM 2789 N N . ASN A 1 346 ? 22.422 -21.094 13.219 1 97.19 346 ASN A N 1
ATOM 2790 C CA . ASN A 1 346 ? 22 -21.297 11.836 1 97.19 346 ASN A CA 1
ATOM 2791 C C . ASN A 1 346 ? 21.828 -22.781 11.516 1 97.19 346 ASN A C 1
ATOM 2793 O O . ASN A 1 346 ? 22.562 -23.625 12.031 1 97.19 346 ASN A O 1
ATOM 2797 N N . TYR A 1 347 ? 20.828 -23.109 10.805 1 97.69 347 TYR A N 1
ATOM 2798 C CA . TYR A 1 347 ? 20.578 -24.484 10.398 1 97.69 347 TYR A CA 1
ATOM 2799 C C . TYR A 1 347 ? 19.828 -24.547 9.078 1 97.69 347 TYR A C 1
ATOM 2801 O O . TYR A 1 347 ? 19.203 -23.562 8.664 1 97.69 347 TYR A O 1
ATOM 2809 N N . VAL A 1 348 ? 19.922 -25.672 8.438 1 96.81 348 VAL A N 1
ATOM 2810 C CA . VAL A 1 348 ? 19.219 -25.906 7.18 1 96.81 348 VAL A CA 1
ATOM 2811 C C . VAL A 1 348 ? 17.984 -26.781 7.434 1 96.81 348 VAL A C 1
ATOM 2813 O O . VAL A 1 348 ? 18.094 -27.859 8.023 1 96.81 348 VAL A O 1
ATOM 2816 N N . ASP A 1 349 ? 16.906 -26.219 7.082 1 95.81 349 ASP A N 1
ATOM 2817 C CA . ASP A 1 349 ? 15.68 -27.016 7.098 1 95.81 349 ASP A CA 1
ATOM 2818 C C . ASP A 1 349 ? 15.508 -27.797 5.793 1 95.81 349 ASP A C 1
ATOM 2820 O O . ASP A 1 349 ? 15.102 -27.219 4.777 1 95.81 349 ASP A O 1
ATOM 2824 N N . ASP A 1 350 ? 15.57 -29.078 5.746 1 91.31 350 ASP A N 1
ATOM 2825 C CA . ASP A 1 350 ? 15.57 -29.906 4.543 1 91.31 350 ASP A CA 1
ATOM 2826 C C . ASP A 1 350 ? 14.164 -30.062 3.98 1 91.31 350 ASP A C 1
ATOM 2828 O O . ASP A 1 350 ? 13.984 -30.281 2.781 1 91.31 350 ASP A O 1
ATOM 2832 N N . VAL A 1 351 ? 13.273 -29.922 4.832 1 87.94 351 VAL A N 1
ATOM 2833 C CA . VAL A 1 351 ? 11.883 -30.094 4.402 1 87.94 351 VAL A CA 1
ATOM 2834 C C . VAL A 1 351 ? 11.484 -28.938 3.492 1 87.94 351 VAL A C 1
ATOM 2836 O O . VAL A 1 351 ? 10.883 -29.141 2.436 1 87.94 351 VAL A O 1
ATOM 2839 N N . THR A 1 352 ? 11.914 -27.766 3.828 1 90.25 352 THR A N 1
ATOM 2840 C CA . THR A 1 352 ? 11.547 -26.578 3.062 1 90.25 352 THR A CA 1
ATOM 2841 C C . THR A 1 352 ? 12.711 -26.094 2.211 1 90.25 352 THR A C 1
ATOM 2843 O O . THR A 1 352 ? 12.57 -25.156 1.423 1 90.25 352 THR A O 1
ATOM 2846 N N . ASP A 1 353 ? 13.844 -26.75 2.314 1 93.31 353 ASP A N 1
ATOM 2847 C CA . ASP A 1 353 ? 15.07 -26.375 1.622 1 93.31 353 ASP A CA 1
ATOM 2848 C C . ASP A 1 353 ? 15.414 -24.906 1.873 1 93.31 353 ASP A C 1
ATOM 2850 O O . ASP A 1 353 ? 15.594 -24.141 0.928 1 93.31 353 ASP A O 1
ATOM 2854 N N . THR A 1 354 ? 15.406 -24.531 3.113 1 97 354 THR A N 1
ATOM 2855 C CA . THR A 1 354 ? 15.68 -23.156 3.506 1 97 354 THR A CA 1
ATOM 2856 C C . THR A 1 354 ? 16.812 -23.094 4.531 1 97 354 THR A C 1
ATOM 2858 O O . THR A 1 354 ? 17.016 -24.047 5.289 1 97 354 THR A O 1
ATOM 2861 N N . LEU A 1 355 ? 17.609 -22.078 4.461 1 98.12 355 LEU A N 1
ATOM 2862 C CA . LEU A 1 355 ? 18.609 -21.734 5.473 1 98.12 355 LEU A CA 1
ATOM 2863 C C . LEU A 1 355 ? 18.031 -20.734 6.469 1 98.12 355 LEU A C 1
ATOM 2865 O O . LEU A 1 355 ? 17.594 -19.656 6.082 1 98.12 355 LEU A O 1
ATOM 2869 N N . VAL A 1 356 ? 18 -21.109 7.707 1 98.38 356 VAL A N 1
ATOM 2870 C CA . VAL A 1 356 ? 17.469 -20.25 8.758 1 98.38 356 VAL A CA 1
ATOM 2871 C C . VAL A 1 356 ? 18.609 -19.672 9.594 1 98.38 356 VAL A C 1
ATOM 2873 O O . VAL A 1 356 ? 19.469 -20.422 10.078 1 98.38 356 VAL A O 1
ATOM 2876 N N . LEU A 1 357 ? 18.656 -18.391 9.727 1 98.62 357 LEU A N 1
ATOM 2877 C CA . LEU A 1 357 ? 19.625 -17.672 10.547 1 98.62 357 LEU A CA 1
ATOM 2878 C C . LEU A 1 357 ? 18.938 -16.938 11.688 1 98.62 357 LEU A C 1
ATOM 2880 O O . LEU A 1 357 ? 18.141 -16.031 11.461 1 98.62 357 LEU A O 1
ATOM 2884 N N . ASP A 1 358 ? 19.25 -17.312 12.898 1 98.5 358 ASP A N 1
ATOM 2885 C CA . ASP A 1 358 ? 18.672 -16.672 14.078 1 98.5 358 ASP A CA 1
ATOM 2886 C C . ASP A 1 358 ? 19.688 -15.766 14.758 1 98.5 358 ASP A C 1
ATOM 2888 O O . ASP A 1 358 ? 20.859 -16.125 14.891 1 98.5 358 ASP A O 1
ATOM 2892 N N . TYR A 1 359 ? 19.266 -14.633 15.094 1 98.56 359 TYR A N 1
ATOM 2893 C CA . TYR A 1 359 ? 20.141 -13.656 15.742 1 98.56 359 TYR A CA 1
ATOM 2894 C C . TYR A 1 359 ? 19.562 -13.219 17.078 1 98.56 359 TYR A C 1
ATOM 2896 O O . TYR A 1 359 ? 18.453 -12.672 17.141 1 98.56 359 TYR A O 1
ATOM 2904 N N . TRP A 1 360 ? 20.219 -13.523 18.141 1 97.94 360 TRP A N 1
ATOM 2905 C CA . TRP A 1 360 ? 20.047 -12.852 19.422 1 97.94 360 TRP A CA 1
ATOM 2906 C C . TRP A 1 360 ? 21.016 -11.688 19.562 1 97.94 360 TRP A C 1
ATOM 2908 O O . TRP A 1 360 ? 22.234 -11.898 19.703 1 97.94 360 TRP A O 1
ATOM 2918 N N . VAL A 1 361 ? 20.562 -10.477 19.625 1 97.62 361 VAL A N 1
ATOM 2919 C CA . VAL A 1 361 ? 21.406 -9.32 19.391 1 97.62 361 VAL A CA 1
ATOM 2920 C C . VAL A 1 361 ? 22.016 -8.844 20.703 1 97.62 361 VAL A C 1
ATOM 2922 O O . VAL A 1 361 ? 21.297 -8.453 21.625 1 97.62 361 VAL A O 1
ATOM 2925 N N . ASN A 1 362 ? 23.234 -8.961 20.891 1 96.12 362 ASN A N 1
ATOM 2926 C CA . ASN A 1 362 ? 24.047 -8.398 21.969 1 96.12 362 ASN A CA 1
ATOM 2927 C C . ASN A 1 362 ? 25.281 -7.684 21.406 1 96.12 362 ASN A C 1
ATOM 2929 O O . ASN A 1 362 ? 25.344 -7.395 20.219 1 96.12 362 ASN A O 1
ATOM 2933 N N . GLU A 1 363 ? 26.188 -7.332 22.234 1 95.38 363 GLU A N 1
ATOM 2934 C CA . GLU A 1 363 ? 27.344 -6.578 21.781 1 95.38 363 GLU A CA 1
ATOM 2935 C C . GLU A 1 363 ? 28.234 -7.426 20.891 1 95.38 363 GLU A C 1
ATOM 2937 O O . GLU A 1 363 ? 28.859 -6.91 19.953 1 95.38 363 GLU A O 1
ATOM 2942 N N . ALA A 1 364 ? 28.234 -8.68 21.156 1 96.75 364 ALA A N 1
ATOM 2943 C CA . ALA A 1 364 ? 29.031 -9.578 20.328 1 96.75 364 ALA A CA 1
ATOM 2944 C C . ALA A 1 364 ? 28.453 -9.672 18.906 1 96.75 364 ALA A C 1
ATOM 2946 O O . ALA A 1 364 ? 29.203 -9.727 17.938 1 96.75 364 ALA A O 1
ATOM 2947 N N . THR A 1 365 ? 27.172 -9.766 18.844 1 97.31 365 THR A N 1
ATOM 2948 C CA . THR A 1 365 ? 26.516 -9.805 17.547 1 97.31 365 THR A CA 1
ATOM 2949 C C . THR A 1 365 ? 26.797 -8.531 16.766 1 97.31 365 THR A C 1
ATOM 2951 O O . THR A 1 365 ? 27.094 -8.586 15.57 1 97.31 365 THR A O 1
ATOM 2954 N N . ARG A 1 366 ? 26.703 -7.406 17.391 1 96.69 366 ARG A N 1
ATOM 2955 C CA . ARG A 1 366 ? 26.969 -6.129 16.734 1 96.69 366 ARG A CA 1
ATOM 2956 C C . ARG A 1 366 ? 28.406 -6.07 16.219 1 96.69 366 ARG A C 1
ATOM 2958 O O . ARG A 1 366 ? 28.656 -5.582 15.117 1 96.69 366 ARG A O 1
ATOM 2965 N N . GLN A 1 367 ? 29.312 -6.547 17.062 1 97.06 367 GLN A N 1
ATOM 2966 C CA . GLN A 1 367 ? 30.703 -6.578 16.656 1 97.06 367 GLN A CA 1
ATOM 2967 C C . GLN A 1 367 ? 30.922 -7.496 15.461 1 97.06 367 GLN A C 1
ATOM 2969 O O . GLN A 1 367 ? 31.703 -7.18 14.555 1 97.06 367 GLN A O 1
ATOM 2974 N N . ALA A 1 368 ? 30.266 -8.609 15.492 1 97.75 368 ALA A N 1
ATOM 2975 C CA . ALA A 1 368 ? 30.344 -9.531 14.359 1 97.75 368 ALA A CA 1
ATOM 2976 C C . ALA A 1 368 ? 29.891 -8.859 13.07 1 97.75 368 ALA A C 1
ATOM 2978 O O . ALA A 1 368 ? 30.531 -9.016 12.023 1 97.75 368 ALA A O 1
ATOM 2979 N N . PHE A 1 369 ? 28.828 -8.148 13.125 1 98.12 369 PHE A N 1
ATOM 2980 C CA . PHE A 1 369 ? 28.312 -7.461 11.945 1 98.12 369 PHE A CA 1
ATOM 2981 C C . PHE A 1 369 ? 29.297 -6.383 11.492 1 98.12 369 PHE A C 1
ATOM 2983 O O . PHE A 1 369 ? 29.516 -6.203 10.297 1 98.12 369 PHE A O 1
ATOM 2990 N N . ARG A 1 370 ? 29.859 -5.68 12.383 1 97.19 370 ARG A N 1
ATOM 2991 C CA . ARG A 1 370 ? 30.844 -4.648 12.039 1 97.19 370 ARG A CA 1
ATOM 2992 C C . ARG A 1 370 ? 32.062 -5.254 11.328 1 97.19 370 ARG A C 1
ATOM 2994 O O . ARG A 1 370 ? 32.531 -4.691 10.352 1 97.19 370 ARG A O 1
ATOM 3001 N N . GLU A 1 371 ? 32.438 -6.359 11.773 1 96.94 371 GLU A N 1
ATOM 3002 C CA . GLU A 1 371 ? 33.625 -7.016 11.227 1 96.94 371 GLU A CA 1
ATOM 3003 C C . GLU A 1 371 ? 33.312 -7.613 9.852 1 96.94 371 GLU A C 1
ATOM 3005 O O . GLU A 1 371 ? 34.219 -7.676 9 1 96.94 371 GLU A O 1
ATOM 3010 N N . ASN A 1 372 ? 32.125 -8.023 9.664 1 97.38 372 ASN A N 1
ATOM 3011 C CA . ASN A 1 372 ? 31.812 -8.766 8.438 1 97.38 372 ASN A CA 1
ATOM 3012 C C . ASN A 1 372 ? 31.25 -7.848 7.355 1 97.38 372 ASN A C 1
ATOM 3014 O O . ASN A 1 372 ? 31.203 -8.227 6.184 1 97.38 372 ASN A O 1
ATOM 3018 N N . PHE A 1 373 ? 30.828 -6.66 7.699 1 96.69 373 PHE A N 1
ATOM 3019 C CA . PHE A 1 373 ? 30.25 -5.742 6.723 1 96.69 373 PHE A CA 1
ATOM 3020 C C . PHE A 1 373 ? 30.953 -4.387 6.773 1 96.69 373 PHE A C 1
ATOM 3022 O O . PHE A 1 373 ? 30.297 -3.346 6.742 1 96.69 373 PHE A O 1
ATOM 3029 N N . ASP A 1 374 ? 32.219 -4.414 6.895 1 93.38 374 ASP A N 1
ATOM 3030 C CA . ASP A 1 374 ? 33.125 -3.268 6.789 1 93.38 374 ASP A CA 1
ATOM 3031 C C . ASP A 1 374 ? 32.688 -2.145 7.73 1 93.38 374 ASP A C 1
ATOM 3033 O O . ASP A 1 374 ? 32.781 -0.966 7.379 1 93.38 374 ASP A O 1
ATOM 3037 N N . GLY A 1 375 ? 31.984 -2.482 8.727 1 94.44 375 GLY A N 1
ATOM 3038 C CA . GLY A 1 375 ? 31.547 -1.496 9.703 1 94.44 375 GLY A CA 1
ATOM 3039 C C . GLY A 1 375 ? 30.531 -0.508 9.156 1 94.44 375 GLY A C 1
ATOM 3040 O O . GLY A 1 375 ? 30.375 0.591 9.695 1 94.44 375 GLY A O 1
ATOM 3041 N N . SER A 1 376 ? 29.891 -0.849 8.133 1 95 376 SER A N 1
ATOM 3042 C CA . SER A 1 376 ? 29.016 0.07 7.426 1 95 376 SER A CA 1
ATOM 3043 C C . SER A 1 376 ? 27.578 -0.45 7.402 1 95 376 SER A C 1
ATOM 3045 O O . SER A 1 376 ? 27.312 -1.545 6.898 1 95 376 SER A O 1
ATOM 3047 N N . ALA A 1 377 ? 26.672 0.368 7.941 1 96.81 377 ALA A N 1
ATOM 3048 C CA . ALA A 1 377 ? 25.25 0.036 7.852 1 96.81 377 ALA A CA 1
ATOM 3049 C C . ALA A 1 377 ? 24.797 -0.06 6.395 1 96.81 377 ALA A C 1
ATOM 3051 O O . ALA A 1 377 ? 23.969 -0.904 6.047 1 96.81 377 ALA A O 1
ATOM 3052 N N . LEU A 1 378 ? 25.359 0.783 5.547 1 96.38 378 LEU A N 1
ATOM 3053 C CA . LEU A 1 378 ? 25 0.812 4.133 1 96.38 378 LEU A CA 1
ATOM 3054 C C . LEU A 1 378 ? 25.438 -0.472 3.436 1 96.38 378 LEU A C 1
ATOM 3056 O O . LEU A 1 378 ? 24.734 -0.983 2.568 1 96.38 378 LEU A O 1
ATOM 3060 N N . ALA A 1 379 ? 26.609 -0.995 3.797 1 96.81 379 ALA A N 1
ATOM 3061 C CA . ALA A 1 379 ? 27.094 -2.24 3.207 1 96.81 379 ALA A CA 1
ATOM 3062 C C . ALA A 1 379 ? 26.141 -3.393 3.496 1 96.81 379 ALA A C 1
ATOM 3064 O O . ALA A 1 379 ? 25.828 -4.191 2.609 1 96.81 379 ALA A O 1
ATOM 3065 N N . LEU A 1 380 ? 25.688 -3.486 4.738 1 97.81 380 LEU A N 1
ATOM 3066 C CA . LEU A 1 380 ? 24.719 -4.516 5.094 1 97.81 380 LEU A CA 1
ATOM 3067 C C . LEU A 1 380 ? 23.406 -4.305 4.34 1 97.81 380 LEU A C 1
ATOM 3069 O O . LEU A 1 380 ? 22.797 -5.27 3.873 1 97.81 380 LEU A O 1
ATOM 3073 N N . PHE A 1 381 ? 22.984 -3.062 4.238 1 97.75 381 PHE A N 1
ATOM 3074 C CA . PHE A 1 381 ? 21.75 -2.76 3.543 1 97.75 381 PHE A CA 1
ATOM 3075 C C . PHE A 1 381 ? 21.828 -3.184 2.08 1 97.75 381 PHE A C 1
ATOM 3077 O O . PHE A 1 381 ? 20.859 -3.727 1.531 1 97.75 381 PHE A O 1
ATOM 3084 N N . GLN A 1 382 ? 22.891 -2.93 1.465 1 96.81 382 GLN A N 1
ATOM 3085 C CA . GLN A 1 382 ? 23.078 -3.318 0.072 1 96.81 382 GLN A CA 1
ATOM 3086 C C . GLN A 1 382 ? 23.016 -4.836 -0.088 1 96.81 382 GLN A C 1
ATOM 3088 O O . GLN A 1 382 ? 22.5 -5.34 -1.09 1 96.81 382 GLN A O 1
ATOM 3093 N N . ALA A 1 383 ? 23.594 -5.52 0.887 1 97.38 383 ALA A N 1
ATOM 3094 C CA . ALA A 1 383 ? 23.469 -6.973 0.885 1 97.38 383 ALA A CA 1
ATOM 3095 C C . ALA A 1 383 ? 22.016 -7.41 0.923 1 97.38 383 ALA A C 1
ATOM 3097 O O . ALA A 1 383 ? 21.609 -8.297 0.171 1 97.38 383 ALA A O 1
ATOM 3098 N N . PHE A 1 384 ? 21.25 -6.797 1.794 1 97.69 384 PHE A N 1
ATOM 3099 C CA . PHE A 1 384 ? 19.828 -7.105 1.886 1 97.69 384 PHE A CA 1
ATOM 3100 C C . PHE A 1 384 ? 19.109 -6.719 0.6 1 97.69 384 PHE A C 1
ATOM 3102 O O . PHE A 1 384 ? 18.156 -7.395 0.181 1 97.69 384 PHE A O 1
ATOM 3109 N N . GLN A 1 385 ? 19.5 -5.621 0.009 1 96.69 385 GLN A N 1
ATOM 3110 C CA . GLN A 1 385 ? 18.891 -5.188 -1.248 1 96.69 385 GLN A CA 1
ATOM 3111 C C . GLN A 1 385 ? 19.031 -6.266 -2.322 1 96.69 385 GLN A C 1
ATOM 3113 O O . GLN A 1 385 ? 18.078 -6.551 -3.045 1 96.69 385 GLN A O 1
ATOM 3118 N N . VAL A 1 386 ? 20.203 -6.852 -2.404 1 97.38 386 VAL A N 1
ATOM 3119 C CA . VAL A 1 386 ? 20.453 -7.906 -3.383 1 97.38 386 VAL A CA 1
ATOM 3120 C C . VAL A 1 386 ? 19.562 -9.109 -3.08 1 97.38 386 VAL A C 1
ATOM 3122 O O . VAL A 1 386 ? 18.875 -9.617 -3.965 1 97.38 386 VAL A O 1
ATOM 3125 N N . LEU A 1 387 ? 19.562 -9.547 -1.829 1 97.75 387 LEU A N 1
ATOM 3126 C CA . LEU A 1 387 ? 18.812 -10.734 -1.43 1 97.75 387 LEU A CA 1
ATOM 3127 C C . LEU A 1 387 ? 17.312 -10.523 -1.652 1 97.75 387 LEU A C 1
ATOM 3129 O O . LEU A 1 387 ? 16.625 -11.414 -2.148 1 97.75 387 LEU A O 1
ATOM 3133 N N . LEU A 1 388 ? 16.828 -9.375 -1.332 1 96.62 388 LEU A N 1
ATOM 3134 C CA . LEU A 1 388 ? 15.406 -9.078 -1.483 1 96.62 388 LEU A CA 1
ATOM 3135 C C . LEU A 1 388 ? 15.023 -8.992 -2.957 1 96.62 388 LEU A C 1
ATOM 3137 O O . LEU A 1 388 ? 13.906 -9.352 -3.336 1 96.62 388 LEU A O 1
ATOM 3141 N N . THR A 1 389 ? 15.906 -8.5 -3.801 1 95.88 389 THR A N 1
ATOM 3142 C CA . THR A 1 389 ? 15.648 -8.406 -5.234 1 95.88 389 THR A CA 1
ATOM 3143 C C . THR A 1 389 ? 15.469 -9.789 -5.852 1 95.88 389 THR A C 1
ATOM 3145 O O . THR A 1 389 ? 14.742 -9.945 -6.828 1 95.88 389 THR A O 1
ATOM 3148 N N . LEU A 1 390 ? 16.094 -10.789 -5.25 1 97 390 LEU A N 1
ATOM 3149 C CA . LEU A 1 390 ? 16.016 -12.148 -5.781 1 97 390 LEU A CA 1
ATOM 3150 C C . LEU A 1 390 ? 14.594 -12.703 -5.648 1 97 390 LEU A C 1
ATOM 3152 O O . LEU A 1 390 ? 14.25 -13.703 -6.281 1 97 390 LEU A O 1
ATOM 3156 N N . ASN A 1 391 ? 13.773 -12.078 -4.855 1 95.75 391 ASN A N 1
ATOM 3157 C CA . ASN A 1 391 ? 12.367 -12.469 -4.758 1 95.75 391 ASN A CA 1
ATOM 3158 C C . ASN A 1 391 ? 11.625 -12.234 -6.07 1 95.75 391 ASN A C 1
ATOM 3160 O O . ASN A 1 391 ? 10.508 -12.719 -6.254 1 95.75 391 ASN A O 1
ATOM 3164 N N . LEU A 1 392 ? 12.242 -11.609 -7.027 1 94.31 392 LEU A N 1
ATOM 3165 C CA . LEU A 1 392 ? 11.609 -11.297 -8.305 1 94.31 392 LEU A CA 1
ATOM 3166 C C . LEU A 1 392 ? 11.812 -12.43 -9.305 1 94.31 392 LEU A C 1
ATOM 3168 O O . LEU A 1 392 ? 11.461 -12.297 -10.477 1 94.31 392 LEU A O 1
ATOM 3172 N N . TYR A 1 393 ? 12.281 -13.586 -8.898 1 94.31 393 TYR A N 1
ATOM 3173 C CA . TYR A 1 393 ? 12.695 -14.656 -9.797 1 94.31 393 TYR A CA 1
ATOM 3174 C C . TYR A 1 393 ? 11.5 -15.234 -10.547 1 94.31 393 TYR A C 1
ATOM 3176 O O . TYR A 1 393 ? 11.656 -15.82 -11.625 1 94.31 393 TYR A O 1
ATOM 3184 N N . ALA A 1 394 ? 10.312 -15.008 -10 1 89.62 394 ALA A N 1
ATOM 3185 C CA . ALA A 1 394 ? 9.133 -15.656 -10.562 1 89.62 394 ALA A CA 1
ATOM 3186 C C . ALA A 1 394 ? 8.555 -14.836 -11.719 1 89.62 394 ALA A C 1
ATOM 3188 O O . ALA A 1 394 ? 7.66 -15.297 -12.43 1 89.62 394 ALA A O 1
ATOM 3189 N N . VAL A 1 395 ? 9.07 -13.703 -11.977 1 89.12 395 VAL A N 1
ATOM 3190 C CA . VAL A 1 395 ? 8.539 -12.852 -13.039 1 89.12 395 VAL A CA 1
ATOM 3191 C C . VAL A 1 395 ? 9.055 -13.328 -14.391 1 89.12 395 VAL A C 1
ATOM 3193 O O . VAL A 1 395 ? 10.258 -13.492 -14.586 1 89.12 395 VAL A O 1
ATOM 3196 N N . SER A 1 396 ? 8.172 -13.516 -15.32 1 84.69 396 SER A N 1
ATOM 3197 C CA . SER A 1 396 ? 8.523 -14.047 -16.625 1 84.69 396 SER A CA 1
ATOM 3198 C C . SER A 1 396 ? 9.266 -13.016 -17.469 1 84.69 396 SER A C 1
ATOM 3200 O O . SER A 1 396 ? 9.141 -11.812 -17.234 1 84.69 396 SER A O 1
ATOM 3202 N N . ASP A 1 397 ? 9.961 -13.508 -18.438 1 83.94 397 ASP A N 1
ATOM 3203 C CA . ASP A 1 397 ? 10.703 -12.625 -19.328 1 83.94 397 ASP A CA 1
ATOM 3204 C C . ASP A 1 397 ? 9.758 -11.789 -20.188 1 83.94 397 ASP A C 1
ATOM 3206 O O . ASP A 1 397 ? 10.062 -10.641 -20.531 1 83.94 397 ASP A O 1
ATOM 3210 N N . VAL A 1 398 ? 8.695 -12.391 -20.453 1 82.62 398 VAL A N 1
ATOM 3211 C CA . VAL A 1 398 ? 7.711 -11.688 -21.266 1 82.62 398 VAL A CA 1
ATOM 3212 C C . VAL A 1 398 ? 7.168 -10.484 -20.484 1 82.62 398 VAL A C 1
ATOM 3214 O O . VAL A 1 398 ? 7.086 -9.375 -21.031 1 82.62 398 VAL A O 1
ATOM 3217 N N . LEU A 1 399 ? 6.848 -10.766 -19.312 1 84.94 399 LEU A N 1
ATOM 3218 C CA . LEU A 1 399 ? 6.328 -9.695 -18.469 1 84.94 399 LEU A CA 1
ATOM 3219 C C . LEU A 1 399 ? 7.391 -8.625 -18.219 1 84.94 399 LEU A C 1
ATOM 3221 O O . LEU A 1 399 ? 7.078 -7.43 -18.188 1 84.94 399 LEU A O 1
ATOM 3225 N N . LYS A 1 400 ? 8.578 -8.984 -18.047 1 87.69 400 LYS A N 1
ATOM 3226 C CA . LYS A 1 400 ? 9.672 -8.039 -17.828 1 87.69 400 LYS A CA 1
ATOM 3227 C C . LYS A 1 400 ? 9.875 -7.152 -19.062 1 87.69 400 LYS A C 1
ATOM 3229 O O . LYS A 1 400 ? 10.078 -5.941 -18.922 1 87.69 400 LYS A O 1
ATOM 3234 N N . ALA A 1 401 ? 9.883 -7.781 -20.188 1 85.44 401 ALA A N 1
ATOM 3235 C CA . ALA A 1 401 ? 10.055 -7.023 -21.422 1 85.44 401 ALA A CA 1
ATOM 3236 C C . ALA A 1 401 ? 8.953 -5.98 -21.578 1 85.44 401 ALA A C 1
ATOM 3238 O O . ALA A 1 401 ? 9.219 -4.848 -21.984 1 85.44 401 ALA A O 1
ATOM 3239 N N . ASP A 1 402 ? 7.824 -6.391 -21.234 1 84.94 402 ASP A N 1
ATOM 3240 C CA . ASP A 1 402 ? 6.695 -5.465 -21.281 1 84.94 402 ASP A CA 1
ATOM 3241 C C . ASP A 1 402 ? 6.879 -4.332 -20.281 1 84.94 402 ASP A C 1
ATOM 3243 O O . ASP A 1 402 ? 6.516 -3.186 -20.547 1 84.94 402 ASP A O 1
ATOM 3247 N N . LEU A 1 403 ? 7.375 -4.613 -19.203 1 87.19 403 LEU A N 1
ATOM 3248 C CA . LEU A 1 403 ? 7.594 -3.637 -18.141 1 87.19 403 LEU A CA 1
ATOM 3249 C C . LEU A 1 403 ? 8.586 -2.564 -18.578 1 87.19 403 LEU A C 1
ATOM 3251 O O . LEU A 1 403 ? 8.383 -1.379 -18.312 1 87.19 403 LEU A O 1
ATOM 3255 N N . TYR A 1 404 ? 9.625 -2.963 -19.25 1 87.31 404 TYR A N 1
ATOM 3256 C CA . TYR A 1 404 ? 10.695 -2.049 -19.641 1 87.31 404 TYR A CA 1
ATOM 3257 C C . TYR A 1 404 ? 10.211 -1.069 -20.703 1 87.31 404 TYR A C 1
ATOM 3259 O O . TYR A 1 404 ? 10.672 0.074 -20.75 1 87.31 404 TYR A O 1
ATOM 3267 N N . THR A 1 405 ? 9.219 -1.501 -21.469 1 84 405 THR A N 1
ATOM 3268 C CA . THR A 1 405 ? 8.82 -0.682 -22.609 1 84 405 THR A CA 1
ATOM 3269 C C . THR A 1 405 ? 7.465 -0.033 -22.359 1 84 405 THR A C 1
ATOM 3271 O O . THR A 1 405 ? 7.047 0.854 -23.109 1 84 405 THR A O 1
ATOM 3274 N N . SER A 1 406 ? 6.855 -0.436 -21.344 1 83.88 406 SER A N 1
ATOM 3275 C CA . SER A 1 406 ? 5.5 0.04 -21.109 1 83.88 406 SER A CA 1
ATOM 3276 C C . SER A 1 406 ? 5.5 1.495 -20.656 1 83.88 406 SER A C 1
ATOM 3278 O O . SER A 1 406 ? 6.367 1.91 -19.875 1 83.88 406 SER A O 1
ATOM 3280 N N . THR A 1 407 ? 4.484 2.213 -21.141 1 82.19 407 THR A N 1
ATOM 3281 C CA . THR A 1 407 ? 4.27 3.588 -20.703 1 82.19 407 THR A CA 1
ATOM 3282 C C . THR A 1 407 ? 3.082 3.67 -19.734 1 82.19 407 THR A C 1
ATOM 3284 O O . THR A 1 407 ? 2.676 4.762 -19.344 1 82.19 407 THR A O 1
ATOM 3287 N N . SER A 1 408 ? 2.643 2.506 -19.406 1 83.88 408 SER A N 1
ATOM 3288 C CA . SER A 1 408 ? 1.463 2.469 -18.547 1 83.88 408 SER A CA 1
ATOM 3289 C C . SER A 1 408 ? 1.806 2.879 -17.109 1 83.88 408 SER A C 1
ATOM 3291 O O . SER A 1 408 ? 2.854 2.496 -16.594 1 83.88 408 SER A O 1
ATOM 3293 N N . HIS A 1 409 ? 0.865 3.625 -16.547 1 86.31 409 HIS A N 1
ATOM 3294 C CA . HIS A 1 409 ? 1.011 4.012 -15.156 1 86.31 409 HIS A CA 1
ATOM 3295 C C . HIS A 1 409 ? 0.65 2.859 -14.219 1 86.31 409 HIS A C 1
ATOM 3297 O O . HIS A 1 409 ? 0.915 2.922 -13.016 1 86.31 409 HIS A O 1
ATOM 3303 N N . TYR A 1 410 ? 0.156 1.759 -14.719 1 83.5 410 TYR A N 1
ATOM 3304 C CA . TYR A 1 410 ? -0.271 0.612 -13.922 1 83.5 410 TYR A CA 1
ATOM 3305 C C . TYR A 1 410 ? 0.754 -0.512 -13.992 1 83.5 410 TYR A C 1
ATOM 3307 O O . TYR A 1 410 ? 0.482 -1.637 -13.562 1 83.5 410 TYR A O 1
ATOM 3315 N N . VAL A 1 411 ? 1.87 -0.238 -14.461 1 82 411 VAL A N 1
ATOM 3316 C CA . VAL A 1 411 ? 2.848 -1.269 -14.789 1 82 411 VAL A CA 1
ATOM 3317 C C . VAL A 1 411 ? 3.27 -2.006 -13.523 1 82 411 VAL A C 1
ATOM 3319 O O . VAL A 1 411 ? 3.447 -3.227 -13.539 1 82 411 VAL A O 1
ATOM 3322 N N . SER A 1 412 ? 3.365 -1.332 -12.461 1 79.75 412 SER A N 1
ATOM 3323 C CA . SER A 1 412 ? 3.812 -1.958 -11.219 1 79.75 412 SER A CA 1
ATOM 3324 C C . SER A 1 412 ? 2.777 -2.947 -10.695 1 79.75 412 SER A C 1
ATOM 3326 O O . SER A 1 412 ? 3.115 -3.877 -9.961 1 79.75 412 SER A O 1
ATOM 3328 N N . GLU A 1 413 ? 1.613 -2.762 -11.039 1 81.94 413 GLU A N 1
ATOM 3329 C CA . GLU A 1 413 ? 0.532 -3.607 -10.539 1 81.94 413 GLU A CA 1
ATOM 3330 C C . GLU A 1 413 ? 0.408 -4.887 -11.367 1 81.94 413 GLU A C 1
ATOM 3332 O O . GLU A 1 413 ? -0.355 -5.785 -11.016 1 81.94 413 GLU A O 1
ATOM 3337 N N . THR A 1 414 ? 1.25 -4.984 -12.328 1 85.19 414 THR A N 1
ATOM 3338 C CA . THR A 1 414 ? 1.137 -6.141 -13.211 1 85.19 414 THR A CA 1
ATOM 3339 C C . THR A 1 414 ? 2.062 -7.266 -12.758 1 85.19 414 THR A C 1
ATOM 3341 O O . THR A 1 414 ? 1.922 -8.406 -13.195 1 85.19 414 THR A O 1
ATOM 3344 N N . VAL A 1 415 ? 2.938 -6.945 -11.867 1 87.5 415 VAL A N 1
ATOM 3345 C CA . VAL A 1 415 ? 3.922 -7.934 -11.438 1 87.5 415 VAL A CA 1
ATOM 3346 C C . VAL A 1 415 ? 3.406 -8.672 -10.203 1 87.5 415 VAL A C 1
ATOM 3348 O O . VAL A 1 415 ? 2.793 -8.07 -9.32 1 87.5 415 VAL A O 1
ATOM 3351 N N . PRO A 1 416 ? 3.637 -9.945 -10.18 1 89.38 416 PRO A N 1
ATOM 3352 C CA . PRO A 1 416 ? 3.156 -10.727 -9.039 1 89.38 416 PRO A CA 1
ATOM 3353 C C . PRO A 1 416 ? 4.02 -10.555 -7.793 1 89.38 416 PRO A C 1
ATOM 3355 O O . PRO A 1 416 ? 5.184 -10.156 -7.895 1 89.38 416 PRO A O 1
ATOM 3358 N N . THR A 1 417 ? 3.424 -10.719 -6.68 1 89.94 417 THR A N 1
ATOM 3359 C CA . THR A 1 417 ? 4.133 -10.891 -5.418 1 89.94 417 THR A CA 1
ATOM 3360 C C . THR A 1 417 ? 4.078 -12.344 -4.957 1 89.94 417 THR A C 1
ATOM 3362 O O . THR A 1 417 ? 3.043 -13.008 -5.094 1 89.94 417 THR A O 1
ATOM 3365 N N . LEU A 1 418 ? 5.156 -12.812 -4.387 1 92.69 418 LEU A N 1
ATOM 3366 C CA . LEU A 1 418 ? 5.258 -14.219 -4 1 92.69 418 LEU A CA 1
ATOM 3367 C C . LEU A 1 418 ? 4.707 -14.438 -2.596 1 92.69 418 LEU A C 1
ATOM 3369 O O . LEU A 1 418 ? 4.734 -13.523 -1.764 1 92.69 418 LEU A O 1
ATOM 3373 N N . ALA A 1 419 ? 4.207 -15.633 -2.445 1 90.25 419 ALA A N 1
ATOM 3374 C CA . ALA A 1 419 ? 3.895 -16.062 -1.083 1 90.25 419 ALA A CA 1
ATOM 3375 C C . ALA A 1 419 ? 5.148 -16.078 -0.213 1 90.25 419 ALA A C 1
ATOM 3377 O O . ALA A 1 419 ? 6.262 -16.234 -0.721 1 90.25 419 ALA A O 1
ATOM 3378 N N . SER A 1 420 ? 4.969 -15.945 1.058 1 89 420 SER A N 1
ATOM 3379 C CA . SER A 1 420 ? 6.09 -15.852 1.986 1 89 420 SER A CA 1
ATOM 3380 C C . SER A 1 420 ? 6.992 -17.078 1.892 1 89 420 SER A C 1
ATOM 3382 O O . SER A 1 420 ? 8.219 -16.953 1.971 1 89 420 SER A O 1
ATOM 3384 N N . ASP A 1 421 ? 6.418 -18.234 1.696 1 87.75 421 ASP A N 1
ATOM 3385 C CA . ASP A 1 421 ? 7.191 -19.484 1.703 1 87.75 421 ASP A CA 1
ATOM 3386 C C . ASP A 1 421 ? 7.898 -19.688 0.368 1 87.75 421 ASP A C 1
ATOM 3388 O O . ASP A 1 421 ? 8.75 -20.578 0.246 1 87.75 421 ASP A O 1
ATOM 3392 N N . GLN A 1 422 ? 7.598 -18.828 -0.57 1 92.06 422 GLN A N 1
ATOM 3393 C CA . GLN A 1 422 ? 8.227 -18.938 -1.88 1 92.06 422 GLN A CA 1
ATOM 3394 C C . GLN A 1 422 ? 9.328 -17.906 -2.062 1 92.06 422 GLN A C 1
ATOM 3396 O O . GLN A 1 422 ? 10.062 -17.938 -3.051 1 92.06 422 GLN A O 1
ATOM 3401 N N . ARG A 1 423 ? 9.43 -17.016 -1.174 1 95.38 423 ARG A N 1
ATOM 3402 C CA . ARG A 1 423 ? 10.398 -15.93 -1.299 1 95.38 423 ARG A CA 1
ATOM 3403 C C . ARG A 1 423 ? 11.812 -16.422 -1.032 1 95.38 423 ARG A C 1
ATOM 3405 O O . ARG A 1 423 ? 12.023 -17.312 -0.203 1 95.38 423 ARG A O 1
ATOM 3412 N N . ILE A 1 424 ? 12.758 -15.852 -1.705 1 97.5 424 ILE A N 1
ATOM 3413 C CA . ILE A 1 424 ? 14.156 -16.203 -1.533 1 97.5 424 ILE A CA 1
ATOM 3414 C C . ILE A 1 424 ? 14.656 -15.703 -0.181 1 97.5 424 ILE A C 1
ATOM 3416 O O . ILE A 1 424 ? 15.422 -16.391 0.502 1 97.5 424 ILE A O 1
ATOM 3420 N N . MET A 1 425 ? 14.219 -14.562 0.158 1 97.44 425 MET A N 1
ATOM 3421 C CA . MET A 1 425 ? 14.609 -13.953 1.425 1 97.44 425 MET A CA 1
ATOM 3422 C C . MET A 1 425 ? 13.406 -13.359 2.141 1 97.44 425 MET A C 1
ATOM 3424 O O . MET A 1 425 ? 12.555 -12.719 1.513 1 97.44 425 MET A O 1
ATOM 3428 N N . ARG A 1 426 ? 13.359 -13.508 3.43 1 96 426 ARG A N 1
ATOM 3429 C CA . ARG A 1 426 ? 12.367 -12.844 4.262 1 96 426 ARG A CA 1
ATOM 3430 C C . ARG A 1 426 ? 12.859 -12.703 5.699 1 96 426 ARG A C 1
ATOM 3432 O O . ARG A 1 426 ? 13.703 -13.477 6.148 1 96 426 ARG A O 1
ATOM 3439 N N . PHE A 1 427 ? 12.398 -11.688 6.371 1 96.38 427 PHE A N 1
ATOM 3440 C CA . PHE A 1 427 ? 12.633 -11.5 7.797 1 96.38 427 PHE A CA 1
ATOM 3441 C C . PHE A 1 427 ? 11.492 -12.102 8.617 1 96.38 427 PHE A C 1
ATOM 3443 O O . PHE A 1 427 ? 10.344 -12.117 8.172 1 96.38 427 PHE A O 1
ATOM 3450 N N . LYS A 1 428 ? 11.859 -12.617 9.742 1 94.44 428 LYS A N 1
ATOM 3451 C CA . LYS A 1 428 ? 10.859 -13.07 10.703 1 94.44 428 LYS A CA 1
ATOM 3452 C C . LYS A 1 428 ? 11.266 -12.711 12.133 1 94.44 428 LYS A C 1
ATOM 3454 O O . LYS A 1 428 ? 12.453 -12.562 12.43 1 94.44 428 LYS A O 1
ATOM 3459 N N . PHE A 1 429 ? 10.289 -12.414 12.977 1 93.5 429 PHE A N 1
ATOM 3460 C CA . PHE A 1 429 ? 10.438 -12.266 14.414 1 93.5 429 PHE A CA 1
ATOM 3461 C C . PHE A 1 429 ? 11.406 -11.133 14.742 1 93.5 429 PHE A C 1
ATOM 3463 O O . PHE A 1 429 ? 12.297 -11.297 15.586 1 93.5 429 PHE A O 1
ATOM 3470 N N . MET A 1 430 ? 11.359 -10.117 13.93 1 95.81 430 MET A N 1
ATOM 3471 C CA . MET A 1 430 ? 12.164 -8.945 14.266 1 95.81 430 MET A CA 1
ATOM 3472 C C . MET A 1 430 ? 11.547 -8.172 15.422 1 95.81 430 MET A C 1
ATOM 3474 O O . MET A 1 430 ? 10.492 -7.551 15.258 1 95.81 430 MET A O 1
ATOM 3478 N N . ARG A 1 431 ? 12.211 -8.219 16.547 1 97.19 431 ARG A N 1
ATOM 3479 C CA . ARG A 1 431 ? 11.664 -7.594 17.75 1 97.19 431 ARG A CA 1
ATOM 3480 C C . ARG A 1 431 ? 12.641 -6.57 18.312 1 97.19 431 ARG A C 1
ATOM 3482 O O . ARG A 1 431 ? 13.859 -6.762 18.266 1 97.19 431 ARG A O 1
ATOM 3489 N N . PHE A 1 432 ? 12.125 -5.492 18.781 1 96.69 432 PHE A N 1
ATOM 3490 C CA . PHE A 1 432 ? 12.906 -4.441 19.422 1 96.69 432 PHE A CA 1
ATOM 3491 C C . PHE A 1 432 ? 12.188 -3.924 20.656 1 96.69 432 PHE A C 1
ATOM 3493 O O . PHE A 1 432 ? 10.992 -4.152 20.844 1 96.69 432 PHE A O 1
ATOM 3500 N N . THR A 1 433 ? 12.914 -3.311 21.531 1 94.94 433 THR A N 1
ATOM 3501 C CA . THR A 1 433 ? 12.352 -2.762 22.75 1 94.94 433 THR A CA 1
ATOM 3502 C C . THR A 1 433 ? 11.945 -1.305 22.562 1 94.94 433 THR A C 1
ATOM 3504 O O . THR A 1 433 ? 12.562 -0.58 21.781 1 94.94 433 THR A O 1
ATOM 3507 N N . LYS A 1 434 ? 10.922 -0.94 23.156 1 90.94 434 LYS A N 1
ATOM 3508 C CA . LYS A 1 434 ? 10.383 0.418 23.156 1 90.94 434 LYS A CA 1
ATOM 3509 C C . LYS A 1 434 ? 10.133 0.921 24.578 1 90.94 434 LYS A C 1
ATOM 3511 O O . LYS A 1 434 ? 9.703 0.158 25.438 1 90.94 434 LYS A O 1
ATOM 3516 N N . GLN A 1 435 ? 10.383 2.184 24.75 1 87.25 435 GLN A N 1
ATOM 3517 C CA . GLN A 1 435 ? 10.172 2.797 26.062 1 87.25 435 GLN A CA 1
ATOM 3518 C C . GLN A 1 435 ? 8.711 2.693 26.484 1 87.25 435 GLN A C 1
ATOM 3520 O O . GLN A 1 435 ? 7.809 2.979 25.703 1 87.25 435 GLN A O 1
ATOM 3525 N N . GLY A 1 436 ? 8.445 2.27 27.656 1 78.62 436 GLY A N 1
ATOM 3526 C CA . GLY A 1 436 ? 7.105 2.219 28.219 1 78.62 436 GLY A CA 1
ATOM 3527 C C . GLY A 1 436 ? 6.367 0.939 27.875 1 78.62 436 GLY A C 1
ATOM 3528 O O . GLY A 1 436 ? 5.211 0.761 28.266 1 78.62 436 GLY A O 1
ATOM 3529 N N . VAL A 1 437 ? 7.008 0.169 27.141 1 83.88 437 VAL A N 1
ATOM 3530 C CA . VAL A 1 437 ? 6.387 -1.099 26.781 1 83.88 437 VAL A CA 1
ATOM 3531 C C . VAL A 1 437 ? 7.203 -2.258 27.344 1 83.88 437 VAL A C 1
ATOM 3533 O O . VAL A 1 437 ? 8.414 -2.35 27.094 1 83.88 437 VAL A O 1
ATOM 3536 N N . ALA A 1 438 ? 6.57 -3.121 28.016 1 82.69 438 ALA A N 1
ATOM 3537 C CA . ALA A 1 438 ? 7.258 -4.18 28.75 1 82.69 438 ALA A CA 1
ATOM 3538 C C . ALA A 1 438 ? 7.793 -5.246 27.797 1 82.69 438 ALA A C 1
ATOM 3540 O O . ALA A 1 438 ? 8.93 -5.699 27.938 1 82.69 438 ALA A O 1
ATOM 3541 N N . GLU A 1 439 ? 7.004 -5.621 26.891 1 87.94 439 GLU A N 1
ATOM 3542 C CA . GLU A 1 439 ? 7.391 -6.695 25.984 1 87.94 439 GLU A CA 1
ATOM 3543 C C . GLU A 1 439 ? 7.945 -6.137 24.688 1 87.94 439 GLU A C 1
ATOM 3545 O O . GLU A 1 439 ? 7.492 -5.094 24.203 1 87.94 439 GLU A O 1
ATOM 3550 N N . PRO A 1 440 ? 8.977 -6.848 24.141 1 93.62 440 PRO A N 1
ATOM 3551 C CA . PRO A 1 440 ? 9.469 -6.418 22.828 1 93.62 440 PRO A CA 1
ATOM 3552 C C . PRO A 1 440 ? 8.367 -6.379 21.766 1 93.62 440 PRO A C 1
ATOM 3554 O O . PRO A 1 440 ? 7.41 -7.16 21.844 1 93.62 440 PRO A O 1
ATOM 3557 N N . MET A 1 441 ? 8.609 -5.496 20.828 1 92.69 441 MET A N 1
ATOM 3558 C CA . MET A 1 441 ? 7.57 -5.273 19.828 1 92.69 441 MET A CA 1
ATOM 3559 C C . MET A 1 441 ? 8.109 -5.539 18.422 1 92.69 441 MET A C 1
ATOM 3561 O O . MET A 1 441 ? 9.32 -5.574 18.219 1 92.69 441 MET A O 1
ATOM 3565 N N . MET A 1 442 ? 7.164 -5.766 17.531 1 93.44 442 MET A N 1
ATOM 3566 C CA . MET A 1 442 ? 7.488 -5.879 16.109 1 93.44 442 MET A CA 1
ATOM 3567 C C . MET A 1 442 ? 7.047 -4.633 15.359 1 93.44 442 MET A C 1
ATOM 3569 O O . MET A 1 442 ? 6.23 -3.854 15.852 1 93.44 442 MET A O 1
ATOM 3573 N N . LEU A 1 443 ? 7.574 -4.5 14.18 1 92.81 443 LEU A N 1
ATOM 3574 C CA . LEU A 1 443 ? 7.383 -3.291 13.383 1 92.81 443 LEU A CA 1
ATOM 3575 C C . LEU A 1 443 ? 5.902 -3.051 13.102 1 92.81 443 LEU A C 1
ATOM 3577 O O . LEU A 1 443 ? 5.438 -1.909 13.133 1 92.81 443 LEU A O 1
ATOM 3581 N N . LYS A 1 444 ? 5.176 -4.129 12.852 1 91.12 444 LYS A N 1
ATOM 3582 C CA . LYS A 1 444 ? 3.77 -4.02 12.477 1 91.12 444 LYS A CA 1
ATOM 3583 C C . LYS A 1 444 ? 2.922 -3.557 13.664 1 91.12 444 LYS A C 1
ATOM 3585 O O . LYS A 1 444 ? 1.772 -3.146 13.484 1 91.12 444 LYS A O 1
ATOM 3590 N N . GLU A 1 445 ? 3.469 -3.551 14.82 1 90.62 445 GLU A N 1
ATOM 3591 C CA . GLU A 1 445 ? 2.74 -3.145 16.016 1 90.62 445 GLU A CA 1
ATOM 3592 C C . GLU A 1 445 ? 2.836 -1.638 16.234 1 90.62 445 GLU A C 1
ATOM 3594 O O . GLU A 1 445 ? 2.125 -1.081 17.078 1 90.62 445 GLU A O 1
ATOM 3599 N N . LEU A 1 446 ? 3.684 -1.02 15.453 1 92.06 446 LEU A N 1
ATOM 3600 C CA . LEU A 1 446 ? 3.791 0.434 15.508 1 92.06 446 LEU A CA 1
ATOM 3601 C C . LEU A 1 446 ? 2.66 1.094 14.727 1 92.06 446 LEU A C 1
ATOM 3603 O O . LEU A 1 446 ? 2.135 0.51 13.773 1 92.06 446 LEU A O 1
ATOM 3607 N N . SER A 1 447 ? 2.277 2.295 15.18 1 92.31 447 SER A N 1
ATOM 3608 C CA . SER A 1 447 ? 1.333 3.068 14.375 1 92.31 447 SER A CA 1
ATOM 3609 C C . SER A 1 447 ? 1.941 3.467 13.031 1 92.31 447 SER A C 1
ATOM 3611 O O . SER A 1 447 ? 3.156 3.375 12.844 1 92.31 447 SER A O 1
ATOM 3613 N N . ASP A 1 448 ? 1.113 3.918 12.133 1 93.19 448 ASP A N 1
ATOM 3614 C CA . ASP A 1 448 ? 1.576 4.367 10.828 1 93.19 448 ASP A CA 1
ATOM 3615 C C . ASP A 1 448 ? 2.541 5.543 10.953 1 93.19 448 ASP A C 1
ATOM 3617 O O . ASP A 1 448 ? 3.537 5.617 10.234 1 93.19 448 ASP A O 1
ATOM 3621 N N . GLY A 1 449 ? 2.23 6.484 11.836 1 94.12 449 GLY A N 1
ATOM 3622 C CA . GLY A 1 449 ? 3.125 7.613 12.047 1 94.12 449 GLY A CA 1
ATOM 3623 C C . GLY A 1 449 ? 4.488 7.199 12.578 1 94.12 449 GLY A C 1
ATOM 3624 O O . GLY A 1 449 ? 5.516 7.691 12.109 1 94.12 449 GLY A O 1
ATOM 3625 N N . GLU A 1 450 ? 4.477 6.312 13.516 1 93.5 450 GLU A N 1
ATOM 3626 C CA . GLU A 1 450 ? 5.73 5.812 14.07 1 93.5 450 GLU A CA 1
ATOM 3627 C C . GLU A 1 450 ? 6.559 5.094 13.016 1 93.5 450 GLU A C 1
ATOM 3629 O O . GLU A 1 450 ? 7.766 5.328 12.898 1 93.5 450 GLU A O 1
ATOM 3634 N N . HIS A 1 451 ? 5.863 4.281 12.344 1 94.5 451 HIS A N 1
ATOM 3635 C CA . HIS A 1 451 ? 6.516 3.533 11.281 1 94.5 451 HIS A CA 1
ATOM 3636 C C . HIS A 1 451 ? 7.125 4.473 10.242 1 94.5 451 HIS A C 1
ATOM 3638 O O . HIS A 1 451 ? 8.281 4.305 9.852 1 94.5 451 HIS A O 1
ATOM 3644 N N . GLN A 1 452 ? 6.383 5.426 9.805 1 94.12 452 GLN A N 1
ATOM 3645 C CA . GLN A 1 452 ? 6.812 6.352 8.758 1 94.12 452 GLN A CA 1
ATOM 3646 C C . GLN A 1 452 ? 7.996 7.195 9.227 1 94.12 452 GLN A C 1
ATOM 3648 O O . GLN A 1 452 ? 8.914 7.473 8.453 1 94.12 452 GLN A O 1
ATOM 3653 N N . LEU A 1 453 ? 7.957 7.637 10.453 1 95.12 453 LEU A N 1
ATOM 3654 C CA . LEU A 1 453 ? 9.047 8.438 10.992 1 95.12 453 LEU A CA 1
ATOM 3655 C C . LEU A 1 453 ? 10.344 7.637 11.023 1 95.12 453 LEU A C 1
ATOM 3657 O O . LEU A 1 453 ? 11.383 8.109 10.555 1 95.12 453 LEU A O 1
ATOM 3661 N N . LEU A 1 454 ? 10.234 6.41 11.508 1 94.88 454 LEU A N 1
ATOM 3662 C CA . LEU A 1 454 ? 11.414 5.555 11.578 1 94.88 454 LEU A CA 1
ATOM 3663 C C . LEU A 1 454 ? 11.945 5.258 10.18 1 94.88 454 LEU A C 1
ATOM 3665 O O . LEU A 1 454 ? 13.156 5.203 9.969 1 94.88 454 LEU A O 1
ATOM 3669 N N . HIS A 1 455 ? 11.062 5.066 9.32 1 95.62 455 HIS A N 1
ATOM 3670 C CA . HIS A 1 455 ? 11.438 4.773 7.941 1 95.62 455 HIS A CA 1
ATOM 3671 C C . HIS A 1 455 ? 12.172 5.949 7.309 1 95.62 455 HIS A C 1
ATOM 3673 O O . HIS A 1 455 ? 13.242 5.77 6.715 1 95.62 455 HIS A O 1
ATOM 3679 N N . SER A 1 456 ? 11.648 7.148 7.434 1 95.31 456 SER A N 1
ATOM 3680 C CA . SER A 1 456 ? 12.227 8.344 6.824 1 95.31 456 SER A CA 1
ATOM 3681 C C . SER A 1 456 ? 13.57 8.695 7.453 1 95.31 456 SER A C 1
ATOM 3683 O O . SER A 1 456 ? 14.539 8.961 6.742 1 95.31 456 SER A O 1
ATOM 3685 N N . LEU A 1 457 ? 13.641 8.68 8.758 1 95.5 457 LEU A N 1
ATOM 3686 C CA . LEU A 1 457 ? 14.891 8.984 9.445 1 95.5 457 LEU A CA 1
ATOM 3687 C C . LEU A 1 457 ? 15.945 7.922 9.156 1 95.5 457 LEU A C 1
ATOM 3689 O O . LEU A 1 457 ? 17.109 8.242 8.961 1 95.5 457 LEU A O 1
ATOM 3693 N N . GLY A 1 458 ? 15.469 6.652 9.172 1 96.31 458 GLY A N 1
ATOM 3694 C CA . GLY A 1 458 ? 16.391 5.562 8.883 1 96.31 458 GLY A CA 1
ATOM 3695 C C . GLY A 1 458 ? 17 5.652 7.504 1 96.31 458 GLY A C 1
ATOM 3696 O O . GLY A 1 458 ? 18.188 5.344 7.324 1 96.31 458 GLY A O 1
ATOM 3697 N N . LEU A 1 459 ? 16.219 6.031 6.586 1 95.56 459 LEU A N 1
ATOM 3698 C CA . LEU A 1 459 ? 16.688 6.234 5.223 1 95.56 459 LEU A CA 1
ATOM 3699 C C . LEU A 1 459 ? 17.797 7.297 5.188 1 95.56 459 LEU A C 1
ATOM 3701 O O . LEU A 1 459 ? 18.828 7.098 4.559 1 95.56 459 LEU A O 1
ATOM 3705 N N . CYS A 1 460 ? 17.594 8.375 5.844 1 94.56 460 CYS A N 1
ATOM 3706 C CA . CYS A 1 460 ? 18.562 9.461 5.891 1 94.56 460 CYS A CA 1
ATOM 3707 C C . CYS A 1 460 ? 19.859 9 6.562 1 94.56 460 CYS A C 1
ATOM 3709 O O . CYS A 1 460 ? 20.953 9.289 6.07 1 94.56 460 CYS A O 1
ATOM 3711 N N . LEU A 1 461 ? 19.734 8.266 7.613 1 94.5 461 LEU A N 1
ATOM 3712 C CA . LEU A 1 461 ? 20.906 7.801 8.344 1 94.5 461 LEU A CA 1
ATOM 3713 C C . LEU A 1 461 ? 21.734 6.836 7.504 1 94.5 461 LEU A C 1
ATOM 3715 O O . LEU A 1 461 ? 22.953 6.891 7.516 1 94.5 461 LEU A O 1
ATOM 3719 N N . LEU A 1 462 ? 21.078 6.008 6.812 1 95.12 462 LEU A N 1
ATOM 3720 C CA . LEU A 1 462 ? 21.75 4.992 6.008 1 95.12 462 LEU A CA 1
ATOM 3721 C C . LEU A 1 462 ? 22.609 5.641 4.926 1 95.12 462 LEU A C 1
ATOM 3723 O O . LEU A 1 462 ? 23.688 5.148 4.605 1 95.12 462 LEU A O 1
ATOM 3727 N N . PHE A 1 463 ? 22.125 6.727 4.363 1 94.12 463 PHE A N 1
ATOM 3728 C CA . PHE A 1 463 ? 22.781 7.285 3.188 1 94.12 463 PHE A CA 1
ATOM 3729 C C . PHE A 1 463 ? 23.438 8.625 3.516 1 94.12 463 PHE A C 1
ATOM 3731 O O . PHE A 1 463 ? 23.75 9.398 2.615 1 94.12 463 PHE A O 1
ATOM 3738 N N . ARG A 1 464 ? 23.656 8.93 4.762 1 91.25 464 ARG A N 1
ATOM 3739 C CA . ARG A 1 464 ? 24.125 10.234 5.223 1 91.25 464 ARG A CA 1
ATOM 3740 C C . ARG A 1 464 ? 25.547 10.508 4.75 1 91.25 464 ARG A C 1
ATOM 3742 O O . ARG A 1 464 ? 25.953 11.664 4.633 1 91.25 464 ARG A O 1
ATOM 3749 N N . GLU A 1 465 ? 26.297 9.445 4.414 1 89.69 465 GLU A N 1
ATOM 3750 C CA . GLU A 1 465 ? 27.688 9.617 4.004 1 89.69 465 GLU A CA 1
ATOM 3751 C C . GLU A 1 465 ? 27.859 9.406 2.502 1 89.69 465 GLU A C 1
ATOM 3753 O O . GLU A 1 465 ? 28.875 8.906 2.047 1 89.69 465 GLU A O 1
ATOM 3758 N N . THR A 1 466 ? 26.812 9.68 1.79 1 90.94 466 THR A N 1
ATOM 3759 C CA . THR A 1 466 ? 26.828 9.516 0.34 1 90.94 466 THR A CA 1
ATOM 3760 C C . THR A 1 466 ? 26.328 10.781 -0.354 1 90.94 466 THR A C 1
ATOM 3762 O O . THR A 1 466 ? 25.609 11.578 0.245 1 90.94 466 THR A O 1
ATOM 3765 N N . ASN A 1 467 ? 26.844 10.992 -1.585 1 91.5 467 ASN A N 1
ATOM 3766 C CA . ASN A 1 467 ? 26.266 12.016 -2.447 1 91.5 467 ASN A CA 1
ATOM 3767 C C . ASN A 1 467 ? 24.938 11.555 -3.053 1 91.5 467 ASN A C 1
ATOM 3769 O O . ASN A 1 467 ? 24.922 10.883 -4.082 1 91.5 467 ASN A O 1
ATOM 3773 N N . SER A 1 468 ? 23.859 12.055 -2.396 1 94.12 468 SER A N 1
ATOM 3774 C CA . SER A 1 468 ? 22.562 11.461 -2.748 1 94.12 468 SER A CA 1
ATOM 3775 C C . SER A 1 468 ? 21.516 12.531 -3.02 1 94.12 468 SER A C 1
ATOM 3777 O O . SER A 1 468 ? 21.609 13.641 -2.49 1 94.12 468 SER A O 1
ATOM 3779 N N . LEU A 1 469 ? 20.641 12.266 -3.916 1 97 469 LEU A N 1
ATOM 3780 C CA . LEU A 1 469 ? 19.422 13.016 -4.133 1 97 469 LEU A CA 1
ATOM 3781 C C . LEU A 1 469 ? 18.219 12.297 -3.525 1 97 469 LEU A C 1
ATOM 3783 O O . LEU A 1 469 ? 17.938 11.141 -3.867 1 97 469 LEU A O 1
ATOM 3787 N N . PHE A 1 470 ? 17.562 12.953 -2.551 1 97.5 470 PHE A N 1
ATOM 3788 C CA . PHE A 1 470 ? 16.375 12.406 -1.915 1 97.5 470 PHE A CA 1
ATOM 3789 C C . PHE A 1 470 ? 15.109 13.031 -2.494 1 97.5 470 PHE A C 1
ATOM 3791 O O . PHE A 1 470 ? 14.953 14.25 -2.486 1 97.5 470 PHE A O 1
ATOM 3798 N N . LEU A 1 471 ? 14.234 12.234 -3.057 1 98.31 471 LEU A N 1
ATOM 3799 C CA . LEU A 1 471 ? 12.914 12.648 -3.514 1 98.31 471 LEU A CA 1
ATOM 3800 C C . LEU A 1 471 ? 11.82 12.055 -2.635 1 98.31 471 LEU A C 1
ATOM 3802 O O . LEU A 1 471 ? 11.422 10.898 -2.828 1 98.31 471 LEU A O 1
ATOM 3806 N N . LEU A 1 472 ? 11.281 12.828 -1.726 1 97.69 472 LEU A N 1
ATOM 3807 C CA . LEU A 1 472 ? 10.32 12.344 -0.747 1 97.69 472 LEU A CA 1
ATOM 3808 C C . LEU A 1 472 ? 8.938 12.945 -0.992 1 97.69 472 LEU A C 1
ATOM 3810 O O . LEU A 1 472 ? 8.766 14.164 -0.885 1 97.69 472 LEU A O 1
ATOM 3814 N N . ASP A 1 473 ? 8 12.086 -1.311 1 96.81 473 ASP A N 1
ATOM 3815 C CA . ASP A 1 473 ? 6.641 12.531 -1.585 1 96.81 473 ASP A CA 1
ATOM 3816 C C . ASP A 1 473 ? 5.754 12.375 -0.352 1 96.81 473 ASP A C 1
ATOM 3818 O O . ASP A 1 473 ? 5.316 11.266 -0.031 1 96.81 473 ASP A O 1
ATOM 3822 N N . GLU A 1 474 ? 5.504 13.438 0.345 1 94.94 474 GLU A N 1
ATOM 3823 C CA . GLU A 1 474 ? 4.645 13.562 1.519 1 94.94 474 GLU A CA 1
ATOM 3824 C C . GLU A 1 474 ? 5.07 12.594 2.619 1 94.94 474 GLU A C 1
ATOM 3826 O O . GLU A 1 474 ? 4.25 11.828 3.127 1 94.94 474 GLU A O 1
ATOM 3831 N N . PRO A 1 475 ? 6.324 12.711 3.086 1 95.25 475 PRO A N 1
ATOM 3832 C CA . PRO A 1 475 ? 6.855 11.781 4.086 1 95.25 475 PRO A CA 1
ATOM 3833 C C . PRO A 1 475 ? 6.305 12.039 5.484 1 95.25 475 PRO A C 1
ATOM 3835 O O . PRO A 1 475 ? 6.602 11.289 6.418 1 95.25 475 PRO A O 1
ATOM 3838 N N . GLU A 1 476 ? 5.465 13.062 5.699 1 93.5 476 GLU A N 1
ATOM 3839 C CA . GLU A 1 476 ? 4.992 13.438 7.027 1 93.5 476 GLU A CA 1
ATOM 3840 C C . GLU A 1 476 ? 3.492 13.188 7.168 1 93.5 476 GLU A C 1
ATOM 3842 O O . GLU A 1 476 ? 2.875 13.617 8.141 1 93.5 476 GLU A O 1
ATOM 3847 N N . THR A 1 477 ? 2.865 12.469 6.293 1 91.44 477 THR A N 1
ATOM 3848 C CA . THR A 1 477 ? 1.417 12.406 6.129 1 91.44 477 THR A CA 1
ATOM 3849 C C . THR A 1 477 ? 0.749 11.875 7.395 1 91.44 477 THR A C 1
ATOM 3851 O O . THR A 1 477 ? -0.348 12.312 7.75 1 91.44 477 THR A O 1
ATOM 3854 N N . HIS A 1 478 ? 1.356 11.031 8.172 1 91.94 478 HIS A N 1
ATOM 3855 C CA . HIS A 1 478 ? 0.679 10.391 9.297 1 91.94 478 HIS A CA 1
ATOM 3856 C C . HIS A 1 478 ? 1.14 10.977 10.625 1 91.94 478 HIS A C 1
ATOM 3858 O O . HIS A 1 478 ? 0.799 10.461 11.688 1 91.94 478 HIS A O 1
ATOM 3864 N N . PHE A 1 479 ? 1.824 12.094 10.531 1 93.12 479 PHE A N 1
ATOM 3865 C CA . PHE A 1 479 ? 2.398 12.672 11.742 1 93.12 479 PHE A CA 1
ATOM 3866 C C . PHE A 1 479 ? 1.375 13.531 12.469 1 93.12 479 PHE A C 1
ATOM 3868 O O . PHE A 1 479 ? 0.533 14.172 11.836 1 93.12 479 PHE A O 1
ATOM 3875 N N . ASN A 1 480 ? 1.421 13.492 13.742 1 89.5 480 ASN A N 1
ATOM 3876 C CA . ASN A 1 480 ? 0.706 14.492 14.531 1 89.5 480 ASN A CA 1
ATOM 3877 C C . ASN A 1 480 ? 1.351 15.875 14.398 1 89.5 480 ASN A C 1
ATOM 3879 O O . ASN A 1 480 ? 2.451 16 13.859 1 89.5 480 ASN A O 1
ATOM 3883 N N . PRO A 1 481 ? 0.749 16.906 14.836 1 86.56 481 PRO A N 1
ATOM 3884 C CA . PRO A 1 481 ? 1.233 18.281 14.617 1 86.56 481 PRO A CA 1
ATOM 3885 C C . PRO A 1 481 ? 2.631 18.5 15.195 1 86.56 481 PRO A C 1
ATOM 3887 O O . PRO A 1 481 ? 3.475 19.125 14.547 1 86.56 481 PRO A O 1
ATOM 3890 N N . ASP A 1 482 ? 2.934 17.953 16.312 1 86.44 482 ASP A N 1
ATOM 3891 C CA . ASP A 1 482 ? 4.246 18.125 16.922 1 86.44 482 ASP A CA 1
ATOM 3892 C C . ASP A 1 482 ? 5.344 17.516 16.062 1 86.44 482 ASP A C 1
ATOM 3894 O O . ASP A 1 482 ? 6.391 18.125 15.852 1 86.44 482 ASP A O 1
ATOM 3898 N N . TRP A 1 483 ? 5.098 16.344 15.617 1 89.81 483 TRP A N 1
ATOM 3899 C CA . TRP A 1 483 ? 6.074 15.656 14.773 1 89.81 483 TRP A CA 1
ATOM 3900 C C . TRP A 1 483 ? 6.266 16.391 13.453 1 89.81 483 TRP A C 1
ATOM 3902 O O . TRP A 1 483 ? 7.379 16.453 12.922 1 89.81 483 TRP A O 1
ATOM 3912 N N . ARG A 1 484 ? 5.195 16.938 12.938 1 90.31 484 ARG A N 1
ATOM 3913 C CA . ARG A 1 484 ? 5.301 17.703 11.703 1 90.31 484 ARG A CA 1
ATOM 3914 C C . ARG A 1 484 ? 6.164 18.953 11.898 1 90.31 484 ARG A C 1
ATOM 3916 O O . ARG A 1 484 ? 6.977 19.297 11.039 1 90.31 484 ARG A O 1
ATOM 3923 N N . ALA A 1 485 ? 6.012 19.578 13.023 1 87.31 485 ALA A N 1
ATOM 3924 C CA . ALA A 1 485 ? 6.715 20.812 13.328 1 87.31 485 ALA A CA 1
ATOM 3925 C C . ALA A 1 485 ? 8.211 20.578 13.492 1 87.31 485 ALA A C 1
ATOM 3927 O O . ALA A 1 485 ? 9.023 21.469 13.234 1 87.31 485 ALA A O 1
ATOM 3928 N N . ASN A 1 486 ? 8.562 19.344 13.836 1 88.69 486 ASN A N 1
ATOM 3929 C CA . ASN A 1 486 ? 9.961 19.062 14.141 1 88.69 486 ASN A CA 1
ATOM 3930 C C . ASN A 1 486 ? 10.594 18.172 13.07 1 88.69 486 ASN A C 1
ATOM 3932 O O . ASN A 1 486 ? 11.758 17.781 13.195 1 88.69 486 ASN A O 1
ATOM 3936 N N . PHE A 1 487 ? 9.938 17.922 12.062 1 92.38 487 PHE A N 1
ATOM 3937 C CA . PHE A 1 487 ? 10.367 16.922 11.102 1 92.38 487 PHE A CA 1
ATOM 3938 C C . PHE A 1 487 ? 11.641 17.359 10.391 1 92.38 487 PHE A C 1
ATOM 3940 O O . PHE A 1 487 ? 12.602 16.594 10.289 1 92.38 487 PHE A O 1
ATOM 3947 N N . ILE A 1 488 ? 11.695 18.578 9.906 1 90.38 488 ILE A N 1
ATOM 3948 C CA . ILE A 1 488 ? 12.867 19.094 9.195 1 90.38 488 ILE A CA 1
ATOM 3949 C C . ILE A 1 488 ? 14.07 19.109 10.141 1 90.38 488 ILE A C 1
ATOM 3951 O O . ILE A 1 488 ? 15.188 18.781 9.734 1 90.38 488 ILE A O 1
ATOM 3955 N N . SER A 1 489 ? 13.828 19.484 11.352 1 86.69 489 SER A N 1
ATOM 3956 C CA . SER A 1 489 ? 14.898 19.484 12.344 1 86.69 489 SER A CA 1
ATOM 3957 C C . SER A 1 489 ? 15.438 18.078 12.578 1 86.69 489 SER A C 1
ATOM 3959 O O . SER A 1 489 ? 16.641 17.891 12.734 1 86.69 489 SER A O 1
ATOM 3961 N N . ARG A 1 490 ? 14.531 17.125 12.633 1 90.31 490 ARG A N 1
ATOM 3962 C CA . ARG A 1 490 ? 14.953 15.75 12.812 1 90.31 490 ARG A CA 1
ATOM 3963 C C . ARG A 1 490 ? 15.766 15.266 11.625 1 90.31 490 ARG A C 1
ATOM 3965 O O . ARG A 1 490 ? 16.766 14.547 11.789 1 90.31 490 ARG A O 1
ATOM 3972 N N . LEU A 1 491 ? 15.344 15.648 10.445 1 91.56 491 LEU A N 1
ATOM 3973 C CA . LEU A 1 491 ? 16.094 15.297 9.25 1 91.56 491 LEU A CA 1
ATOM 3974 C C . LEU A 1 491 ? 17.5 15.906 9.289 1 91.56 491 LEU A C 1
ATOM 3976 O O . LEU A 1 491 ? 18.469 15.242 8.93 1 91.56 491 LEU A O 1
ATOM 3980 N N . ARG A 1 492 ? 17.578 17.109 9.711 1 87.12 492 ARG A N 1
ATOM 3981 C CA . ARG A 1 492 ? 18.859 17.812 9.812 1 87.12 492 ARG A CA 1
ATOM 3982 C C . ARG A 1 492 ? 19.797 17.094 10.781 1 87.12 492 ARG A C 1
ATOM 3984 O O . ARG A 1 492 ? 21.016 17.047 10.547 1 87.12 492 ARG A O 1
ATOM 3991 N N . GLN A 1 493 ? 19.266 16.578 11.805 1 86.38 493 GLN A N 1
ATOM 3992 C CA . GLN A 1 493 ? 20.062 15.844 12.789 1 86.38 493 GLN A CA 1
ATOM 3993 C C . GLN A 1 493 ? 20.641 14.57 12.188 1 86.38 493 GLN A C 1
ATOM 3995 O O . GLN A 1 493 ? 21.719 14.117 12.586 1 86.38 493 GLN A O 1
ATOM 4000 N N . CYS A 1 494 ? 19.922 14.023 11.258 1 90 494 CYS A N 1
ATOM 4001 C CA . CYS A 1 494 ? 20.359 12.773 10.641 1 90 494 CYS A CA 1
ATOM 4002 C C . CYS A 1 494 ? 21.359 13.031 9.523 1 90 494 CYS A C 1
ATOM 4004 O O . CYS A 1 494 ? 22.094 12.133 9.125 1 90 494 CYS A O 1
ATOM 4006 N N . LEU A 1 495 ? 21.375 14.18 8.984 1 87.81 495 LEU A N 1
ATOM 4007 C CA . LEU A 1 495 ? 22.234 14.531 7.855 1 87.81 495 LEU A CA 1
ATOM 4008 C C . LEU A 1 495 ? 23.172 15.68 8.227 1 87.81 495 LEU A C 1
ATOM 4010 O O . LEU A 1 495 ? 23.062 16.781 7.684 1 87.81 495 LEU A O 1
ATOM 4014 N N . PRO A 1 496 ? 24.141 15.32 9.086 1 74.38 496 PRO A N 1
ATOM 4015 C CA . PRO A 1 496 ? 25.031 16.422 9.453 1 74.38 496 PRO A CA 1
ATOM 4016 C C . PRO A 1 496 ? 25.953 16.844 8.32 1 74.38 496 PRO A C 1
ATOM 4018 O O . PRO A 1 496 ? 26.344 16.016 7.492 1 74.38 496 PRO A O 1
ATOM 4021 N N . GLY A 1 497 ? 25.781 17.922 7.738 1 65.5 497 GLY A N 1
ATOM 4022 C CA . GLY A 1 497 ? 26.656 18.453 6.699 1 65.5 497 GLY A CA 1
ATOM 4023 C C . GLY A 1 497 ? 28.109 18.062 6.883 1 65.5 497 GLY A C 1
ATOM 4024 O O . GLY A 1 497 ? 28.672 18.234 7.965 1 65.5 497 GLY A O 1
ATOM 4025 N N . HIS A 1 498 ? 28.469 16.781 6.246 1 63.5 498 HIS A N 1
ATOM 4026 C CA . HIS A 1 498 ? 29.891 16.422 6.289 1 63.5 498 HIS A CA 1
ATOM 4027 C C . HIS A 1 498 ? 30.609 16.875 5.023 1 63.5 498 HIS A C 1
ATOM 4029 O O . HIS A 1 498 ? 30 16.953 3.951 1 63.5 498 HIS A O 1
ATOM 4035 N N . GLY A 1 499 ? 31.656 17.594 5.195 1 62.5 499 GLY A N 1
ATOM 4036 C CA . GLY A 1 499 ? 32.469 18.312 4.223 1 62.5 499 GLY A CA 1
ATOM 4037 C C . GLY A 1 499 ? 32.625 17.562 2.914 1 62.5 499 GLY A C 1
ATOM 4038 O O . GLY A 1 499 ? 32.656 18.172 1.844 1 62.5 499 GLY A O 1
ATOM 4039 N N . GLU A 1 500 ? 32.625 16.172 2.912 1 74.62 500 GLU A N 1
ATOM 4040 C CA . GLU A 1 500 ? 32.969 15.539 1.638 1 74.62 500 GLU A CA 1
ATOM 4041 C C . GLU A 1 500 ? 31.703 15.039 0.92 1 74.62 500 GLU A C 1
ATOM 4043 O O . GLU A 1 500 ? 31.75 14.719 -0.27 1 74.62 500 GLU A O 1
ATOM 4048 N N . CYS A 1 501 ? 30.594 14.992 1.619 1 81.94 501 CYS A N 1
ATOM 4049 C CA . CYS A 1 501 ? 29.375 14.508 0.983 1 81.94 501 CYS A CA 1
ATOM 4050 C C . CYS A 1 501 ? 28.281 15.578 1.019 1 81.94 501 CYS A C 1
ATOM 4052 O O . CYS A 1 501 ? 28.297 16.453 1.887 1 81.94 501 CYS A O 1
ATOM 4054 N N . ALA A 1 502 ? 27.531 15.57 -0.076 1 84.75 502 ALA A N 1
ATOM 4055 C CA . ALA A 1 502 ? 26.438 16.531 -0.182 1 84.75 502 ALA A CA 1
ATOM 4056 C C . ALA A 1 502 ? 25.109 15.836 -0.498 1 84.75 502 ALA A C 1
ATOM 4058 O O . ALA A 1 502 ? 25.062 14.945 -1.354 1 84.75 502 ALA A O 1
ATOM 4059 N N . GLN A 1 503 ? 24.141 16.219 0.304 1 89.56 503 GLN A N 1
ATOM 4060 C CA . GLN A 1 503 ? 22.812 15.664 0.077 1 89.56 503 GLN A CA 1
ATOM 4061 C C . GLN A 1 503 ? 21.844 16.75 -0.382 1 89.56 503 GLN A C 1
ATOM 4063 O O . GLN A 1 503 ? 21.891 17.875 0.101 1 89.56 503 GLN A O 1
ATOM 4068 N N . GLU A 1 504 ? 21.125 16.438 -1.384 1 93.62 504 GLU A N 1
ATOM 4069 C CA . GLU A 1 504 ? 20.016 17.25 -1.872 1 93.62 504 GLU A CA 1
ATOM 4070 C C . GLU A 1 504 ? 18.672 16.562 -1.612 1 93.62 504 GLU A C 1
ATOM 4072 O O . GLU A 1 504 ? 18.562 15.344 -1.758 1 93.62 504 GLU A O 1
ATOM 4077 N N . MET A 1 505 ? 17.703 17.375 -1.093 1 96.31 505 MET A N 1
ATOM 4078 C CA . MET A 1 505 ? 16.422 16.75 -0.756 1 96.31 505 MET A CA 1
ATOM 4079 C C . MET A 1 505 ? 15.266 17.625 -1.215 1 96.31 505 MET A C 1
ATOM 4081 O O . MET A 1 505 ? 15.297 18.844 -1.052 1 96.31 505 MET A O 1
ATOM 4085 N N . LEU A 1 506 ? 14.344 17.047 -1.918 1 98.06 506 LEU A N 1
ATOM 4086 C CA . LEU A 1 506 ? 13.047 17.656 -2.217 1 98.06 506 LEU A CA 1
ATOM 4087 C C . LEU A 1 506 ? 11.922 16.922 -1.494 1 98.06 506 LEU A C 1
ATOM 4089 O O . LEU A 1 506 ? 11.852 15.695 -1.536 1 98.06 506 LEU A O 1
ATOM 4093 N N . ILE A 1 507 ? 11.062 17.688 -0.81 1 97.62 507 ILE A N 1
ATOM 4094 C CA . ILE A 1 507 ? 9.93 17.156 -0.068 1 97.62 507 ILE A CA 1
ATOM 4095 C C . ILE A 1 507 ? 8.633 17.797 -0.556 1 97.62 507 ILE A C 1
ATOM 4097 O O . ILE A 1 507 ? 8.531 19.031 -0.607 1 97.62 507 ILE A O 1
ATOM 4101 N N . THR A 1 508 ? 7.703 16.984 -1.011 1 97 508 THR A N 1
ATOM 4102 C CA . THR A 1 508 ? 6.367 17.516 -1.223 1 97 508 THR A CA 1
ATOM 4103 C C . THR A 1 508 ? 5.551 17.469 0.065 1 97 508 THR A C 1
ATOM 4105 O O . THR A 1 508 ? 5.699 16.531 0.86 1 97 508 THR A O 1
ATOM 4108 N N . THR A 1 509 ? 4.645 18.438 0.281 1 94.06 509 THR A N 1
ATOM 4109 C CA . THR A 1 509 ? 3.891 18.438 1.528 1 94.06 509 THR A CA 1
ATOM 4110 C C . THR A 1 509 ? 2.625 19.281 1.392 1 94.06 509 THR A C 1
ATOM 4112 O O . THR A 1 509 ? 2.521 20.125 0.488 1 94.06 509 THR A O 1
ATOM 4115 N N . HIS A 1 510 ? 1.718 18.984 2.25 1 89.25 510 HIS A N 1
ATOM 4116 C CA . HIS A 1 510 ? 0.539 19.812 2.477 1 89.25 510 HIS A CA 1
ATOM 4117 C C . HIS A 1 510 ? 0.541 20.406 3.883 1 89.25 510 HIS A C 1
ATOM 4119 O O . HIS A 1 510 ? -0.437 21.031 4.301 1 89.25 510 HIS A O 1
ATOM 4125 N N . ALA A 1 511 ? 1.663 20.312 4.555 1 87.12 511 ALA A N 1
ATOM 4126 C CA . ALA A 1 511 ? 1.718 20.703 5.961 1 87.12 511 ALA A CA 1
ATOM 4127 C C . ALA A 1 511 ? 2.32 22.094 6.125 1 87.12 511 ALA A C 1
ATOM 4129 O O . ALA A 1 511 ? 3.494 22.312 5.816 1 87.12 511 ALA A O 1
ATOM 4130 N N . PRO A 1 512 ? 1.677 22.969 6.699 1 87.94 512 PRO A N 1
ATOM 4131 C CA . PRO A 1 512 ? 2.193 24.328 6.906 1 87.94 512 PRO A CA 1
ATOM 4132 C C . PRO A 1 512 ? 3.416 24.359 7.82 1 87.94 512 PRO A C 1
ATOM 4134 O O . PRO A 1 512 ? 4.297 25.203 7.652 1 87.94 512 PRO A O 1
ATOM 4137 N N . PHE A 1 513 ? 3.531 23.453 8.711 1 86.75 513 PHE A N 1
ATOM 4138 C CA . PHE A 1 513 ? 4.625 23.453 9.68 1 86.75 513 PHE A CA 1
ATOM 4139 C C . PHE A 1 513 ? 5.965 23.266 8.977 1 86.75 513 PHE A C 1
ATOM 4141 O O . PHE A 1 513 ? 6.98 23.812 9.414 1 86.75 513 PHE A O 1
ATOM 4148 N N . LEU A 1 514 ? 5.98 22.5 7.965 1 90.56 514 LEU A N 1
ATOM 4149 C CA . LEU A 1 514 ? 7.223 22.297 7.23 1 90.56 514 LEU A CA 1
ATOM 4150 C C . LEU A 1 514 ? 7.652 23.578 6.523 1 90.56 514 LEU A C 1
ATOM 4152 O O . LEU A 1 514 ? 8.844 23.875 6.434 1 90.56 514 LEU A O 1
ATOM 4156 N N . ILE A 1 515 ? 6.684 24.266 6.074 1 90.5 515 ILE A N 1
ATOM 4157 C CA . ILE A 1 515 ? 6.945 25.531 5.406 1 90.5 515 ILE A CA 1
ATOM 4158 C C . ILE A 1 515 ? 7.488 26.547 6.418 1 90.5 515 ILE A C 1
ATOM 4160 O O . ILE A 1 515 ? 8.438 27.281 6.121 1 90.5 515 ILE A O 1
ATOM 4164 N N . SER A 1 516 ? 6.934 26.531 7.57 1 89.44 516 SER A N 1
ATOM 4165 C CA . SER A 1 516 ? 7.328 27.438 8.641 1 89.44 516 SER A CA 1
ATOM 4166 C C . SER A 1 516 ? 8.781 27.219 9.047 1 89.44 516 SER A C 1
ATOM 4168 O O . SER A 1 516 ? 9.43 28.125 9.578 1 89.44 516 SER A O 1
ATOM 4170 N N . ASP A 1 517 ? 9.312 26.062 8.742 1 88.31 517 ASP A N 1
ATOM 4171 C CA . ASP A 1 517 ? 10.672 25.703 9.133 1 88.31 517 ASP A CA 1
ATOM 4172 C C . ASP A 1 517 ? 11.641 25.906 7.969 1 88.31 517 ASP A C 1
ATOM 4174 O O . ASP A 1 517 ? 12.797 25.469 8.039 1 88.31 517 ASP A O 1
ATOM 4178 N N . SER A 1 518 ? 11.211 26.5 7.008 1 88.25 518 SER A N 1
ATOM 4179 C CA . SER A 1 518 ? 12.039 26.641 5.816 1 88.25 518 SER A CA 1
ATOM 4180 C C . SER A 1 518 ? 12.141 28.109 5.387 1 88.25 518 SER A C 1
ATOM 4182 O O . SER A 1 518 ? 11.172 28.859 5.512 1 88.25 518 SER A O 1
ATOM 4184 N N . LYS A 1 519 ? 13.281 28.453 4.875 1 87.25 519 LYS A N 1
ATOM 4185 C CA . LYS A 1 519 ? 13.445 29.781 4.297 1 87.25 519 LYS A CA 1
ATOM 4186 C C . LYS A 1 519 ? 12.664 29.922 2.99 1 87.25 519 LYS A C 1
ATOM 4188 O O . LYS A 1 519 ? 12.453 28.922 2.287 1 87.25 519 LYS A O 1
ATOM 4193 N N . PRO A 1 520 ? 12.25 31.094 2.707 1 89.19 520 PRO A N 1
ATOM 4194 C CA . PRO A 1 520 ? 11.43 31.312 1.513 1 89.19 520 PRO A CA 1
ATOM 4195 C C . PRO A 1 520 ? 12.094 30.781 0.24 1 89.19 520 PRO A C 1
ATOM 4197 O O . PRO A 1 520 ? 11.406 30.281 -0.658 1 89.19 520 PRO A O 1
ATOM 4200 N N . ASP A 1 521 ? 13.445 30.891 0.165 1 90.06 521 ASP A N 1
ATOM 4201 C CA . ASP A 1 521 ? 14.133 30.484 -1.052 1 90.06 521 ASP A CA 1
ATOM 4202 C C . ASP A 1 521 ? 14.141 28.969 -1.193 1 90.06 521 ASP A C 1
ATOM 4204 O O . ASP A 1 521 ? 14.453 28.438 -2.264 1 90.06 521 ASP A O 1
ATOM 4208 N N . LYS A 1 522 ? 13.75 28.281 -0.125 1 93.06 522 LYS A N 1
ATOM 4209 C CA . LYS A 1 522 ? 13.703 26.812 -0.156 1 93.06 522 LYS A CA 1
ATOM 4210 C C . LYS A 1 522 ? 12.266 26.312 -0.251 1 93.06 522 LYS A C 1
ATOM 4212 O O . LYS A 1 522 ? 12.016 25.109 -0.236 1 93.06 522 LYS A O 1
ATOM 4217 N N . VAL A 1 523 ? 11.344 27.234 -0.371 1 94.75 523 VAL A N 1
ATOM 4218 C CA . VAL A 1 523 ? 9.938 26.859 -0.497 1 94.75 523 VAL A CA 1
ATOM 4219 C C . VAL A 1 523 ? 9.461 27.109 -1.927 1 94.75 523 VAL A C 1
ATOM 4221 O O . VAL A 1 523 ? 9.617 28.219 -2.453 1 94.75 523 VAL A O 1
ATOM 4224 N N . LEU A 1 524 ? 9 26.062 -2.523 1 96.06 524 LEU A N 1
ATOM 4225 C CA . LEU A 1 524 ? 8.422 26.141 -3.861 1 96.06 524 LEU A CA 1
ATOM 4226 C C . LEU A 1 524 ? 6.898 26.031 -3.803 1 96.06 524 LEU A C 1
ATOM 4228 O O . LEU A 1 524 ? 6.363 25 -3.416 1 96.06 524 LEU A O 1
ATOM 4232 N N . VAL A 1 525 ? 6.215 27.078 -4.207 1 94.81 525 VAL A N 1
ATOM 4233 C CA . VAL A 1 525 ? 4.758 27.094 -4.172 1 94.81 525 VAL A CA 1
ATOM 4234 C C . VAL A 1 525 ? 4.207 26.75 -5.559 1 94.81 525 VAL A C 1
ATOM 4236 O O . VAL A 1 525 ? 4.473 27.469 -6.531 1 94.81 525 VAL A O 1
ATOM 4239 N N . PHE A 1 526 ? 3.479 25.703 -5.586 1 94.62 526 PHE A N 1
ATOM 4240 C CA . PHE A 1 526 ? 2.867 25.234 -6.828 1 94.62 526 PHE A CA 1
ATOM 4241 C C . PHE A 1 526 ? 1.441 25.766 -6.953 1 94.62 526 PHE A C 1
ATOM 4243 O O . PHE A 1 526 ? 0.704 25.812 -5.969 1 94.62 526 PHE A O 1
ATOM 4250 N N . ALA A 1 527 ? 1.102 26.141 -8.148 1 89.81 527 ALA A N 1
ATOM 4251 C CA . ALA A 1 527 ? -0.256 26.578 -8.469 1 89.81 527 ALA A CA 1
ATOM 4252 C C . ALA A 1 527 ? -0.687 26.078 -9.844 1 89.81 527 ALA A C 1
ATOM 4254 O O . ALA A 1 527 ? 0.15 25.875 -10.727 1 89.81 527 ALA A O 1
ATOM 4255 N N . LYS A 1 528 ? -1.905 25.781 -9.906 1 86.94 528 LYS A N 1
ATOM 4256 C CA . LYS A 1 528 ? -2.5 25.359 -11.172 1 86.94 528 LYS A CA 1
ATOM 4257 C C . LYS A 1 528 ? -3.641 26.297 -11.578 1 86.94 528 LYS A C 1
ATOM 4259 O O . LYS A 1 528 ? -4.555 26.547 -10.797 1 86.94 528 LYS A O 1
ATOM 4264 N N . ASP A 1 529 ? -3.473 26.75 -12.812 1 82.31 529 ASP A N 1
ATOM 4265 C CA . ASP A 1 529 ? -4.543 27.594 -13.336 1 82.31 529 ASP A CA 1
ATOM 4266 C C . ASP A 1 529 ? -5.812 26.766 -13.586 1 82.31 529 ASP A C 1
ATOM 4268 O O . ASP A 1 529 ? -5.77 25.75 -14.258 1 82.31 529 ASP A O 1
ATOM 4272 N N . LYS A 1 530 ? -6.887 27.188 -13.055 1 75.44 530 LYS A N 1
ATOM 4273 C CA . LYS A 1 530 ? -8.133 26.438 -13.141 1 75.44 530 LYS A CA 1
ATOM 4274 C C . LYS A 1 530 ? -8.633 26.375 -14.578 1 75.44 530 LYS A C 1
ATOM 4276 O O . LYS A 1 530 ? -9.211 25.359 -14.992 1 75.44 530 LYS A O 1
ATOM 4281 N N . ALA A 1 531 ? -8.359 27.422 -15.375 1 75.69 531 ALA A N 1
ATOM 4282 C CA . ALA A 1 531 ? -8.898 27.516 -16.734 1 75.69 531 ALA A CA 1
ATOM 4283 C C . ALA A 1 531 ? -8.008 26.766 -17.719 1 75.69 531 ALA A C 1
ATOM 4285 O O . ALA A 1 531 ? -8.5 25.969 -18.516 1 75.69 531 ALA A O 1
ATOM 4286 N N . SER A 1 532 ? -6.676 26.984 -17.656 1 74.62 532 SER A N 1
ATOM 4287 C CA . SER A 1 532 ? -5.766 26.422 -18.641 1 74.62 532 SER A CA 1
ATOM 4288 C C . SER A 1 532 ? -5.137 25.125 -18.156 1 74.62 532 SER A C 1
ATOM 4290 O O . SER A 1 532 ? -4.625 24.328 -18.938 1 74.62 532 SER A O 1
ATOM 4292 N N . GLY A 1 533 ? -5.203 24.922 -16.828 1 78.31 533 GLY A N 1
ATOM 4293 C CA . GLY A 1 533 ? -4.559 23.766 -16.25 1 78.31 533 GLY A CA 1
ATOM 4294 C C . GLY A 1 533 ? -3.045 23.875 -16.188 1 78.31 533 GLY A C 1
ATOM 4295 O O . GLY A 1 533 ? -2.354 22.922 -15.852 1 78.31 533 GLY A O 1
ATOM 4296 N N . LYS A 1 534 ? -2.545 25.047 -16.516 1 81.94 534 LYS A N 1
ATOM 4297 C CA . LYS A 1 534 ? -1.101 25.266 -16.531 1 81.94 534 LYS A CA 1
ATOM 4298 C C . LYS A 1 534 ? -0.544 25.312 -15.109 1 81.94 534 LYS A C 1
ATOM 4300 O O . LYS A 1 534 ? -1.096 26.016 -14.25 1 81.94 534 LYS A O 1
ATOM 4305 N N . VAL A 1 535 ? 0.538 24.578 -14.906 1 89.31 535 VAL A N 1
ATOM 4306 C CA . VAL A 1 535 ? 1.188 24.531 -13.602 1 89.31 535 VAL A CA 1
ATOM 4307 C C . VAL A 1 535 ? 2.307 25.562 -13.539 1 89.31 535 VAL A C 1
ATOM 4309 O O . VAL A 1 535 ? 3.037 25.766 -14.508 1 89.31 535 VAL A O 1
ATOM 4312 N N . SER A 1 536 ? 2.375 26.281 -12.453 1 89.88 536 SER A N 1
ATOM 4313 C CA . SER A 1 536 ? 3.441 27.25 -12.219 1 89.88 536 SER A CA 1
ATOM 4314 C C . SER A 1 536 ? 4.059 27.078 -10.836 1 89.88 536 SER A C 1
ATOM 4316 O O . SER A 1 536 ? 3.428 26.516 -9.938 1 89.88 536 SER A O 1
ATOM 4318 N N . VAL A 1 537 ? 5.305 27.469 -10.742 1 93.88 537 VAL A N 1
ATOM 4319 C CA . VAL A 1 537 ? 6.039 27.375 -9.484 1 93.88 537 VAL A CA 1
ATOM 4320 C C . VAL A 1 537 ? 6.637 28.734 -9.141 1 93.88 537 VAL A C 1
ATOM 4322 O O . VAL A 1 537 ? 7.156 29.438 -10.016 1 93.88 537 VAL A O 1
ATOM 4325 N N . SER A 1 538 ? 6.469 29.156 -7.887 1 91.38 538 SER A N 1
ATOM 4326 C CA . SER A 1 538 ? 7.051 30.422 -7.43 1 91.38 538 SER A CA 1
ATOM 4327 C C . SER A 1 538 ? 7.488 30.328 -5.969 1 91.38 538 SER A C 1
ATOM 4329 O O . SER A 1 538 ? 7.105 29.391 -5.262 1 91.38 538 SER A O 1
ATOM 4331 N N . HIS A 1 539 ? 8.367 31.188 -5.57 1 92.44 539 HIS A N 1
ATOM 4332 C CA . HIS A 1 539 ? 8.68 31.328 -4.152 1 92.44 539 HIS A CA 1
ATOM 4333 C C . HIS A 1 539 ? 7.637 32.188 -3.443 1 92.44 539 HIS A C 1
ATOM 4335 O O . HIS A 1 539 ? 7.008 33.062 -4.066 1 92.44 539 HIS A O 1
ATOM 4341 N N . PRO A 1 540 ? 7.457 31.859 -2.219 1 91.25 540 PRO A N 1
ATOM 4342 C CA . PRO A 1 540 ? 6.5 32.688 -1.491 1 91.25 540 PRO A CA 1
ATOM 4343 C C . PRO A 1 540 ? 6.941 34.156 -1.398 1 91.25 540 PRO A C 1
ATOM 4345 O O . PRO A 1 540 ? 8.133 34.438 -1.218 1 91.25 540 PRO A O 1
ATOM 4348 N N . PRO A 1 541 ? 6.012 35.094 -1.531 1 87.38 541 PRO A N 1
ATOM 4349 C CA . PRO A 1 541 ? 6.332 36.531 -1.444 1 87.38 541 PRO A CA 1
ATOM 4350 C C . PRO A 1 541 ? 6.465 37.031 -0.004 1 87.38 541 PRO A C 1
ATOM 4352 O O . PRO A 1 541 ? 6.398 38.219 0.25 1 87.38 541 PRO A O 1
ATOM 4355 N N . TYR A 1 542 ? 6.473 36.156 0.973 1 86.88 542 TYR A N 1
ATOM 4356 C CA . TYR A 1 542 ? 6.617 36.469 2.387 1 86.88 542 TYR A CA 1
ATOM 4357 C C . TYR A 1 542 ? 7.676 35.594 3.047 1 86.88 542 TYR A C 1
ATOM 4359 O O . TYR A 1 542 ? 8.125 34.625 2.461 1 86.88 542 TYR A O 1
ATOM 4367 N N . ASN A 1 543 ? 8.133 36.062 4.184 1 88.19 543 ASN A N 1
ATOM 4368 C CA . ASN A 1 543 ? 9.102 35.281 4.93 1 88.19 543 ASN A CA 1
ATOM 4369 C C . ASN A 1 543 ? 8.445 34.094 5.617 1 88.19 543 ASN A C 1
ATOM 4371 O O . ASN A 1 543 ? 7.766 34.25 6.633 1 88.19 543 ASN A O 1
ATOM 4375 N N . THR A 1 544 ? 8.703 32.906 5.129 1 88.12 544 THR A N 1
ATOM 4376 C CA . THR A 1 544 ? 8.047 31.703 5.621 1 88.12 544 THR A CA 1
ATOM 4377 C C . THR A 1 544 ? 8.688 31.219 6.922 1 88.12 544 THR A C 1
ATOM 4379 O O . THR A 1 544 ? 8.023 30.609 7.758 1 88.12 544 THR A O 1
ATOM 4382 N N . LEU A 1 545 ? 9.969 31.469 7.059 1 87.5 545 LEU A N 1
ATOM 4383 C CA . LEU A 1 545 ? 10.664 31 8.25 1 87.5 545 LEU A CA 1
ATOM 4384 C C . LEU A 1 545 ? 10.07 31.625 9.508 1 87.5 545 LEU A C 1
ATOM 4386 O O . LEU A 1 545 ? 10.125 32.844 9.695 1 87.5 545 LEU A O 1
ATOM 4390 N N . GLY A 1 546 ? 9.445 30.812 10.32 1 85.19 546 GLY A N 1
ATOM 4391 C CA . GLY A 1 546 ? 8.859 31.281 11.562 1 85.19 546 GLY A CA 1
ATOM 4392 C C . GLY A 1 546 ? 7.488 31.906 11.367 1 85.19 546 GLY A C 1
ATOM 4393 O O . GLY A 1 546 ? 6.918 32.469 12.312 1 85.19 546 GLY A O 1
ATOM 4394 N N . ALA A 1 547 ? 7.02 31.828 10.195 1 84.31 547 ALA A N 1
ATOM 4395 C CA . ALA A 1 547 ? 5.66 32.312 9.969 1 84.31 547 ALA A CA 1
ATOM 4396 C C . ALA A 1 547 ? 4.637 31.391 10.648 1 84.31 547 ALA A C 1
ATOM 4398 O O . ALA A 1 547 ? 4.832 30.188 10.734 1 84.31 547 ALA A O 1
ATOM 4399 N N . SER A 1 548 ? 3.521 32.031 11.094 1 82.12 548 SER A N 1
ATOM 4400 C CA . SER A 1 548 ? 2.477 31.266 11.758 1 82.12 548 SER A CA 1
ATOM 4401 C C . SER A 1 548 ? 1.77 30.328 10.781 1 82.12 548 SER A C 1
ATOM 4403 O O . SER A 1 548 ? 1.668 30.625 9.594 1 82.12 548 SER A O 1
ATOM 4405 N N . ILE A 1 549 ? 1.247 29.312 11.32 1 82.62 549 ILE A N 1
ATOM 4406 C CA . ILE A 1 549 ? 0.533 28.312 10.531 1 82.62 549 ILE A CA 1
ATOM 4407 C C . ILE A 1 549 ? -0.659 28.969 9.828 1 82.62 549 ILE A C 1
ATOM 4409 O O . ILE A 1 549 ? -0.951 28.656 8.672 1 82.62 549 ILE A O 1
ATOM 4413 N N . ASN A 1 550 ? -1.349 29.812 10.469 1 79.06 550 ASN A N 1
ATOM 4414 C CA . ASN A 1 550 ? -2.506 30.484 9.898 1 79.06 550 ASN A CA 1
ATOM 4415 C C . ASN A 1 550 ? -2.115 31.344 8.703 1 79.06 550 ASN A C 1
ATOM 4417 O O . ASN A 1 550 ? -2.816 31.359 7.688 1 79.06 550 ASN A O 1
ATOM 4421 N N . LYS A 1 551 ? -1.028 32.062 8.844 1 81.12 551 LYS A N 1
ATOM 4422 C CA . LYS A 1 551 ? -0.552 32.875 7.738 1 81.12 551 LYS A CA 1
ATOM 4423 C C . LYS A 1 551 ? -0.181 32.031 6.531 1 81.12 551 LYS A C 1
ATOM 4425 O O . LYS A 1 551 ? -0.542 32.344 5.398 1 81.12 551 LYS A O 1
ATOM 4430 N N . ILE A 1 552 ? 0.513 31.016 6.777 1 86.81 552 ILE A N 1
ATOM 4431 C CA . ILE A 1 552 ? 0.949 30.125 5.707 1 86.81 552 ILE A CA 1
ATOM 4432 C C . ILE A 1 552 ? -0.268 29.484 5.031 1 86.81 552 ILE A C 1
ATOM 4434 O O . ILE A 1 552 ? -0.329 29.406 3.803 1 86.81 552 ILE A O 1
ATOM 4438 N N . THR A 1 553 ? -1.206 29 5.844 1 86.12 553 THR A N 1
ATOM 4439 C CA . THR A 1 553 ? -2.416 28.391 5.301 1 86.12 553 THR A CA 1
ATOM 4440 C C . THR A 1 553 ? -3.158 29.375 4.402 1 86.12 553 THR A C 1
ATOM 4442 O O . THR A 1 553 ? -3.691 29 3.359 1 86.12 553 THR A O 1
ATOM 4445 N N . HIS A 1 554 ? -3.129 30.547 4.777 1 82.5 554 HIS A N 1
ATOM 4446 C CA . HIS A 1 554 ? -3.799 31.594 4.008 1 82.5 554 HIS A CA 1
ATOM 4447 C C . HIS A 1 554 ? -3.006 31.953 2.756 1 82.5 554 HIS A C 1
ATOM 4449 O O . HIS A 1 554 ? -3.539 31.906 1.645 1 82.5 554 HIS A O 1
ATOM 4455 N N . GLU A 1 555 ? -1.747 32.219 2.875 1 82 555 GLU A N 1
ATOM 4456 C CA . GLU A 1 555 ? -0.939 32.781 1.796 1 82 555 GLU A CA 1
ATOM 4457 C C . GLU A 1 555 ? -0.529 31.703 0.796 1 82 555 GLU A C 1
ATOM 4459 O O . GLU A 1 555 ? -0.413 31.984 -0.401 1 82 555 GLU A O 1
ATOM 4464 N N . THR A 1 556 ? -0.359 30.562 1.302 1 85.25 556 THR A N 1
ATOM 4465 C CA . THR A 1 556 ? 0.189 29.516 0.447 1 85.25 556 THR A CA 1
ATOM 4466 C C . THR A 1 556 ? -0.917 28.594 -0.055 1 85.25 556 THR A C 1
ATOM 4468 O O . THR A 1 556 ? -0.887 28.141 -1.204 1 85.25 556 THR A O 1
ATOM 4471 N N . PHE A 1 557 ? -1.956 28.391 0.764 1 84.06 557 PHE A N 1
ATOM 4472 C CA . PHE A 1 557 ? -2.977 27.422 0.394 1 84.06 557 PHE A CA 1
ATOM 4473 C C . PHE A 1 557 ? -4.301 28.109 0.092 1 84.06 557 PHE A C 1
ATOM 4475 O O . PHE A 1 557 ? -5.25 27.469 -0.365 1 84.06 557 PHE A O 1
ATOM 4482 N N . GLY A 1 558 ? -4.422 29.328 0.383 1 73.94 558 GLY A N 1
ATOM 4483 C CA . GLY A 1 558 ? -5.594 30.109 0.03 1 73.94 558 GLY A CA 1
ATOM 4484 C C . GLY A 1 558 ? -6.758 29.891 0.981 1 73.94 558 GLY A C 1
ATOM 4485 O O . GLY A 1 558 ? -7.906 30.203 0.644 1 73.94 558 GLY A O 1
ATOM 4486 N N . LYS A 1 559 ? -6.555 29.312 2.084 1 72.44 559 LYS A N 1
ATOM 4487 C CA . LYS A 1 559 ? -7.625 29.109 3.053 1 72.44 559 LYS A CA 1
ATOM 4488 C C . LYS A 1 559 ? -7.641 30.203 4.102 1 72.44 559 LYS A C 1
ATOM 4490 O O . LYS A 1 559 ? -6.723 30.312 4.922 1 72.44 559 LYS A O 1
ATOM 4495 N N . ARG A 1 560 ? -8.672 30.828 4.141 1 65.75 560 ARG A N 1
ATOM 4496 C CA . ARG A 1 560 ? -8.766 32 5 1 65.75 560 ARG A CA 1
ATOM 4497 C C . ARG A 1 560 ? -9.312 31.641 6.375 1 65.75 560 ARG A C 1
ATOM 4499 O O . ARG A 1 560 ? -8.836 32.156 7.395 1 65.75 560 ARG A O 1
ATOM 4506 N N . GLU A 1 561 ? -10.164 30.609 6.383 1 69.19 561 GLU A N 1
ATOM 4507 C CA . GLU A 1 561 ? -10.828 30.266 7.637 1 69.19 561 GLU A CA 1
ATOM 4508 C C . GLU A 1 561 ? -9.914 29.438 8.539 1 69.19 561 GLU A C 1
ATOM 4510 O O . GLU A 1 561 ? -9.125 28.625 8.047 1 69.19 561 GLU A O 1
ATOM 4515 N N . THR A 1 562 ? -10 29.734 9.773 1 74.88 562 THR A N 1
ATOM 4516 C CA . THR A 1 562 ? -9.195 29.016 10.742 1 74.88 562 THR A CA 1
ATOM 4517 C C . THR A 1 562 ? -10.016 27.922 11.422 1 74.88 562 THR A C 1
ATOM 4519 O O . THR A 1 562 ? -9.57 27.328 12.406 1 74.88 562 THR A O 1
ATOM 4522 N N . ILE A 1 563 ? -11.32 27.734 10.992 1 80.38 563 ILE A N 1
ATOM 4523 C CA . ILE A 1 563 ? -12.203 26.734 11.578 1 80.38 563 ILE A CA 1
ATOM 4524 C C . ILE A 1 563 ? -12.695 25.781 10.5 1 80.38 563 ILE A C 1
ATOM 4526 O O . ILE A 1 563 ? -12.438 25.984 9.312 1 80.38 563 ILE A O 1
ATOM 4530 N N . GLY A 1 564 ? -13.312 24.766 10.891 1 80.06 564 GLY A N 1
ATOM 4531 C CA . GLY A 1 564 ? -13.867 23.797 9.961 1 80.06 564 GLY A CA 1
ATOM 4532 C C . GLY A 1 564 ? -15 24.359 9.117 1 80.06 564 GLY A C 1
ATOM 4533 O O . GLY A 1 564 ? -15.648 25.328 9.508 1 80.06 564 GLY A O 1
ATOM 4534 N N . GLY A 1 565 ? -15.125 23.781 7.957 1 77.25 565 GLY A N 1
ATOM 4535 C CA . GLY A 1 565 ? -16.141 24.25 7.039 1 77.25 565 GLY A CA 1
ATOM 4536 C C . GLY A 1 565 ? -17.547 24.125 7.598 1 77.25 565 GLY A C 1
ATOM 4537 O O . GLY A 1 565 ? -18.375 25.031 7.43 1 77.25 565 GLY A O 1
ATOM 4538 N N . GLY A 1 566 ? -17.797 23.016 8.18 1 79.06 566 GLY A N 1
ATOM 4539 C CA . GLY A 1 566 ? -19.094 22.828 8.812 1 79.06 566 GLY A CA 1
ATOM 4540 C C . GLY A 1 566 ? -19.375 23.844 9.914 1 79.06 566 GLY A C 1
ATOM 4541 O O . GLY A 1 566 ? -20.484 24.359 10.016 1 79.06 566 GLY A O 1
ATOM 4542 N N . ALA A 1 567 ? -18.453 24.109 10.688 1 80.25 567 ALA A N 1
ATOM 4543 C CA . ALA A 1 567 ? -18.578 25.094 11.758 1 80.25 567 ALA A CA 1
ATOM 4544 C C . ALA A 1 567 ? -18.844 26.484 11.195 1 80.25 567 ALA A C 1
ATOM 4546 O O . ALA A 1 567 ? -19.641 27.25 11.742 1 80.25 567 ALA A O 1
ATOM 4547 N N . GLN A 1 568 ? -18.109 26.766 10.141 1 81.5 568 GLN A N 1
ATOM 4548 C CA . GLN A 1 568 ? -18.328 28.047 9.477 1 81.5 568 GLN A CA 1
ATOM 4549 C C . GLN A 1 568 ? -19.766 28.172 8.984 1 81.5 568 GLN A C 1
ATOM 4551 O O . GLN A 1 568 ? -20.375 29.25 9.094 1 81.5 568 GLN A O 1
ATOM 4556 N N . GLN A 1 569 ? -20.234 27.094 8.523 1 82.44 569 GLN A N 1
ATOM 4557 C CA . GLN A 1 569 ? -21.609 27.094 8.055 1 82.44 569 GLN A CA 1
ATOM 4558 C C . GLN A 1 569 ? -22.594 27.297 9.211 1 82.44 569 GLN A C 1
ATOM 4560 O O . GLN A 1 569 ? -23.594 28 9.062 1 82.44 569 GLN A O 1
ATOM 4565 N N . VAL A 1 570 ? -22.359 26.672 10.266 1 82.5 570 VAL A N 1
ATOM 4566 C CA . VAL A 1 570 ? -23.188 26.828 11.453 1 82.5 570 VAL A CA 1
ATOM 4567 C C . VAL A 1 570 ? -23.203 28.297 11.883 1 82.5 570 VAL A C 1
ATOM 4569 O O . VAL A 1 570 ? -24.266 28.844 12.195 1 82.5 570 VAL A O 1
ATOM 4572 N N . LEU A 1 571 ? -22.078 28.938 11.906 1 82.81 571 LEU A N 1
ATOM 4573 C CA . LEU A 1 571 ? -21.969 30.344 12.273 1 82.81 571 LEU A CA 1
ATOM 4574 C C . LEU A 1 571 ? -22.766 31.219 11.312 1 82.81 571 LEU A C 1
ATOM 4576 O O . LEU A 1 571 ? -23.5 32.125 11.742 1 82.81 571 LEU A O 1
ATOM 4580 N N . GLU A 1 572 ? -22.641 30.922 10.039 1 84.31 572 GLU A N 1
ATOM 4581 C CA . GLU A 1 572 ? -23.359 31.688 9.031 1 84.31 572 GLU A CA 1
ATOM 4582 C C . GLU A 1 572 ? -24.875 31.531 9.172 1 84.31 572 GLU A C 1
ATOM 4584 O O . GLU A 1 572 ? -25.625 32.469 8.984 1 84.31 572 GLU A O 1
ATOM 4589 N N . GLN A 1 573 ? -25.234 30.328 9.492 1 83.19 573 GLN A N 1
ATOM 4590 C CA . GLN A 1 573 ? -26.656 30.062 9.703 1 83.19 573 GLN A CA 1
ATOM 4591 C C . GLN A 1 573 ? -27.188 30.828 10.914 1 83.19 573 GLN A C 1
ATOM 4593 O O . GLN A 1 573 ? -28.297 31.344 10.891 1 83.19 573 GLN A O 1
ATOM 4598 N N . LEU A 1 574 ? -26.406 30.828 11.961 1 82.38 574 LEU A N 1
ATOM 4599 C CA . LEU A 1 574 ? -26.812 31.547 13.156 1 82.38 574 LEU A CA 1
ATOM 4600 C C . LEU A 1 574 ? -26.922 33.031 12.867 1 82.38 574 LEU A C 1
ATOM 4602 O O . LEU A 1 574 ? -27.859 33.688 13.336 1 82.38 574 LEU A O 1
ATOM 4606 N N . LEU A 1 575 ? -26.078 33.562 12.016 1 83.69 575 LEU A N 1
ATOM 4607 C CA . LEU A 1 575 ? -26.047 34.969 11.695 1 83.69 575 LEU A CA 1
ATOM 4608 C C . LEU A 1 575 ? -27.172 35.344 10.734 1 83.69 575 LEU A C 1
ATOM 4610 O O . LEU A 1 575 ? -27.609 36.5 10.703 1 83.69 575 LEU A O 1
ATOM 4614 N N . ALA A 1 576 ? -27.562 34.344 9.953 1 79.19 576 ALA A N 1
ATOM 4615 C CA . ALA A 1 576 ? -28.609 34.594 8.961 1 79.19 576 ALA A CA 1
ATOM 4616 C C . ALA A 1 576 ? -30 34.531 9.602 1 79.19 576 ALA A C 1
ATOM 4618 O O . ALA A 1 576 ? -30.984 34.938 9 1 79.19 576 ALA A O 1
ATOM 4619 N N . ASP A 1 577 ? -30.047 33.969 10.758 1 73 577 ASP A N 1
ATOM 4620 C CA . ASP A 1 577 ? -31.328 33.875 11.453 1 73 577 ASP A CA 1
ATOM 4621 C C . ASP A 1 577 ? -31.953 35.25 11.688 1 73 577 ASP A C 1
ATOM 4623 O O . ASP A 1 577 ? -31.297 36.125 12.219 1 73 577 ASP A O 1
ATOM 4627 N N . PRO A 1 578 ? -33.125 35.531 11.156 1 67.69 578 PRO A N 1
ATOM 4628 C CA . PRO A 1 578 ? -33.781 36.844 11.289 1 67.69 578 PRO A CA 1
ATOM 4629 C C . PRO A 1 578 ? -33.938 37.281 12.742 1 67.69 578 PRO A C 1
ATOM 4631 O O . PRO A 1 578 ? -34 38.469 13.023 1 67.69 578 PRO A O 1
ATOM 4634 N N . ILE A 1 579 ? -34 36.281 13.547 1 60.94 579 ILE A N 1
ATOM 4635 C CA . ILE A 1 579 ? -34.156 36.625 14.953 1 60.94 579 ILE A CA 1
ATOM 4636 C C . ILE A 1 579 ? -32.938 37.438 15.414 1 60.94 579 ILE A C 1
ATOM 4638 O O . ILE A 1 579 ? -33 38.156 16.406 1 60.94 579 ILE A O 1
ATOM 4642 N N . SER A 1 580 ? -31.812 37.219 14.719 1 61.06 580 SER A N 1
ATOM 4643 C CA . SER A 1 580 ? -30.547 37.875 15.039 1 61.06 580 SER A CA 1
ATOM 4644 C C . SER A 1 580 ? -30.688 39.406 14.961 1 61.06 580 SER A C 1
ATOM 4646 O O . SER A 1 580 ? -30.078 40.125 15.75 1 61.06 580 SER A O 1
ATOM 4648 N N . LYS A 1 581 ? -31.531 39.812 14.039 1 62.47 581 LYS A N 1
ATOM 4649 C CA . LYS A 1 581 ? -31.75 41.219 13.844 1 62.47 581 LYS A CA 1
ATOM 4650 C C . LYS A 1 581 ? -32.531 41.812 15.008 1 62.47 581 LYS A C 1
ATOM 4652 O O . LYS A 1 581 ? -32.375 43 15.336 1 62.47 581 LYS A O 1
ATOM 4657 N N . ALA A 1 582 ? -33.312 40.875 15.711 1 68.19 582 ALA A N 1
ATOM 4658 C CA . ALA A 1 582 ? -34.188 41.438 16.766 1 68.19 582 ALA A CA 1
ATOM 4659 C C . ALA A 1 582 ? -33.469 41.406 18.109 1 68.19 582 ALA A C 1
ATOM 4661 O O . ALA A 1 582 ? -33.719 42.281 18.953 1 68.19 582 ALA A O 1
ATOM 4662 N N . ASP A 1 583 ? -32.594 40.469 18.391 1 79.62 583 ASP A N 1
ATOM 4663 C CA . ASP A 1 583 ? -31.906 40.375 19.656 1 79.62 583 ASP A CA 1
ATOM 4664 C C . ASP A 1 583 ? -30.438 40 19.453 1 79.62 583 ASP A C 1
ATOM 4666 O O . ASP A 1 583 ? -30.031 38.875 19.672 1 79.62 583 ASP A O 1
ATOM 4670 N N . PRO A 1 584 ? -29.672 41.094 19.125 1 79.12 584 PRO A N 1
ATOM 4671 C CA . PRO A 1 584 ? -28.266 40.844 18.844 1 79.12 584 PRO A CA 1
ATOM 4672 C C . PRO A 1 584 ? -27.516 40.25 20.047 1 79.12 584 PRO A C 1
ATOM 4674 O O . PRO A 1 584 ? -26.625 39.406 19.875 1 79.12 584 PRO A O 1
ATOM 4677 N N . HIS A 1 585 ? -27.938 40.688 21.234 1 78.94 585 HIS A N 1
ATOM 4678 C CA . HIS A 1 585 ? -27.281 40.156 22.438 1 78.94 585 HIS A CA 1
ATOM 4679 C C . HIS A 1 585 ? -27.594 38.688 22.641 1 78.94 585 HIS A C 1
ATOM 4681 O O . HIS A 1 585 ? -26.719 37.906 23.031 1 78.94 585 HIS A O 1
ATOM 4687 N N . GLY A 1 586 ? -28.812 38.375 22.422 1 79.56 586 GLY A N 1
ATOM 4688 C CA . GLY A 1 586 ? -29.188 37 22.516 1 79.56 586 GLY A CA 1
ATOM 4689 C C . GLY A 1 586 ? -28.484 36.094 21.516 1 79.56 586 GLY A C 1
ATOM 4690 O O . GLY A 1 586 ? -28.062 35 21.844 1 79.56 586 GLY A O 1
ATOM 4691 N N . LEU A 1 587 ? -28.297 36.625 20.438 1 85.5 587 LEU A N 1
ATOM 4692 C CA . LEU A 1 587 ? -27.609 35.906 19.391 1 85.5 587 LEU A CA 1
ATOM 4693 C C . LEU A 1 587 ? -26.125 35.719 19.719 1 85.5 587 LEU A C 1
ATOM 4695 O O . LEU A 1 587 ? -25.547 34.688 19.469 1 85.5 587 LEU A O 1
ATOM 4699 N N . ALA A 1 588 ? -25.531 36.781 20.188 1 82.56 588 ALA A N 1
ATOM 4700 C CA . ALA A 1 588 ? -24.125 36.719 20.594 1 82.56 588 ALA A CA 1
ATOM 4701 C C . ALA A 1 588 ? -23.891 35.656 21.625 1 82.56 588 ALA A C 1
ATOM 4703 O O . ALA A 1 588 ? -22.922 34.906 21.547 1 82.56 588 ALA A O 1
ATOM 4704 N N . ARG A 1 589 ? -24.828 35.562 22.531 1 78.56 589 ARG A N 1
ATOM 4705 C CA . ARG A 1 589 ? -24.75 34.531 23.562 1 78.56 589 ARG A CA 1
ATOM 4706 C C . ARG A 1 589 ? -24.922 33.156 22.938 1 78.56 589 ARG A C 1
ATOM 4708 O O . ARG A 1 589 ? -24.219 32.219 23.312 1 78.56 589 ARG A O 1
ATOM 4715 N N . LYS A 1 590 ? -25.766 33.062 22.062 1 83.19 590 LYS A N 1
ATOM 4716 C CA . LYS A 1 590 ? -26.016 31.781 21.375 1 83.19 590 LYS A CA 1
ATOM 4717 C C . LYS A 1 590 ? -24.781 31.328 20.594 1 83.19 590 LYS A C 1
ATOM 4719 O O . LYS A 1 590 ? -24.438 30.141 20.594 1 83.19 590 LYS A O 1
ATOM 4724 N N . ILE A 1 591 ? -24.188 32.25 19.984 1 83.69 591 ILE A N 1
ATOM 4725 C CA . ILE A 1 591 ? -23 31.953 19.203 1 83.69 591 ILE A CA 1
ATOM 4726 C C . ILE A 1 591 ? -21.875 31.516 20.141 1 83.69 591 ILE A C 1
ATOM 4728 O O . ILE A 1 591 ? -21.172 30.531 19.859 1 83.69 591 ILE A O 1
ATOM 4732 N N . MET A 1 592 ? -21.766 32.156 21.266 1 76.75 592 MET A N 1
ATOM 4733 C CA . MET A 1 592 ? -20.719 31.828 22.234 1 76.75 592 MET A CA 1
ATOM 4734 C C . MET A 1 592 ? -20.953 30.469 22.859 1 76.75 592 MET A C 1
ATOM 4736 O O . MET A 1 592 ? -20 29.75 23.188 1 76.75 592 MET A O 1
ATOM 4740 N N . ASP A 1 593 ? -22.234 30.125 22.906 1 77.06 593 ASP A N 1
ATOM 4741 C CA . ASP A 1 593 ? -22.578 28.844 23.5 1 77.06 593 ASP A CA 1
ATOM 4742 C C . ASP A 1 593 ? -22.422 27.703 22.5 1 77.06 593 ASP A C 1
ATOM 4744 O O . ASP A 1 593 ? -22.094 26.562 22.875 1 77.06 593 ASP A O 1
ATOM 4748 N N . THR A 1 594 ? -22.609 28.078 21.312 1 80.56 594 THR A N 1
ATOM 4749 C CA . THR A 1 594 ? -22.656 27.047 20.281 1 80.56 594 THR A CA 1
ATOM 4750 C C . THR A 1 594 ? -21.266 26.797 19.688 1 80.56 594 THR A C 1
ATOM 4752 O O . THR A 1 594 ? -20.906 25.672 19.391 1 80.56 594 THR A O 1
ATOM 4755 N N . MET A 1 595 ? -20.531 27.891 19.609 1 85.06 595 MET A N 1
ATOM 4756 C CA . MET A 1 595 ? -19.266 27.797 18.891 1 85.06 595 MET A CA 1
ATOM 4757 C C . MET A 1 595 ? -18.078 27.859 19.844 1 85.06 595 MET A C 1
ATOM 4759 O O . MET A 1 595 ? -18.125 28.578 20.844 1 85.06 595 MET A O 1
ATOM 4763 N N . GLY A 1 596 ? -17.078 27.141 19.516 1 79.5 596 GLY A N 1
ATOM 4764 C CA . GLY A 1 596 ? -15.836 27.234 20.25 1 79.5 596 GLY A CA 1
ATOM 4765 C C . GLY A 1 596 ? -15.07 28.516 19.984 1 79.5 596 GLY A C 1
ATOM 4766 O O . GLY A 1 596 ? -15.43 29.281 19.094 1 79.5 596 GLY A O 1
ATOM 4767 N N . ASP A 1 597 ? -14.039 28.766 20.766 1 74.94 597 ASP A N 1
ATOM 4768 C CA . ASP A 1 597 ? -13.266 30 20.688 1 74.94 597 ASP A CA 1
ATOM 4769 C C . ASP A 1 597 ? -12.5 30.078 19.375 1 74.94 597 ASP A C 1
ATOM 4771 O O . ASP A 1 597 ? -11.75 29.156 19.031 1 74.94 597 ASP A O 1
ATOM 4775 N N . SER A 1 598 ? -12.727 31.109 18.609 1 78.75 598 SER A N 1
ATOM 4776 C CA . SER A 1 598 ? -12.055 31.391 17.344 1 78.75 598 SER A CA 1
ATOM 4777 C C . SER A 1 598 ? -12.141 32.875 16.984 1 78.75 598 SER A C 1
ATOM 4779 O O . SER A 1 598 ? -12.883 33.625 17.609 1 78.75 598 SER A O 1
ATOM 4781 N N . VAL A 1 599 ? -11.234 33.219 16.047 1 68.06 599 VAL A N 1
ATOM 4782 C CA . VAL A 1 599 ? -11.281 34.594 15.57 1 68.06 599 VAL A CA 1
ATOM 4783 C C . VAL A 1 599 ? -12.625 34.844 14.891 1 68.06 599 VAL A C 1
ATOM 4785 O O . VAL A 1 599 ? -13.211 35.906 15.047 1 68.06 599 VAL A O 1
ATOM 4788 N N . GLU A 1 600 ? -13.141 33.906 14.281 1 75.38 600 GLU A N 1
ATOM 4789 C CA . GLU A 1 600 ? -14.414 34.031 13.578 1 75.38 600 GLU A CA 1
ATOM 4790 C C . GLU A 1 600 ? -15.562 34.281 14.547 1 75.38 600 GLU A C 1
ATOM 4792 O O . GLU A 1 600 ? -16.406 35.125 14.312 1 75.38 600 GLU A O 1
ATOM 4797 N N . ARG A 1 601 ? -15.594 33.5 15.57 1 76.19 601 ARG A N 1
ATOM 4798 C CA . ARG A 1 601 ? -16.609 33.656 16.609 1 76.19 601 ARG A CA 1
ATOM 4799 C C . ARG A 1 601 ? -16.531 35.062 17.219 1 76.19 601 ARG A C 1
ATOM 4801 O O . ARG A 1 601 ? -17.547 35.75 17.344 1 76.19 601 ARG A O 1
ATOM 4808 N N . THR A 1 602 ? -15.273 35.5 17.516 1 73.56 602 THR A N 1
ATOM 4809 C CA . THR A 1 602 ? -15.055 36.781 18.172 1 73.56 602 THR A CA 1
ATOM 4810 C C . THR A 1 602 ? -15.477 37.938 17.266 1 73.56 602 THR A C 1
ATOM 4812 O O . THR A 1 602 ? -16.125 38.875 17.703 1 73.56 602 THR A O 1
ATOM 4815 N N . LEU A 1 603 ? -15.102 37.781 16.016 1 74.38 603 LEU A N 1
ATOM 4816 C CA . LEU A 1 603 ? -15.461 38.812 15.062 1 74.38 603 LEU A CA 1
ATOM 4817 C C . LEU A 1 603 ? -16.969 38.875 14.883 1 74.38 603 LEU A C 1
ATOM 4819 O O . LEU A 1 603 ? -17.531 39.969 14.773 1 74.38 603 LEU A O 1
ATOM 4823 N N . ALA A 1 604 ? -17.594 37.75 14.828 1 78.88 604 ALA A N 1
ATOM 4824 C CA . ALA A 1 604 ? -19.047 37.719 14.672 1 78.88 604 ALA A CA 1
ATOM 4825 C C . ALA A 1 604 ? -19.75 38.344 15.875 1 78.88 604 ALA A C 1
ATOM 4827 O O . ALA A 1 604 ? -20.672 39.156 15.711 1 78.88 604 ALA A O 1
ATOM 4828 N N . VAL A 1 605 ? -19.297 38.031 17.031 1 77.62 605 VAL A N 1
ATOM 4829 C CA . VAL A 1 605 ? -19.891 38.531 18.25 1 77.62 605 VAL A CA 1
ATOM 4830 C C . VAL A 1 605 ? -19.656 40.031 18.344 1 77.62 605 VAL A C 1
ATOM 4832 O O . VAL A 1 605 ? -20.547 40.812 18.703 1 77.62 605 VAL A O 1
ATOM 4835 N N . HIS A 1 606 ? -18.422 40.5 17.969 1 74.31 606 HIS A N 1
ATOM 4836 C CA . HIS A 1 606 ? -18.094 41.906 17.984 1 74.31 606 HIS A CA 1
ATOM 4837 C C . HIS A 1 606 ? -18.953 42.688 17 1 74.31 606 HIS A C 1
ATOM 4839 O O . HIS A 1 606 ? -19.406 43.812 17.312 1 74.31 606 HIS A O 1
ATOM 4845 N N . ALA A 1 607 ? -19.078 42.125 15.82 1 75.88 607 ALA A N 1
ATOM 4846 C CA . ALA A 1 607 ? -19.875 42.781 14.797 1 75.88 607 ALA A CA 1
ATOM 4847 C C . ALA A 1 607 ? -21.328 42.938 15.242 1 75.88 607 ALA A C 1
ATOM 4849 O O . ALA A 1 607 ? -21.984 43.938 14.938 1 75.88 607 ALA A O 1
ATOM 4850 N N . LEU A 1 608 ? -21.812 42 15.938 1 74.56 608 LEU A N 1
ATOM 4851 C CA . LEU A 1 608 ? -23.188 42 16.422 1 74.56 608 LEU A CA 1
ATOM 4852 C C . LEU A 1 608 ? -23.344 43.031 17.531 1 74.56 608 LEU A C 1
ATOM 4854 O O . LEU A 1 608 ? -24.375 43.75 17.609 1 74.56 608 LEU A O 1
ATOM 4858 N N . LEU A 1 609 ? -22.344 43.188 18.328 1 72.31 609 LEU A N 1
ATOM 4859 C CA . LEU A 1 609 ? -22.422 44.062 19.5 1 72.31 609 LEU A CA 1
ATOM 4860 C C . LEU A 1 609 ? -22.109 45.5 19.125 1 72.31 609 LEU A C 1
ATOM 4862 O O . LEU A 1 609 ? -22.5 46.438 19.844 1 72.31 609 LEU A O 1
ATOM 4866 N N . GLN A 1 610 ? -21.297 45.75 18.094 1 64.62 610 GLN A N 1
ATOM 4867 C CA . GLN A 1 610 ? -21 47.125 17.656 1 64.62 610 GLN A CA 1
ATOM 4868 C C . GLN A 1 610 ? -22.141 47.656 16.812 1 64.62 610 GLN A C 1
ATOM 4870 O O . GLN A 1 610 ? -22.172 48.875 16.5 1 64.62 610 GLN A O 1
ATOM 4875 N N . THR A 1 611 ? -23.047 46.906 16.359 1 56.56 611 THR A N 1
ATOM 4876 C CA . THR A 1 611 ? -24.188 47.5 15.648 1 56.56 611 THR A CA 1
ATOM 4877 C C . THR A 1 611 ? -24.938 48.469 16.547 1 56.56 611 THR A C 1
ATOM 4879 O O . THR A 1 611 ? -25.234 48.156 17.703 1 56.56 611 THR A O 1
ATOM 4882 N N . PRO A 1 612 ? -25.016 49.781 16.359 1 53.56 612 PRO A N 1
ATOM 4883 C CA . PRO A 1 612 ? -25.547 50.906 17.156 1 53.56 612 PRO A CA 1
ATOM 4884 C C . PRO A 1 612 ? -26.781 50.531 17.969 1 53.56 612 PRO A C 1
ATOM 4886 O O . PRO A 1 612 ? -27 51.062 19.062 1 53.56 612 PRO A O 1
ATOM 4889 N N . GLY A 1 613 ? -27.688 49.75 17.422 1 47.41 613 GLY A N 1
ATOM 4890 C CA . GLY A 1 613 ? -28.938 49.562 18.156 1 47.41 613 GLY A CA 1
ATOM 4891 C C . GLY A 1 613 ? -28.812 48.562 19.297 1 47.41 613 GLY A C 1
ATOM 4892 O O . GLY A 1 613 ? -29.797 48.25 19.969 1 47.41 613 GLY A O 1
ATOM 4893 N N . ALA A 1 614 ? -27.766 47.969 19.562 1 49.28 614 ALA A N 1
ATOM 4894 C CA . ALA A 1 614 ? -27.594 46.938 20.578 1 49.28 614 ALA A CA 1
ATOM 4895 C C . ALA A 1 614 ? -27.422 47.562 21.969 1 49.28 614 ALA A C 1
ATOM 4897 O O . ALA A 1 614 ? -27.5 46.875 22.984 1 49.28 614 ALA A O 1
ATOM 4898 N N . ASP A 1 615 ? -26.906 48.75 22.156 1 41.28 615 ASP A N 1
ATOM 4899 C CA . ASP A 1 615 ? -26.734 49.406 23.453 1 41.28 615 ASP A CA 1
ATOM 4900 C C . ASP A 1 615 ? -28.094 49.656 24.125 1 41.28 615 ASP A C 1
ATOM 4902 O O . ASP A 1 615 ? -28.156 50.344 25.141 1 41.28 615 ASP A O 1
ATOM 4906 N N . LYS A 1 616 ? -29.281 49.75 23.547 1 43.19 616 LYS A N 1
ATOM 4907 C CA . LYS A 1 616 ? -30.422 50.125 24.375 1 43.19 616 LYS A CA 1
ATOM 4908 C C . LYS A 1 616 ? -30.75 49 25.375 1 43.19 616 LYS A C 1
ATOM 4910 O O . LYS A 1 616 ? -31.312 47.969 25 1 43.19 616 LYS A O 1
ATOM 4915 N N . GLU A 1 617 ? -29.891 48.781 26.344 1 37.22 617 GLU A N 1
ATOM 4916 C CA . GLU A 1 617 ? -30.359 48.031 27.484 1 37.22 617 GLU A CA 1
ATOM 4917 C C . GLU A 1 617 ? -31.812 48.375 27.812 1 37.22 617 GLU A C 1
ATOM 4919 O O . GLU A 1 617 ? -32.219 49.531 27.781 1 37.22 617 GLU A O 1
ATOM 4924 N N . PRO A 1 618 ? -32.812 47.562 27.656 1 33.25 618 PRO A N 1
ATOM 4925 C CA . PRO A 1 618 ? -34 48.062 28.359 1 33.25 618 PRO A CA 1
ATOM 4926 C C . PRO A 1 618 ? -33.719 48.594 29.75 1 33.25 618 PRO A C 1
ATOM 4928 O O . PRO A 1 618 ? -33.031 47.969 30.531 1 33.25 618 PRO A O 1
ATOM 4931 N N . GLY A 1 619 ? -33.5 50.031 29.812 1 24.23 619 GLY A N 1
ATOM 4932 C CA . GLY A 1 619 ? -33.844 50.625 31.094 1 24.23 619 GLY A CA 1
ATOM 4933 C C . GLY A 1 619 ? -35.156 50.125 31.656 1 24.23 619 GLY A C 1
ATOM 4934 O O . GLY A 1 619 ? -36.094 49.844 30.906 1 24.23 619 GLY A O 1
ATOM 4935 N N . MET B 1 1 ? -26.922 1.635 12.734 1 89.81 1 MET B N 1
ATOM 4936 C CA . MET B 1 1 ? -26.531 1.276 14.094 1 89.81 1 MET B CA 1
ATOM 4937 C C . MET B 1 1 ? -26.031 2.498 14.859 1 89.81 1 MET B C 1
ATOM 4939 O O . MET B 1 1 ? -25.609 3.48 14.25 1 89.81 1 MET B O 1
ATOM 4943 N N . LYS B 1 2 ? -26.125 2.459 16.156 1 92.56 2 LYS B N 1
ATOM 4944 C CA . LYS B 1 2 ? -25.562 3.461 17.062 1 92.56 2 LYS B CA 1
ATOM 4945 C C . LYS B 1 2 ? -24.812 2.801 18.219 1 92.56 2 LYS B C 1
ATOM 4947 O O . LYS B 1 2 ? -25.406 2.109 19.047 1 92.56 2 LYS B O 1
ATOM 4952 N N . LEU B 1 3 ? -23.562 3.037 18.266 1 95.69 3 LEU B N 1
ATOM 4953 C CA . LEU B 1 3 ? -22.734 2.463 19.328 1 95.69 3 LEU B CA 1
ATOM 4954 C C . LEU B 1 3 ? -23.047 3.102 20.672 1 95.69 3 LEU B C 1
ATOM 4956 O O . LEU B 1 3 ? -23.25 4.316 20.75 1 95.69 3 LEU B O 1
ATOM 4960 N N . LEU B 1 4 ? -23.109 2.271 21.703 1 96.69 4 LEU B N 1
ATOM 4961 C CA . LEU B 1 4 ? -23.422 2.783 23.031 1 96.69 4 LEU B CA 1
ATOM 4962 C C . LEU B 1 4 ? -22.234 2.598 23.984 1 96.69 4 LEU B C 1
ATOM 4964 O O . LEU B 1 4 ? -21.828 3.541 24.656 1 96.69 4 LEU B O 1
ATOM 4968 N N . ARG B 1 5 ? -21.781 1.351 24.031 1 97.19 5 ARG B N 1
ATOM 4969 C CA . ARG B 1 5 ? -20.734 1.056 25.016 1 97.19 5 ARG B CA 1
ATOM 4970 C C . ARG B 1 5 ? -19.828 -0.08 24.531 1 97.19 5 ARG B C 1
ATOM 4972 O O . ARG B 1 5 ? -20.312 -1.045 23.938 1 97.19 5 ARG B O 1
ATOM 4979 N N . LEU B 1 6 ? -18.516 0.058 24.766 1 97.56 6 LEU B N 1
ATOM 4980 C CA . LEU B 1 6 ? -17.547 -0.996 24.516 1 97.56 6 LEU B CA 1
ATOM 4981 C C . LEU B 1 6 ? -16.656 -1.224 25.75 1 97.56 6 LEU B C 1
ATOM 4983 O O . LEU B 1 6 ? -16.156 -0.268 26.344 1 97.56 6 LEU B O 1
ATOM 4987 N N . LYS B 1 7 ? -16.516 -2.434 26.156 1 97.88 7 LYS B N 1
ATOM 4988 C CA . LYS B 1 7 ? -15.641 -2.801 27.266 1 97.88 7 LYS B CA 1
ATOM 4989 C C . LYS B 1 7 ? -14.781 -4.008 26.891 1 97.88 7 LYS B C 1
ATOM 4991 O O . LYS B 1 7 ? -15.289 -5.027 26.438 1 97.88 7 LYS B O 1
ATOM 4996 N N . ILE B 1 8 ? -13.484 -3.848 27.047 1 97 8 ILE B N 1
ATOM 4997 C CA . ILE B 1 8 ? -12.555 -4.953 26.844 1 97 8 ILE B CA 1
ATOM 4998 C C . ILE B 1 8 ? -12.32 -5.691 28.156 1 97 8 ILE B C 1
ATOM 5000 O O . ILE B 1 8 ? -11.773 -5.125 29.109 1 97 8 ILE B O 1
ATOM 5004 N N . THR B 1 9 ? -12.742 -6.895 28.203 1 97 9 THR B N 1
ATOM 5005 C CA . THR B 1 9 ? -12.594 -7.684 29.422 1 97 9 THR B CA 1
ATOM 5006 C C . THR B 1 9 ? -11.562 -8.789 29.219 1 97 9 THR B C 1
ATOM 5008 O O . THR B 1 9 ? -11.391 -9.648 30.094 1 97 9 THR B O 1
ATOM 5011 N N . ASP B 1 10 ? -10.945 -8.82 28.094 1 95.81 10 ASP B N 1
ATOM 5012 C CA . ASP B 1 10 ? -9.828 -9.727 27.828 1 95.81 10 ASP B CA 1
ATOM 5013 C C . ASP B 1 10 ? -8.695 -9.492 28.828 1 95.81 10 ASP B C 1
ATOM 5015 O O . ASP B 1 10 ? -8.18 -8.375 28.938 1 95.81 10 ASP B O 1
ATOM 5019 N N . PRO B 1 11 ? -8.297 -10.516 29.516 1 93.06 11 PRO B N 1
ATOM 5020 C CA . PRO B 1 11 ? -7.25 -10.344 30.531 1 93.06 11 PRO B CA 1
ATOM 5021 C C . PRO B 1 11 ? -5.949 -9.797 29.953 1 93.06 11 PRO B C 1
ATOM 5023 O O . PRO B 1 11 ? -5.211 -9.086 30.641 1 93.06 11 PRO B O 1
ATOM 5026 N N . GLU B 1 12 ? -5.633 -10.07 28.766 1 90.19 12 GLU B N 1
ATOM 5027 C CA . GLU B 1 12 ? -4.414 -9.586 28.125 1 90.19 12 GLU B CA 1
ATOM 5028 C C . GLU B 1 12 ? -4.648 -8.25 27.422 1 90.19 12 GLU B C 1
ATOM 5030 O O . GLU B 1 12 ? -3.719 -7.66 26.875 1 90.19 12 GLU B O 1
ATOM 5035 N N . GLY B 1 13 ? -5.816 -7.801 27.531 1 92.06 13 GLY B N 1
ATOM 5036 C CA . GLY B 1 13 ? -6.148 -6.594 26.797 1 92.06 13 GLY B CA 1
ATOM 5037 C C . GLY B 1 13 ? -6.227 -6.824 25.297 1 92.06 13 GLY B C 1
ATOM 5038 O O . GLY B 1 13 ? -6.336 -7.965 24.844 1 92.06 13 GLY B O 1
ATOM 5039 N N . PHE B 1 14 ? -6.34 -5.793 24.578 1 93.88 14 PHE B N 1
ATOM 5040 C CA . PHE B 1 14 ? -6.312 -5.812 23.109 1 93.88 14 PHE B CA 1
ATOM 5041 C C . PHE B 1 14 ? -5.336 -4.773 22.578 1 93.88 14 PHE B C 1
ATOM 5043 O O . PHE B 1 14 ? -5.664 -3.586 22.5 1 93.88 14 PHE B O 1
ATOM 5050 N N . ARG B 1 15 ? -4.172 -5.285 22.156 1 90.81 15 ARG B N 1
ATOM 5051 C CA . ARG B 1 15 ? -3.107 -4.391 21.719 1 90.81 15 ARG B CA 1
ATOM 5052 C C . ARG B 1 15 ? -2.791 -3.342 22.766 1 90.81 15 ARG B C 1
ATOM 5054 O O . ARG B 1 15 ? -2.502 -3.684 23.922 1 90.81 15 ARG B O 1
ATOM 5061 N N . SER B 1 16 ? -3.018 -2.041 22.516 1 88.56 16 SER B N 1
ATOM 5062 C CA . SER B 1 16 ? -2.674 -1.024 23.516 1 88.56 16 SER B CA 1
ATOM 5063 C C . SER B 1 16 ? -3.838 -0.76 24.453 1 88.56 16 SER B C 1
ATOM 5065 O O . SER B 1 16 ? -3.686 -0.051 25.453 1 88.56 16 SER B O 1
ATOM 5067 N N . LEU B 1 17 ? -5.016 -1.309 24.172 1 93.06 17 LEU B N 1
ATOM 5068 C CA . LEU B 1 17 ? -6.164 -1.152 25.062 1 93.06 17 LEU B CA 1
ATOM 5069 C C . LEU B 1 17 ? -6.09 -2.131 26.219 1 93.06 17 LEU B C 1
ATOM 5071 O O . LEU B 1 17 ? -6.199 -3.344 26.031 1 93.06 17 LEU B O 1
ATOM 5075 N N . PRO B 1 18 ? -6.031 -1.667 27.406 1 91.25 18 PRO B N 1
ATOM 5076 C CA . PRO B 1 18 ? -5.832 -2.561 28.547 1 91.25 18 PRO B CA 1
ATOM 5077 C C . PRO B 1 18 ? -7.109 -3.301 28.953 1 91.25 18 PRO B C 1
ATOM 5079 O O . PRO B 1 18 ? -8.203 -2.939 28.5 1 91.25 18 PRO B O 1
ATOM 5082 N N . CYS B 1 19 ? -6.914 -4.301 29.781 1 93.75 19 CYS B N 1
ATOM 5083 C CA . CYS B 1 19 ? -8.062 -4.961 30.391 1 93.75 19 CYS B CA 1
ATOM 5084 C C . CYS B 1 19 ? -8.875 -3.98 31.234 1 93.75 19 CYS B C 1
ATOM 5086 O O . CYS B 1 19 ? -8.312 -3.238 32.031 1 93.75 19 CYS B O 1
ATOM 5088 N N . GLY B 1 20 ? -10.141 -3.955 31 1 93.12 20 GLY B N 1
ATOM 5089 C CA . GLY B 1 20 ? -11 -3.041 31.734 1 93.12 20 GLY B CA 1
ATOM 5090 C C . GLY B 1 20 ? -11.266 -1.745 31 1 93.12 20 GLY B C 1
ATOM 5091 O O . GLY B 1 20 ? -12.023 -0.895 31.469 1 93.12 20 GLY B O 1
ATOM 5092 N N . PHE B 1 21 ? -10.594 -1.632 29.875 1 94.06 21 PHE B N 1
ATOM 5093 C CA . PHE B 1 21 ? -10.898 -0.463 29.062 1 94.06 21 PHE B CA 1
ATOM 5094 C C . PHE B 1 21 ? -12.391 -0.375 28.781 1 94.06 21 PHE B C 1
ATOM 5096 O O . PHE B 1 21 ? -12.992 -1.323 28.266 1 94.06 21 PHE B O 1
ATOM 5103 N N . GLU B 1 22 ? -13.016 0.716 29.172 1 95.06 22 GLU B N 1
ATOM 5104 C CA . GLU B 1 22 ? -14.445 0.917 28.984 1 95.06 22 GLU B CA 1
ATOM 5105 C C . GLU B 1 22 ? -14.75 2.324 28.469 1 95.06 22 GLU B C 1
ATOM 5107 O O . GLU B 1 22 ? -14.211 3.307 28.984 1 95.06 22 GLU B O 1
ATOM 5112 N N . HIS B 1 23 ? -15.484 2.385 27.391 1 94.56 23 HIS B N 1
ATOM 5113 C CA . HIS B 1 23 ? -15.867 3.684 26.859 1 94.56 23 HIS B CA 1
ATOM 5114 C C . HIS B 1 23 ? -17.359 3.729 26.547 1 94.56 23 HIS B C 1
ATOM 5116 O O . HIS B 1 23 ? -17.906 2.811 25.922 1 94.56 23 HIS B O 1
ATOM 5122 N N . TYR B 1 24 ? -18.016 4.77 27.047 1 95.44 24 TYR B N 1
ATOM 5123 C CA . TYR B 1 24 ? -19.406 5.059 26.719 1 95.44 24 TYR B CA 1
ATOM 5124 C C . TYR B 1 24 ? -19.5 6.078 25.594 1 95.44 24 TYR B C 1
ATOM 5126 O O . TYR B 1 24 ? -19.203 7.262 25.781 1 95.44 24 TYR B O 1
ATOM 5134 N N . PHE B 1 25 ? -19.922 5.66 24.422 1 95.06 25 PHE B N 1
ATOM 5135 C CA . PHE B 1 25 ? -20.016 6.531 23.25 1 95.06 25 PHE B CA 1
ATOM 5136 C C . PHE B 1 25 ? -21.125 7.551 23.438 1 95.06 25 PHE B C 1
ATOM 5138 O O . PHE B 1 25 ? -21.078 8.648 22.859 1 95.06 25 PHE B O 1
ATOM 5145 N N . ARG B 1 26 ? -22.156 7.102 24.078 1 93.19 26 ARG B N 1
ATOM 5146 C CA . ARG B 1 26 ? -23.344 7.938 24.281 1 93.19 26 ARG B CA 1
ATOM 5147 C C . ARG B 1 26 ? -23.891 7.773 25.688 1 93.19 26 ARG B C 1
ATOM 5149 O O . ARG B 1 26 ? -23.906 6.664 26.234 1 93.19 26 ARG B O 1
ATOM 5156 N N . THR B 1 27 ? -24.281 8.914 26.203 1 88.31 27 THR B N 1
ATOM 5157 C CA . THR B 1 27 ? -25.047 8.867 27.438 1 88.31 27 THR B CA 1
ATOM 5158 C C . THR B 1 27 ? -26.547 8.758 27.141 1 88.31 27 THR B C 1
ATOM 5160 O O . THR B 1 27 ? -26.969 8.953 26 1 88.31 27 THR B O 1
ATOM 5163 N N . GLU B 1 28 ? -27.25 8.406 28.141 1 86.62 28 GLU B N 1
ATOM 5164 C CA . GLU B 1 28 ? -28.688 8.305 27.938 1 86.62 28 GLU B CA 1
ATOM 5165 C C . GLU B 1 28 ? -29.281 9.625 27.453 1 86.62 28 GLU B C 1
ATOM 5167 O O . GLU B 1 28 ? -30.156 9.641 26.578 1 86.62 28 GLU B O 1
ATOM 5172 N N . TRP B 1 29 ? -28.812 10.664 27.969 1 81.5 29 TRP B N 1
ATOM 5173 C CA . TRP B 1 29 ? -29.312 11.984 27.609 1 81.5 29 TRP B CA 1
ATOM 5174 C C . TRP B 1 29 ? -28.922 12.359 26.188 1 81.5 29 TRP B C 1
ATOM 5176 O O . TRP B 1 29 ? -29.75 12.828 25.406 1 81.5 29 TRP B O 1
ATOM 5186 N N . SER B 1 30 ? -27.703 12.156 25.891 1 82.94 30 SER B N 1
ATOM 5187 C CA . SER B 1 30 ? -27.234 12.5 24.547 1 82.94 30 SER B CA 1
ATOM 5188 C C . SER B 1 30 ? -27.906 11.641 23.484 1 82.94 30 SER B C 1
ATOM 5190 O O . SER B 1 30 ? -28.141 12.094 22.359 1 82.94 30 SER B O 1
ATOM 5192 N N . LEU B 1 31 ? -28.172 10.445 23.891 1 87.19 31 LEU B N 1
ATOM 5193 C CA . LEU B 1 31 ? -28.844 9.531 22.969 1 87.19 31 LEU B CA 1
ATOM 5194 C C . LEU B 1 31 ? -30.266 10.016 22.672 1 87.19 31 LEU B C 1
ATOM 5196 O O . LEU B 1 31 ? -30.688 10.008 21.516 1 87.19 31 LEU B O 1
ATOM 5200 N N . GLN B 1 32 ? -30.922 10.43 23.672 1 83.75 32 GLN B N 1
ATOM 5201 C CA . GLN B 1 32 ? -32.281 10.922 23.484 1 83.75 32 GLN B CA 1
ATOM 5202 C C . GLN B 1 32 ? -32.312 12.18 22.625 1 83.75 32 GLN B C 1
ATOM 5204 O O . GLN B 1 32 ? -33.188 12.336 21.766 1 83.75 32 GLN B O 1
ATOM 5209 N N . ASP B 1 33 ? -31.359 12.977 22.859 1 82.38 33 ASP B N 1
ATOM 5210 C CA . ASP B 1 33 ? -31.25 14.195 22.078 1 82.38 33 ASP B CA 1
ATOM 5211 C C . ASP B 1 33 ? -30.953 13.883 20.609 1 82.38 33 ASP B C 1
ATOM 5213 O O . ASP B 1 33 ? -31.5 14.531 19.719 1 82.38 33 ASP B O 1
ATOM 5217 N N . GLU B 1 34 ? -30.125 12.945 20.391 1 83.81 34 GLU B N 1
ATOM 5218 C CA . GLU B 1 34 ? -29.766 12.57 19.031 1 83.81 34 GLU B CA 1
ATOM 5219 C C . GLU B 1 34 ? -30.938 11.914 18.312 1 83.81 34 GLU B C 1
ATOM 5221 O O . GLU B 1 34 ? -31.125 12.133 17.109 1 83.81 34 GLU B O 1
ATOM 5226 N N . LEU B 1 35 ? -31.625 11.109 19.031 1 82.5 35 LEU B N 1
ATOM 5227 C CA . LEU B 1 35 ? -32.75 10.406 18.406 1 82.5 35 LEU B CA 1
ATOM 5228 C C . LEU B 1 35 ? -33.875 11.367 18.094 1 82.5 35 LEU B C 1
ATOM 5230 O O . LEU B 1 35 ? -34.688 11.117 17.188 1 82.5 35 LEU B O 1
ATOM 5234 N N . ALA B 1 36 ? -33.812 12.461 18.891 1 75.25 36 ALA B N 1
ATOM 5235 C CA . ALA B 1 36 ? -34.875 13.461 18.688 1 75.25 36 ALA B CA 1
ATOM 5236 C C . ALA B 1 36 ? -34.562 14.352 17.484 1 75.25 36 ALA B C 1
ATOM 5238 O O . ALA B 1 36 ? -35.438 14.922 16.875 1 75.25 36 ALA B O 1
ATOM 5239 N N . GLN B 1 37 ? -33.281 14.477 17.344 1 68.44 37 GLN B N 1
ATOM 5240 C CA . GLN B 1 37 ? -32.844 15.328 16.234 1 68.44 37 GLN B CA 1
ATOM 5241 C C . GLN B 1 37 ? -32.656 14.516 14.961 1 68.44 37 GLN B C 1
ATOM 5243 O O . GLN B 1 37 ? -31.938 13.508 14.969 1 68.44 37 GLN B O 1
ATOM 5248 N N . ALA B 1 38 ? -33.719 14.148 14.227 1 57.47 38 ALA B N 1
ATOM 5249 C CA . ALA B 1 38 ? -33.812 13.234 13.086 1 57.47 38 ALA B CA 1
ATOM 5250 C C . ALA B 1 38 ? -32.469 13.156 12.344 1 57.47 38 ALA B C 1
ATOM 5252 O O . ALA B 1 38 ? -31.984 12.062 12.062 1 57.47 38 ALA B O 1
ATOM 5253 N N . ASP B 1 39 ? -31.969 14.062 11.523 1 56.75 39 ASP B N 1
ATOM 5254 C CA . ASP B 1 39 ? -31.266 13.93 10.258 1 56.75 39 ASP B CA 1
ATOM 5255 C C . ASP B 1 39 ? -29.812 14.375 10.391 1 56.75 39 ASP B C 1
ATOM 5257 O O . ASP B 1 39 ? -29.188 14.812 9.414 1 56.75 39 ASP B O 1
ATOM 5261 N N . HIS B 1 40 ? -29.188 13.945 11.648 1 69.75 40 HIS B N 1
ATOM 5262 C CA . HIS B 1 40 ? -27.906 14.641 11.57 1 69.75 40 HIS B CA 1
ATOM 5263 C C . HIS B 1 40 ? -26.734 13.656 11.602 1 69.75 40 HIS B C 1
ATOM 5265 O O . HIS B 1 40 ? -26.625 12.852 12.531 1 69.75 40 HIS B O 1
ATOM 5271 N N . PHE B 1 41 ? -26.094 13.477 10.406 1 80.19 41 PHE B N 1
ATOM 5272 C CA . PHE B 1 41 ? -24.859 12.695 10.328 1 80.19 41 PHE B CA 1
ATOM 5273 C C . PHE B 1 41 ? -23.75 13.352 11.141 1 80.19 41 PHE B C 1
ATOM 5275 O O . PHE B 1 41 ? -23.375 14.492 10.883 1 80.19 41 PHE B O 1
ATOM 5282 N N . ALA B 1 42 ? -23.312 12.656 12.211 1 86.19 42 ALA B N 1
ATOM 5283 C CA . ALA B 1 42 ? -22.234 13.125 13.062 1 86.19 42 ALA B CA 1
ATOM 5284 C C . ALA B 1 42 ? -21.266 11.984 13.406 1 86.19 42 ALA B C 1
ATOM 5286 O O . ALA B 1 42 ? -21.5 11.258 14.375 1 86.19 42 ALA B O 1
ATOM 5287 N N . PRO B 1 43 ? -20.203 11.914 12.672 1 93.19 43 PRO B N 1
ATOM 5288 C CA . PRO B 1 43 ? -19.25 10.836 12.953 1 93.19 43 PRO B CA 1
ATOM 5289 C C . PRO B 1 43 ? -18.484 11.055 14.25 1 93.19 43 PRO B C 1
ATOM 5291 O O . PRO B 1 43 ? -18.359 12.188 14.719 1 93.19 43 PRO B O 1
ATOM 5294 N N . PHE B 1 44 ? -18.094 9.992 14.883 1 96.25 44 PHE B N 1
ATOM 5295 C CA . PHE B 1 44 ? -17.125 10.086 15.977 1 96.25 44 PHE B CA 1
ATOM 5296 C C . PHE B 1 44 ? -15.727 10.352 15.445 1 96.25 44 PHE B C 1
ATOM 5298 O O . PHE B 1 44 ? -15.266 9.672 14.523 1 96.25 44 PHE B O 1
ATOM 5305 N N . VAL B 1 45 ? -15.094 11.344 15.984 1 96.38 45 VAL B N 1
ATOM 5306 C CA . VAL B 1 45 ? -13.734 11.703 15.594 1 96.38 45 VAL B CA 1
ATOM 5307 C C . VAL B 1 45 ? -12.758 11.32 16.703 1 96.38 45 VAL B C 1
ATOM 5309 O O . VAL B 1 45 ? -12.797 11.898 17.797 1 96.38 45 VAL B O 1
ATOM 5312 N N . CYS B 1 46 ? -11.922 10.344 16.422 1 97.06 46 CYS B N 1
ATOM 5313 C CA . CYS B 1 46 ? -10.898 9.906 17.359 1 97.06 46 CYS B CA 1
ATOM 5314 C C . CYS B 1 46 ? -9.586 10.641 17.109 1 97.06 46 CYS B C 1
ATOM 5316 O O . CYS B 1 46 ? -8.945 10.461 16.078 1 97.06 46 CYS B O 1
ATOM 5318 N N . ALA B 1 47 ? -9.18 11.43 18.094 1 94.19 47 ALA B N 1
ATOM 5319 C CA . ALA B 1 47 ? -8 12.281 17.938 1 94.19 47 ALA B CA 1
ATOM 5320 C C . ALA B 1 47 ? -7 12.039 19.062 1 94.19 47 ALA B C 1
ATOM 5322 O O . ALA B 1 47 ? -7.371 11.57 20.141 1 94.19 47 ALA B O 1
ATOM 5323 N N . GLY B 1 48 ? -5.734 12.305 18.766 1 89.75 48 GLY B N 1
ATOM 5324 C CA . GLY B 1 48 ? -4.652 12.141 19.734 1 89.75 48 GLY B CA 1
ATOM 5325 C C . GLY B 1 48 ? -3.297 11.969 19.078 1 89.75 48 GLY B C 1
ATOM 5326 O O . GLY B 1 48 ? -3.197 11.906 17.844 1 89.75 48 GLY B O 1
ATOM 5327 N N . PRO B 1 49 ? -2.252 11.945 19.875 1 88 49 PRO B N 1
ATOM 5328 C CA . PRO B 1 49 ? -0.903 11.797 19.328 1 88 49 PRO B CA 1
ATOM 5329 C C . PRO B 1 49 ? -0.67 10.414 18.703 1 88 49 PRO B C 1
ATOM 5331 O O . PRO B 1 49 ? -1.513 9.523 18.844 1 88 49 PRO B O 1
ATOM 5334 N N . ASN B 1 50 ? 0.437 10.352 17.984 1 88.69 50 ASN B N 1
ATOM 5335 C CA . ASN B 1 50 ? 0.801 9.078 17.375 1 88.69 50 ASN B CA 1
ATOM 5336 C C . ASN B 1 50 ? 1.039 8 18.438 1 88.69 50 ASN B C 1
ATOM 5338 O O . ASN B 1 50 ? 1.646 8.266 19.469 1 88.69 50 ASN B O 1
ATOM 5342 N N . GLY B 1 51 ? 0.467 6.824 18.25 1 86.25 51 GLY B N 1
ATOM 5343 C CA . GLY B 1 51 ? 0.686 5.699 19.141 1 86.25 51 GLY B CA 1
ATOM 5344 C C . GLY B 1 51 ? -0.223 5.719 20.359 1 86.25 51 GLY B C 1
ATOM 5345 O O . GLY B 1 51 ? -0.021 4.953 21.297 1 86.25 51 GLY B O 1
ATOM 5346 N N . SER B 1 52 ? -1.275 6.512 20.344 1 88.94 52 SER B N 1
ATOM 5347 C CA . SER B 1 52 ? -2.109 6.688 21.531 1 88.94 52 SER B CA 1
ATOM 5348 C C . SER B 1 52 ? -3.248 5.672 21.562 1 88.94 52 SER B C 1
ATOM 5350 O O . SER B 1 52 ? -4.031 5.637 22.5 1 88.94 52 SER B O 1
ATOM 5352 N N . GLY B 1 53 ? -3.383 4.898 20.516 1 90.75 53 GLY B N 1
ATOM 5353 C CA . GLY B 1 53 ? -4.363 3.822 20.562 1 90.75 53 GLY B CA 1
ATOM 5354 C C . GLY B 1 53 ? -5.602 4.105 19.734 1 90.75 53 GLY B C 1
ATOM 5355 O O . GLY B 1 53 ? -6.566 3.34 19.766 1 90.75 53 GLY B O 1
ATOM 5356 N N . LYS B 1 54 ? -5.629 5.172 18.922 1 94.75 54 LYS B N 1
ATOM 5357 C CA . LYS B 1 54 ? -6.777 5.531 18.094 1 94.75 54 LYS B CA 1
ATOM 5358 C C . LYS B 1 54 ? -7.168 4.379 17.172 1 94.75 54 LYS B C 1
ATOM 5360 O O . LYS B 1 54 ? -8.328 3.959 17.156 1 94.75 54 LYS B O 1
ATOM 5365 N N . SER B 1 55 ? -6.215 3.857 16.469 1 95.69 55 SER B N 1
ATOM 5366 C CA . SER B 1 55 ? -6.477 2.791 15.5 1 95.69 55 SER B CA 1
ATOM 5367 C C . SER B 1 55 ? -6.859 1.493 16.203 1 95.69 55 SER B C 1
ATOM 5369 O O . SER B 1 55 ? -7.605 0.679 15.656 1 95.69 55 SER B O 1
ATOM 5371 N N . ASN B 1 56 ? -6.367 1.323 17.422 1 95.75 56 ASN B N 1
ATOM 5372 C CA . ASN B 1 56 ? -6.645 0.097 18.156 1 95.75 56 ASN B CA 1
ATOM 5373 C C . ASN B 1 56 ? -8.125 -0.012 18.531 1 95.75 56 ASN B C 1
ATOM 5375 O O . ASN B 1 56 ? -8.664 -1.115 18.625 1 95.75 56 ASN B O 1
ATOM 5379 N N . LEU B 1 57 ? -8.773 1.118 18.75 1 97.19 57 LEU B N 1
ATOM 5380 C CA . LEU B 1 57 ? -10.211 1.088 19 1 97.19 57 LEU B CA 1
ATOM 5381 C C . LEU B 1 57 ? -10.969 0.571 17.781 1 97.19 57 LEU B C 1
ATOM 5383 O O . LEU B 1 57 ? -11.852 -0.281 17.906 1 97.19 57 LEU B O 1
ATOM 5387 N N . LEU B 1 58 ? -10.656 1.101 16.578 1 98 58 LEU B N 1
ATOM 5388 C CA . LEU B 1 58 ? -11.281 0.627 15.352 1 98 58 LEU B CA 1
ATOM 5389 C C . LEU B 1 58 ? -10.992 -0.854 15.133 1 98 58 LEU B C 1
ATOM 5391 O O . LEU B 1 58 ? -11.875 -1.608 14.727 1 98 58 LEU B O 1
ATOM 5395 N N . GLU B 1 59 ? -9.781 -1.215 15.438 1 97.12 59 GLU B N 1
ATOM 5396 C CA . GLU B 1 59 ? -9.375 -2.607 15.273 1 97.12 59 GLU B CA 1
ATOM 5397 C C . GLU B 1 59 ? -10.148 -3.523 16.219 1 97.12 59 GLU B C 1
ATOM 5399 O O . GLU B 1 59 ? -10.492 -4.648 15.852 1 97.12 59 GLU B O 1
ATOM 5404 N N . ALA B 1 60 ? -10.352 -3.074 17.422 1 97.69 60 ALA B N 1
ATOM 5405 C CA . ALA B 1 60 ? -11.125 -3.857 18.375 1 97.69 60 ALA B CA 1
ATOM 5406 C C . ALA B 1 60 ? -12.547 -4.082 17.875 1 97.69 60 ALA B C 1
ATOM 5408 O O . ALA B 1 60 ? -13.055 -5.203 17.922 1 97.69 60 ALA B O 1
ATOM 5409 N N . LEU B 1 61 ? -13.172 -3.021 17.406 1 98.25 61 LEU B N 1
ATOM 5410 C CA . LEU B 1 61 ? -14.523 -3.135 16.875 1 98.25 61 LEU B CA 1
ATOM 5411 C C . LEU B 1 61 ? -14.555 -4.086 15.68 1 98.25 61 LEU B C 1
ATOM 5413 O O . LEU B 1 61 ? -15.422 -4.961 15.602 1 98.25 61 LEU B O 1
ATOM 5417 N N . ALA B 1 62 ? -13.594 -3.932 14.773 1 97.88 62 ALA B N 1
ATOM 5418 C CA . ALA B 1 62 ? -13.516 -4.809 13.609 1 97.88 62 ALA B CA 1
ATOM 5419 C C . ALA B 1 62 ? -13.367 -6.27 14.031 1 97.88 62 ALA B C 1
ATOM 5421 O O . ALA B 1 62 ? -14.023 -7.152 13.469 1 97.88 62 ALA B O 1
ATOM 5422 N N . ALA B 1 63 ? -12.508 -6.492 14.992 1 96.88 63 ALA B N 1
ATOM 5423 C CA . ALA B 1 63 ? -12.266 -7.852 15.477 1 96.88 63 ALA B CA 1
ATOM 5424 C C . ALA B 1 63 ? -13.523 -8.445 16.094 1 96.88 63 ALA B C 1
ATOM 5426 O O . ALA B 1 63 ? -13.82 -9.625 15.922 1 96.88 63 ALA B O 1
ATOM 5427 N N . ILE B 1 64 ? -14.234 -7.684 16.844 1 97.44 64 ILE B N 1
ATOM 5428 C CA . ILE B 1 64 ? -15.461 -8.141 17.484 1 97.44 64 ILE B CA 1
ATOM 5429 C C . ILE B 1 64 ? -16.516 -8.484 16.422 1 97.44 64 ILE B C 1
ATOM 5431 O O . ILE B 1 64 ? -17.094 -9.57 16.453 1 97.44 64 ILE B O 1
ATOM 5435 N N . PHE B 1 65 ? -16.734 -7.629 15.508 1 97.25 65 PHE B N 1
ATOM 5436 C CA . PHE B 1 65 ? -17.75 -7.879 14.492 1 97.25 65 PHE B CA 1
ATOM 5437 C C . PHE B 1 65 ? -17.328 -9.031 13.586 1 97.25 65 PHE B C 1
ATOM 5439 O O . PHE B 1 65 ? -18.188 -9.719 13.016 1 97.25 65 PHE B O 1
ATOM 5446 N N . TYR B 1 66 ? -16.031 -9.25 13.453 1 95.88 66 TYR B N 1
ATOM 5447 C CA . TYR B 1 66 ? -15.555 -10.438 12.758 1 95.88 66 TYR B CA 1
ATOM 5448 C C . TYR B 1 66 ? -16.047 -11.703 13.453 1 95.88 66 TYR B C 1
ATOM 5450 O O . TYR B 1 66 ? -16.531 -12.625 12.805 1 95.88 66 TYR B O 1
ATOM 5458 N N . GLN B 1 67 ? -15.906 -11.719 14.742 1 94.25 67 GLN B N 1
ATOM 5459 C CA . GLN B 1 67 ? -16.359 -12.875 15.508 1 94.25 67 GLN B CA 1
ATOM 5460 C C . GLN B 1 67 ? -17.859 -13.078 15.359 1 94.25 67 GLN B C 1
ATOM 5462 O O . GLN B 1 67 ? -18.344 -14.211 15.258 1 94.25 67 GLN B O 1
ATOM 5467 N N . LEU B 1 68 ? -18.578 -12.008 15.328 1 94 68 LEU B N 1
ATOM 5468 C CA . LEU B 1 68 ? -20.031 -12.078 15.172 1 94 68 LEU B CA 1
ATOM 5469 C C . LEU B 1 68 ? -20.406 -12.57 13.773 1 94 68 LEU B C 1
ATOM 5471 O O . LEU B 1 68 ? -21.328 -13.359 13.617 1 94 68 LEU B O 1
ATOM 5475 N N . GLU B 1 69 ? -19.641 -12.102 12.781 1 94.12 69 GLU B N 1
ATOM 5476 C CA . GLU B 1 69 ? -19.922 -12.5 11.406 1 94.12 69 GLU B CA 1
ATOM 5477 C C . GLU B 1 69 ? -19.641 -13.984 11.188 1 94.12 69 GLU B C 1
ATOM 5479 O O . GLU B 1 69 ? -20.375 -14.664 10.469 1 94.12 69 GLU B O 1
ATOM 5484 N N . VAL B 1 70 ? -18.578 -14.469 11.766 1 91.81 70 VAL B N 1
ATOM 5485 C CA . VAL B 1 70 ? -18.219 -15.875 11.648 1 91.81 70 VAL B CA 1
ATOM 5486 C C . VAL B 1 70 ? -19.344 -16.75 12.203 1 91.81 70 VAL B C 1
ATOM 5488 O O . VAL B 1 70 ? -19.609 -17.828 11.688 1 91.81 70 VAL B O 1
ATOM 5491 N N . LEU B 1 71 ? -20 -16.234 13.219 1 89.19 71 LEU B N 1
ATOM 5492 C CA . LEU B 1 71 ? -21.109 -16.969 13.82 1 89.19 71 LEU B CA 1
ATOM 5493 C C . LEU B 1 71 ? -22.344 -16.891 12.945 1 89.19 71 LEU B C 1
ATOM 5495 O O . LEU B 1 71 ? -23.156 -17.812 12.922 1 89.19 71 LEU B O 1
ATOM 5499 N N . ARG B 1 72 ? -22.5 -15.852 12.219 1 90.12 72 ARG B N 1
ATOM 5500 C CA . ARG B 1 72 ? -23.703 -15.602 11.445 1 90.12 72 ARG B CA 1
ATOM 5501 C C . ARG B 1 72 ? -23.688 -16.375 10.133 1 90.12 72 ARG B C 1
ATOM 5503 O O . ARG B 1 72 ? -24.719 -16.891 9.688 1 90.12 72 ARG B O 1
ATOM 5510 N N . VAL B 1 73 ? -22.531 -16.453 9.453 1 89.69 73 VAL B N 1
ATOM 5511 C CA . VAL B 1 73 ? -22.422 -17.031 8.125 1 89.69 73 VAL B CA 1
ATOM 5512 C C . VAL B 1 73 ? -22.75 -18.531 8.195 1 89.69 73 VAL B C 1
ATOM 5514 O O . VAL B 1 73 ? -22.594 -19.156 9.25 1 89.69 73 VAL B O 1
ATOM 5517 N N . ARG B 1 74 ? -23.203 -19.016 7.098 1 88.06 74 ARG B N 1
ATOM 5518 C CA . ARG B 1 74 ? -23.578 -20.422 7.016 1 88.06 74 ARG B CA 1
ATOM 5519 C C . ARG B 1 74 ? -22.375 -21.328 7.297 1 88.06 74 ARG B C 1
ATOM 5521 O O . ARG B 1 74 ? -21.266 -21.062 6.828 1 88.06 74 ARG B O 1
ATOM 5528 N N . ARG B 1 75 ? -22.625 -22.391 7.922 1 88.12 75 ARG B N 1
ATOM 5529 C CA . ARG B 1 75 ? -21.562 -23.281 8.352 1 88.12 75 ARG B CA 1
ATOM 5530 C C . ARG B 1 75 ? -21.094 -24.188 7.207 1 88.12 75 ARG B C 1
ATOM 5532 O O . ARG B 1 75 ? -19.984 -24.719 7.242 1 88.12 75 ARG B O 1
ATOM 5539 N N . SER B 1 76 ? -21.828 -24.281 6.207 1 86.31 76 SER B N 1
ATOM 5540 C CA . SER B 1 76 ? -21.578 -25.25 5.137 1 86.31 76 SER B CA 1
ATOM 5541 C C . SER B 1 76 ? -20.281 -24.938 4.398 1 86.31 76 SER B C 1
ATOM 5543 O O . SER B 1 76 ? -19.625 -25.828 3.885 1 86.31 76 SER B O 1
ATOM 5545 N N . PHE B 1 77 ? -19.938 -23.641 4.359 1 86.69 77 PHE B N 1
ATOM 5546 C CA . PHE B 1 77 ? -18.734 -23.297 3.598 1 86.69 77 PHE B CA 1
ATOM 5547 C C . PHE B 1 77 ? -17.656 -22.766 4.516 1 86.69 77 PHE B C 1
ATOM 5549 O O . PHE B 1 77 ? -16.578 -22.375 4.051 1 86.69 77 PHE B O 1
ATOM 5556 N N . LEU B 1 78 ? -17.922 -22.703 5.77 1 90.5 78 LEU B N 1
ATOM 5557 C CA . LEU B 1 78 ? -16.906 -22.234 6.707 1 90.5 78 LEU B CA 1
ATOM 5558 C C . LEU B 1 78 ? -15.773 -23.234 6.844 1 90.5 78 LEU B C 1
ATOM 5560 O O . LEU B 1 78 ? -16.016 -24.438 7.027 1 90.5 78 LEU B O 1
ATOM 5564 N N . PRO B 1 79 ? -14.578 -22.781 6.688 1 88.69 79 PRO B N 1
ATOM 5565 C CA . PRO B 1 79 ? -13.453 -23.688 6.832 1 88.69 79 PRO B CA 1
ATOM 5566 C C . PRO B 1 79 ? -13.43 -24.391 8.195 1 88.69 79 PRO B C 1
ATOM 5568 O O . PRO B 1 79 ? -14.016 -23.891 9.156 1 88.69 79 PRO B O 1
ATOM 5571 N N . GLU B 1 80 ? -12.758 -25.484 8.227 1 86.06 80 GLU B N 1
ATOM 5572 C CA . GLU B 1 80 ? -12.703 -26.312 9.43 1 86.06 80 GLU B CA 1
ATOM 5573 C C . GLU B 1 80 ? -12.148 -25.516 10.609 1 86.06 80 GLU B C 1
ATOM 5575 O O . GLU B 1 80 ? -12.625 -25.641 11.742 1 86.06 80 GLU B O 1
ATOM 5580 N N . ALA B 1 81 ? -11.242 -24.734 10.32 1 84.5 81 ALA B N 1
ATOM 5581 C CA . ALA B 1 81 ? -10.57 -23.953 11.367 1 84.5 81 ALA B CA 1
ATOM 5582 C C . ALA B 1 81 ? -11.539 -22.984 12.031 1 84.5 81 ALA B C 1
ATOM 5584 O O . ALA B 1 81 ? -11.312 -22.547 13.164 1 84.5 81 ALA B O 1
ATOM 5585 N N . LEU B 1 82 ? -12.656 -22.656 11.367 1 88.69 82 LEU B N 1
ATOM 5586 C CA . LEU B 1 82 ? -13.578 -21.641 11.875 1 88.69 82 LEU B CA 1
ATOM 5587 C C . LEU B 1 82 ? -14.914 -22.281 12.258 1 88.69 82 LEU B C 1
ATOM 5589 O O . LEU B 1 82 ? -15.883 -21.562 12.539 1 88.69 82 LEU B O 1
ATOM 5593 N N . GLN B 1 83 ? -14.961 -23.562 12.328 1 87.62 83 GLN B N 1
ATOM 5594 C CA . GLN B 1 83 ? -16.219 -24.25 12.578 1 87.62 83 GLN B CA 1
ATOM 5595 C C . GLN B 1 83 ? -16.578 -24.234 14.062 1 87.62 83 GLN B C 1
ATOM 5597 O O . GLN B 1 83 ? -17.75 -24.297 14.422 1 87.62 83 GLN B O 1
ATOM 5602 N N . ASP B 1 84 ? -15.5 -24.078 14.836 1 81.19 84 ASP B N 1
ATOM 5603 C CA . ASP B 1 84 ? -15.758 -24.062 16.266 1 81.19 84 ASP B CA 1
ATOM 5604 C C . ASP B 1 84 ? -16.469 -22.781 16.703 1 81.19 84 ASP B C 1
ATOM 5606 O O . ASP B 1 84 ? -16.141 -21.688 16.203 1 81.19 84 ASP B O 1
ATOM 5610 N N . GLU B 1 85 ? -17.375 -22.969 17.594 1 76.94 85 GLU B N 1
ATOM 5611 C CA . GLU B 1 85 ? -18.125 -21.812 18.047 1 76.94 85 GLU B CA 1
ATOM 5612 C C . GLU B 1 85 ? -17.359 -21.031 19.109 1 76.94 85 GLU B C 1
ATOM 5614 O O . GLU B 1 85 ? -17.578 -19.844 19.312 1 76.94 85 GLU B O 1
ATOM 5619 N N . ALA B 1 86 ? -16.547 -21.734 19.797 1 76.12 86 ALA B N 1
ATOM 5620 C CA . ALA B 1 86 ? -15.781 -21.109 20.859 1 76.12 86 ALA B CA 1
ATOM 5621 C C . ALA B 1 86 ? -14.352 -20.828 20.406 1 76.12 86 ALA B C 1
ATOM 5623 O O . ALA B 1 86 ? -13.398 -21.328 21.016 1 76.12 86 ALA B O 1
ATOM 5624 N N . LEU B 1 87 ? -14.234 -20.031 19.453 1 79.31 87 LEU B N 1
ATOM 5625 C CA . LEU B 1 87 ? -12.922 -19.719 18.906 1 79.31 87 LEU B CA 1
ATOM 5626 C C . LEU B 1 87 ? -12.195 -18.703 19.781 1 79.31 87 LEU B C 1
ATOM 5628 O O . LEU B 1 87 ? -12.828 -17.797 20.344 1 79.31 87 LEU B O 1
ATOM 5632 N N . ASP B 1 88 ? -10.969 -18.812 19.906 1 82.31 88 ASP B N 1
ATOM 5633 C CA . ASP B 1 88 ? -10.156 -17.953 20.766 1 82.31 88 ASP B CA 1
ATOM 5634 C C . ASP B 1 88 ? -9.547 -16.797 19.969 1 82.31 88 ASP B C 1
ATOM 5636 O O . ASP B 1 88 ? -8.328 -16.594 20 1 82.31 88 ASP B O 1
ATOM 5640 N N . PHE B 1 89 ? -10.391 -16.094 19.391 1 87.94 89 PHE B N 1
ATOM 5641 C CA . PHE B 1 89 ? -9.953 -14.891 18.688 1 87.94 89 PHE B CA 1
ATOM 5642 C C . PHE B 1 89 ? -9.719 -13.742 19.656 1 87.94 89 PHE B C 1
ATOM 5644 O O . PHE B 1 89 ? -10.469 -13.57 20.625 1 87.94 89 PHE B O 1
ATOM 5651 N N . SER B 1 90 ? -8.688 -13.008 19.422 1 90.75 90 SER B N 1
ATOM 5652 C CA . SER B 1 90 ? -8.5 -11.781 20.188 1 90.75 90 SER B CA 1
ATOM 5653 C C . SER B 1 90 ? -9.477 -10.695 19.734 1 90.75 90 SER B C 1
ATOM 5655 O O . SER B 1 90 ? -9.664 -10.492 18.531 1 90.75 90 SER B O 1
ATOM 5657 N N . PRO B 1 91 ? -10.203 -9.953 20.609 1 95 91 PRO B N 1
ATOM 5658 C CA . PRO B 1 91 ? -10.203 -10.188 22.047 1 95 91 PRO B CA 1
ATOM 5659 C C . PRO B 1 91 ? -11.008 -11.422 22.453 1 95 91 PRO B C 1
ATOM 5661 O O . PRO B 1 91 ? -12.062 -11.68 21.875 1 95 91 PRO B O 1
ATOM 5664 N N . VAL B 1 92 ? -10.555 -12.109 23.469 1 95.38 92 VAL B N 1
ATOM 5665 C CA . VAL B 1 92 ? -11.18 -13.352 23.906 1 95.38 92 VAL B CA 1
ATOM 5666 C C . VAL B 1 92 ? -12.359 -13.055 24.812 1 95.38 92 VAL B C 1
ATOM 5668 O O . VAL B 1 92 ? -13.195 -13.93 25.078 1 95.38 92 VAL B O 1
ATOM 5671 N N . ALA B 1 93 ? -12.414 -11.852 25.312 1 97.19 93 ALA B N 1
ATOM 5672 C CA . ALA B 1 93 ? -13.516 -11.414 26.156 1 97.19 93 ALA B CA 1
ATOM 5673 C C . ALA B 1 93 ? -13.805 -9.93 25.953 1 97.19 93 ALA B C 1
ATOM 5675 O O . ALA B 1 93 ? -12.883 -9.117 25.844 1 97.19 93 ALA B O 1
ATOM 5676 N N . PHE B 1 94 ? -15.125 -9.602 25.859 1 98.06 94 PHE B N 1
ATOM 5677 C CA . PHE B 1 94 ? -15.523 -8.219 25.625 1 98.06 94 PHE B CA 1
ATOM 5678 C C . PHE B 1 94 ? -17.016 -8.031 25.891 1 98.06 94 PHE B C 1
ATOM 5680 O O . PHE B 1 94 ? -17.734 -9.008 26.109 1 98.06 94 PHE B O 1
ATOM 5687 N N . GLU B 1 95 ? -17.453 -6.805 26.047 1 98.38 95 GLU B N 1
ATOM 5688 C CA . GLU B 1 95 ? -18.844 -6.371 26.094 1 98.38 95 GLU B CA 1
ATOM 5689 C C . GLU B 1 95 ? -19.109 -5.227 25.125 1 98.38 95 GLU B C 1
ATOM 5691 O O . GLU B 1 95 ? -18.312 -4.289 25.031 1 98.38 95 GLU B O 1
ATOM 5696 N N . LEU B 1 96 ? -20.125 -5.344 24.297 1 98.06 96 LEU B N 1
ATOM 5697 C CA . LEU B 1 96 ? -20.484 -4.32 23.312 1 98.06 96 LEU B CA 1
ATOM 5698 C C . LEU B 1 96 ? -21.984 -4.078 23.328 1 98.06 96 LEU B C 1
ATOM 5700 O O . LEU B 1 96 ? -22.781 -5.023 23.234 1 98.06 96 LEU B O 1
ATOM 5704 N N . ASP B 1 97 ? -22.406 -2.836 23.516 1 97.69 97 ASP B N 1
ATOM 5705 C CA . ASP B 1 97 ? -23.812 -2.43 23.469 1 97.69 97 ASP B CA 1
ATOM 5706 C C . ASP B 1 97 ? -24.062 -1.449 22.328 1 97.69 97 ASP B C 1
ATOM 5708 O O . ASP B 1 97 ? -23.25 -0.548 22.094 1 97.69 97 ASP B O 1
ATOM 5712 N N . TYR B 1 98 ? -25.125 -1.669 21.609 1 96.5 98 TYR B N 1
ATOM 5713 C CA . TYR B 1 98 ? -25.438 -0.75 20.531 1 96.5 98 TYR B CA 1
ATOM 5714 C C . TYR B 1 98 ? -26.922 -0.791 20.203 1 96.5 98 TYR B C 1
ATOM 5716 O O . TYR B 1 98 ? -27.656 -1.647 20.719 1 96.5 98 TYR B O 1
ATOM 5724 N N . LEU B 1 99 ? -27.406 0.186 19.469 1 94.19 99 LEU B N 1
ATOM 5725 C CA . LEU B 1 99 ? -28.734 0.212 18.875 1 94.19 99 LEU B CA 1
ATOM 5726 C C . LEU B 1 99 ? -28.672 -0.14 17.391 1 94.19 99 LEU B C 1
ATOM 5728 O O . LEU B 1 99 ? -27.719 0.221 16.703 1 94.19 99 LEU B O 1
ATOM 5732 N N . ILE B 1 100 ? -29.625 -0.875 16.938 1 92.81 100 ILE B N 1
ATOM 5733 C CA . ILE B 1 100 ? -29.703 -1.206 15.516 1 92.81 100 ILE B CA 1
ATOM 5734 C C . ILE B 1 100 ? -31.109 -0.943 14.992 1 92.81 100 ILE B C 1
ATOM 5736 O O . ILE B 1 100 ? -32.094 -1.177 15.695 1 92.81 100 ILE B O 1
ATOM 5740 N N . ARG B 1 101 ? -31.172 -0.407 13.812 1 90.12 101 ARG B N 1
ATOM 5741 C CA . ARG B 1 101 ? -32.469 -0.168 13.188 1 90.12 101 ARG B CA 1
ATOM 5742 C C . ARG B 1 101 ? -33.094 -1.478 12.742 1 90.12 101 ARG B C 1
ATOM 5744 O O . ARG B 1 101 ? -32.5 -2.268 12.023 1 90.12 101 ARG B O 1
ATOM 5751 N N . VAL B 1 102 ? -34.344 -1.661 13.164 1 88.81 102 VAL B N 1
ATOM 5752 C CA . VAL B 1 102 ? -35.031 -2.887 12.812 1 88.81 102 VAL B CA 1
ATOM 5753 C C . VAL B 1 102 ? -35.812 -2.688 11.508 1 88.81 102 VAL B C 1
ATOM 5755 O O . VAL B 1 102 ? -36.469 -1.671 11.32 1 88.81 102 VAL B O 1
ATOM 5758 N N . PRO B 1 103 ? -35.656 -3.592 10.609 1 85.25 103 PRO B N 1
ATOM 5759 C CA . PRO B 1 103 ? -36.375 -3.49 9.344 1 85.25 103 PRO B CA 1
ATOM 5760 C C . PRO B 1 103 ? -37.875 -3.381 9.547 1 85.25 103 PRO B C 1
ATOM 5762 O O . PRO B 1 103 ? -38.438 -3.943 10.508 1 85.25 103 PRO B O 1
ATOM 5765 N N . ALA B 1 104 ? -38.562 -2.799 8.609 1 83.94 104 ALA B N 1
ATOM 5766 C CA . ALA B 1 104 ? -39.969 -2.49 8.688 1 83.94 104 ALA B CA 1
ATOM 5767 C C . ALA B 1 104 ? -40.812 -3.766 8.773 1 83.94 104 ALA B C 1
ATOM 5769 O O . ALA B 1 104 ? -41.875 -3.785 9.43 1 83.94 104 ALA B O 1
ATOM 5770 N N . GLU B 1 105 ? -40.281 -4.801 8.211 1 83.88 105 GLU B N 1
ATOM 5771 C CA . GLU B 1 105 ? -41.031 -6.055 8.156 1 83.88 105 GLU B CA 1
ATOM 5772 C C . GLU B 1 105 ? -41.188 -6.66 9.547 1 83.88 105 GLU B C 1
ATOM 5774 O O . GLU B 1 105 ? -42.094 -7.469 9.773 1 83.88 105 GLU B O 1
ATOM 5779 N N . TYR B 1 106 ? -40.406 -6.141 10.477 1 84.5 106 TYR B N 1
ATOM 5780 C CA . TYR B 1 106 ? -40.438 -6.715 11.82 1 84.5 106 TYR B CA 1
ATOM 5781 C C . TYR B 1 106 ? -41.031 -5.723 12.82 1 84.5 106 TYR B C 1
ATOM 5783 O O . TYR B 1 106 ? -40.969 -5.941 14.031 1 84.5 106 TYR B O 1
ATOM 5791 N N . ARG B 1 107 ? -41.531 -4.664 12.32 1 87.38 107 ARG B N 1
ATOM 5792 C CA . ARG B 1 107 ? -42.031 -3.611 13.195 1 87.38 107 ARG B CA 1
ATOM 5793 C C . ARG B 1 107 ? -43.562 -3.516 13.125 1 87.38 107 ARG B C 1
ATOM 5795 O O . ARG B 1 107 ? -44.156 -3.533 12.031 1 87.38 107 ARG B O 1
ATOM 5802 N N . GLY B 1 108 ? -44.188 -3.521 14.273 1 84.94 108 GLY B N 1
ATOM 5803 C CA . GLY B 1 108 ? -45.594 -3.195 14.359 1 84.94 108 GLY B CA 1
ATOM 5804 C C . GLY B 1 108 ? -45.844 -1.709 14.508 1 84.94 108 GLY B C 1
ATOM 5805 O O . GLY B 1 108 ? -44.906 -0.905 14.516 1 84.94 108 GLY B O 1
ATOM 5806 N N . PRO B 1 109 ? -47.094 -1.313 14.664 1 86.75 109 PRO B N 1
ATOM 5807 C CA . PRO B 1 109 ? -47.469 0.102 14.766 1 86.75 109 PRO B CA 1
ATOM 5808 C C . PRO B 1 109 ? -46.875 0.767 16.016 1 86.75 109 PRO B C 1
ATOM 5810 O O . PRO B 1 109 ? -46.531 1.956 15.992 1 86.75 109 PRO B O 1
ATOM 5813 N N . GLU B 1 110 ? -46.656 0.005 17.031 1 88.5 110 GLU B N 1
ATOM 5814 C CA . GLU B 1 110 ? -46.188 0.583 18.297 1 88.5 110 GLU B CA 1
ATOM 5815 C C . GLU B 1 110 ? -44.719 0.26 18.516 1 88.5 110 GLU B C 1
ATOM 5817 O O . GLU B 1 110 ? -44.125 0.658 19.531 1 88.5 110 GLU B O 1
ATOM 5822 N N . SER B 1 111 ? -44.094 -0.388 17.578 1 90.31 111 SER B N 1
ATOM 5823 C CA . SER B 1 111 ? -42.688 -0.789 17.75 1 90.31 111 SER B CA 1
ATOM 5824 C C . SER B 1 111 ? -41.75 0.392 17.531 1 90.31 111 SER B C 1
ATOM 5826 O O . SER B 1 111 ? -41.969 1.205 16.625 1 90.31 111 SER B O 1
ATOM 5828 N N . PRO B 1 112 ? -40.812 0.494 18.469 1 89.56 112 PRO B N 1
ATOM 5829 C CA . PRO B 1 112 ? -39.781 1.49 18.203 1 89.56 112 PRO B CA 1
ATOM 5830 C C . PRO B 1 112 ? -38.906 1.125 17 1 89.56 112 PRO B C 1
ATOM 5832 O O . PRO B 1 112 ? -38.844 -0.039 16.594 1 89.56 112 PRO B O 1
ATOM 5835 N N . PRO B 1 113 ? -38.281 2.078 16.453 1 89.44 113 PRO B N 1
ATOM 5836 C CA . PRO B 1 113 ? -37.469 1.79 15.281 1 89.44 113 PRO B CA 1
ATOM 5837 C C . PRO B 1 113 ? -36.125 1.127 15.633 1 89.44 113 PRO B C 1
ATOM 5839 O O . PRO B 1 113 ? -35.5 0.52 14.773 1 89.44 113 PRO B O 1
ATOM 5842 N N . TRP B 1 114 ? -35.719 1.221 16.922 1 91.75 114 TRP B N 1
ATOM 5843 C CA . TRP B 1 114 ? -34.406 0.757 17.297 1 91.75 114 TRP B CA 1
ATOM 5844 C C . TRP B 1 114 ? -34.5 -0.459 18.219 1 91.75 114 TRP B C 1
ATOM 5846 O O . TRP B 1 114 ? -35.312 -0.498 19.125 1 91.75 114 TRP B O 1
ATOM 5856 N N . ALA B 1 115 ? -33.688 -1.418 17.906 1 92.31 115 ALA B N 1
ATOM 5857 C CA . ALA B 1 115 ? -33.469 -2.529 18.828 1 92.31 115 ALA B CA 1
ATOM 5858 C C . ALA B 1 115 ? -32.219 -2.281 19.703 1 92.31 115 ALA B C 1
ATOM 5860 O O . ALA B 1 115 ? -31.203 -1.776 19.234 1 92.31 115 ALA B O 1
ATOM 5861 N N . LYS B 1 116 ? -32.344 -2.527 20.969 1 94.5 116 LYS B N 1
ATOM 5862 C CA . LYS B 1 116 ? -31.234 -2.443 21.891 1 94.5 116 LYS B CA 1
ATOM 5863 C C . LYS B 1 116 ? -30.547 -3.797 22.062 1 94.5 116 LYS B C 1
ATOM 5865 O O . LYS B 1 116 ? -31.156 -4.758 22.531 1 94.5 116 LYS B O 1
ATOM 5870 N N . VAL B 1 117 ? -29.297 -3.797 21.672 1 94.88 117 VAL B N 1
ATOM 5871 C CA . VAL B 1 117 ? -28.594 -5.074 21.609 1 94.88 117 VAL B CA 1
ATOM 5872 C C . VAL B 1 117 ? -27.359 -5.035 22.516 1 94.88 117 VAL B C 1
ATOM 5874 O O . VAL B 1 117 ? -26.625 -4.047 22.516 1 94.88 117 VAL B O 1
ATOM 5877 N N . GLY B 1 118 ? -27.188 -6.055 23.328 1 95.25 118 GLY B N 1
ATOM 5878 C CA . GLY B 1 118 ? -25.984 -6.297 24.078 1 95.25 118 GLY B CA 1
ATOM 5879 C C . GLY B 1 118 ? -25.266 -7.574 23.672 1 95.25 118 GLY B C 1
ATOM 5880 O O . GLY B 1 118 ? -25.891 -8.617 23.5 1 95.25 118 GLY B O 1
ATOM 5881 N N . VAL B 1 119 ? -24 -7.434 23.406 1 95.12 119 VAL B N 1
ATOM 5882 C CA . VAL B 1 119 ? -23.172 -8.578 23.047 1 95.12 119 VAL B CA 1
ATOM 5883 C C . VAL B 1 119 ? -22.031 -8.734 24.047 1 95.12 119 VAL B C 1
ATOM 5885 O O . VAL B 1 119 ? -21.422 -7.742 24.469 1 95.12 119 VAL B O 1
ATOM 5888 N N . TRP B 1 120 ? -21.797 -9.984 24.484 1 95.81 120 TRP B N 1
ATOM 5889 C CA . TRP B 1 120 ? -20.641 -10.188 25.359 1 95.81 120 TRP B CA 1
ATOM 5890 C C . TRP B 1 120 ? -20.031 -11.57 25.141 1 95.81 120 TRP B C 1
ATOM 5892 O O . TRP B 1 120 ? -20.688 -12.469 24.609 1 95.81 120 TRP B O 1
ATOM 5902 N N . LYS B 1 121 ? -18.797 -11.672 25.406 1 95.69 121 LYS B N 1
ATOM 5903 C CA . LYS B 1 121 ? -18.016 -12.898 25.312 1 95.69 121 LYS B CA 1
ATOM 5904 C C . LYS B 1 121 ? -17.078 -13.055 26.5 1 95.69 121 LYS B C 1
ATOM 5906 O O . LYS B 1 121 ? -16.453 -12.086 26.938 1 95.69 121 LYS B O 1
ATOM 5911 N N . LYS B 1 122 ? -17.109 -14.258 27.109 1 94.56 122 LYS B N 1
ATOM 5912 C CA . LYS B 1 122 ? -16.156 -14.633 28.141 1 94.56 122 LYS B CA 1
ATOM 5913 C C . LYS B 1 122 ? -15.078 -15.562 27.578 1 94.56 122 LYS B C 1
ATOM 5915 O O . LYS B 1 122 ? -15.305 -16.25 26.594 1 94.56 122 LYS B O 1
ATOM 5920 N N . ALA B 1 123 ? -13.93 -15.5 28.234 1 92 123 ALA B N 1
ATOM 5921 C CA . ALA B 1 123 ? -12.82 -16.328 27.766 1 92 123 ALA B CA 1
ATOM 5922 C C . ALA B 1 123 ? -13.219 -17.797 27.719 1 92 123 ALA B C 1
ATOM 5924 O O . ALA B 1 123 ? -13.75 -18.328 28.703 1 92 123 ALA B O 1
ATOM 5925 N N . GLY B 1 124 ? -13.016 -18.391 26.594 1 88.69 124 GLY B N 1
ATOM 5926 C CA . GLY B 1 124 ? -13.289 -19.812 26.438 1 88.69 124 GLY B CA 1
ATOM 5927 C C . GLY B 1 124 ? -14.727 -20.109 26.062 1 88.69 124 GLY B C 1
ATOM 5928 O O . GLY B 1 124 ? -15.094 -21.266 25.875 1 88.69 124 GLY B O 1
ATOM 5929 N N . GLU B 1 125 ? -15.539 -19.109 25.969 1 91.38 125 GLU B N 1
ATOM 5930 C CA . GLU B 1 125 ? -16.953 -19.281 25.641 1 91.38 125 GLU B CA 1
ATOM 5931 C C . GLU B 1 125 ? -17.281 -18.656 24.297 1 91.38 125 GLU B C 1
ATOM 5933 O O . GLU B 1 125 ? -16.438 -17.984 23.703 1 91.38 125 GLU B O 1
ATOM 5938 N N . SER B 1 126 ? -18.438 -19.016 23.859 1 89.88 126 SER B N 1
ATOM 5939 C CA . SER B 1 126 ? -18.922 -18.391 22.625 1 89.88 126 SER B CA 1
ATOM 5940 C C . SER B 1 126 ? -19.547 -17.031 22.906 1 89.88 126 SER B C 1
ATOM 5942 O O . SER B 1 126 ? -19.906 -16.734 24.047 1 89.88 126 SER B O 1
ATOM 5944 N N . VAL B 1 127 ? -19.703 -16.281 21.906 1 91.56 127 VAL B N 1
ATOM 5945 C CA . VAL B 1 127 ? -20.312 -14.953 22.016 1 91.56 127 VAL B CA 1
ATOM 5946 C C . VAL B 1 127 ? -21.797 -15.086 22.344 1 91.56 127 VAL B C 1
ATOM 5948 O O . VAL B 1 127 ? -22.469 -15.977 21.812 1 91.56 127 VAL B O 1
ATOM 5951 N N . ARG B 1 128 ? -22.297 -14.234 23.156 1 90.38 128 ARG B N 1
ATOM 5952 C CA . ARG B 1 128 ? -23.703 -14.219 23.531 1 90.38 128 ARG B CA 1
ATOM 5953 C C . ARG B 1 128 ? -24.359 -12.891 23.156 1 90.38 128 ARG B C 1
ATOM 5955 O O . ARG B 1 128 ? -23.688 -11.859 23.109 1 90.38 128 ARG B O 1
ATOM 5962 N N . PHE B 1 129 ? -25.719 -12.992 22.875 1 89.88 129 PHE B N 1
ATOM 5963 C CA . PHE B 1 129 ? -26.516 -11.836 22.484 1 89.88 129 PHE B CA 1
ATOM 5964 C C . PHE B 1 129 ? -27.672 -11.617 23.453 1 89.88 129 PHE B C 1
ATOM 5966 O O . PHE B 1 129 ? -28.25 -12.578 23.953 1 89.88 129 PHE B O 1
ATOM 5973 N N . LEU B 1 130 ? -27.906 -10.367 23.672 1 89.19 130 LEU B N 1
ATOM 5974 C CA . LEU B 1 130 ? -29.109 -9.984 24.406 1 89.19 130 LEU B CA 1
ATOM 5975 C C . LEU B 1 130 ? -29.891 -8.914 23.641 1 89.19 130 LEU B C 1
ATOM 5977 O O . LEU B 1 130 ? -29.344 -7.848 23.344 1 89.19 130 LEU B O 1
ATOM 5981 N N . TRP B 1 131 ? -31.062 -9.289 23.172 1 90.75 131 TRP B N 1
ATOM 5982 C CA . TRP B 1 131 ? -32 -8.312 22.641 1 90.75 131 TRP B CA 1
ATOM 5983 C C . TRP B 1 131 ? -32.906 -7.75 23.734 1 90.75 131 TRP B C 1
ATOM 5985 O O . TRP B 1 131 ? -33.938 -8.312 24.047 1 90.75 131 TRP B O 1
ATOM 5995 N N . ASP B 1 132 ? -32.531 -6.625 24.266 1 90.69 132 ASP B N 1
ATOM 5996 C CA . ASP B 1 132 ? -33.094 -6.09 25.516 1 90.69 132 ASP B CA 1
ATOM 5997 C C . ASP B 1 132 ? -34.562 -5.781 25.359 1 90.69 132 ASP B C 1
ATOM 5999 O O . ASP B 1 132 ? -35.344 -6.012 26.281 1 90.69 132 ASP B O 1
ATOM 6003 N N . ASN B 1 133 ? -35 -5.211 24.25 1 90.88 133 ASN B N 1
ATOM 6004 C CA . ASN B 1 133 ? -36.406 -4.816 24.062 1 90.88 133 ASN B CA 1
ATOM 6005 C C . ASN B 1 133 ? -37.062 -5.664 23 1 90.88 133 ASN B C 1
ATOM 6007 O O . ASN B 1 133 ? -37.844 -5.152 22.188 1 90.88 133 ASN B O 1
ATOM 6011 N N . GLN B 1 134 ? -36.75 -6.914 22.953 1 87.62 134 GLN B N 1
ATOM 6012 C CA . GLN B 1 134 ? -37.281 -7.836 21.953 1 87.62 134 GLN B CA 1
ATOM 6013 C C . GLN B 1 134 ? -38.781 -7.855 21.984 1 87.62 134 GLN B C 1
ATOM 6015 O O . GLN B 1 134 ? -39.438 -8.008 20.953 1 87.62 134 GLN B O 1
ATOM 6020 N N . GLY B 1 135 ? -39.312 -7.707 23.172 1 84.94 135 GLY B N 1
ATOM 6021 C CA . GLY B 1 135 ? -40.75 -7.754 23.344 1 84.94 135 GLY B CA 1
ATOM 6022 C C . GLY B 1 135 ? -41.469 -6.668 22.578 1 84.94 135 GLY B C 1
ATOM 6023 O O . GLY B 1 135 ? -42.688 -6.785 22.344 1 84.94 135 GLY B O 1
ATOM 6024 N N . ASP B 1 136 ? -40.781 -5.711 22.203 1 88.94 136 ASP B N 1
ATOM 6025 C CA . ASP B 1 136 ? -41.375 -4.59 21.484 1 88.94 136 ASP B CA 1
ATOM 6026 C C . ASP B 1 136 ? -41.562 -4.91 20.016 1 88.94 136 ASP B C 1
ATOM 6028 O O . ASP B 1 136 ? -42.188 -4.141 19.281 1 88.94 136 ASP B O 1
ATOM 6032 N N . PHE B 1 137 ? -41.125 -6.129 19.578 1 88.31 137 PHE B N 1
ATOM 6033 C CA . PHE B 1 137 ? -41.125 -6.445 18.156 1 88.31 137 PHE B CA 1
ATOM 6034 C C . PHE B 1 137 ? -41.844 -7.766 17.891 1 88.31 137 PHE B C 1
ATOM 6036 O O . PHE B 1 137 ? -42.094 -8.531 18.828 1 88.31 137 PHE B O 1
ATOM 6043 N N . SER B 1 138 ? -42.25 -7.973 16.656 1 79.69 138 SER B N 1
ATOM 6044 C CA . SER B 1 138 ? -42.969 -9.172 16.234 1 79.69 138 SER B CA 1
ATOM 6045 C C . SER B 1 138 ? -42 -10.312 15.922 1 79.69 138 SER B C 1
ATOM 6047 O O . SER B 1 138 ? -41.844 -10.695 14.766 1 79.69 138 SER B O 1
ATOM 6049 N N . THR B 1 139 ? -41.219 -10.664 16.891 1 75.25 139 THR B N 1
ATOM 6050 C CA . THR B 1 139 ? -40.25 -11.734 16.656 1 75.25 139 THR B CA 1
ATOM 6051 C C . THR B 1 139 ? -40.531 -12.914 17.578 1 75.25 139 THR B C 1
ATOM 6053 O O . THR B 1 139 ? -41.125 -12.75 18.641 1 75.25 139 THR B O 1
ATOM 6056 N N . ASP B 1 140 ? -40.281 -14.031 16.984 1 67.25 140 ASP B N 1
ATOM 6057 C CA . ASP B 1 140 ? -40.406 -15.227 17.828 1 67.25 140 ASP B CA 1
ATOM 6058 C C . ASP B 1 140 ? -39.25 -15.312 18.844 1 67.25 140 ASP B C 1
ATOM 6060 O O . ASP B 1 140 ? -38.094 -15.297 18.469 1 67.25 140 ASP B O 1
ATOM 6064 N N . VAL B 1 141 ? -39.625 -15.086 20.062 1 59.53 141 VAL B N 1
ATOM 6065 C CA . VAL B 1 141 ? -38.688 -15.047 21.172 1 59.53 141 VAL B CA 1
ATOM 6066 C C . VAL B 1 141 ? -37.812 -16.312 21.156 1 59.53 141 VAL B C 1
ATOM 6068 O O . VAL B 1 141 ? -36.688 -16.297 21.641 1 59.53 141 VAL B O 1
ATOM 6071 N N . TYR B 1 142 ? -38.281 -17.453 20.547 1 54.12 142 TYR B N 1
ATOM 6072 C CA . TYR B 1 142 ? -37.594 -18.734 20.609 1 54.12 142 TYR B CA 1
ATOM 6073 C C . TYR B 1 142 ? -36.625 -18.891 19.438 1 54.12 142 TYR B C 1
ATOM 6075 O O . TYR B 1 142 ? -35.906 -19.891 19.344 1 54.12 142 TYR B O 1
ATOM 6083 N N . GLU B 1 143 ? -36.688 -17.875 18.547 1 56.12 143 GLU B N 1
ATOM 6084 C CA . GLU B 1 143 ? -35.781 -18.047 17.422 1 56.12 143 GLU B CA 1
ATOM 6085 C C . GLU B 1 143 ? -34.344 -17.781 17.828 1 56.12 143 GLU B C 1
ATOM 6087 O O . GLU B 1 143 ? -34.031 -16.734 18.391 1 56.12 143 GLU B O 1
ATOM 6092 N N . ALA B 1 144 ? -33.625 -18.875 17.906 1 51.5 144 ALA B N 1
ATOM 6093 C CA . ALA B 1 144 ? -32.219 -18.844 18.297 1 51.5 144 ALA B CA 1
ATOM 6094 C C . ALA B 1 144 ? -31.406 -17.891 17.422 1 51.5 144 ALA B C 1
ATOM 6096 O O . ALA B 1 144 ? -31.75 -17.672 16.266 1 51.5 144 ALA B O 1
ATOM 6097 N N . PHE B 1 145 ? -30.531 -17.094 17.922 1 54.34 145 PHE B N 1
ATOM 6098 C CA . PHE B 1 145 ? -29.562 -16.172 17.328 1 54.34 145 PHE B CA 1
ATOM 6099 C C . PHE B 1 145 ? -28.969 -16.766 16.047 1 54.34 145 PHE B C 1
ATOM 6101 O O . PHE B 1 145 ? -28.672 -16.031 15.102 1 54.34 145 PHE B O 1
ATOM 6108 N N . LYS B 1 146 ? -28.688 -18.047 15.93 1 53.97 146 LYS B N 1
ATOM 6109 C CA . LYS B 1 146 ? -27.906 -18.641 14.852 1 53.97 146 LYS B CA 1
ATOM 6110 C C . LYS B 1 146 ? -28.594 -18.469 13.5 1 53.97 146 LYS B C 1
ATOM 6112 O O . LYS B 1 146 ? -27.922 -18.422 12.461 1 53.97 146 LYS B O 1
ATOM 6117 N N . GLY B 1 147 ? -29.828 -17.984 13.5 1 57.41 147 GLY B N 1
ATOM 6118 C CA . GLY B 1 147 ? -30.469 -17.953 12.188 1 57.41 147 GLY B CA 1
ATOM 6119 C C . GLY B 1 147 ? -30.922 -16.562 11.797 1 57.41 147 GLY B C 1
ATOM 6120 O O . GLY B 1 147 ? -30.109 -15.672 11.547 1 57.41 147 GLY B O 1
ATOM 6121 N N . GLY B 1 148 ? -32.031 -16.297 11.922 1 63.97 148 GLY B N 1
ATOM 6122 C CA . GLY B 1 148 ? -32.844 -15.203 11.398 1 63.97 148 GLY B CA 1
ATOM 6123 C C . GLY B 1 148 ? -32.688 -13.922 12.195 1 63.97 148 GLY B C 1
ATOM 6124 O O . GLY B 1 148 ? -32.656 -12.836 11.625 1 63.97 148 GLY B O 1
ATOM 6125 N N . HIS B 1 149 ? -32.281 -14.039 13.461 1 76.81 149 HIS B N 1
ATOM 6126 C CA . HIS B 1 149 ? -32.219 -12.852 14.297 1 76.81 149 HIS B CA 1
ATOM 6127 C C . HIS B 1 149 ? -30.891 -12.117 14.125 1 76.81 149 HIS B C 1
ATOM 6129 O O . HIS B 1 149 ? -30.844 -10.891 14.234 1 76.81 149 HIS B O 1
ATOM 6135 N N . ALA B 1 150 ? -29.844 -12.867 13.812 1 81.12 150 ALA B N 1
ATOM 6136 C CA . ALA B 1 150 ? -28.547 -12.227 13.625 1 81.12 150 ALA B CA 1
ATOM 6137 C C . ALA B 1 150 ? -28.578 -11.258 12.445 1 81.12 150 ALA B C 1
ATOM 6139 O O . ALA B 1 150 ? -27.953 -10.203 12.484 1 81.12 150 ALA B O 1
ATOM 6140 N N . ASP B 1 151 ? -29.375 -11.602 11.547 1 85.94 151 ASP B N 1
ATOM 6141 C CA . ASP B 1 151 ? -29.469 -10.75 10.359 1 85.94 151 ASP B CA 1
ATOM 6142 C C . ASP B 1 151 ? -30.125 -9.414 10.695 1 85.94 151 ASP B C 1
ATOM 6144 O O . ASP B 1 151 ? -29.859 -8.398 10.055 1 85.94 151 ASP B O 1
ATOM 6148 N N . ILE B 1 152 ? -30.891 -9.5 11.781 1 86.69 152 ILE B N 1
ATOM 6149 C CA . ILE B 1 152 ? -31.625 -8.305 12.18 1 86.69 152 ILE B CA 1
ATOM 6150 C C . ILE B 1 152 ? -30.797 -7.492 13.164 1 86.69 152 ILE B C 1
ATOM 6152 O O . ILE B 1 152 ? -30.797 -6.258 13.117 1 86.69 152 ILE B O 1
ATOM 6156 N N . LEU B 1 153 ? -30.047 -8.172 13.945 1 90.69 153 LEU B N 1
ATOM 6157 C CA . LEU B 1 153 ? -29.438 -7.516 15.094 1 90.69 153 LEU B CA 1
ATOM 6158 C C . LEU B 1 153 ? -28.031 -7.043 14.766 1 90.69 153 LEU B C 1
ATOM 6160 O O . LEU B 1 153 ? -27.391 -6.355 15.57 1 90.69 153 LEU B O 1
ATOM 6164 N N . LEU B 1 154 ? -27.516 -7.398 13.625 1 93.31 154 LEU B N 1
ATOM 6165 C CA . LEU B 1 154 ? -26.188 -6.957 13.203 1 93.31 154 LEU B CA 1
ATOM 6166 C C . LEU B 1 154 ? -26.297 -5.926 12.086 1 93.31 154 LEU B C 1
ATOM 6168 O O . LEU B 1 154 ? -27.297 -5.875 11.375 1 93.31 154 LEU B O 1
ATOM 6172 N N . PRO B 1 155 ? -25.266 -5.066 12.031 1 94.5 155 PRO B N 1
ATOM 6173 C CA . PRO B 1 155 ? -25.281 -4.152 10.883 1 94.5 155 PRO B CA 1
ATOM 6174 C C . PRO B 1 155 ? -25.25 -4.887 9.547 1 94.5 155 PRO B C 1
ATOM 6176 O O . PRO B 1 155 ? -24.656 -5.957 9.438 1 94.5 155 PRO B O 1
ATOM 6179 N N . GLN B 1 156 ? -25.938 -4.301 8.609 1 93.88 156 GLN B N 1
ATOM 6180 C CA . GLN B 1 156 ? -25.922 -4.887 7.273 1 93.88 156 GLN B CA 1
ATOM 6181 C C . GLN B 1 156 ? -24.5 -4.961 6.715 1 93.88 156 GLN B C 1
ATOM 6183 O O . GLN B 1 156 ? -24.156 -5.914 6.012 1 93.88 156 GLN B O 1
ATOM 6188 N N . TYR B 1 157 ? -23.734 -3.883 6.992 1 96.19 157 TYR B N 1
ATOM 6189 C CA . TYR B 1 157 ? -22.344 -3.918 6.559 1 96.19 157 TYR B CA 1
ATOM 6190 C C . TYR B 1 157 ? -21.422 -3.297 7.605 1 96.19 157 TYR B C 1
ATOM 6192 O O . TYR B 1 157 ? -21.828 -2.359 8.305 1 96.19 157 TYR B O 1
ATOM 6200 N N . VAL B 1 158 ? -20.297 -3.844 7.777 1 97.94 158 VAL B N 1
ATOM 6201 C CA . VAL B 1 158 ? -19.156 -3.23 8.445 1 97.94 158 VAL B CA 1
ATOM 6202 C C . VAL B 1 158 ? -18.047 -2.932 7.426 1 97.94 158 VAL B C 1
ATOM 6204 O O . VAL B 1 158 ? -17.484 -3.85 6.828 1 97.94 158 VAL B O 1
ATOM 6207 N N . LEU B 1 159 ? -17.797 -1.635 7.203 1 97.75 159 LEU B N 1
ATOM 6208 C CA . LEU B 1 159 ? -16.906 -1.172 6.156 1 97.75 159 LEU B CA 1
ATOM 6209 C C . LEU B 1 159 ? -15.688 -0.466 6.758 1 97.75 159 LEU B C 1
ATOM 6211 O O . LEU B 1 159 ? -15.82 0.29 7.723 1 97.75 159 LEU B O 1
ATOM 6215 N N . SER B 1 160 ? -14.531 -0.785 6.254 1 97.62 160 SER B N 1
ATOM 6216 C CA . SER B 1 160 ? -13.328 -0.16 6.797 1 97.62 160 SER B CA 1
ATOM 6217 C C . SER B 1 160 ? -12.391 0.299 5.684 1 97.62 160 SER B C 1
ATOM 6219 O O . SER B 1 160 ? -12.422 -0.246 4.578 1 97.62 160 SER B O 1
ATOM 6221 N N . TYR B 1 161 ? -11.625 1.297 5.941 1 96 161 TYR B N 1
ATOM 6222 C CA . TYR B 1 161 ? -10.578 1.847 5.09 1 96 161 TYR B CA 1
ATOM 6223 C C . TYR B 1 161 ? -9.469 2.465 5.93 1 96 161 TYR B C 1
ATOM 6225 O O . TYR B 1 161 ? -9.734 3.121 6.938 1 96 161 TYR B O 1
ATOM 6233 N N . SER B 1 162 ? -8.266 2.141 5.559 1 95.69 162 SER B N 1
ATOM 6234 C CA . SER B 1 162 ? -7.105 2.787 6.172 1 95.69 162 SER B CA 1
ATOM 6235 C C . SER B 1 162 ? -6.172 3.365 5.109 1 95.69 162 SER B C 1
ATOM 6237 O O . SER B 1 162 ? -5.945 2.744 4.07 1 95.69 162 SER B O 1
ATOM 6239 N N . SER B 1 163 ? -5.676 4.555 5.395 1 93.31 163 SER B N 1
ATOM 6240 C CA . SER B 1 163 ? -4.738 5.172 4.465 1 93.31 163 SER B CA 1
ATOM 6241 C C . SER B 1 163 ? -3.305 4.742 4.754 1 93.31 163 SER B C 1
ATOM 6243 O O . SER B 1 163 ? -2.396 5.016 3.967 1 93.31 163 SER B O 1
ATOM 6245 N N . GLY B 1 164 ? -3.105 4.062 5.785 1 89.38 164 GLY B N 1
ATOM 6246 C CA . GLY B 1 164 ? -1.756 3.721 6.203 1 89.38 164 GLY B CA 1
ATOM 6247 C C . GLY B 1 164 ? -1.255 2.422 5.602 1 89.38 164 GLY B C 1
ATOM 6248 O O . GLY B 1 164 ? -2.035 1.497 5.371 1 89.38 164 GLY B O 1
ATOM 6249 N N . GLU B 1 165 ? 0.085 2.385 5.465 1 84.69 165 GLU B N 1
ATOM 6250 C CA . GLU B 1 165 ? 0.707 1.188 4.906 1 84.69 165 GLU B CA 1
ATOM 6251 C C . GLU B 1 165 ? 1.019 0.166 5.996 1 84.69 165 GLU B C 1
ATOM 6253 O O . GLU B 1 165 ? 1.163 -1.025 5.711 1 84.69 165 GLU B O 1
ATOM 6258 N N . ASN B 1 166 ? 1.161 0.61 7.199 1 87 166 ASN B N 1
ATOM 6259 C CA . ASN B 1 166 ? 1.46 -0.279 8.312 1 87 166 ASN B CA 1
ATOM 6260 C C . ASN B 1 166 ? 0.217 -0.564 9.156 1 87 166 ASN B C 1
ATOM 6262 O O . ASN B 1 166 ? 0.294 -0.637 10.383 1 87 166 ASN B O 1
ATOM 6266 N N . GLU B 1 167 ? -0.808 -0.805 8.516 1 85.75 167 GLU B N 1
ATOM 6267 C CA . GLU B 1 167 ? -2.064 -0.989 9.242 1 85.75 167 GLU B CA 1
ATOM 6268 C C . GLU B 1 167 ? -2.355 -2.469 9.469 1 85.75 167 GLU B C 1
ATOM 6270 O O . GLU B 1 167 ? -1.936 -3.32 8.688 1 85.75 167 GLU B O 1
ATOM 6275 N N . ILE B 1 168 ? -3.09 -2.74 10.578 1 92.19 168 ILE B N 1
ATOM 6276 C CA . ILE B 1 168 ? -3.521 -4.098 10.891 1 92.19 168 ILE B CA 1
ATOM 6277 C C . ILE B 1 168 ? -5.047 -4.156 10.953 1 92.19 168 ILE B C 1
ATOM 6279 O O . ILE B 1 168 ? -5.625 -5.215 11.203 1 92.19 168 ILE B O 1
ATOM 6283 N N . LEU B 1 169 ? -5.707 -3.043 10.688 1 95.44 169 LEU B N 1
ATOM 6284 C CA . LEU B 1 169 ? -7.164 -2.941 10.695 1 95.44 169 LEU B CA 1
ATOM 6285 C C . LEU B 1 169 ? -7.781 -3.902 9.688 1 95.44 169 LEU B C 1
ATOM 6287 O O . LEU B 1 169 ? -8.859 -4.449 9.93 1 95.44 169 LEU B O 1
ATOM 6291 N N . SER B 1 170 ? -7.094 -4.211 8.609 1 95.12 170 SER B N 1
ATOM 6292 C CA . SER B 1 170 ? -7.637 -4.98 7.5 1 95.12 170 SER B CA 1
ATOM 6293 C C . SER B 1 170 ? -7.652 -6.473 7.816 1 95.12 170 SER B C 1
ATOM 6295 O O . SER B 1 170 ? -8.297 -7.254 7.113 1 95.12 170 SER B O 1
ATOM 6297 N N . LEU B 1 171 ? -7.031 -6.945 8.836 1 93.88 171 LEU B N 1
ATOM 6298 C CA . LEU B 1 171 ? -6.746 -8.359 9.055 1 93.88 171 LEU B CA 1
ATOM 6299 C C . LEU B 1 171 ? -8.039 -9.164 9.148 1 93.88 171 LEU B C 1
ATOM 6301 O O . LEU B 1 171 ? -8.211 -10.148 8.43 1 93.88 171 LEU B O 1
ATOM 6305 N N . PRO B 1 172 ? -9.031 -8.75 9.992 1 94.88 172 PRO B N 1
ATOM 6306 C CA . PRO B 1 172 ? -10.266 -9.539 10.039 1 94.88 172 PRO B CA 1
ATOM 6307 C C . PRO B 1 172 ? -11.031 -9.531 8.719 1 94.88 172 PRO B C 1
ATOM 6309 O O . PRO B 1 172 ? -11.641 -10.531 8.352 1 94.88 172 PRO B O 1
ATOM 6312 N N . PHE B 1 173 ? -10.992 -8.438 8.055 1 95.5 173 PHE B N 1
ATOM 6313 C CA . PHE B 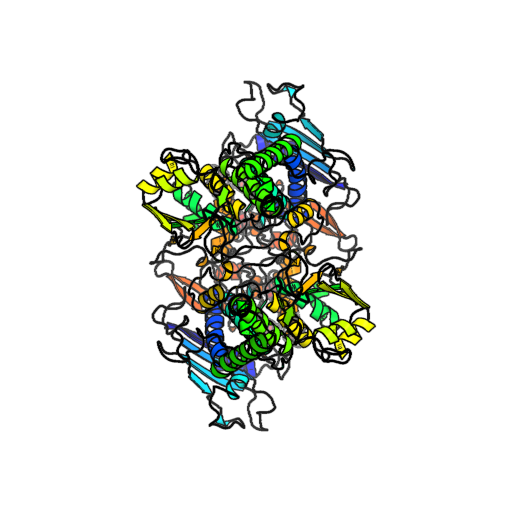1 173 ? -11.68 -8.312 6.77 1 95.5 173 PHE B CA 1
ATOM 6314 C C . PHE B 1 173 ? -11.008 -9.18 5.711 1 95.5 173 PHE B C 1
ATOM 6316 O O . PHE B 1 173 ? -11.68 -9.742 4.844 1 95.5 173 PHE B O 1
ATOM 6323 N N . PHE B 1 174 ? -9.75 -9.188 5.832 1 92.62 174 PHE B N 1
ATOM 6324 C CA . PHE B 1 174 ? -8.977 -10.023 4.918 1 92.62 174 PHE B CA 1
ATOM 6325 C C . PHE B 1 174 ? -9.328 -11.492 5.094 1 92.62 174 PHE B C 1
ATOM 6327 O O . PHE B 1 174 ? -9.484 -12.219 4.113 1 92.62 174 PHE B O 1
ATOM 6334 N N . LYS B 1 175 ? -9.406 -11.961 6.262 1 93 175 LYS B N 1
ATOM 6335 C CA . LYS B 1 175 ? -9.836 -13.328 6.547 1 93 175 LYS B CA 1
ATOM 6336 C C . LYS B 1 175 ? -11.227 -13.602 5.984 1 93 175 LYS B C 1
ATOM 6338 O O . LYS B 1 175 ? -11.461 -14.648 5.379 1 93 175 LYS B O 1
ATOM 6343 N N . MET B 1 176 ? -12.078 -12.656 6.133 1 94.06 176 MET B N 1
ATOM 6344 C CA . MET B 1 176 ? -13.445 -12.82 5.652 1 94.06 176 MET B CA 1
ATOM 6345 C C . MET B 1 176 ? -13.492 -12.867 4.129 1 94.06 176 MET B C 1
ATOM 6347 O O . MET B 1 176 ? -14.367 -13.508 3.549 1 94.06 176 MET B O 1
ATOM 6351 N N . ARG B 1 177 ? -12.609 -12.203 3.469 1 93.5 177 ARG B N 1
ATOM 6352 C CA . ARG B 1 177 ? -12.531 -12.266 2.014 1 93.5 177 ARG B CA 1
ATOM 6353 C C . ARG B 1 177 ? -12.242 -13.688 1.542 1 93.5 177 ARG B C 1
ATOM 6355 O O . ARG B 1 177 ? -12.773 -14.125 0.52 1 93.5 177 ARG B O 1
ATOM 6362 N N . PHE B 1 178 ? -11.43 -14.406 2.246 1 93.94 178 PHE B N 1
ATOM 6363 C CA . PHE B 1 178 ? -11.133 -15.797 1.909 1 93.94 178 PHE B CA 1
ATOM 6364 C C . PHE B 1 178 ? -12.344 -16.688 2.191 1 93.94 178 PHE B C 1
ATOM 6366 O O . PHE B 1 178 ? -12.602 -17.641 1.457 1 93.94 178 PHE B O 1
ATOM 6373 N N . VAL B 1 179 ? -13.016 -16.359 3.25 1 94.5 179 VAL B N 1
ATOM 6374 C CA . VAL B 1 179 ? -14.242 -17.094 3.527 1 94.5 179 VAL B CA 1
ATOM 6375 C C . VAL B 1 179 ? -15.234 -16.891 2.383 1 94.5 179 VAL B C 1
ATOM 6377 O O . VAL B 1 179 ? -15.93 -17.828 1.984 1 94.5 179 VAL B O 1
ATOM 6380 N N . GLN B 1 180 ? -15.289 -15.68 1.917 1 95 180 GLN B N 1
ATOM 6381 C CA . GLN B 1 180 ? -16.141 -15.406 0.756 1 95 180 GLN B CA 1
ATOM 6382 C C . GLN B 1 180 ? -15.703 -16.25 -0.444 1 95 180 GLN B C 1
ATOM 6384 O O . GLN B 1 180 ? -16.547 -16.766 -1.182 1 95 180 GLN B O 1
ATOM 6389 N N . PHE B 1 181 ? -14.469 -16.312 -0.69 1 95.81 181 PHE B N 1
ATOM 6390 C CA . PHE B 1 181 ? -13.961 -17.156 -1.771 1 95.81 181 PHE B CA 1
ATOM 6391 C C . PHE B 1 181 ? -14.383 -18.609 -1.574 1 95.81 181 PHE B C 1
ATOM 6393 O O . PHE B 1 181 ? -14.812 -19.266 -2.521 1 95.81 181 PHE B O 1
ATOM 6400 N N . ASP B 1 182 ? -14.234 -19.062 -0.351 1 94.19 182 ASP B N 1
ATOM 6401 C CA . ASP B 1 182 ? -14.609 -20.438 -0.029 1 94.19 182 ASP B CA 1
ATOM 6402 C C . ASP B 1 182 ? -16.109 -20.656 -0.243 1 94.19 182 ASP B C 1
ATOM 6404 O O . ASP B 1 182 ? -16.531 -21.75 -0.631 1 94.19 182 ASP B O 1
ATOM 6408 N N . GLU B 1 183 ? -16.828 -19.656 0.086 1 95.75 183 GLU B N 1
ATOM 6409 C CA . GLU B 1 183 ? -18.266 -19.703 -0.182 1 95.75 183 GLU B CA 1
ATOM 6410 C C . GLU B 1 183 ? -18.547 -20 -1.654 1 95.75 183 GLU B C 1
ATOM 6412 O O . GLU B 1 183 ? -19.328 -20.891 -1.979 1 95.75 183 GLU B O 1
ATOM 6417 N N . TYR B 1 184 ? -17.938 -19.266 -2.496 1 96.31 184 TYR B N 1
ATOM 6418 C CA . TYR B 1 184 ? -18.125 -19.469 -3.93 1 96.31 184 TYR B CA 1
ATOM 6419 C C . TYR B 1 184 ? -17.547 -20.797 -4.379 1 96.31 184 TYR B C 1
ATOM 6421 O O . TYR B 1 184 ? -18.156 -21.5 -5.184 1 96.31 184 TYR B O 1
ATOM 6429 N N . TRP B 1 185 ? -16.391 -21.094 -3.895 1 94.12 185 TRP B N 1
ATOM 6430 C CA . TRP B 1 185 ? -15.727 -22.344 -4.254 1 94.12 185 TRP B CA 1
ATOM 6431 C C . TRP B 1 185 ? -16.594 -23.547 -3.885 1 94.12 185 TRP B C 1
ATOM 6433 O O . TRP B 1 185 ? -16.672 -24.516 -4.645 1 94.12 185 TRP B O 1
ATOM 6443 N N . ASN B 1 186 ? -17.172 -23.453 -2.744 1 93.56 186 ASN B N 1
ATOM 6444 C CA . ASN B 1 186 ? -18.078 -24.516 -2.303 1 93.56 186 ASN B CA 1
ATOM 6445 C C . ASN B 1 186 ? -19.281 -24.641 -3.227 1 93.56 186 ASN B C 1
ATOM 6447 O O . ASN B 1 186 ? -19.688 -25.75 -3.58 1 93.56 186 ASN B O 1
ATOM 6451 N N . ALA B 1 187 ? -19.828 -23.578 -3.555 1 95.12 187 ALA B N 1
ATOM 6452 C CA . ALA B 1 187 ? -20.953 -23.594 -4.48 1 95.12 187 ALA B CA 1
ATOM 6453 C C . ALA B 1 187 ? -20.562 -24.203 -5.82 1 95.12 187 ALA B C 1
ATOM 6455 O O . ALA B 1 187 ? -21.328 -24.969 -6.418 1 95.12 187 ALA B O 1
ATOM 6456 N N . LEU B 1 188 ? -19.406 -23.922 -6.285 1 95.06 188 LEU B N 1
ATOM 6457 C CA . LEU B 1 188 ? -18.906 -24.406 -7.566 1 95.06 188 LEU B CA 1
ATOM 6458 C C . LEU B 1 188 ? -18.656 -25.906 -7.508 1 95.06 188 LEU B C 1
ATOM 6460 O O . LEU B 1 188 ? -19.062 -26.641 -8.414 1 95.06 188 LEU B O 1
ATOM 6464 N N . THR B 1 189 ? -18.016 -26.328 -6.449 1 93.06 189 THR B N 1
ATOM 6465 C CA . THR B 1 189 ? -17.656 -27.734 -6.297 1 93.06 189 THR B CA 1
ATOM 6466 C C . THR B 1 189 ? -18.906 -28.594 -6.098 1 93.06 189 THR B C 1
ATOM 6468 O O . THR B 1 189 ? -18.984 -29.703 -6.633 1 93.06 189 THR B O 1
ATOM 6471 N N . CYS B 1 190 ? -19.875 -28.062 -5.426 1 92.62 190 CYS B N 1
ATOM 6472 C CA . CYS B 1 190 ? -21.078 -28.828 -5.105 1 92.62 190 CYS B CA 1
ATOM 6473 C C . CYS B 1 190 ? -22.172 -28.562 -6.125 1 92.62 190 CYS B C 1
ATOM 6475 O O . CYS B 1 190 ? -23.297 -29.047 -5.973 1 92.62 190 CYS B O 1
ATOM 6477 N N . GLN B 1 191 ? -21.859 -27.766 -7.109 1 93.31 191 GLN B N 1
ATOM 6478 C CA . GLN B 1 191 ? -22.797 -27.438 -8.18 1 93.31 191 GLN B CA 1
ATOM 6479 C C . GLN B 1 191 ? -24.094 -26.859 -7.621 1 93.31 191 GLN B C 1
ATOM 6481 O O . GLN B 1 191 ? -25.188 -27.281 -7.992 1 93.31 191 GLN B O 1
ATOM 6486 N N . LEU B 1 192 ? -23.891 -25.938 -6.688 1 94 192 LEU B N 1
ATOM 6487 C CA . LEU B 1 192 ? -25 -25.219 -6.105 1 94 192 LEU B CA 1
ATOM 6488 C C . LEU B 1 192 ? -25.219 -23.875 -6.816 1 94 192 LEU B C 1
ATOM 6490 O O . LEU B 1 192 ? -24.312 -23.391 -7.5 1 94 192 LEU B O 1
ATOM 6494 N N . SER B 1 193 ? -26.375 -23.344 -6.656 1 92.69 193 SER B N 1
ATOM 6495 C CA . SER B 1 193 ? -26.625 -22.016 -7.199 1 92.69 193 SER B CA 1
ATOM 6496 C C . SER B 1 193 ? -25.906 -20.938 -6.387 1 92.69 193 SER B C 1
ATOM 6498 O O . SER B 1 193 ? -25.641 -21.141 -5.199 1 92.69 193 SER B O 1
ATOM 6500 N N . TYR B 1 194 ? -25.562 -19.906 -7.02 1 94.25 194 TYR B N 1
ATOM 6501 C CA . TYR B 1 194 ? -24.922 -18.781 -6.371 1 94.25 194 TYR B CA 1
ATOM 6502 C C . TYR B 1 194 ? -25.656 -17.469 -6.684 1 94.25 194 TYR B C 1
ATOM 6504 O O . TYR B 1 194 ? -25.938 -17.188 -7.844 1 94.25 194 TYR B O 1
ATOM 6512 N N . PRO B 1 195 ? -25.969 -16.688 -5.699 1 88.5 195 PRO B N 1
ATOM 6513 C CA . PRO B 1 195 ? -26.812 -15.508 -5.895 1 88.5 195 PRO B CA 1
ATOM 6514 C C . PRO B 1 195 ? -26.078 -14.375 -6.605 1 88.5 195 PRO B C 1
ATOM 6516 O O . PRO B 1 195 ? -26.719 -13.453 -7.129 1 88.5 195 PRO B O 1
ATOM 6519 N N . GLY B 1 196 ? -24.797 -14.352 -6.668 1 89.44 196 GLY B N 1
ATOM 6520 C CA . GLY B 1 196 ? -24.062 -13.297 -7.359 1 89.44 196 GLY B CA 1
ATOM 6521 C C . GLY B 1 196 ? -23.625 -12.18 -6.434 1 89.44 196 GLY B C 1
ATOM 6522 O O . GLY B 1 196 ? -23.156 -11.133 -6.895 1 89.44 196 GLY B O 1
ATOM 6523 N N . HIS B 1 197 ? -23.875 -12.281 -5.191 1 93.38 197 HIS B N 1
ATOM 6524 C CA . HIS B 1 197 ? -23.375 -11.359 -4.184 1 93.38 197 HIS B CA 1
ATOM 6525 C C . HIS B 1 197 ? -22.828 -12.102 -2.973 1 93.38 197 HIS B C 1
ATOM 6527 O O . HIS B 1 197 ? -23.25 -13.227 -2.684 1 93.38 197 HIS B O 1
ATOM 6533 N N . PRO B 1 198 ? -21.875 -11.516 -2.303 1 94.12 198 PRO B N 1
ATOM 6534 C CA . PRO B 1 198 ? -21.281 -12.211 -1.155 1 94.12 198 PRO B CA 1
ATOM 6535 C C . PRO B 1 198 ? -22.234 -12.297 0.037 1 94.12 198 PRO B C 1
ATOM 6537 O O . PRO B 1 198 ? -23.016 -11.367 0.278 1 94.12 198 PRO B O 1
ATOM 6540 N N . GLU B 1 199 ? -22.078 -13.32 0.725 1 91.75 199 GLU B N 1
ATOM 6541 C CA . GLU B 1 199 ? -22.844 -13.469 1.962 1 91.75 199 GLU B CA 1
ATOM 6542 C C . GLU B 1 199 ? -22.25 -12.609 3.078 1 91.75 199 GLU B C 1
ATOM 6544 O O . GLU B 1 199 ? -22.984 -12.125 3.945 1 91.75 199 GLU B O 1
ATOM 6549 N N . THR B 1 200 ? -20.953 -12.438 3.033 1 92 200 THR B N 1
ATOM 6550 C CA . THR B 1 200 ? -20.297 -11.703 4.105 1 92 200 THR B CA 1
ATOM 6551 C C . THR B 1 200 ? -20.703 -10.234 4.086 1 92 200 THR B C 1
ATOM 6553 O O . THR B 1 200 ? -20.938 -9.664 3.018 1 92 200 THR B O 1
ATOM 6556 N N . ARG B 1 201 ? -20.734 -9.703 5.293 1 94.19 201 ARG B N 1
ATOM 6557 C CA . ARG B 1 201 ? -21.141 -8.312 5.488 1 94.19 201 ARG B CA 1
ATOM 6558 C C . ARG B 1 201 ? -19.953 -7.445 5.883 1 94.19 201 ARG B C 1
ATOM 6560 O O . ARG B 1 201 ? -20.094 -6.246 6.121 1 94.19 201 ARG B O 1
ATOM 6567 N N . LEU B 1 202 ? -18.75 -7.996 5.945 1 96.19 202 LEU B N 1
ATOM 6568 C CA . LEU B 1 202 ? -17.531 -7.258 6.246 1 96.19 202 LEU B CA 1
ATOM 6569 C C . LEU B 1 202 ? -16.734 -6.992 4.977 1 96.19 202 LEU B C 1
ATOM 6571 O O . LEU B 1 202 ? -16.484 -7.906 4.188 1 96.19 202 LEU B O 1
ATOM 6575 N N . ALA B 1 203 ? -16.391 -5.75 4.777 1 94.12 203 ALA B N 1
ATOM 6576 C CA . ALA B 1 203 ? -15.602 -5.418 3.596 1 94.12 203 ALA B CA 1
ATOM 6577 C C . ALA B 1 203 ? -14.555 -4.359 3.918 1 94.12 203 ALA B C 1
ATOM 6579 O O . ALA B 1 203 ? -14.867 -3.342 4.543 1 94.12 203 ALA B O 1
ATOM 6580 N N . TYR B 1 204 ? -13.336 -4.684 3.648 1 92.31 204 TYR B N 1
ATOM 6581 C CA . TYR B 1 204 ? -12.25 -3.713 3.67 1 92.31 204 TYR B CA 1
ATOM 6582 C C . TYR B 1 204 ? -11.977 -3.174 2.273 1 92.31 204 TYR B C 1
ATOM 6584 O O . TYR B 1 204 ? -11.609 -3.93 1.369 1 92.31 204 TYR B O 1
ATOM 6592 N N . LEU B 1 205 ? -12.133 -1.938 2.113 1 90.81 205 LEU B N 1
ATOM 6593 C CA . LEU B 1 205 ? -12.055 -1.359 0.776 1 90.81 205 LEU B CA 1
ATOM 6594 C C . LEU B 1 205 ? -10.719 -0.652 0.568 1 90.81 205 LEU B C 1
ATOM 6596 O O . LEU B 1 205 ? -10.625 0.567 0.727 1 90.81 205 LEU B O 1
ATOM 6600 N N . ASP B 1 206 ? -9.82 -1.449 0.092 1 89.5 206 ASP B N 1
ATOM 6601 C CA . ASP B 1 206 ? -8.484 -0.946 -0.192 1 89.5 206 ASP B CA 1
ATOM 6602 C C . ASP B 1 206 ? -8.398 -0.384 -1.609 1 89.5 206 ASP B C 1
ATOM 6604 O O . ASP B 1 206 ? -9.422 -0.148 -2.254 1 89.5 206 ASP B O 1
ATOM 6608 N N . SER B 1 207 ? -7.223 -0.116 -2.053 1 86.19 207 SER B N 1
ATOM 6609 C CA . SER B 1 207 ? -7 0.516 -3.35 1 86.19 207 SER B CA 1
ATOM 6610 C C . SER B 1 207 ? -7.449 -0.394 -4.488 1 86.19 207 SER B C 1
ATOM 6612 O O . SER B 1 207 ? -7.809 0.083 -5.566 1 86.19 207 SER B O 1
ATOM 6614 N N . GLY B 1 208 ? -7.512 -1.693 -4.266 1 88.06 208 GLY B N 1
ATOM 6615 C CA . GLY B 1 208 ? -7.945 -2.631 -5.293 1 88.06 208 GLY B CA 1
ATOM 6616 C C . GLY B 1 208 ? -9.398 -2.463 -5.684 1 88.06 208 GLY B C 1
ATOM 6617 O O . GLY B 1 208 ? -9.812 -2.898 -6.758 1 88.06 208 GLY B O 1
ATOM 6618 N N . PHE B 1 209 ? -10.156 -1.828 -4.859 1 94.44 209 PHE B N 1
ATOM 6619 C CA . PHE B 1 209 ? -11.578 -1.648 -5.117 1 94.44 209 PHE B CA 1
ATOM 6620 C C . PHE B 1 209 ? -11.859 -0.247 -5.645 1 94.44 209 PHE B C 1
ATOM 6622 O O . PHE B 1 209 ? -12.992 0.069 -6.004 1 94.44 209 PHE B O 1
ATOM 6629 N N . SER B 1 210 ? -10.828 0.59 -5.746 1 94.69 210 SER B N 1
ATOM 6630 C CA . SER B 1 210 ? -11.039 1.999 -6.062 1 94.69 210 SER B CA 1
ATOM 6631 C C . SER B 1 210 ? -11.68 2.166 -7.438 1 94.69 210 SER B C 1
ATOM 6633 O O . SER B 1 210 ? -12.57 2.998 -7.613 1 94.69 210 SER B O 1
ATOM 6635 N N . GLN B 1 211 ? -11.219 1.385 -8.414 1 95.75 211 GLN B N 1
ATOM 6636 C CA . GLN B 1 211 ? -11.789 1.477 -9.75 1 95.75 211 GLN B CA 1
ATOM 6637 C C . GLN B 1 211 ? -13.258 1.056 -9.758 1 95.75 211 GLN B C 1
ATOM 6639 O O . GLN B 1 211 ? -14.102 1.72 -10.367 1 95.75 211 GLN B O 1
ATOM 6644 N N . ALA B 1 212 ? -13.555 -0.027 -9.031 1 97.75 212 ALA B N 1
ATOM 6645 C CA . ALA B 1 212 ? -14.93 -0.515 -8.945 1 97.75 212 ALA B CA 1
ATOM 6646 C C . ALA B 1 212 ? -15.836 0.512 -8.273 1 97.75 212 ALA B C 1
ATOM 6648 O O . ALA B 1 212 ? -16.953 0.768 -8.734 1 97.75 212 ALA B O 1
ATOM 6649 N N . ILE B 1 213 ? -15.367 1.115 -7.199 1 97.38 213 ILE B N 1
ATOM 6650 C CA . ILE B 1 213 ? -16.141 2.09 -6.438 1 97.38 213 ILE B CA 1
ATOM 6651 C C . ILE B 1 213 ? -16.453 3.301 -7.312 1 97.38 213 ILE B C 1
ATOM 6653 O O . ILE B 1 213 ? -17.609 3.738 -7.391 1 97.38 213 ILE B O 1
ATOM 6657 N N . LEU B 1 214 ? -15.438 3.801 -7.965 1 96.5 214 LEU B N 1
ATOM 6658 C CA . LEU B 1 214 ? -15.617 4.98 -8.805 1 96.5 214 LEU B CA 1
ATOM 6659 C C . LEU B 1 214 ? -16.547 4.676 -9.977 1 96.5 214 LEU B C 1
ATOM 6661 O O . LEU B 1 214 ? -17.453 5.461 -10.273 1 96.5 214 LEU B O 1
ATOM 6665 N N . LEU B 1 215 ? -16.344 3.52 -10.594 1 97.44 215 LEU B N 1
ATOM 6666 C CA . LEU B 1 215 ? -17.125 3.1 -11.742 1 97.44 215 LEU B CA 1
ATOM 6667 C C . LEU B 1 215 ? -18.594 2.99 -11.391 1 97.44 215 LEU B C 1
ATOM 6669 O O . LEU B 1 215 ? -19.453 3.502 -12.109 1 97.44 215 LEU B O 1
ATOM 6673 N N . CYS B 1 216 ? -18.938 2.361 -10.312 1 98 216 CYS B N 1
ATOM 6674 C CA . CYS B 1 216 ? -20.328 2.15 -9.891 1 98 216 CYS B CA 1
ATOM 6675 C C . CYS B 1 216 ? -21.016 3.479 -9.609 1 98 216 CYS B C 1
ATOM 6677 O O . CYS B 1 216 ? -22.172 3.678 -10.008 1 98 216 CYS B O 1
ATOM 6679 N N . ASN B 1 217 ? -20.297 4.379 -8.977 1 96.81 217 ASN B N 1
ATOM 6680 C CA . ASN B 1 217 ? -20.891 5.672 -8.656 1 96.81 217 ASN B CA 1
ATOM 6681 C C . ASN B 1 217 ? -21.125 6.508 -9.914 1 96.81 217 ASN B C 1
ATOM 6683 O O . ASN B 1 217 ? -22.172 7.129 -10.07 1 96.81 217 ASN B O 1
ATOM 6687 N N . LEU B 1 218 ? -20.203 6.512 -10.836 1 96.12 218 LEU B N 1
ATOM 6688 C CA . LEU B 1 218 ? -20.297 7.348 -12.031 1 96.12 218 LEU B CA 1
ATOM 6689 C C . LEU B 1 218 ? -21.359 6.801 -12.992 1 96.12 218 LEU B C 1
ATOM 6691 O O . LEU B 1 218 ? -21.938 7.555 -13.781 1 96.12 218 LEU B O 1
ATOM 6695 N N . LEU B 1 219 ? -21.625 5.531 -12.898 1 97.06 219 LEU B N 1
ATOM 6696 C CA . LEU B 1 219 ? -22.594 4.91 -13.789 1 97.06 219 LEU B CA 1
ATOM 6697 C C . LEU B 1 219 ? -24.016 5.125 -13.281 1 97.06 219 LEU B C 1
ATOM 6699 O O . LEU B 1 219 ? -24.953 5.234 -14.07 1 97.06 219 LEU B O 1
ATOM 6703 N N . PHE B 1 220 ? -24.234 5.184 -11.977 1 96.19 220 PHE B N 1
ATOM 6704 C CA . PHE B 1 220 ? -25.578 5.055 -11.445 1 96.19 220 PHE B CA 1
ATOM 6705 C C . PHE B 1 220 ? -26.047 6.367 -10.82 1 96.19 220 PHE B C 1
ATOM 6707 O O . PHE B 1 220 ? -27.234 6.695 -10.867 1 96.19 220 PHE B O 1
ATOM 6714 N N . GLN B 1 221 ? -25.125 7.109 -10.164 1 93.12 221 GLN B N 1
ATOM 6715 C CA . GLN B 1 221 ? -25.547 8.273 -9.375 1 93.12 221 GLN B CA 1
ATOM 6716 C C . GLN B 1 221 ? -25.859 9.461 -10.281 1 93.12 221 GLN B C 1
ATOM 6718 O O . GLN B 1 221 ? -25.219 9.648 -11.32 1 93.12 221 GLN B O 1
ATOM 6723 N N . ASP B 1 222 ? -26.797 10.266 -9.867 1 91.69 222 ASP B N 1
ATOM 6724 C CA . ASP B 1 222 ? -27.188 11.438 -10.641 1 91.69 222 ASP B CA 1
ATOM 6725 C C . ASP B 1 222 ? -26.234 12.602 -10.383 1 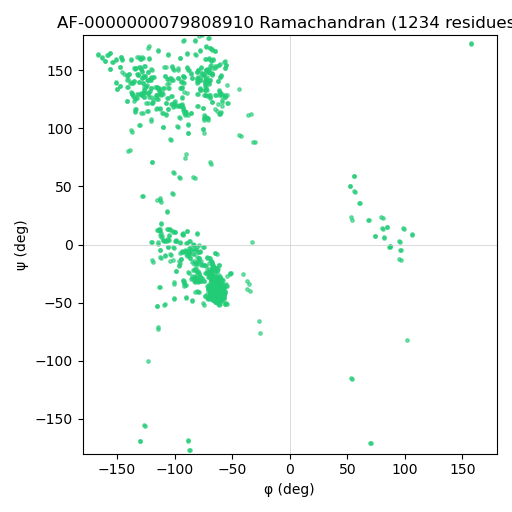91.69 222 ASP B C 1
ATOM 6727 O O . ASP B 1 222 ? -25.375 12.523 -9.5 1 91.69 222 ASP B O 1
ATOM 6731 N N . GLU B 1 223 ? -26.453 13.594 -11.062 1 90.31 223 GLU B N 1
ATOM 6732 C CA . GLU B 1 223 ? -25.562 14.742 -11.047 1 90.31 223 GLU B CA 1
ATOM 6733 C C . GLU B 1 223 ? -25.562 15.422 -9.68 1 90.31 223 GLU B C 1
ATOM 6735 O O . GLU B 1 223 ? -24.516 15.883 -9.203 1 90.31 223 GLU B O 1
ATOM 6740 N N . SER B 1 224 ? -26.656 15.5 -9.07 1 90 224 SER B N 1
ATOM 6741 C CA . SER B 1 224 ? -26.766 16.156 -7.77 1 90 224 SER B CA 1
ATOM 6742 C C . SER B 1 224 ? -26.016 15.367 -6.699 1 90 224 SER B C 1
ATOM 6744 O O . SER B 1 224 ? -25.328 15.961 -5.855 1 90 224 SER B O 1
ATOM 6746 N N . THR B 1 225 ? -26.109 14.102 -6.828 1 90.25 225 THR B N 1
ATOM 6747 C CA . THR B 1 225 ? -25.453 13.227 -5.867 1 90.25 225 THR B CA 1
ATOM 6748 C C . THR B 1 225 ? -23.938 13.266 -6.055 1 90.25 225 THR B C 1
ATOM 6750 O O . THR B 1 225 ? -23.188 13.117 -5.09 1 90.25 225 THR B O 1
ATOM 6753 N N . LEU B 1 226 ? -23.5 13.539 -7.258 1 92.06 226 LEU B N 1
ATOM 6754 C CA . LEU B 1 226 ? -22.078 13.508 -7.574 1 92.06 226 LEU B CA 1
ATOM 6755 C C . LEU B 1 226 ? -21.453 14.891 -7.402 1 92.06 226 LEU B C 1
ATOM 6757 O O . LEU B 1 226 ? -20.281 15.094 -7.73 1 92.06 226 LEU B O 1
ATOM 6761 N N . GLN B 1 227 ? -22.141 15.781 -6.887 1 89.94 227 GLN B N 1
ATOM 6762 C CA . GLN B 1 227 ? -21.672 17.156 -6.742 1 89.94 227 GLN B CA 1
ATOM 6763 C C . GLN B 1 227 ? -20.359 17.219 -5.965 1 89.94 227 GLN B C 1
ATOM 6765 O O . GLN B 1 227 ? -19.438 17.953 -6.344 1 89.94 227 GLN B O 1
ATOM 6770 N N . PRO B 1 228 ? -20.234 16.438 -4.926 1 86.44 228 PRO B N 1
ATOM 6771 C CA . PRO B 1 228 ? -18.984 16.484 -4.184 1 86.44 228 PRO B CA 1
ATOM 6772 C C . PRO B 1 228 ? -17.781 16.031 -5.02 1 86.44 228 PRO B C 1
ATOM 6774 O O . PRO B 1 228 ? -16.656 16.469 -4.777 1 86.44 228 PRO B O 1
ATOM 6777 N N . PHE B 1 229 ? -17.969 15.109 -5.949 1 89.31 229 PHE B N 1
ATOM 6778 C CA . PHE B 1 229 ? -16.906 14.672 -6.848 1 89.31 229 PHE B CA 1
ATOM 6779 C C . PHE B 1 229 ? -16.453 15.812 -7.75 1 89.31 229 PHE B C 1
ATOM 6781 O O . PHE B 1 229 ? -15.258 15.992 -7.969 1 89.31 229 PHE B O 1
ATOM 6788 N N . ARG B 1 230 ? -17.391 16.578 -8.172 1 89.19 230 ARG B N 1
ATOM 6789 C CA . ARG B 1 230 ? -17.141 17.656 -9.125 1 89.19 230 ARG B CA 1
ATOM 6790 C C . ARG B 1 230 ? -16.562 18.875 -8.43 1 89.19 230 ARG B C 1
ATOM 6792 O O . ARG B 1 230 ? -15.672 19.547 -8.961 1 89.19 230 ARG B O 1
ATOM 6799 N N . GLU B 1 231 ? -17.094 19.141 -7.301 1 84.56 231 GLU B N 1
ATOM 6800 C CA . GLU B 1 231 ? -16.734 20.359 -6.574 1 84.56 231 GLU B CA 1
ATOM 6801 C C . GLU B 1 231 ? -15.25 20.375 -6.211 1 84.56 231 GLU B C 1
ATOM 6803 O O . GLU B 1 231 ? -14.57 21.375 -6.375 1 84.56 231 GLU B O 1
ATOM 6808 N N . ASP B 1 232 ? -14.742 19.312 -5.773 1 83.62 232 ASP B N 1
ATOM 6809 C CA . ASP B 1 232 ? -13.383 19.297 -5.246 1 83.62 232 ASP B CA 1
ATOM 6810 C C . ASP B 1 232 ? -12.398 18.75 -6.277 1 83.62 232 ASP B C 1
ATOM 6812 O O . ASP B 1 232 ? -11.352 19.344 -6.52 1 83.62 232 ASP B O 1
ATOM 6816 N N . VAL B 1 233 ? -12.711 17.625 -6.93 1 88.44 233 VAL B N 1
ATOM 6817 C CA . VAL B 1 233 ? -11.758 16.938 -7.805 1 88.44 233 VAL B CA 1
ATOM 6818 C C . VAL B 1 233 ? -12.031 17.312 -9.258 1 88.44 233 VAL B C 1
ATOM 6820 O O . VAL B 1 233 ? -11.156 17.188 -10.117 1 88.44 233 VAL B O 1
ATOM 6823 N N . GLY B 1 234 ? -13.234 17.75 -9.57 1 89.75 234 GLY B N 1
ATOM 6824 C CA . GLY B 1 234 ? -13.586 18.172 -10.914 1 89.75 234 GLY B CA 1
ATOM 6825 C C . GLY B 1 234 ? -13.883 17.016 -11.844 1 89.75 234 GLY B C 1
ATOM 6826 O O . GLY B 1 234 ? -13.734 17.125 -13.062 1 89.75 234 GLY B O 1
ATOM 6827 N N . ILE B 1 235 ? -14.25 15.906 -11.281 1 92.62 235 ILE B N 1
ATOM 6828 C CA . ILE B 1 235 ? -14.594 14.766 -12.125 1 92.62 235 ILE B CA 1
ATOM 6829 C C . ILE B 1 235 ? -15.945 15 -12.789 1 92.62 235 ILE B C 1
ATOM 6831 O O . ILE B 1 235 ? -16.875 15.484 -12.148 1 92.62 235 ILE B O 1
ATOM 6835 N N . GLU B 1 236 ? -16.047 14.625 -14.055 1 91.31 236 GLU B N 1
ATOM 6836 C CA . GLU B 1 236 ? -17.281 14.891 -14.789 1 91.31 236 GLU B CA 1
ATOM 6837 C C . GLU B 1 236 ? -17.984 13.586 -15.164 1 91.31 236 GLU B C 1
ATOM 6839 O O . GLU B 1 236 ? -19.031 13.258 -14.594 1 91.31 236 GLU B O 1
ATOM 6844 N N . ALA B 1 237 ? -17.359 12.883 -16.125 1 93.25 237 ALA B N 1
ATOM 6845 C CA . ALA B 1 237 ? -18.094 11.719 -16.594 1 93.25 237 ALA B CA 1
ATOM 6846 C C . ALA B 1 237 ? -17.141 10.578 -16.953 1 93.25 237 ALA B C 1
ATOM 6848 O O . ALA B 1 237 ? -16.031 10.82 -17.422 1 93.25 237 ALA B O 1
ATOM 6849 N N . LEU B 1 238 ? -17.703 9.398 -16.719 1 96.44 238 LEU B N 1
ATOM 6850 C CA . LEU B 1 238 ? -17.016 8.195 -17.203 1 96.44 238 LEU B CA 1
ATOM 6851 C C . LEU B 1 238 ? -17.141 8.062 -18.703 1 96.44 238 LEU B C 1
ATOM 6853 O O . LEU B 1 238 ? -18.234 8.211 -19.266 1 96.44 238 LEU B O 1
ATOM 6857 N N . ARG B 1 239 ? -16.047 7.738 -19.406 1 97.38 239 ARG B N 1
ATOM 6858 C CA . ARG B 1 239 ? -16.062 7.707 -20.859 1 97.38 239 ARG B CA 1
ATOM 6859 C C . ARG B 1 239 ? -16 6.273 -21.375 1 97.38 239 ARG B C 1
ATOM 6861 O O . ARG B 1 239 ? -16.734 5.902 -22.297 1 97.38 239 ARG B O 1
ATOM 6868 N N . GLU B 1 240 ? -15.094 5.633 -20.891 1 98.06 240 GLU B N 1
ATOM 6869 C CA . GLU B 1 240 ? -14.891 4.266 -21.359 1 98.06 240 GLU B CA 1
ATOM 6870 C C . GLU B 1 240 ? -14.203 3.414 -20.297 1 98.06 240 GLU B C 1
ATOM 6872 O O . GLU B 1 240 ? -13.562 3.947 -19.391 1 98.06 240 GLU B O 1
ATOM 6877 N N . PHE B 1 241 ? -14.383 2.141 -20.391 1 98.12 241 PHE B N 1
ATOM 6878 C CA . PHE B 1 241 ? -13.633 1.179 -19.594 1 98.12 241 PHE B CA 1
ATOM 6879 C C . PHE B 1 241 ? -13.734 -0.217 -20.188 1 98.12 241 PHE B C 1
ATOM 6881 O O . PHE B 1 241 ? -14.562 -0.462 -21.078 1 98.12 241 PHE B O 1
ATOM 6888 N N . ARG B 1 242 ? -12.844 -1.027 -19.828 1 98 242 ARG B N 1
ATOM 6889 C CA . ARG B 1 242 ? -12.766 -2.412 -20.281 1 98 242 ARG B CA 1
ATOM 6890 C C . ARG B 1 242 ? -12.727 -3.375 -19.109 1 98 242 ARG B C 1
ATOM 6892 O O . ARG B 1 242 ? -12.062 -3.104 -18.094 1 98 242 ARG B O 1
ATOM 6899 N N . ILE B 1 243 ? -13.492 -4.453 -19.188 1 98.44 243 ILE B N 1
ATOM 6900 C CA . ILE B 1 243 ? -13.406 -5.555 -18.234 1 98.44 243 ILE B CA 1
ATOM 6901 C C . ILE B 1 243 ? -12.852 -6.797 -18.938 1 98.44 243 ILE B C 1
ATOM 6903 O O . ILE B 1 243 ? -13.297 -7.16 -20.016 1 98.44 243 ILE B O 1
ATOM 6907 N N . ILE B 1 244 ? -11.867 -7.363 -18.359 1 98.06 244 ILE B N 1
ATOM 6908 C CA . ILE B 1 244 ? -11.305 -8.609 -18.859 1 98.06 244 ILE B CA 1
ATOM 6909 C C . ILE B 1 244 ? -11.531 -9.734 -17.859 1 98.06 244 ILE B C 1
ATOM 6911 O O . ILE B 1 244 ? -11.172 -9.602 -16.688 1 98.06 244 ILE B O 1
ATOM 6915 N N . LEU B 1 245 ? -12.141 -10.812 -18.312 1 98.44 245 LEU B N 1
ATOM 6916 C CA . LEU B 1 245 ? -12.438 -11.977 -17.484 1 98.44 245 LEU B CA 1
ATOM 6917 C C . LEU B 1 245 ? -11.734 -13.219 -18.016 1 98.44 245 LEU B C 1
ATOM 6919 O O . LEU B 1 245 ? -11.938 -13.602 -19.172 1 98.44 245 LEU B O 1
ATOM 6923 N N . ARG B 1 246 ? -10.969 -13.789 -17.172 1 97.31 246 ARG B N 1
ATOM 6924 C CA . ARG B 1 246 ? -10.359 -15.062 -17.547 1 97.31 246 ARG B CA 1
ATOM 6925 C C . ARG B 1 246 ? -11.367 -16.203 -17.438 1 97.31 246 ARG B C 1
ATOM 6927 O O . ARG B 1 246 ? -12.016 -16.375 -16.406 1 97.31 246 ARG B O 1
ATOM 6934 N N . ARG B 1 247 ? -11.414 -16.969 -18.391 1 94.56 247 ARG B N 1
ATOM 6935 C CA . ARG B 1 247 ? -12.508 -17.938 -18.484 1 94.56 247 ARG B CA 1
ATOM 6936 C C . ARG B 1 247 ? -12.125 -19.25 -17.797 1 94.56 247 ARG B C 1
ATOM 6938 O O . ARG B 1 247 ? -12.945 -19.844 -17.094 1 94.56 247 ARG B O 1
ATOM 6945 N N . ARG B 1 248 ? -10.875 -19.734 -18.078 1 93.94 248 ARG B N 1
ATOM 6946 C CA . ARG B 1 248 ? -10.453 -21.016 -17.5 1 93.94 248 ARG B CA 1
ATOM 6947 C C . ARG B 1 248 ? -9.062 -20.906 -16.891 1 93.94 248 ARG B C 1
ATOM 6949 O O . ARG B 1 248 ? -8.227 -20.125 -17.359 1 93.94 248 ARG B O 1
ATOM 6956 N N . ILE B 1 249 ? -8.891 -21.672 -15.812 1 94.38 249 ILE B N 1
ATOM 6957 C CA . ILE B 1 249 ? -7.582 -21.75 -15.164 1 94.38 249 ILE B CA 1
ATOM 6958 C C . ILE B 1 249 ? -7.113 -23.203 -15.117 1 94.38 249 ILE B C 1
ATOM 6960 O O . ILE B 1 249 ? -7.934 -24.125 -15.102 1 94.38 249 ILE B O 1
ATOM 6964 N N . PRO B 1 250 ? -5.809 -23.406 -15.18 1 92.06 250 PRO B N 1
ATOM 6965 C CA . PRO B 1 250 ? -5.312 -24.781 -15.031 1 92.06 250 PRO B CA 1
ATOM 6966 C C . PRO B 1 250 ? -5.398 -25.281 -13.594 1 92.06 250 PRO B C 1
ATOM 6968 O O . PRO B 1 250 ? -5.184 -24.516 -12.656 1 92.06 250 PRO B O 1
ATOM 6971 N N . ILE B 1 251 ? -5.812 -26.516 -13.453 1 91.38 251 ILE B N 1
ATOM 6972 C CA . ILE B 1 251 ? -5.836 -27.125 -12.125 1 91.38 251 ILE B CA 1
ATOM 6973 C C . ILE B 1 251 ? -5.129 -28.469 -12.172 1 91.38 251 ILE B C 1
ATOM 6975 O O . ILE B 1 251 ? -4.953 -29.062 -13.25 1 91.38 251 ILE B O 1
ATOM 6979 N N . ASP B 1 252 ? -4.703 -28.938 -11.023 1 87.25 252 ASP B N 1
ATOM 6980 C CA . ASP B 1 252 ? -4.035 -30.234 -10.961 1 87.25 252 ASP B CA 1
ATOM 6981 C C . ASP B 1 252 ? -5.035 -31.359 -10.672 1 87.25 252 ASP B C 1
ATOM 6983 O O . ASP B 1 252 ? -6.238 -31.109 -10.57 1 87.25 252 ASP B O 1
ATOM 6987 N N . ALA B 1 253 ? -4.543 -32.594 -10.688 1 89.06 253 ALA B N 1
ATOM 6988 C CA . ALA B 1 253 ? -5.387 -33.75 -10.523 1 89.06 253 ALA B CA 1
ATOM 6989 C C . ALA B 1 253 ? -6.059 -33.781 -9.156 1 89.06 253 ALA B C 1
ATOM 6991 O O . ALA B 1 253 ? -7.219 -34.188 -9.031 1 89.06 253 ALA B O 1
ATOM 6992 N N . ILE B 1 254 ? -5.379 -33.281 -8.227 1 87.56 254 ILE B N 1
ATOM 6993 C CA . ILE B 1 254 ? -5.902 -33.312 -6.863 1 87.56 254 ILE B CA 1
ATOM 6994 C C . ILE B 1 254 ? -7.078 -32.312 -6.754 1 87.56 254 ILE B C 1
ATOM 6996 O O . ILE B 1 254 ? -8.102 -32.656 -6.145 1 87.56 254 ILE B O 1
ATOM 7000 N N . GLN B 1 255 ? -6.863 -31.203 -7.254 1 88.81 255 GLN B N 1
ATOM 7001 C CA . GLN B 1 255 ? -7.922 -30.203 -7.25 1 88.81 255 GLN B CA 1
ATOM 7002 C C . GLN B 1 255 ? -9.141 -30.688 -8.023 1 88.81 255 GLN B C 1
ATOM 7004 O O . GLN B 1 255 ? -10.281 -30.438 -7.621 1 88.81 255 GLN B O 1
ATOM 7009 N N . LEU B 1 256 ? -8.867 -31.359 -9.133 1 93.31 256 LEU B N 1
ATOM 7010 C CA . LEU B 1 256 ? -9.961 -31.875 -9.945 1 93.31 256 LEU B CA 1
ATOM 7011 C C . LEU B 1 256 ? -10.766 -32.906 -9.164 1 93.31 256 LEU B C 1
ATOM 7013 O O . LEU B 1 256 ? -12 -32.906 -9.219 1 93.31 256 LEU B O 1
ATOM 7017 N N . GLU B 1 257 ? -10.117 -33.75 -8.477 1 92.44 257 GLU B N 1
ATOM 7018 C CA . GLU B 1 257 ? -10.773 -34.844 -7.734 1 92.44 257 GLU B CA 1
ATOM 7019 C C . GLU B 1 257 ? -11.625 -34.281 -6.598 1 92.44 257 GLU B C 1
ATOM 7021 O O . GLU B 1 257 ? -12.547 -34.938 -6.121 1 92.44 257 GLU B O 1
ATOM 7026 N N . ALA B 1 258 ? -11.328 -33.062 -6.195 1 89.94 258 ALA B N 1
ATOM 7027 C CA . ALA B 1 258 ? -12.109 -32.438 -5.148 1 89.94 258 ALA B CA 1
ATOM 7028 C C . ALA B 1 258 ? -13.516 -32.094 -5.641 1 89.94 258 ALA B C 1
ATOM 7030 O O . ALA B 1 258 ? -14.43 -31.891 -4.836 1 89.94 258 ALA B O 1
ATOM 7031 N N . PHE B 1 259 ? -13.703 -32.094 -6.902 1 94 259 PHE B N 1
ATOM 7032 C CA . PHE B 1 259 ? -15 -31.797 -7.492 1 94 259 PHE B CA 1
ATOM 7033 C C . PHE B 1 259 ? -15.867 -33.062 -7.582 1 94 259 PHE B C 1
ATOM 7035 O O . PHE B 1 259 ? -17.031 -32.969 -7.992 1 94 259 PHE B O 1
ATOM 7042 N N . ASP B 1 260 ? -15.305 -34.188 -7.18 1 92.75 260 ASP B N 1
ATOM 7043 C CA . ASP B 1 260 ? -16.062 -35.438 -7.172 1 92.75 260 ASP B CA 1
ATOM 7044 C C . ASP B 1 260 ? -17.047 -35.469 -6.012 1 92.75 260 ASP B C 1
ATOM 7046 O O . ASP B 1 260 ? -16.656 -35.531 -4.848 1 92.75 260 ASP B O 1
ATOM 7050 N N . LEU B 1 261 ? -18.297 -35.531 -6.25 1 90.5 261 LEU B N 1
ATOM 7051 C CA . LEU B 1 261 ? -19.344 -35.469 -5.234 1 90.5 261 LEU B CA 1
ATOM 7052 C C . LEU B 1 261 ? -19.656 -36.875 -4.691 1 90.5 261 LEU B C 1
ATOM 7054 O O . LEU B 1 261 ? -20.406 -37 -3.717 1 90.5 261 LEU B O 1
ATOM 7058 N N . ALA B 1 262 ? -19.016 -37.844 -5.336 1 90.88 262 ALA B N 1
ATOM 7059 C CA . ALA B 1 262 ? -19.312 -39.219 -4.941 1 90.88 262 ALA B CA 1
ATOM 7060 C C . ALA B 1 262 ? -18.703 -39.562 -3.574 1 90.88 262 ALA B C 1
ATOM 7062 O O . ALA B 1 262 ? -17.625 -39.062 -3.236 1 90.88 262 ALA B O 1
ATOM 7063 N N . ASP B 1 263 ? -19.422 -40.312 -2.807 1 91 263 ASP B N 1
ATOM 7064 C CA . ASP B 1 263 ? -18.859 -40.781 -1.536 1 91 263 ASP B CA 1
ATOM 7065 C C . ASP B 1 263 ? -17.859 -41.906 -1.751 1 91 263 ASP B C 1
ATOM 7067 O O . ASP B 1 263 ? -17.625 -42.344 -2.887 1 91 263 ASP B O 1
ATOM 7071 N N . GLU B 1 264 ? -17.266 -42.438 -0.742 1 91.94 264 GLU B N 1
ATOM 7072 C CA . GLU B 1 264 ? -16.172 -43.406 -0.844 1 91.94 264 GLU B CA 1
ATOM 7073 C C . GLU B 1 264 ? -16.656 -44.719 -1.453 1 91.94 264 GLU B C 1
ATOM 7075 O O . GLU B 1 264 ? -15.945 -45.344 -2.232 1 91.94 264 GLU B O 1
ATOM 7080 N N . ASP B 1 265 ? -17.844 -45.031 -1.095 1 92.69 265 ASP B N 1
ATOM 7081 C CA . ASP B 1 265 ? -18.406 -46.281 -1.629 1 92.69 265 ASP B CA 1
ATOM 7082 C C . ASP B 1 265 ? -18.703 -46.156 -3.119 1 92.69 265 ASP B C 1
ATOM 7084 O O . ASP B 1 265 ? -18.422 -47.062 -3.9 1 92.69 265 ASP B O 1
ATOM 7088 N N . GLN B 1 266 ? -19.25 -45.062 -3.457 1 93.56 266 GLN B N 1
ATOM 7089 C CA . GLN B 1 266 ? -19.562 -44.781 -4.855 1 93.56 266 GLN B CA 1
ATOM 7090 C C . GLN B 1 266 ? -18.297 -44.719 -5.703 1 93.56 266 GLN B C 1
ATOM 7092 O O . GLN B 1 266 ? -18.297 -45.125 -6.859 1 93.56 266 GLN B O 1
ATOM 7097 N N . LYS B 1 267 ? -17.266 -44.156 -5.199 1 93.44 267 LYS B N 1
ATOM 7098 C CA . LYS B 1 267 ? -15.984 -44.062 -5.891 1 93.44 267 LYS B CA 1
ATOM 7099 C C . LYS B 1 267 ? -15.406 -45.469 -6.176 1 93.44 267 LYS B C 1
ATOM 7101 O O . LYS B 1 267 ? -14.898 -45.719 -7.27 1 93.44 267 LYS B O 1
ATOM 7106 N N . ARG B 1 268 ? -15.562 -46.281 -5.145 1 92.69 268 ARG B N 1
ATOM 7107 C CA . ARG B 1 268 ? -15.062 -47.656 -5.297 1 92.69 268 ARG B CA 1
ATOM 7108 C C . ARG B 1 268 ? -15.852 -48.406 -6.359 1 92.69 268 ARG B C 1
ATOM 7110 O O . ARG B 1 268 ? -15.273 -49.125 -7.18 1 92.69 268 ARG B O 1
ATOM 7117 N N . GLU B 1 269 ? -17.078 -48.219 -6.266 1 94.06 269 GLU B N 1
ATOM 7118 C CA . GLU B 1 269 ? -17.938 -48.875 -7.238 1 94.06 269 GLU B CA 1
ATOM 7119 C C . GLU B 1 269 ? -17.641 -48.406 -8.656 1 94.06 269 GLU B C 1
ATOM 7121 O O . GLU B 1 269 ? -17.594 -49.219 -9.594 1 94.06 269 GLU B O 1
ATOM 7126 N N . ARG B 1 270 ? -17.484 -47.094 -8.75 1 93.06 270 ARG B N 1
ATOM 7127 C CA . ARG B 1 270 ? -17.172 -46.531 -10.055 1 93.06 270 ARG B CA 1
ATOM 7128 C C . ARG B 1 270 ? -15.844 -47.062 -10.578 1 93.06 270 ARG B C 1
ATOM 7130 O O . ARG B 1 270 ? -15.734 -47.438 -11.758 1 93.06 270 ARG B O 1
ATOM 7137 N N . ARG B 1 271 ? -14.922 -47.094 -9.773 1 93.19 271 ARG B N 1
ATOM 7138 C CA . ARG B 1 271 ? -13.602 -47.562 -10.172 1 93.19 271 ARG B CA 1
ATOM 7139 C C . ARG B 1 271 ? -13.672 -49.031 -10.602 1 93.19 271 ARG B C 1
ATOM 7141 O O . ARG B 1 271 ? -13.055 -49.406 -11.602 1 93.19 271 ARG B O 1
ATOM 7148 N N . ASN B 1 272 ? -14.391 -49.844 -9.805 1 93.19 272 ASN B N 1
ATOM 7149 C CA . ASN B 1 272 ? -14.57 -51.25 -10.133 1 93.19 272 ASN B CA 1
ATOM 7150 C C . ASN B 1 272 ? -15.281 -51.406 -11.477 1 93.19 272 ASN B C 1
ATOM 7152 O O . ASN B 1 272 ? -14.922 -52.281 -12.266 1 93.19 272 ASN B O 1
ATOM 7156 N N . ARG B 1 273 ? -16.219 -50.625 -11.633 1 94.06 273 ARG B N 1
ATOM 7157 C CA . ARG B 1 273 ? -16.953 -50.656 -12.891 1 94.06 273 ARG B CA 1
ATOM 7158 C C . ARG B 1 273 ? -16.047 -50.312 -14.062 1 94.06 273 ARG B C 1
ATOM 7160 O O . ARG B 1 273 ? -16.062 -51 -15.086 1 94.06 273 ARG B O 1
ATOM 7167 N N . ILE B 1 274 ? -15.242 -49.344 -13.961 1 92.62 274 ILE B N 1
ATOM 7168 C CA . ILE B 1 274 ? -14.359 -48.875 -15.023 1 92.62 274 ILE B CA 1
ATOM 7169 C C . ILE B 1 274 ? -13.312 -49.938 -15.32 1 92.62 274 ILE B C 1
ATOM 7171 O O . ILE B 1 274 ? -12.984 -50.188 -16.484 1 92.62 274 ILE B O 1
ATOM 7175 N N . GLN B 1 275 ? -12.883 -50.594 -14.305 1 92.88 275 GLN B N 1
ATOM 7176 C CA . GLN B 1 275 ? -11.898 -51.656 -14.477 1 92.88 275 GLN B CA 1
ATOM 7177 C C . GLN B 1 275 ? -12.508 -52.844 -15.188 1 92.88 275 GLN B C 1
ATOM 7179 O O . GLN B 1 275 ? -11.883 -53.469 -16.062 1 92.88 275 GLN B O 1
ATOM 7184 N N . ALA B 1 276 ? -13.664 -53.188 -14.773 1 93.06 276 ALA B N 1
ATOM 7185 C CA . ALA B 1 276 ? -14.359 -54.312 -15.383 1 93.06 276 ALA B CA 1
ATOM 7186 C C . ALA B 1 276 ? -14.602 -54.062 -16.875 1 93.06 276 ALA B C 1
ATOM 7188 O O . ALA B 1 276 ? -14.453 -55 -17.688 1 93.06 276 ALA B O 1
ATOM 7189 N N . GLU B 1 277 ? -14.969 -52.906 -17.109 1 93.5 277 GLU B N 1
ATOM 7190 C CA . GLU B 1 277 ? -15.211 -52.531 -18.5 1 93.5 277 GLU B CA 1
ATOM 7191 C C . GLU B 1 277 ? -13.93 -52.594 -19.328 1 93.5 277 GLU B C 1
ATOM 7193 O O . GLU B 1 277 ? -13.945 -53 -20.484 1 93.5 277 GLU B O 1
ATOM 7198 N N . ALA B 1 278 ? -12.859 -52.156 -18.75 1 91.81 278 ALA B N 1
ATOM 7199 C CA . ALA B 1 278 ? -11.562 -52.188 -19.422 1 91.81 278 ALA B CA 1
ATOM 7200 C C . ALA B 1 278 ? -11.102 -53.625 -19.672 1 91.81 278 ALA B C 1
ATOM 7202 O O . ALA B 1 278 ? -10.508 -53.906 -20.719 1 91.81 278 ALA B O 1
ATOM 7203 N N . ARG B 1 279 ? -11.367 -54.5 -18.75 1 92.25 279 ARG B N 1
ATOM 7204 C CA . ARG B 1 279 ? -11.023 -55.906 -18.906 1 92.25 279 ARG B CA 1
ATOM 7205 C C . ARG B 1 279 ? -11.812 -56.562 -20.047 1 92.25 279 ARG B C 1
ATOM 7207 O O . ARG B 1 279 ? -11.273 -57.344 -20.812 1 92.25 279 ARG B O 1
ATOM 7214 N N . THR B 1 280 ? -13 -56.156 -20.109 1 92.81 280 THR B N 1
ATOM 7215 C CA . THR B 1 280 ? -13.859 -56.688 -21.172 1 92.81 280 THR B CA 1
ATOM 7216 C C . THR B 1 280 ? -13.406 -56.219 -22.531 1 92.81 280 THR B C 1
ATOM 7218 O O . THR B 1 280 ? -13.648 -56.875 -23.547 1 92.81 280 THR B O 1
ATOM 7221 N N . ARG B 1 281 ? -12.766 -55.062 -22.609 1 92.56 281 ARG B N 1
ATOM 7222 C CA . ARG B 1 281 ? -12.273 -54.5 -23.875 1 92.56 281 ARG B CA 1
ATOM 7223 C C . ARG B 1 281 ? -10.922 -55.094 -24.234 1 92.56 281 ARG B C 1
ATOM 7225 O O . ARG B 1 281 ? -10.352 -54.781 -25.281 1 92.56 281 ARG B O 1
ATOM 7232 N N . GLY B 1 282 ? -10.289 -55.875 -23.359 1 90.56 282 GLY B N 1
ATOM 7233 C CA . GLY B 1 282 ? -9.086 -56.625 -23.688 1 90.56 282 GLY B CA 1
ATOM 7234 C C . GLY B 1 282 ? -7.809 -55.938 -23.234 1 90.56 282 GLY B C 1
ATOM 7235 O O . GLY B 1 282 ? -6.719 -56.281 -23.719 1 90.56 282 GLY B O 1
ATOM 7236 N N . LEU B 1 283 ? -7.91 -54.938 -22.375 1 90.5 283 LEU B N 1
ATOM 7237 C CA . LEU B 1 283 ? -6.711 -54.25 -21.906 1 90.5 283 LEU B CA 1
ATOM 7238 C C . LEU B 1 283 ? -5.996 -55.062 -20.844 1 90.5 283 LEU B C 1
ATOM 7240 O O . LEU B 1 283 ? -6.641 -55.719 -20.016 1 90.5 283 LEU B O 1
ATOM 7244 N N . SER B 1 284 ? -4.695 -55.062 -20.875 1 92 284 SER B N 1
ATOM 7245 C CA . SER B 1 284 ? -3.902 -55.812 -19.875 1 92 284 SER B CA 1
ATOM 7246 C C . SER B 1 284 ? -3.998 -55.156 -18.5 1 92 284 SER B C 1
ATOM 7248 O O . SER B 1 284 ? -4.387 -53.969 -18.391 1 92 284 SER B O 1
ATOM 7250 N N . GLU B 1 285 ? -3.68 -55.906 -17.469 1 88.25 285 GLU B N 1
ATOM 7251 C CA . GLU B 1 285 ? -3.73 -55.406 -16.109 1 88.25 285 GLU B CA 1
ATOM 7252 C C . GLU B 1 285 ? -2.752 -54.25 -15.93 1 88.25 285 GLU B C 1
ATOM 7254 O O . GLU B 1 285 ? -3.02 -53.312 -15.164 1 88.25 285 GLU B O 1
ATOM 7259 N N . SER B 1 286 ? -1.671 -54.281 -16.594 1 87.38 286 SER B N 1
ATOM 7260 C CA . SER B 1 286 ? -0.686 -53.219 -16.531 1 87.38 286 SER B CA 1
ATOM 7261 C C . SER B 1 286 ? -1.223 -51.938 -17.172 1 87.38 286 SER B C 1
ATOM 7263 O O . SER B 1 286 ? -1.017 -50.844 -16.656 1 87.38 286 SER B O 1
ATOM 7265 N N . GLU B 1 287 ? -1.861 -52.094 -18.219 1 87.25 287 GLU B N 1
ATOM 7266 C CA . GLU B 1 287 ? -2.471 -50.969 -18.891 1 87.25 287 GLU B CA 1
ATOM 7267 C C . GLU B 1 287 ? -3.584 -50.344 -18.062 1 87.25 287 GLU B C 1
ATOM 7269 O O . GLU B 1 287 ? -3.732 -49.125 -18.016 1 87.25 287 GLU B O 1
ATOM 7274 N N . ILE B 1 288 ? -4.375 -51.188 -17.453 1 88.81 288 ILE B N 1
ATOM 7275 C CA . ILE B 1 288 ? -5.484 -50.719 -16.625 1 88.81 288 ILE B CA 1
ATOM 7276 C C . ILE B 1 288 ? -4.945 -49.938 -15.43 1 88.81 288 ILE B C 1
ATOM 7278 O O . ILE B 1 288 ? -5.461 -48.875 -15.086 1 88.81 288 ILE B O 1
ATOM 7282 N N . SER B 1 289 ? -3.93 -50.469 -14.805 1 86.94 289 SER B N 1
ATOM 7283 C CA . SER B 1 289 ? -3.346 -49.812 -13.633 1 86.94 289 SER B CA 1
ATOM 7284 C C . SER B 1 289 ? -2.779 -48.438 -13.992 1 86.94 289 SER B C 1
ATOM 7286 O O . SER B 1 289 ? -2.811 -47.531 -13.172 1 86.94 289 SER B O 1
ATOM 7288 N N . GLN B 1 290 ? -2.312 -48.312 -15.188 1 83.19 290 GLN B N 1
ATOM 7289 C CA . GLN B 1 290 ? -1.669 -47.062 -15.617 1 83.19 290 GLN B CA 1
ATOM 7290 C C . GLN B 1 290 ? -2.703 -46 -16.031 1 83.19 290 GLN B C 1
ATOM 7292 O O . GLN B 1 290 ? -2.447 -44.812 -15.938 1 83.19 290 GLN B O 1
ATOM 7297 N N . SER B 1 291 ? -3.922 -46.5 -16.344 1 89.75 291 SER B N 1
ATOM 7298 C CA . SER B 1 291 ? -4.844 -45.562 -16.984 1 89.75 291 SER B CA 1
ATOM 7299 C C . SER B 1 291 ? -6.105 -45.375 -16.156 1 89.75 291 SER B C 1
ATOM 7301 O O . SER B 1 291 ? -6.895 -44.469 -16.406 1 89.75 291 SER B O 1
ATOM 7303 N N . VAL B 1 292 ? -6.336 -46.188 -15.203 1 90.81 292 VAL B N 1
ATOM 7304 C CA . VAL B 1 292 ? -7.598 -46.188 -14.477 1 90.81 292 VAL B CA 1
ATOM 7305 C C . VAL B 1 292 ? -7.852 -44.812 -13.852 1 90.81 292 VAL B C 1
ATOM 7307 O O . VAL B 1 292 ? -8.984 -44.344 -13.859 1 90.81 292 VAL B O 1
ATOM 7310 N N . ASP B 1 293 ? -6.871 -44.156 -13.297 1 91.25 293 ASP B N 1
ATOM 7311 C CA . ASP B 1 293 ? -7.043 -42.875 -12.672 1 91.25 293 ASP B CA 1
ATOM 7312 C C . ASP B 1 293 ? -7.492 -41.812 -13.695 1 91.25 293 ASP B C 1
ATOM 7314 O O . ASP B 1 293 ? -8.312 -40.938 -13.383 1 91.25 293 ASP B O 1
ATOM 7318 N N . ASP B 1 294 ? -6.969 -41.938 -14.844 1 90.19 294 ASP B N 1
ATOM 7319 C CA . ASP B 1 294 ? -7.344 -41 -15.906 1 90.19 294 ASP B CA 1
ATOM 7320 C C . ASP B 1 294 ? -8.797 -41.219 -16.312 1 90.19 294 ASP B C 1
ATOM 7322 O O . ASP B 1 294 ? -9.5 -40.25 -16.609 1 90.19 294 ASP B O 1
ATOM 7326 N N . TRP B 1 295 ? -9.172 -42.469 -16.391 1 92.06 295 TRP B N 1
ATOM 7327 C CA . TRP B 1 295 ? -10.555 -42.75 -16.75 1 92.06 295 TRP B CA 1
ATOM 7328 C C . TRP B 1 295 ? -11.516 -42.25 -15.672 1 92.06 295 TRP B C 1
ATOM 7330 O O . TRP B 1 295 ? -12.609 -41.781 -15.984 1 92.06 295 TRP B O 1
ATOM 7340 N N . VAL B 1 296 ? -11.117 -42.438 -14.469 1 93.81 296 VAL B N 1
ATOM 7341 C CA . VAL B 1 296 ? -11.922 -41.938 -13.359 1 93.81 296 VAL B CA 1
ATOM 7342 C C . VAL B 1 296 ? -12.062 -40.438 -13.461 1 93.81 296 VAL B C 1
ATOM 7344 O O . VAL B 1 296 ? -13.156 -39.906 -13.297 1 93.81 296 VAL B O 1
ATOM 7347 N N . ARG B 1 297 ? -10.992 -39.719 -13.695 1 93.38 297 ARG B N 1
ATOM 7348 C CA . ARG B 1 297 ? -11.008 -38.25 -13.805 1 93.38 297 ARG B CA 1
ATOM 7349 C C . ARG B 1 297 ? -11.867 -37.812 -14.984 1 93.38 297 ARG B C 1
ATOM 7351 O O . ARG B 1 297 ? -12.555 -36.781 -14.914 1 93.38 297 ARG B O 1
ATOM 7358 N N . SER B 1 298 ? -11.859 -38.562 -15.992 1 92.12 298 SER B N 1
ATOM 7359 C CA . SER B 1 298 ? -12.688 -38.25 -17.156 1 92.12 298 SER B CA 1
ATOM 7360 C C . SER B 1 298 ? -14.172 -38.344 -16.812 1 92.12 298 SER B C 1
ATOM 7362 O O . SER B 1 298 ? -14.977 -37.562 -17.328 1 92.12 298 SER B O 1
ATOM 7364 N N . GLU B 1 299 ? -14.492 -39.25 -16.047 1 93.06 299 GLU B N 1
ATOM 7365 C CA . GLU B 1 299 ? -15.883 -39.344 -15.617 1 93.06 299 GLU B CA 1
ATOM 7366 C C . GLU B 1 299 ? -16.281 -38.188 -14.711 1 93.06 299 GLU B C 1
ATOM 7368 O O . GLU B 1 299 ? -17.422 -37.75 -14.719 1 93.06 299 GLU B O 1
ATOM 7373 N N . ILE B 1 300 ? -15.344 -37.844 -13.836 1 94.38 300 ILE B N 1
ATOM 7374 C CA . ILE B 1 300 ? -15.602 -36.688 -12.992 1 94.38 300 ILE B CA 1
ATOM 7375 C C . ILE B 1 300 ? -15.852 -35.438 -13.859 1 94.38 300 ILE B C 1
ATOM 7377 O O . ILE B 1 300 ? -16.766 -34.656 -13.578 1 94.38 300 ILE B O 1
ATOM 7381 N N . ILE B 1 301 ? -15.07 -35.281 -14.875 1 94.62 301 ILE B N 1
ATOM 7382 C CA . ILE B 1 301 ? -15.164 -34.156 -15.773 1 94.62 301 ILE B CA 1
ATOM 7383 C C . ILE B 1 301 ? -16.516 -34.156 -16.484 1 94.62 301 ILE B C 1
ATOM 7385 O O . ILE B 1 301 ? -17.141 -33.094 -16.641 1 94.62 301 ILE B O 1
ATOM 7389 N N . LYS B 1 302 ? -17 -35.281 -16.828 1 92 302 LYS B N 1
ATOM 7390 C CA . LYS B 1 302 ? -18.297 -35.375 -17.5 1 92 302 LYS B CA 1
ATOM 7391 C C . LYS B 1 302 ? -19.438 -35.031 -16.547 1 92 302 LYS B C 1
ATOM 7393 O O . LYS B 1 302 ? -20.5 -34.562 -16.984 1 92 302 LYS B O 1
ATOM 7398 N N . GLY B 1 303 ? -19.203 -35.125 -15.344 1 90.62 303 GLY B N 1
ATOM 7399 C CA . GLY B 1 303 ? -20.25 -34.906 -14.359 1 90.62 303 GLY B CA 1
ATOM 7400 C C . GLY B 1 303 ? -20.281 -33.469 -13.852 1 90.62 303 GLY B C 1
ATOM 7401 O O . GLY B 1 303 ? -21.156 -33.094 -13.086 1 90.62 303 GLY B O 1
ATOM 7402 N N . ASN B 1 304 ? -19.375 -32.656 -14.195 1 92.19 304 ASN B N 1
ATOM 7403 C CA . ASN B 1 304 ? -19.297 -31.281 -13.734 1 92.19 304 ASN B CA 1
ATOM 7404 C C . ASN B 1 304 ? -19 -30.312 -14.883 1 92.19 304 ASN B C 1
ATOM 7406 O O . ASN B 1 304 ? -17.875 -30.266 -15.383 1 92.19 304 ASN B O 1
ATOM 7410 N N . PRO B 1 305 ? -19.891 -29.5 -15.18 1 92.56 305 PRO B N 1
ATOM 7411 C CA . PRO B 1 305 ? -19.766 -28.625 -16.359 1 92.56 305 PRO B CA 1
ATOM 7412 C C . PRO B 1 305 ? -18.641 -27.609 -16.203 1 92.56 305 PRO B C 1
ATOM 7414 O O . PRO B 1 305 ? -18.234 -26.984 -17.188 1 92.56 305 PRO B O 1
ATOM 7417 N N . ALA B 1 306 ? -18.172 -27.359 -15.031 1 95.19 306 ALA B N 1
ATOM 7418 C CA . ALA B 1 306 ? -17.125 -26.375 -14.812 1 95.19 306 ALA B CA 1
ATOM 7419 C C . ALA B 1 306 ? -15.758 -26.938 -15.211 1 95.19 306 ALA B C 1
ATOM 7421 O O . ALA B 1 306 ? -14.789 -26.188 -15.375 1 95.19 306 ALA B O 1
ATOM 7422 N N . LEU B 1 307 ? -15.664 -28.25 -15.398 1 95.81 307 LEU B N 1
ATOM 7423 C CA . LEU B 1 307 ? -14.383 -28.906 -15.656 1 95.81 307 LEU B CA 1
ATOM 7424 C C . LEU B 1 307 ? -14.242 -29.266 -17.125 1 95.81 307 LEU B C 1
ATOM 7426 O O . LEU B 1 307 ? -15.242 -29.516 -17.812 1 95.81 307 LEU B O 1
ATOM 7430 N N . SER B 1 308 ? -13.047 -29.141 -17.625 1 94.25 308 SER B N 1
ATOM 7431 C CA . SER B 1 308 ? -12.742 -29.547 -19 1 94.25 308 SER B CA 1
ATOM 7432 C C . SER B 1 308 ? -11.312 -30.078 -19.109 1 94.25 308 SER B C 1
ATOM 7434 O O . SER B 1 308 ? -10.523 -29.938 -18.172 1 94.25 308 SER B O 1
ATOM 7436 N N . GLU B 1 309 ? -11 -30.781 -20.109 1 91.06 309 GLU B N 1
ATOM 7437 C CA . GLU B 1 309 ? -9.672 -31.328 -20.375 1 91.06 309 GLU B CA 1
ATOM 7438 C C . GLU B 1 309 ? -9.164 -30.922 -21.75 1 91.06 309 GLU B C 1
ATOM 7440 O O . GLU B 1 309 ? -9.961 -30.734 -22.688 1 91.06 309 GLU B O 1
ATOM 7445 N N . THR B 1 310 ? -7.953 -30.562 -21.781 1 84.31 310 THR B N 1
ATOM 7446 C CA . THR B 1 310 ? -7.336 -30.219 -23.047 1 84.31 310 THR B CA 1
ATOM 7447 C C . THR B 1 310 ? -6.121 -31.109 -23.312 1 84.31 310 THR B C 1
ATOM 7449 O O . THR B 1 310 ? -5.441 -31.531 -22.375 1 84.31 310 THR B O 1
ATOM 7452 N N . ASP B 1 311 ? -5.879 -31.531 -24.547 1 76 311 ASP B N 1
ATOM 7453 C CA . ASP B 1 311 ? -4.746 -32.375 -24.938 1 76 311 ASP B CA 1
ATOM 7454 C C . ASP B 1 311 ? -3.643 -31.547 -25.594 1 76 311 ASP B C 1
ATOM 7456 O O . ASP B 1 311 ? -2.701 -32.094 -26.156 1 76 311 ASP B O 1
ATOM 7460 N N . GLU B 1 312 ? -3.834 -30.375 -25.469 1 64.44 312 GLU B N 1
ATOM 7461 C CA . GLU B 1 312 ? -2.812 -29.547 -26.109 1 64.44 312 GLU B CA 1
ATOM 7462 C C . GLU B 1 312 ? -1.453 -29.75 -25.438 1 64.44 312 GLU B C 1
ATOM 7464 O O . GLU B 1 312 ? -1.355 -29.781 -24.203 1 64.44 312 GLU B O 1
ATOM 7469 N N . LEU B 1 313 ? -0.406 -30.047 -26.25 1 55.94 313 LEU B N 1
ATOM 7470 C CA . LEU B 1 313 ? 0.962 -30.266 -25.797 1 55.94 313 LEU B CA 1
ATOM 7471 C C . LEU B 1 313 ? 1.47 -29.094 -24.984 1 55.94 313 LEU B C 1
ATOM 7473 O O . LEU B 1 313 ? 1.312 -27.938 -25.391 1 55.94 313 LEU B O 1
ATOM 7477 N N . GLY B 1 314 ? 2.02 -29.25 -23.766 1 54.03 314 GLY B N 1
ATOM 7478 C CA . GLY B 1 314 ? 2.662 -28.219 -22.953 1 54.03 314 GLY B CA 1
ATOM 7479 C C . GLY B 1 314 ? 1.737 -27.609 -21.922 1 54.03 314 GLY B C 1
ATOM 7480 O O . GLY B 1 314 ? 2.178 -26.844 -21.062 1 54.03 314 GLY B O 1
ATOM 7481 N N . SER B 1 315 ? 0.386 -27.922 -22.125 1 62.31 315 SER B N 1
ATOM 7482 C CA . SER B 1 315 ? -0.565 -27.328 -21.203 1 62.31 315 SER B CA 1
ATOM 7483 C C . SER B 1 315 ? -0.996 -28.328 -20.141 1 62.31 315 SER B C 1
ATOM 7485 O O . SER B 1 315 ? -0.836 -29.547 -20.312 1 62.31 315 SER B O 1
ATOM 7487 N N . THR B 1 316 ? -1.313 -27.703 -18.984 1 70.88 316 THR B N 1
ATOM 7488 C CA . THR B 1 316 ? -1.928 -28.547 -17.969 1 70.88 316 THR B CA 1
ATOM 7489 C C . THR B 1 316 ? -3.213 -29.172 -18.5 1 70.88 316 THR B C 1
ATOM 7491 O O . THR B 1 316 ? -4.055 -28.5 -19.078 1 70.88 316 THR B O 1
ATOM 7494 N N . ARG B 1 317 ? -3.342 -30.375 -18.375 1 80.06 317 ARG B N 1
ATOM 7495 C CA . ARG B 1 317 ? -4.395 -31.203 -18.953 1 80.06 317 ARG B CA 1
ATOM 7496 C C . ARG B 1 317 ? -5.77 -30.766 -18.453 1 80.06 317 ARG B C 1
ATOM 7498 O O . ARG B 1 317 ? -6.719 -30.672 -19.234 1 80.06 317 ARG B O 1
ATOM 7505 N N . TYR B 1 318 ? -5.863 -30.375 -17.234 1 92.5 318 TYR B N 1
ATOM 7506 C CA . TYR B 1 318 ? -7.172 -30.125 -16.641 1 92.5 318 TYR B CA 1
ATOM 7507 C C . TYR B 1 318 ? -7.406 -28.625 -16.484 1 92.5 318 TYR B C 1
ATOM 7509 O O . TYR B 1 318 ? -6.492 -27.875 -16.141 1 92.5 318 TYR B O 1
ATOM 7517 N N . ARG B 1 319 ? -8.633 -28.188 -16.797 1 94.62 319 ARG B N 1
ATOM 7518 C CA . ARG B 1 319 ? -9.008 -26.781 -16.719 1 94.62 319 ARG B CA 1
ATOM 7519 C C . ARG B 1 319 ? -10.289 -26.609 -15.914 1 94.62 319 ARG B C 1
ATOM 7521 O O . ARG B 1 319 ? -11.133 -27.5 -15.859 1 94.62 319 ARG B O 1
ATOM 7528 N N . LEU B 1 320 ? -10.383 -25.484 -15.273 1 96.31 320 LEU B N 1
ATOM 7529 C CA . LEU B 1 320 ? -11.547 -25.125 -14.469 1 96.31 320 LEU B 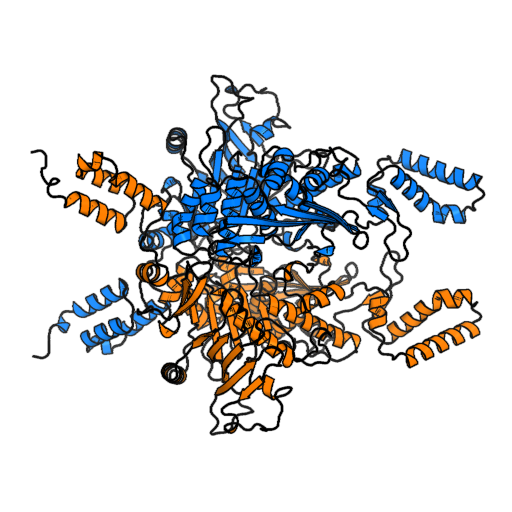CA 1
ATOM 7530 C C . LEU B 1 320 ? -12.102 -23.766 -14.883 1 96.31 320 LEU B C 1
ATOM 7532 O O . LEU B 1 320 ? -11.352 -22.797 -14.977 1 96.31 320 LEU B O 1
ATOM 7536 N N . ASN B 1 321 ? -13.359 -23.719 -15.18 1 96.5 321 ASN B N 1
ATOM 7537 C CA . ASN B 1 321 ? -14.07 -22.484 -15.43 1 96.5 321 ASN B CA 1
ATOM 7538 C C . ASN B 1 321 ? -14.641 -21.891 -14.141 1 96.5 321 ASN B C 1
ATOM 7540 O O . ASN B 1 321 ? -15.758 -22.234 -13.734 1 96.5 321 ASN B O 1
ATOM 7544 N N . LEU B 1 322 ? -14.016 -20.891 -13.617 1 95.75 322 LEU B N 1
ATOM 7545 C CA . LEU B 1 322 ? -14.422 -20.297 -12.344 1 95.75 322 LEU B CA 1
ATOM 7546 C C . LEU B 1 322 ? -15.68 -19.453 -12.523 1 95.75 322 LEU B C 1
ATOM 7548 O O . LEU B 1 322 ? -16.359 -19.141 -11.547 1 95.75 322 LEU B O 1
ATOM 7552 N N . LEU B 1 323 ? -16 -19.094 -13.719 1 96.88 323 LEU B N 1
ATOM 7553 C CA . LEU B 1 323 ? -17.141 -18.203 -13.953 1 96.88 323 LEU B CA 1
ATOM 7554 C C . LEU B 1 323 ? -18.406 -19 -14.219 1 96.88 323 LEU B C 1
ATOM 7556 O O . LEU B 1 323 ? -19.453 -18.422 -14.539 1 96.88 323 LEU B O 1
ATOM 7560 N N . GLN B 1 324 ? -18.375 -20.234 -14.023 1 95.44 324 GLN B N 1
ATOM 7561 C CA . GLN B 1 324 ? -19.453 -21.141 -14.398 1 95.44 324 GLN B CA 1
ATOM 7562 C C . GLN B 1 324 ? -20.766 -20.719 -13.734 1 95.44 324 GLN B C 1
ATOM 7564 O O . GLN B 1 324 ? -21.828 -20.781 -14.352 1 95.44 324 GLN B O 1
ATOM 7569 N N . LEU B 1 325 ? -20.672 -20.375 -12.508 1 95.94 325 LEU B N 1
ATOM 7570 C CA . LEU B 1 325 ? -21.891 -20.062 -11.758 1 95.94 325 LEU B CA 1
ATOM 7571 C C . LEU B 1 325 ? -22.344 -18.641 -12.023 1 95.94 325 LEU B C 1
ATOM 7573 O O . LEU B 1 325 ? -23.422 -18.234 -11.562 1 95.94 325 LEU B O 1
ATOM 7577 N N . LEU B 1 326 ? -21.578 -17.875 -12.773 1 96.81 326 LEU B N 1
ATOM 7578 C CA . LEU B 1 326 ? -21.859 -16.453 -12.938 1 96.81 326 LEU B CA 1
ATOM 7579 C C . LEU B 1 326 ? -22.281 -16.141 -14.367 1 96.81 326 LEU B C 1
ATOM 7581 O O . LEU B 1 326 ? -22.609 -15 -14.688 1 96.81 326 LEU B O 1
ATOM 7585 N N . GLU B 1 327 ? -22.234 -17.109 -15.203 1 95.19 327 GLU B N 1
ATOM 7586 C CA . GLU B 1 327 ? -22.594 -16.906 -16.594 1 95.19 327 GLU B CA 1
ATOM 7587 C C . GLU B 1 327 ? -23.719 -17.844 -17.031 1 95.19 327 GLU B C 1
ATOM 7589 O O . GLU B 1 327 ? -23.688 -19.031 -16.703 1 95.19 327 GLU B O 1
ATOM 7594 N N . GLY B 1 328 ? -24.734 -17.312 -17.625 1 93 328 GLY B N 1
ATOM 7595 C CA . GLY B 1 328 ? -25.828 -18.062 -18.203 1 93 328 GLY B CA 1
ATOM 7596 C C . GLY B 1 328 ? -26.094 -17.734 -19.656 1 93 328 GLY B C 1
ATOM 7597 O O . GLY B 1 328 ? -25.172 -17.359 -20.391 1 93 328 GLY B O 1
ATOM 7598 N N . ASP B 1 329 ? -27.281 -18 -19.984 1 91.75 329 ASP B N 1
ATOM 7599 C CA . ASP B 1 329 ? -27.656 -17.672 -21.344 1 91.75 329 ASP B CA 1
ATOM 7600 C C . ASP B 1 329 ? -27.75 -16.156 -21.547 1 91.75 329 ASP B C 1
ATOM 7602 O O . ASP B 1 329 ? -27.5 -15.391 -20.609 1 91.75 329 ASP B O 1
ATOM 7606 N N . GLU B 1 330 ? -28.016 -15.789 -22.656 1 91 330 GLU B N 1
ATOM 7607 C CA . GLU B 1 330 ? -28.031 -14.375 -23.016 1 91 330 GLU B CA 1
ATOM 7608 C C . GLU B 1 330 ? -29.047 -13.594 -22.188 1 91 330 GLU B C 1
ATOM 7610 O O . GLU B 1 330 ? -28.859 -12.414 -21.906 1 91 330 GLU B O 1
ATOM 7615 N N . LYS B 1 331 ? -30.062 -14.195 -21.75 1 91.69 331 LYS B N 1
ATOM 7616 C CA . LYS B 1 331 ? -31.109 -13.508 -21 1 91.69 331 LYS B CA 1
ATOM 7617 C C . LYS B 1 331 ? -30.953 -13.703 -19.5 1 91.69 331 LYS B C 1
ATOM 7619 O O . LYS B 1 331 ? -31.719 -13.156 -18.703 1 91.69 331 LYS B O 1
ATOM 7624 N N . SER B 1 332 ? -29.906 -14.352 -19.188 1 92.25 332 SER B N 1
ATOM 7625 C CA . SER B 1 332 ? -29.656 -14.68 -17.781 1 92.25 332 SER B CA 1
ATOM 7626 C C . SER B 1 332 ? -29.359 -13.43 -16.969 1 92.25 332 SER B C 1
ATOM 7628 O O . SER B 1 332 ? -28.719 -12.492 -17.453 1 92.25 332 SER B O 1
ATOM 7630 N N . SER B 1 333 ? -29.797 -13.422 -15.688 1 91.38 333 SER B N 1
ATOM 7631 C CA . SER B 1 333 ? -29.547 -12.297 -14.789 1 91.38 333 SER B CA 1
ATOM 7632 C C . SER B 1 333 ? -28.203 -12.438 -14.086 1 91.38 333 SER B C 1
ATOM 7634 O O . SER B 1 333 ? -27.812 -11.57 -13.305 1 91.38 333 SER B O 1
ATOM 7636 N N . LEU B 1 334 ? -27.516 -13.445 -14.438 1 94 334 LEU B N 1
ATOM 7637 C CA . LEU B 1 334 ? -26.219 -13.68 -13.812 1 94 334 LEU B CA 1
ATOM 7638 C C . LEU B 1 334 ? -25.219 -12.609 -14.227 1 94 334 LEU B C 1
ATOM 7640 O O . LEU B 1 334 ? -25.344 -12.008 -15.297 1 94 334 LEU B O 1
ATOM 7644 N N . VAL B 1 335 ? -24.234 -12.422 -13.492 1 96.44 335 VAL B N 1
ATOM 7645 C CA . VAL B 1 335 ? -23.359 -11.258 -13.516 1 96.44 335 VAL B CA 1
ATOM 7646 C C . VAL B 1 335 ? -22.688 -11.148 -14.875 1 96.44 335 VAL B C 1
ATOM 7648 O O . VAL B 1 335 ? -22.719 -10.094 -15.508 1 96.44 335 VAL B O 1
ATOM 7651 N N . VAL B 1 336 ? -22.062 -12.211 -15.359 1 97.56 336 VAL B N 1
ATOM 7652 C CA . VAL B 1 336 ? -21.281 -12.164 -16.594 1 97.56 336 VAL B CA 1
ATOM 7653 C C . VAL B 1 336 ? -22.203 -11.906 -17.781 1 97.56 336 VAL B C 1
ATOM 7655 O O . VAL B 1 336 ? -21.875 -11.102 -18.656 1 97.56 336 VAL B O 1
ATOM 7658 N N . SER B 1 337 ? -23.375 -12.57 -17.812 1 97.44 337 SER B N 1
ATOM 7659 C CA . SER B 1 337 ? -24.359 -12.352 -18.875 1 97.44 337 SER B CA 1
ATOM 7660 C C . SER B 1 337 ? -24.906 -10.93 -18.828 1 97.44 337 SER B C 1
ATOM 7662 O O . SER B 1 337 ? -25.094 -10.297 -19.875 1 97.44 337 SER B O 1
ATOM 7664 N N . ALA B 1 338 ? -25.172 -10.461 -17.656 1 97.62 338 ALA B N 1
ATOM 7665 C CA . ALA B 1 338 ? -25.641 -9.086 -17.484 1 97.62 338 ALA B CA 1
ATOM 7666 C C . ALA B 1 338 ? -24.594 -8.086 -17.984 1 97.62 338 ALA B C 1
ATOM 7668 O O . ALA B 1 338 ? -24.938 -7.113 -18.656 1 97.62 338 ALA B O 1
ATOM 7669 N N . LEU B 1 339 ? -23.328 -8.312 -17.641 1 98.12 339 LEU B N 1
ATOM 7670 C CA . LEU B 1 339 ? -22.25 -7.434 -18.062 1 98.12 339 LEU B CA 1
ATOM 7671 C C . LEU B 1 339 ? -22.109 -7.453 -19.594 1 98.12 339 LEU B C 1
ATOM 7673 O O . LEU B 1 339 ? -21.828 -6.422 -20.203 1 98.12 339 LEU B O 1
ATOM 7677 N N . LYS B 1 340 ? -22.312 -8.602 -20.188 1 97.88 340 LYS B N 1
ATOM 7678 C CA . LYS B 1 340 ? -22.266 -8.727 -21.641 1 97.88 340 LYS B CA 1
ATOM 7679 C C . LYS B 1 340 ? -23.344 -7.891 -22.297 1 97.88 340 LYS B C 1
ATOM 7681 O O . LYS B 1 340 ? -23.094 -7.23 -23.312 1 97.88 340 LYS B O 1
ATOM 7686 N N . ARG B 1 341 ? -24.484 -7.906 -21.703 1 97.44 341 ARG B N 1
ATOM 7687 C CA . ARG B 1 341 ? -25.609 -7.16 -22.266 1 97.44 341 ARG B CA 1
ATOM 7688 C C . ARG B 1 341 ? -25.359 -5.656 -22.172 1 97.44 341 ARG B C 1
ATOM 7690 O O . ARG B 1 341 ? -25.875 -4.891 -22.984 1 97.44 341 ARG B O 1
ATOM 7697 N N . CYS B 1 342 ? -24.578 -5.254 -21.234 1 98.06 342 CYS B N 1
ATOM 7698 C CA . CYS B 1 342 ? -24.297 -3.834 -21.047 1 98.06 342 CYS B CA 1
ATOM 7699 C C . CYS B 1 342 ? -23.125 -3.393 -21.922 1 98.06 342 CYS B C 1
ATOM 7701 O O . CYS B 1 342 ? -22.891 -2.195 -22.109 1 98.06 342 CYS B O 1
ATOM 7703 N N . ALA B 1 343 ? -22.406 -4.309 -22.5 1 98.25 343 ALA B N 1
ATOM 7704 C CA . ALA B 1 343 ? -21.156 -3.996 -23.188 1 98.25 343 ALA B CA 1
ATOM 7705 C C . ALA B 1 343 ? -21.422 -3.453 -24.594 1 98.25 343 ALA B C 1
ATOM 7707 O O . ALA B 1 343 ? -22.375 -3.873 -25.266 1 98.25 343 ALA B O 1
ATOM 7708 N N . THR B 1 344 ? -20.625 -2.498 -25.016 1 98 344 THR B N 1
ATOM 7709 C CA . THR B 1 344 ? -20.656 -2.014 -26.391 1 98 344 THR B CA 1
ATOM 7710 C C . THR B 1 344 ? -20.125 -3.078 -27.344 1 98 344 THR B C 1
ATOM 7712 O O . THR B 1 344 ? -20.656 -3.244 -28.438 1 98 344 THR B O 1
ATOM 7715 N N . LEU B 1 345 ? -19.078 -3.666 -26.938 1 97.19 345 LEU B N 1
ATOM 7716 C CA . LEU B 1 345 ? -18.453 -4.766 -27.672 1 97.19 345 LEU B CA 1
ATOM 7717 C C . LEU B 1 345 ? -17.953 -5.84 -26.719 1 97.19 345 LEU B C 1
ATOM 7719 O O . LEU B 1 345 ? -17.406 -5.531 -25.656 1 97.19 345 LEU B O 1
ATOM 7723 N N . ASN B 1 346 ? -18.234 -7.09 -27.078 1 97.12 346 ASN B N 1
ATOM 7724 C CA . ASN B 1 346 ? -17.641 -8.188 -26.328 1 97.12 346 ASN B CA 1
ATOM 7725 C C . ASN B 1 346 ? -17.125 -9.289 -27.25 1 97.12 346 ASN B C 1
ATOM 7727 O O . ASN B 1 346 ? -17.719 -9.555 -28.297 1 97.12 346 ASN B O 1
ATOM 7731 N N . TYR B 1 347 ? -16.016 -9.82 -26.953 1 97.62 347 TYR B N 1
ATOM 7732 C CA . TYR B 1 347 ? -15.438 -10.906 -27.734 1 97.62 347 TYR B CA 1
ATOM 7733 C C . TYR B 1 347 ? -14.57 -11.805 -26.859 1 97.62 347 TYR B C 1
ATOM 7735 O O . TYR B 1 347 ? -14.125 -11.398 -25.797 1 97.62 347 TYR B O 1
ATOM 7743 N N . VAL B 1 348 ? -14.367 -13 -27.328 1 96.81 348 VAL B N 1
ATOM 7744 C CA . VAL B 1 348 ? -13.508 -13.961 -26.641 1 96.81 348 VAL B CA 1
ATOM 7745 C C . VAL B 1 348 ? -12.156 -14.039 -27.344 1 96.81 348 VAL B C 1
ATOM 7747 O O . VAL B 1 348 ? -12.086 -14.25 -28.562 1 96.81 348 VAL B O 1
ATOM 7750 N N . ASP B 1 349 ? -11.164 -13.742 -26.594 1 95.81 349 ASP B N 1
ATOM 7751 C CA . ASP B 1 349 ? -9.812 -13.953 -27.094 1 95.81 349 ASP B CA 1
ATOM 7752 C C . ASP B 1 349 ? -9.359 -15.391 -26.844 1 95.81 349 ASP B C 1
ATOM 7754 O O . ASP B 1 349 ? -8.984 -15.75 -25.719 1 95.81 349 ASP B O 1
ATOM 7758 N N . ASP B 1 350 ? -9.148 -16.219 -27.812 1 91.31 350 ASP B N 1
ATOM 7759 C CA . ASP B 1 350 ? -8.859 -17.641 -27.688 1 91.31 350 ASP B CA 1
ATOM 7760 C C . ASP B 1 350 ? -7.398 -17.875 -27.312 1 91.31 350 ASP B C 1
ATOM 7762 O O . ASP B 1 350 ? -7.066 -18.891 -26.703 1 91.31 350 ASP B O 1
ATOM 7766 N N . VAL B 1 351 ? -6.637 -16.953 -27.641 1 88 351 VAL B N 1
ATOM 7767 C CA . VAL B 1 351 ? -5.215 -17.094 -27.359 1 88 351 VAL B CA 1
ATOM 7768 C C . VAL B 1 351 ? -4.98 -17.016 -25.859 1 88 351 VAL B C 1
ATOM 7770 O O . VAL B 1 351 ? -4.25 -17.828 -25.281 1 88 351 VAL B O 1
ATOM 7773 N N . THR B 1 352 ? -5.684 -16.141 -25.219 1 90.19 352 THR B N 1
ATOM 7774 C CA . THR B 1 352 ? -5.496 -15.938 -23.781 1 90.19 352 THR B CA 1
ATOM 7775 C C . THR B 1 352 ? -6.648 -16.547 -22.984 1 90.19 352 THR B C 1
ATOM 7777 O O . THR B 1 352 ? -6.629 -16.562 -21.766 1 90.19 352 THR B O 1
ATOM 7780 N N . ASP B 1 353 ? -7.621 -17.094 -23.672 1 93.38 353 ASP B N 1
ATOM 7781 C CA . ASP B 1 353 ? -8.828 -17.656 -23.078 1 93.38 353 ASP B CA 1
ATOM 7782 C C . ASP B 1 353 ? -9.492 -16.641 -22.141 1 93.38 353 ASP B C 1
ATOM 7784 O O . ASP B 1 353 ? -9.734 -16.953 -20.969 1 93.38 353 ASP B O 1
ATOM 7788 N N . THR B 1 354 ? -9.68 -15.461 -22.625 1 97 354 THR B N 1
ATOM 7789 C CA . THR B 1 354 ? -10.281 -14.383 -21.844 1 97 354 THR B CA 1
ATOM 7790 C C . THR B 1 354 ? -11.484 -13.797 -22.578 1 97 354 THR B C 1
ATOM 7792 O O . THR B 1 354 ? -11.555 -13.828 -23.812 1 97 354 THR B O 1
ATOM 7795 N N . LEU B 1 355 ? -12.469 -13.406 -21.828 1 98.12 355 LEU B N 1
ATOM 7796 C CA . LEU B 1 355 ? -13.602 -12.625 -22.312 1 98.12 355 LEU B CA 1
ATOM 7797 C C . LEU B 1 355 ? -13.367 -11.133 -22.109 1 98.12 355 LEU B C 1
ATOM 7799 O O . LEU B 1 355 ? -13.117 -10.688 -20.984 1 98.12 355 LEU B O 1
ATOM 7803 N N . VAL B 1 356 ? -13.383 -10.406 -23.172 1 98.38 356 VAL B N 1
ATOM 7804 C CA . VAL B 1 356 ? -13.141 -8.969 -23.109 1 98.38 356 VAL B CA 1
ATOM 7805 C C . VAL B 1 356 ? -14.453 -8.219 -23.328 1 98.38 356 VAL B C 1
ATOM 7807 O O . VAL B 1 356 ? -15.18 -8.477 -24.281 1 98.38 356 VAL B O 1
ATOM 7810 N N . LEU B 1 357 ? -14.781 -7.348 -22.422 1 98.62 357 LEU B N 1
ATOM 7811 C CA . LEU B 1 357 ? -15.953 -6.484 -22.484 1 98.62 357 LEU B CA 1
ATOM 7812 C C . LEU B 1 357 ? -15.547 -5.016 -22.578 1 98.62 357 LEU B C 1
ATOM 7814 O O . LEU B 1 357 ? -14.945 -4.477 -21.641 1 98.62 357 LEU B O 1
ATOM 7818 N N . ASP B 1 358 ? -15.898 -4.383 -23.656 1 98.5 358 ASP B N 1
ATOM 7819 C CA . ASP B 1 358 ? -15.594 -2.971 -23.859 1 98.5 358 ASP B CA 1
ATOM 7820 C C . ASP B 1 358 ? -16.844 -2.111 -23.672 1 98.5 358 ASP B C 1
ATOM 7822 O O . ASP B 1 358 ? -17.922 -2.469 -24.156 1 98.5 358 ASP B O 1
ATOM 7826 N N . TYR B 1 359 ? -16.688 -1.076 -22.984 1 98.56 359 TYR B N 1
ATOM 7827 C CA . TYR B 1 359 ? -17.812 -0.174 -22.734 1 98.56 359 TYR B CA 1
ATOM 7828 C C . TYR B 1 359 ? -17.484 1.244 -23.188 1 98.56 359 TYR B C 1
ATOM 7830 O O . TYR B 1 359 ? -16.531 1.852 -22.688 1 98.56 359 TYR B O 1
ATOM 7838 N N . TRP B 1 360 ? -18.156 1.739 -24.141 1 97.94 360 TRP B N 1
ATOM 7839 C CA . TRP B 1 360 ? -18.266 3.168 -24.422 1 97.94 360 TRP B CA 1
ATOM 7840 C C . TRP B 1 360 ? -19.469 3.775 -23.719 1 97.94 360 TRP B C 1
ATOM 7842 O O . TRP B 1 360 ? -20.609 3.508 -24.094 1 97.94 360 TRP B O 1
ATOM 7852 N N . VAL B 1 361 ? -19.281 4.645 -22.766 1 97.62 361 VAL B N 1
ATOM 7853 C CA . VAL B 1 361 ? -20.328 4.984 -21.812 1 97.62 361 VAL B CA 1
ATOM 7854 C C . VAL B 1 361 ? -21.141 6.156 -22.344 1 97.62 361 VAL B C 1
ATOM 7856 O O . VAL B 1 361 ? -20.609 7.25 -22.562 1 97.62 361 VAL B O 1
ATOM 7859 N N . ASN B 1 362 ? -22.328 5.984 -22.672 1 96.19 362 ASN B N 1
ATOM 7860 C CA . ASN B 1 362 ? -23.344 6.973 -22.984 1 96.19 362 ASN B CA 1
ATOM 7861 C C . ASN B 1 362 ? -24.641 6.719 -22.219 1 96.19 362 ASN B C 1
ATOM 7863 O O . ASN B 1 362 ? -24.641 5.957 -21.25 1 96.19 362 ASN B O 1
ATOM 7867 N N . GLU B 1 363 ? -25.656 7.371 -22.562 1 95.38 363 GLU B N 1
ATOM 7868 C CA . GLU B 1 363 ? -26.906 7.234 -21.812 1 95.38 363 GLU B CA 1
ATOM 7869 C C . GLU B 1 363 ? -27.516 5.844 -21.984 1 95.38 363 GLU B C 1
ATOM 7871 O O . GLU B 1 363 ? -28.125 5.309 -21.062 1 95.38 363 GLU B O 1
ATOM 7876 N N . ALA B 1 364 ? -27.281 5.293 -23.125 1 96.69 364 ALA B N 1
ATOM 7877 C CA . ALA B 1 364 ? -27.781 3.945 -23.375 1 96.69 364 ALA B CA 1
ATOM 7878 C C . ALA B 1 364 ? -27.062 2.924 -22.5 1 96.69 364 ALA B C 1
ATOM 7880 O O . ALA B 1 364 ? -27.672 1.979 -22 1 96.69 364 ALA B O 1
ATOM 7881 N N . THR B 1 365 ? -25.781 3.094 -22.406 1 97.31 365 THR B N 1
ATOM 7882 C CA . THR B 1 365 ? -25 2.207 -21.547 1 97.31 365 THR B CA 1
ATOM 7883 C C . THR B 1 365 ? -25.469 2.311 -20.109 1 97.31 365 THR B C 1
ATOM 7885 O O . THR B 1 365 ? -25.625 1.294 -19.422 1 97.31 365 THR B O 1
ATOM 7888 N N . ARG B 1 366 ? -25.672 3.484 -19.609 1 96.69 366 ARG B N 1
ATOM 7889 C CA . ARG B 1 366 ? -26.141 3.701 -18.25 1 96.69 366 ARG B CA 1
ATOM 7890 C C . ARG B 1 366 ? -27.5 3.041 -18.031 1 96.69 366 ARG B C 1
ATOM 7892 O O . ARG B 1 366 ? -27.734 2.434 -16.984 1 96.69 366 ARG B O 1
ATOM 7899 N N . GLN B 1 367 ? -28.359 3.209 -19.016 1 97 367 GLN B N 1
ATOM 7900 C CA . GLN B 1 367 ? -29.672 2.59 -18.938 1 97 367 GLN B CA 1
ATOM 7901 C C . GLN B 1 367 ? -29.562 1.068 -18.906 1 97 367 GLN B C 1
ATOM 7903 O O . GLN B 1 367 ? -30.297 0.405 -18.156 1 97 367 GLN B O 1
ATOM 7908 N N . ALA B 1 368 ? -28.688 0.556 -19.703 1 97.75 368 ALA B N 1
ATOM 7909 C CA . ALA B 1 368 ? -28.484 -0.889 -19.703 1 97.75 368 ALA B CA 1
ATOM 7910 C C . ALA B 1 368 ? -28.047 -1.38 -18.328 1 97.75 368 ALA B C 1
ATOM 7912 O O . ALA B 1 368 ? -28.516 -2.408 -17.844 1 97.75 368 ALA B O 1
ATOM 7913 N N . PHE B 1 369 ? -27.156 -0.68 -17.719 1 98.12 369 PHE B N 1
ATOM 7914 C CA . PHE B 1 369 ? -26.688 -1.065 -16.391 1 98.12 369 PHE B CA 1
ATOM 7915 C C . PHE B 1 369 ? -27.828 -0.968 -15.375 1 98.12 369 PHE B C 1
ATOM 7917 O O . PHE B 1 369 ? -27.953 -1.829 -14.5 1 98.12 369 PHE B O 1
ATOM 7924 N N . ARG B 1 370 ? -28.609 0.028 -15.453 1 97.19 370 ARG B N 1
ATOM 7925 C CA . ARG B 1 370 ? -29.75 0.18 -14.547 1 97.19 370 ARG B CA 1
ATOM 7926 C C . ARG B 1 370 ? -30.719 -0.984 -14.68 1 97.19 370 ARG B C 1
ATOM 7928 O O . ARG B 1 370 ? -31.219 -1.503 -13.68 1 97.19 370 ARG B O 1
ATOM 7935 N N . GLU B 1 371 ? -30.906 -1.394 -15.852 1 96.94 371 GLU B N 1
ATOM 7936 C CA . GLU B 1 371 ? -31.859 -2.457 -16.125 1 96.94 371 GLU B CA 1
ATOM 7937 C C . GLU B 1 371 ? -31.328 -3.816 -15.695 1 96.94 371 GLU B C 1
ATOM 7939 O O . GLU B 1 371 ? -32.094 -4.699 -15.305 1 96.94 371 GLU B O 1
ATOM 7944 N N . ASN B 1 372 ? -30.047 -3.963 -15.773 1 97.38 372 ASN B N 1
ATOM 7945 C CA . ASN B 1 372 ? -29.484 -5.285 -15.539 1 97.38 372 ASN B CA 1
ATOM 7946 C C . ASN B 1 372 ? -29.016 -5.449 -14.094 1 97.38 372 ASN B C 1
ATOM 7948 O O . ASN B 1 372 ? -28.766 -6.566 -13.648 1 97.38 372 ASN B O 1
ATOM 7952 N N . PHE B 1 373 ? -28.891 -4.379 -13.352 1 96.69 373 PHE B N 1
ATOM 7953 C CA . PHE B 1 373 ? -28.422 -4.457 -11.977 1 96.69 373 PHE B CA 1
ATOM 7954 C C . PHE B 1 373 ? -29.375 -3.742 -11.031 1 96.69 373 PHE B C 1
ATOM 7956 O O . PHE B 1 373 ? -28.953 -2.996 -10.148 1 96.69 373 PHE B O 1
ATOM 7963 N N . ASP B 1 374 ? -30.625 -3.926 -11.25 1 93.38 374 ASP B N 1
ATOM 7964 C CA . ASP B 1 374 ? -31.719 -3.504 -10.391 1 93.38 374 ASP B CA 1
ATOM 7965 C C . ASP B 1 374 ? -31.641 -2.012 -10.086 1 93.38 374 ASP B C 1
ATOM 7967 O O . ASP B 1 374 ? -31.938 -1.586 -8.969 1 93.38 374 ASP B O 1
ATOM 7971 N N . GLY B 1 375 ? -30.969 -1.305 -10.898 1 94.44 375 GLY B N 1
ATOM 7972 C CA . GLY B 1 375 ? -30.859 0.134 -10.719 1 94.44 375 GLY B CA 1
ATOM 7973 C C . GLY B 1 375 ? -30.031 0.524 -9.508 1 94.44 375 GLY B C 1
ATOM 7974 O O . GLY B 1 375 ? -30.172 1.631 -8.984 1 94.44 375 GLY B O 1
ATOM 7975 N N . SER B 1 376 ? -29.234 -0.34 -9.062 1 95 376 SER B N 1
ATOM 7976 C CA . SER B 1 376 ? -28.5 -0.143 -7.82 1 95 376 SER B CA 1
ATOM 7977 C C . SER B 1 376 ? -27 -0.173 -8.055 1 95 376 SER B C 1
ATOM 7979 O O . SER B 1 376 ? -26.453 -1.165 -8.555 1 95 376 SER B O 1
ATOM 7981 N N . ALA B 1 377 ? -26.328 0.935 -7.684 1 96.81 377 ALA B N 1
ATOM 7982 C CA . ALA B 1 377 ? -24.875 0.962 -7.734 1 96.81 377 ALA B CA 1
ATOM 7983 C C . ALA B 1 377 ? -24.266 -0.122 -6.848 1 96.81 377 ALA B C 1
ATOM 7985 O O . ALA B 1 377 ? -23.25 -0.724 -7.195 1 96.81 377 ALA B O 1
ATOM 7986 N N . LEU B 1 378 ? -24.906 -0.383 -5.719 1 96.38 378 LEU B N 1
ATOM 7987 C CA . LEU B 1 378 ? -24.422 -1.379 -4.766 1 96.38 378 LEU B CA 1
ATOM 7988 C C . LEU B 1 378 ? -24.516 -2.781 -5.359 1 96.38 378 LEU B C 1
ATOM 7990 O O . LEU B 1 378 ? -23.625 -3.609 -5.137 1 96.38 378 LEU B O 1
ATOM 7994 N N . ALA B 1 379 ? -25.578 -3.07 -6.105 1 96.81 379 ALA B N 1
ATOM 7995 C CA . ALA B 1 379 ? -25.719 -4.375 -6.742 1 96.81 379 ALA B CA 1
ATOM 7996 C C . ALA B 1 379 ? -24.578 -4.648 -7.715 1 96.81 379 ALA B C 1
ATOM 7998 O O . ALA B 1 379 ? -24.031 -5.75 -7.738 1 96.81 379 ALA B O 1
ATOM 7999 N N . LEU B 1 380 ? -24.25 -3.654 -8.531 1 97.81 380 LEU B N 1
ATOM 8000 C CA . LEU B 1 380 ? -23.125 -3.799 -9.445 1 97.81 380 LEU B CA 1
ATOM 8001 C C . LEU B 1 380 ? -21.812 -3.977 -8.68 1 97.81 380 LEU B C 1
ATOM 8003 O O . LEU B 1 380 ? -20.969 -4.785 -9.062 1 97.81 380 LEU B O 1
ATOM 8007 N N . PHE B 1 381 ? -21.672 -3.217 -7.613 1 97.75 381 PHE B N 1
ATOM 8008 C CA . PHE B 1 381 ? -20.453 -3.309 -6.816 1 97.75 381 PHE B CA 1
ATOM 8009 C C . PHE B 1 381 ? -20.297 -4.707 -6.227 1 97.75 381 PHE B C 1
ATOM 8011 O O . PHE B 1 381 ? -19.188 -5.254 -6.203 1 97.75 381 PHE B O 1
ATOM 8018 N N . GLN B 1 382 ? -21.312 -5.242 -5.75 1 96.75 382 GLN B N 1
ATOM 8019 C CA . GLN B 1 382 ? -21.281 -6.59 -5.188 1 96.75 382 GLN B CA 1
ATOM 8020 C C . GLN B 1 382 ? -20.891 -7.617 -6.246 1 96.75 382 GLN B C 1
ATOM 8022 O O . GLN B 1 382 ? -20.188 -8.586 -5.949 1 96.75 382 GLN B O 1
ATOM 8027 N N . ALA B 1 383 ? -21.406 -7.402 -7.445 1 97.38 383 ALA B N 1
ATOM 8028 C CA . ALA B 1 383 ? -20.984 -8.266 -8.547 1 97.38 383 ALA B CA 1
ATOM 8029 C C . ALA B 1 383 ? -19.469 -8.188 -8.766 1 97.38 383 ALA B C 1
ATOM 8031 O O . ALA B 1 383 ? -18.812 -9.219 -8.93 1 97.38 383 ALA B O 1
ATOM 8032 N N . PHE B 1 384 ? -18.938 -6.984 -8.773 1 97.69 384 PHE B N 1
ATOM 8033 C CA . PHE B 1 384 ? -17.5 -6.801 -8.922 1 97.69 384 PHE B CA 1
ATOM 8034 C C . PHE B 1 384 ? -16.75 -7.406 -7.742 1 97.69 384 PHE B C 1
ATOM 8036 O O . PHE B 1 384 ? -15.656 -7.941 -7.906 1 97.69 384 PHE B O 1
ATOM 8043 N N . GLN B 1 385 ? -17.312 -7.281 -6.566 1 96.69 385 GLN B N 1
ATOM 8044 C CA . GLN B 1 385 ? -16.688 -7.859 -5.379 1 96.69 385 GLN B CA 1
ATOM 8045 C C . GLN B 1 385 ? -16.484 -9.359 -5.539 1 96.69 385 GLN B C 1
ATOM 8047 O O . GLN B 1 385 ? -15.422 -9.891 -5.207 1 96.69 385 GLN B O 1
ATOM 8052 N N . VAL B 1 386 ? -17.5 -10.023 -6.051 1 97.44 386 VAL B N 1
ATOM 8053 C CA . VAL B 1 386 ? -17.422 -11.469 -6.262 1 97.44 386 VAL B CA 1
ATOM 8054 C C . VAL B 1 386 ? -16.328 -11.781 -7.293 1 97.44 386 VAL B C 1
ATOM 8056 O O . VAL B 1 386 ? -15.469 -12.617 -7.051 1 97.44 386 VAL B O 1
ATOM 8059 N N . LEU B 1 387 ? -16.359 -11.086 -8.422 1 97.81 387 LEU B N 1
ATOM 8060 C CA . LEU B 1 387 ? -15.422 -11.336 -9.508 1 97.81 387 LEU B CA 1
ATOM 8061 C C . LEU B 1 387 ? -13.992 -11.062 -9.055 1 97.81 387 LEU B C 1
ATOM 8063 O O . LEU B 1 387 ? -13.086 -11.844 -9.359 1 97.81 387 LEU B O 1
ATOM 8067 N N . LEU B 1 388 ? -13.789 -10.016 -8.32 1 96.69 388 LEU B N 1
ATOM 8068 C CA . LEU B 1 388 ? -12.453 -9.656 -7.855 1 96.69 388 LEU B CA 1
ATOM 8069 C C . LEU B 1 388 ? -11.953 -10.648 -6.816 1 96.69 388 LEU B C 1
ATOM 8071 O O . LEU B 1 388 ? -10.758 -10.922 -6.742 1 96.69 388 LEU B O 1
ATOM 8075 N N . THR B 1 389 ? -12.828 -11.188 -6.004 1 95.88 389 THR B N 1
ATOM 8076 C CA . THR B 1 389 ? -12.461 -12.172 -4.992 1 95.88 389 THR B CA 1
ATOM 8077 C C . THR B 1 389 ? -11.938 -13.445 -5.648 1 95.88 389 THR B C 1
ATOM 8079 O O . THR B 1 389 ? -11.094 -14.141 -5.082 1 95.88 389 THR B O 1
ATOM 8082 N N . LEU B 1 390 ? -12.383 -13.727 -6.855 1 97.06 390 LEU B N 1
ATOM 8083 C CA . LEU B 1 390 ? -11.969 -14.938 -7.559 1 97.06 390 LEU B CA 1
ATOM 8084 C C . LEU B 1 390 ? -10.492 -14.875 -7.922 1 97.06 390 LEU B C 1
ATOM 8086 O O . LEU B 1 390 ? -9.883 -15.898 -8.258 1 97.06 390 LEU B O 1
ATOM 8090 N N . ASN B 1 391 ? -9.898 -13.719 -7.867 1 95.75 391 ASN B N 1
ATOM 8091 C CA . ASN B 1 391 ? -8.461 -13.586 -8.086 1 95.75 391 ASN B CA 1
ATOM 8092 C C . ASN B 1 391 ? -7.66 -14.297 -7 1 95.75 391 ASN B C 1
ATOM 8094 O O . ASN B 1 391 ? -6.453 -14.5 -7.145 1 95.75 391 ASN B O 1
ATOM 8098 N N . LEU B 1 392 ? -8.297 -14.781 -5.973 1 94.25 392 LEU B N 1
ATOM 8099 C CA . LEU B 1 392 ? -7.617 -15.445 -4.859 1 94.25 392 LEU B CA 1
ATOM 8100 C C . LEU B 1 392 ? -7.484 -16.938 -5.117 1 94.25 392 LEU B C 1
ATOM 8102 O O . LEU B 1 392 ? -7.047 -17.688 -4.242 1 94.25 392 LEU B O 1
ATOM 8106 N N . TYR B 1 393 ? -7.738 -17.422 -6.32 1 94.25 393 TYR B N 1
ATOM 8107 C CA . TYR B 1 393 ? -7.828 -18.844 -6.613 1 94.25 393 TYR B CA 1
ATOM 8108 C C . TYR B 1 393 ? -6.469 -19.516 -6.461 1 94.25 393 TYR B C 1
ATOM 8110 O O . TYR B 1 393 ? -6.391 -20.734 -6.242 1 94.25 393 TYR B O 1
ATOM 8118 N N . ALA B 1 394 ? -5.414 -18.719 -6.52 1 89.5 394 ALA B N 1
ATOM 8119 C CA . ALA B 1 394 ? -4.074 -19.297 -6.539 1 89.5 394 ALA B CA 1
ATOM 8120 C C . ALA B 1 394 ? -3.57 -19.562 -5.121 1 89.5 394 ALA B C 1
ATOM 8122 O O . ALA B 1 394 ? -2.527 -20.188 -4.938 1 89.5 394 ALA B O 1
ATOM 8123 N N . VAL B 1 395 ? -4.277 -19.188 -4.137 1 89.06 395 VAL B N 1
ATOM 8124 C CA . VAL B 1 395 ? -3.828 -19.359 -2.762 1 89.06 395 VAL B CA 1
ATOM 8125 C C . VAL B 1 395 ? -4.094 -20.797 -2.314 1 89.06 395 VAL B C 1
ATOM 8127 O O . VAL B 1 395 ? -5.215 -21.297 -2.441 1 89.06 395 VAL B O 1
ATOM 8130 N N . SER B 1 396 ? -3.107 -21.438 -1.781 1 84.62 396 SER B N 1
ATOM 8131 C CA . SER B 1 396 ? -3.209 -22.844 -1.396 1 84.62 396 SER B CA 1
ATOM 8132 C C . SER B 1 396 ? -4.062 -23.016 -0.144 1 84.62 396 SER B C 1
ATOM 8134 O O . SER B 1 396 ? -4.215 -22.078 0.643 1 84.62 396 SER B O 1
ATOM 8136 N N . ASP B 1 397 ? -4.543 -24.219 0.021 1 84 397 ASP B N 1
ATOM 8137 C CA . ASP B 1 397 ? -5.363 -24.516 1.19 1 84 397 ASP B CA 1
ATOM 8138 C C . ASP B 1 397 ? -4.531 -24.469 2.471 1 84 397 ASP B C 1
ATOM 8140 O O . ASP B 1 397 ? -5.039 -24.094 3.531 1 84 397 ASP B O 1
ATOM 8144 N N . VAL B 1 398 ? -3.35 -24.812 2.285 1 82.56 398 VAL B N 1
ATOM 8145 C CA . VAL B 1 398 ? -2.457 -24.797 3.438 1 82.56 398 VAL B CA 1
ATOM 8146 C C . VAL B 1 398 ? -2.252 -23.375 3.922 1 82.56 398 VAL B C 1
ATOM 8148 O O . VAL B 1 398 ? -2.346 -23.094 5.121 1 82.56 398 VAL B O 1
ATOM 8151 N N . LEU B 1 399 ? -2.004 -22.562 2.994 1 84.88 399 LEU B N 1
ATOM 8152 C CA . LEU B 1 399 ? -1.8 -21.156 3.334 1 84.88 399 LEU B CA 1
ATOM 8153 C C . LEU B 1 399 ? -3.078 -20.547 3.898 1 84.88 399 LEU B C 1
ATOM 8155 O O . LEU B 1 399 ? -3.025 -19.734 4.828 1 84.88 399 LEU B O 1
ATOM 8159 N N . LYS B 1 400 ? -4.176 -20.875 3.387 1 87.62 400 LYS B N 1
ATOM 8160 C CA . LYS B 1 400 ? -5.457 -20.359 3.871 1 87.62 400 LYS B CA 1
ATOM 8161 C C . LYS B 1 400 ? -5.719 -20.812 5.309 1 87.62 400 LYS B C 1
ATOM 8163 O O . LYS B 1 400 ? -6.172 -20.016 6.137 1 87.62 400 LYS B O 1
ATOM 8168 N N . ALA B 1 401 ? -5.48 -22.062 5.531 1 85.69 401 ALA B N 1
ATOM 8169 C CA . ALA B 1 401 ? -5.68 -22.594 6.879 1 85.69 401 ALA B CA 1
ATOM 8170 C C . ALA B 1 401 ? -4.805 -21.859 7.891 1 85.69 401 ALA B C 1
ATOM 8172 O O . ALA B 1 401 ? -5.258 -21.531 8.992 1 85.69 401 ALA B O 1
ATOM 8173 N N . ASP B 1 402 ? -3.656 -21.609 7.477 1 84.75 402 ASP B N 1
ATOM 8174 C CA . ASP B 1 402 ? -2.746 -20.844 8.328 1 84.75 402 ASP B CA 1
ATOM 8175 C C . ASP B 1 402 ? -3.26 -19.422 8.547 1 84.75 402 ASP B C 1
ATOM 8177 O O . ASP B 1 402 ? -3.139 -18.875 9.648 1 84.75 402 ASP B O 1
ATOM 8181 N N . LEU B 1 403 ? -3.787 -18.875 7.602 1 87.12 403 LEU B N 1
ATOM 8182 C CA . LEU B 1 403 ? -4.309 -17.5 7.66 1 87.12 403 LEU B CA 1
ATOM 8183 C C . LEU B 1 403 ? -5.449 -17.406 8.664 1 87.12 403 LEU B C 1
ATOM 8185 O O . LEU B 1 403 ? -5.523 -16.438 9.43 1 87.12 403 LEU B O 1
ATOM 8189 N N . TYR B 1 404 ? -6.312 -18.375 8.68 1 87.5 404 TYR B N 1
ATOM 8190 C CA . TYR B 1 404 ? -7.504 -18.344 9.523 1 87.5 404 TYR B CA 1
ATOM 8191 C C . TYR B 1 404 ? -7.137 -18.484 10.992 1 87.5 404 TYR B C 1
ATOM 8193 O O . TYR B 1 404 ? -7.816 -17.922 11.859 1 87.5 404 TYR B O 1
ATOM 8201 N N . THR B 1 405 ? -6.016 -19.125 11.234 1 84 405 THR B N 1
ATOM 8202 C CA . THR B 1 405 ? -5.684 -19.438 12.625 1 84 405 THR B CA 1
ATOM 8203 C C . THR B 1 405 ? -4.527 -18.562 13.109 1 84 405 THR B C 1
ATOM 8205 O O . THR B 1 405 ? -4.238 -18.516 14.305 1 84 405 THR B O 1
ATOM 8208 N N . SER B 1 406 ? -3.949 -17.906 12.227 1 84 406 SER B N 1
ATOM 8209 C CA . SER B 1 406 ? -2.754 -17.156 12.57 1 84 406 SER B CA 1
ATOM 8210 C C . SER B 1 406 ? -3.102 -15.922 13.406 1 84 406 SER B C 1
ATOM 8212 O O . SER B 1 406 ? -4.109 -15.258 13.148 1 84 406 SER B O 1
ATOM 8214 N N . THR B 1 407 ? -2.223 -15.656 14.367 1 82.31 407 THR B N 1
ATOM 8215 C CA . THR B 1 407 ? -2.338 -14.445 15.172 1 82.31 407 THR B CA 1
ATOM 8216 C C . THR B 1 407 ? -1.296 -13.414 14.75 1 82.31 407 THR B C 1
ATOM 8218 O O . THR B 1 407 ? -1.166 -12.359 15.375 1 82.31 407 THR B O 1
ATOM 8221 N N . SER B 1 408 ? -0.665 -13.766 13.68 1 84.06 408 SER B N 1
ATOM 8222 C CA . SER B 1 408 ? 0.406 -12.883 13.227 1 84.06 408 SER B CA 1
ATOM 8223 C C . SER B 1 408 ? -0.154 -11.609 12.602 1 84.06 408 SER B C 1
ATOM 8225 O O . SER B 1 408 ? -1.146 -11.656 11.875 1 84.06 408 SER B O 1
ATOM 8227 N N . HIS B 1 409 ? 0.552 -10.531 12.914 1 86.44 409 HIS B N 1
ATOM 8228 C CA . HIS B 1 409 ? 0.191 -9.258 12.312 1 86.44 409 HIS B CA 1
ATOM 8229 C C . HIS B 1 409 ? 0.696 -9.156 10.883 1 86.44 409 HIS B C 1
ATOM 8231 O O . HIS B 1 409 ? 0.314 -8.25 10.141 1 86.44 409 HIS B O 1
ATOM 8237 N N . TYR B 1 410 ? 1.462 -10.102 10.398 1 83.69 410 TYR B N 1
ATOM 8238 C CA . TYR B 1 410 ? 2.045 -10.086 9.062 1 83.69 410 TYR B CA 1
ATOM 8239 C C . TYR B 1 410 ? 1.296 -11.039 8.133 1 83.69 410 TYR B C 1
ATOM 8241 O O . TYR B 1 410 ? 1.756 -11.32 7.027 1 83.69 410 TYR B O 1
ATOM 8249 N N . VAL B 1 411 ? 0.209 -11.484 8.531 1 82.19 411 VAL B N 1
ATOM 8250 C CA . VAL B 1 411 ? -0.478 -12.57 7.84 1 82.19 411 VAL B CA 1
ATOM 8251 C C . VAL B 1 411 ? -0.878 -12.125 6.438 1 82.19 411 VAL B C 1
ATOM 8253 O O . VAL B 1 411 ? -0.8 -12.898 5.484 1 82.19 411 VAL B O 1
ATOM 8256 N N . SER B 1 412 ? -1.224 -10.914 6.293 1 79.94 412 SER B N 1
ATOM 8257 C CA . SER B 1 412 ? -1.663 -10.43 4.988 1 79.94 412 SER B CA 1
ATOM 8258 C C . SER B 1 412 ? -0.509 -10.398 3.992 1 79.94 412 SER B C 1
ATOM 8260 O O . SER B 1 412 ? -0.727 -10.469 2.781 1 79.94 412 SER B O 1
ATOM 8262 N N . GLU B 1 413 ? 0.613 -10.297 4.461 1 81.81 413 GLU B N 1
ATOM 8263 C CA . GLU B 1 413 ? 1.787 -10.195 3.598 1 81.81 413 GLU B CA 1
ATOM 8264 C C . GLU B 1 413 ? 2.254 -11.57 3.139 1 81.81 413 GLU B C 1
ATOM 8266 O O . GLU B 1 413 ? 3.137 -11.68 2.285 1 81.81 413 GLU B O 1
ATOM 8271 N N . THR B 1 414 ? 1.561 -12.547 3.58 1 85.12 414 THR B N 1
ATOM 8272 C CA . THR B 1 414 ? 1.999 -13.906 3.252 1 85.12 414 THR B CA 1
ATOM 8273 C C . THR B 1 414 ? 1.279 -14.414 2.01 1 85.12 414 THR B C 1
ATOM 8275 O O . THR B 1 414 ? 1.693 -15.414 1.414 1 85.12 414 THR B O 1
ATOM 8278 N N . VAL B 1 415 ? 0.263 -13.719 1.62 1 87.5 415 VAL B N 1
ATOM 8279 C CA . VAL B 1 415 ? -0.54 -14.18 0.494 1 87.5 415 VAL B CA 1
ATOM 8280 C C . VAL B 1 415 ? -0.004 -13.586 -0.805 1 87.5 415 VAL B C 1
ATOM 8282 O O . VAL B 1 415 ? 0.384 -12.414 -0.843 1 87.5 415 VAL B O 1
ATOM 8285 N N . PRO B 1 416 ? 0.034 -14.383 -1.818 1 89.38 416 PRO B N 1
ATOM 8286 C CA . PRO B 1 416 ? 0.556 -13.883 -3.094 1 89.38 416 PRO B CA 1
ATOM 8287 C C . PRO B 1 416 ? -0.445 -13.008 -3.838 1 89.38 416 PRO B C 1
ATOM 8289 O O . PRO B 1 416 ? -1.65 -13.086 -3.588 1 89.38 416 PRO B O 1
ATOM 8292 N N . THR B 1 417 ? 0.059 -12.133 -4.625 1 89.94 417 THR B N 1
ATOM 8293 C CA . THR B 1 417 ? -0.721 -11.422 -5.629 1 89.94 417 THR B CA 1
ATOM 8294 C C . THR B 1 417 ? -0.406 -11.938 -7.027 1 89.94 417 THR B C 1
ATOM 8296 O O . THR B 1 417 ? 0.751 -12.227 -7.344 1 89.94 417 THR B O 1
ATOM 8299 N N . LEU B 1 418 ? -1.404 -12.008 -7.859 1 92.75 418 LEU B N 1
ATOM 8300 C CA . LEU B 1 418 ? -1.25 -12.578 -9.188 1 92.75 418 LEU B CA 1
ATOM 8301 C C . LEU B 1 418 ? -0.812 -11.516 -10.195 1 92.75 418 LEU B C 1
ATOM 8303 O O . LEU B 1 418 ? -1.115 -10.336 -10.023 1 92.75 418 LEU B O 1
ATOM 8307 N N . ALA B 1 419 ? -0.093 -12.023 -11.156 1 90.38 419 ALA B N 1
ATOM 8308 C CA . ALA B 1 419 ? 0.165 -11.164 -12.312 1 90.38 419 ALA B CA 1
ATOM 8309 C C . ALA B 1 419 ? -1.136 -10.766 -13 1 90.38 419 ALA B C 1
ATOM 8311 O O . ALA B 1 419 ? -2.135 -11.484 -12.914 1 90.38 419 ALA B O 1
ATOM 8312 N N . SER B 1 420 ? -1.115 -9.672 -13.672 1 89.06 420 SER B N 1
ATOM 8313 C CA . SER B 1 420 ? -2.318 -9.133 -14.297 1 89.06 420 SER B CA 1
ATOM 8314 C C . SER B 1 420 ? -2.934 -10.133 -15.266 1 89.06 420 SER B C 1
ATOM 8316 O O . SER B 1 420 ? -4.156 -10.258 -15.352 1 89.06 420 SER B O 1
ATOM 8318 N N . ASP B 1 421 ? -2.104 -10.867 -15.992 1 87.94 421 ASP B N 1
ATOM 8319 C CA . ASP B 1 421 ? -2.596 -11.773 -17.031 1 87.94 421 ASP B CA 1
ATOM 8320 C C . ASP B 1 421 ? -3.111 -13.078 -16.422 1 87.94 421 ASP B C 1
ATOM 8322 O O . ASP B 1 421 ? -3.746 -13.875 -17.109 1 87.94 421 ASP B O 1
ATOM 8326 N N . GLN B 1 422 ? -2.906 -13.219 -15.133 1 92.19 422 GLN B N 1
ATOM 8327 C CA . GLN B 1 422 ? -3.365 -14.43 -14.461 1 92.19 422 GLN B CA 1
ATOM 8328 C C . GLN B 1 422 ? -4.633 -14.172 -13.656 1 92.19 422 GLN B C 1
ATOM 8330 O O . GLN B 1 422 ? -5.25 -15.102 -13.141 1 92.19 422 GLN B O 1
ATOM 8335 N N . ARG B 1 423 ? -5.016 -12.977 -13.547 1 95.44 423 ARG B N 1
ATOM 8336 C CA . ARG B 1 423 ? -6.168 -12.609 -12.727 1 95.44 423 ARG B CA 1
ATOM 8337 C C . ARG B 1 423 ? -7.469 -13 -13.414 1 95.44 423 ARG B C 1
ATOM 8339 O O . ARG B 1 423 ? -7.57 -12.938 -14.641 1 95.44 423 ARG B O 1
ATOM 8346 N N . ILE B 1 424 ? -8.438 -13.367 -12.656 1 97.56 424 ILE B N 1
ATOM 8347 C CA . ILE B 1 424 ? -9.742 -13.742 -13.18 1 97.56 424 ILE B CA 1
ATOM 8348 C C . ILE B 1 424 ? -10.469 -12.508 -13.695 1 97.56 424 ILE B C 1
ATOM 8350 O O . ILE B 1 424 ? -11.133 -12.555 -14.734 1 97.56 424 ILE B O 1
ATOM 8354 N N . MET B 1 425 ? -10.312 -11.461 -12.992 1 97.44 425 MET B N 1
ATOM 8355 C CA . MET B 1 425 ? -10.953 -10.203 -13.367 1 97.44 425 MET B CA 1
ATOM 8356 C C . MET B 1 425 ? -9.977 -9.039 -13.234 1 97.44 425 MET B C 1
ATOM 8358 O O . MET B 1 425 ? -9.227 -8.953 -12.258 1 97.44 425 MET B O 1
ATOM 8362 N N . ARG B 1 426 ? -10.031 -8.125 -14.156 1 96.06 426 ARG B N 1
ATOM 8363 C CA . ARG B 1 426 ? -9.281 -6.875 -14.07 1 96.06 426 ARG B CA 1
ATOM 8364 C C . ARG B 1 426 ? -9.938 -5.793 -14.922 1 96.06 426 ARG B C 1
ATOM 8366 O O . ARG B 1 426 ? -10.648 -6.09 -15.883 1 96.06 426 ARG B O 1
ATOM 8373 N N . PHE B 1 427 ? -9.773 -4.57 -14.523 1 96.44 427 PHE B N 1
ATOM 8374 C CA . PHE B 1 427 ? -10.18 -3.406 -15.305 1 96.44 427 PHE B CA 1
ATOM 8375 C C . PHE B 1 427 ? -9.031 -2.904 -16.172 1 96.44 427 PHE B C 1
ATOM 8377 O O . PHE B 1 427 ? -7.863 -3.021 -15.789 1 96.44 427 PHE B O 1
ATOM 8384 N N . LYS B 1 428 ? -9.383 -2.43 -17.312 1 94.44 428 LYS B N 1
ATOM 8385 C CA . LYS B 1 428 ? -8.414 -1.758 -18.172 1 94.44 428 LYS B CA 1
ATOM 8386 C C . LYS B 1 428 ? -9.023 -0.53 -18.828 1 94.44 428 LYS B C 1
ATOM 8388 O O . LYS B 1 428 ? -10.242 -0.462 -19.016 1 94.44 428 LYS B O 1
ATOM 8393 N N . PHE B 1 429 ? -8.227 0.494 -19.047 1 93.56 429 PHE B N 1
ATOM 8394 C CA . PHE B 1 429 ? -8.555 1.661 -19.859 1 93.56 429 PHE B CA 1
ATOM 8395 C C . PHE B 1 429 ? -9.766 2.396 -19.297 1 93.56 429 PHE B C 1
ATOM 8397 O O . PHE B 1 429 ? -10.672 2.768 -20.031 1 93.56 429 PHE B O 1
ATOM 8404 N N . MET B 1 430 ? -9.836 2.391 -17.984 1 95.94 430 MET B N 1
ATOM 8405 C CA . MET B 1 430 ? -10.898 3.191 -17.375 1 95.94 430 MET B CA 1
ATOM 8406 C C . MET B 1 430 ? -10.562 4.68 -17.453 1 95.94 430 MET B C 1
ATOM 8408 O O . MET B 1 430 ? -9.648 5.145 -16.766 1 95.94 430 MET B O 1
ATOM 8412 N N . ARG B 1 431 ? -11.328 5.379 -18.25 1 97.25 431 ARG B N 1
ATOM 8413 C CA . ARG B 1 431 ? -11.055 6.793 -18.469 1 97.25 431 ARG B CA 1
ATOM 8414 C C . ARG B 1 431 ? -12.273 7.652 -18.141 1 97.25 431 ARG B C 1
ATOM 8416 O O . ARG B 1 431 ? -13.406 7.238 -18.375 1 97.25 431 ARG B O 1
ATOM 8423 N N . PHE B 1 432 ? -12.039 8.766 -17.562 1 96.69 432 PHE B N 1
ATOM 8424 C CA . PHE B 1 432 ? -13.078 9.727 -17.234 1 96.69 432 PHE B CA 1
ATOM 8425 C C . PHE B 1 432 ? -12.625 11.148 -17.547 1 96.69 432 PHE B C 1
ATOM 8427 O O . PHE B 1 432 ? -11.422 11.398 -17.703 1 96.69 432 PHE B O 1
ATOM 8434 N N . THR B 1 433 ? -13.547 12.031 -17.703 1 94.94 433 THR B N 1
ATOM 8435 C CA . THR B 1 433 ? -13.234 13.43 -18 1 94.94 433 THR B CA 1
ATOM 8436 C C . THR B 1 433 ? -13.125 14.242 -16.719 1 94.94 433 THR B C 1
ATOM 8438 O O . THR B 1 433 ? -13.812 13.953 -15.734 1 94.94 433 THR B O 1
ATOM 8441 N N . LYS B 1 434 ? -12.266 15.133 -16.719 1 91.06 434 LYS B N 1
ATOM 8442 C CA . LYS B 1 434 ? -12.031 16.062 -15.609 1 91.06 434 LYS B CA 1
ATOM 8443 C C . LYS B 1 434 ? -12.031 17.5 -16.094 1 91.06 434 LYS B C 1
ATOM 8445 O O . LYS B 1 434 ? -11.539 17.797 -17.188 1 91.06 434 LYS B O 1
ATOM 8450 N N . GLN B 1 435 ? -12.562 18.359 -15.266 1 87.44 435 GLN B N 1
ATOM 8451 C CA . GLN B 1 435 ? -12.609 19.781 -15.594 1 87.44 435 GLN B CA 1
ATOM 8452 C C . GLN B 1 435 ? -11.203 20.359 -15.789 1 87.44 435 GLN B C 1
ATOM 8454 O O . GLN B 1 435 ? -10.312 20.109 -14.977 1 87.44 435 GLN B O 1
ATOM 8459 N N . GLY B 1 436 ? -10.969 21.047 -16.828 1 78.88 436 GLY B N 1
ATOM 8460 C CA . GLY B 1 436 ? -9.703 21.734 -17.078 1 78.88 436 GLY B CA 1
ATOM 8461 C C . GLY B 1 436 ? -8.688 20.844 -17.766 1 78.88 436 GLY B C 1
ATOM 8462 O O . GLY B 1 436 ? -7.559 21.281 -18.031 1 78.88 436 GLY B O 1
ATOM 8463 N N . VAL B 1 437 ? -9.086 19.688 -17.969 1 84.06 437 VAL B N 1
ATOM 8464 C CA . VAL B 1 437 ? -8.18 18.766 -18.641 1 84.06 437 VAL B CA 1
ATOM 8465 C C . VAL B 1 437 ? -8.789 18.328 -19.969 1 84.06 437 VAL B C 1
ATOM 8467 O O . VAL B 1 437 ? -9.922 17.844 -20.016 1 84.06 437 VAL B O 1
ATOM 8470 N N . ALA B 1 438 ? -8.062 18.469 -21 1 82.69 438 ALA B N 1
ATOM 8471 C CA . ALA B 1 438 ? -8.586 18.25 -22.344 1 82.69 438 ALA B CA 1
ATOM 8472 C C . ALA B 1 438 ? -8.781 16.766 -22.625 1 82.69 438 ALA B C 1
ATOM 8474 O O . ALA B 1 438 ? -9.812 16.359 -23.172 1 82.69 438 ALA B O 1
ATOM 8475 N N . GLU B 1 439 ? -7.848 16.016 -22.266 1 87.81 439 GLU B N 1
ATOM 8476 C CA . GLU B 1 439 ? -7.91 14.578 -22.547 1 87.81 439 GLU B CA 1
ATOM 8477 C C . GLU B 1 439 ? -8.43 13.797 -21.344 1 87.81 439 GLU B C 1
ATOM 8479 O O . GLU B 1 439 ? -8.156 14.148 -20.203 1 87.81 439 GLU B O 1
ATOM 8484 N N . PRO B 1 440 ? -9.234 12.734 -21.656 1 93.62 440 PRO B N 1
ATOM 8485 C CA . PRO B 1 440 ? -9.664 11.883 -20.547 1 93.62 440 PRO B CA 1
ATOM 8486 C C . PRO B 1 440 ? -8.492 11.32 -19.75 1 93.62 440 PRO B C 1
ATOM 8488 O O . PRO B 1 440 ? -7.406 11.109 -20.297 1 93.62 440 PRO B O 1
ATOM 8491 N N . MET B 1 441 ? -8.82 11.078 -18.5 1 92.75 441 MET B N 1
ATOM 8492 C CA . MET B 1 441 ? -7.758 10.656 -17.594 1 92.75 441 MET B CA 1
ATOM 8493 C C . MET B 1 441 ? -8.078 9.305 -16.969 1 92.75 441 MET B C 1
ATOM 8495 O O . MET B 1 441 ? -9.227 8.867 -16.984 1 92.75 441 MET B O 1
ATOM 8499 N N . MET B 1 442 ? -7.023 8.688 -16.484 1 93.56 442 MET B N 1
ATOM 8500 C CA . MET B 1 442 ? -7.168 7.453 -15.719 1 93.56 442 MET B CA 1
ATOM 8501 C C . MET B 1 442 ? -6.934 7.711 -14.234 1 93.56 442 MET B C 1
ATOM 8503 O O . MET B 1 442 ? -6.352 8.727 -13.859 1 93.56 442 MET B O 1
ATOM 8507 N N . LEU B 1 443 ? -7.367 6.773 -13.438 1 93.06 443 LEU B N 1
ATOM 8508 C CA . LEU B 1 443 ? -7.355 6.926 -11.992 1 93.06 443 LEU B CA 1
ATOM 8509 C C . LEU B 1 443 ? -5.941 7.168 -11.477 1 93.06 443 LEU B C 1
ATOM 8511 O O . LEU B 1 443 ? -5.734 7.977 -10.57 1 93.06 443 LEU B O 1
ATOM 8515 N N . LYS B 1 444 ? -4.98 6.477 -12.07 1 91.19 444 LYS B N 1
ATOM 8516 C CA . LYS B 1 444 ? -3.596 6.551 -11.609 1 91.19 444 LYS B CA 1
ATOM 8517 C C . LYS B 1 444 ? -2.984 7.914 -11.906 1 91.19 444 LYS B C 1
ATOM 8519 O O . LYS B 1 444 ? -1.936 8.266 -11.359 1 91.19 444 LYS B O 1
ATOM 8524 N N . GLU B 1 445 ? -3.633 8.703 -12.695 1 90.75 445 GLU B N 1
ATOM 8525 C CA . GLU B 1 445 ? -3.127 10.016 -13.062 1 90.75 445 GLU B CA 1
ATOM 8526 C C . GLU B 1 445 ? -3.561 11.078 -12.055 1 90.75 445 GLU B C 1
ATOM 8528 O O . GLU B 1 445 ? -3.064 12.203 -12.078 1 90.75 445 GLU B O 1
ATOM 8533 N N . LEU B 1 446 ? -4.438 10.664 -11.172 1 92.19 446 LEU B N 1
ATOM 8534 C CA . LEU B 1 446 ? -4.855 11.562 -10.102 1 92.19 446 LEU B CA 1
ATOM 8535 C C . LEU B 1 446 ? -3.818 11.602 -8.984 1 92.19 446 LEU B C 1
ATOM 8537 O O . LEU B 1 446 ? -3.094 10.625 -8.773 1 92.19 446 LEU B O 1
ATOM 8541 N N . SER B 1 447 ? -3.746 12.75 -8.305 1 92.44 447 SER B N 1
ATOM 8542 C CA . SER B 1 447 ? -2.908 12.805 -7.113 1 92.44 447 SER B CA 1
ATOM 8543 C C . SER B 1 447 ? -3.449 11.891 -6.02 1 92.44 447 SER B C 1
ATOM 8545 O O . SER B 1 447 ? -4.59 11.43 -6.094 1 92.44 447 SER B O 1
ATOM 8547 N N . ASP B 1 448 ? -2.646 11.648 -5.02 1 93.19 448 ASP B N 1
ATOM 8548 C CA . ASP B 1 448 ? -3.057 10.82 -3.893 1 93.19 448 ASP B CA 1
ATOM 8549 C C . ASP B 1 448 ? -4.258 11.422 -3.17 1 93.19 448 ASP B C 1
ATOM 8551 O O . ASP B 1 448 ? -5.168 10.703 -2.756 1 93.19 448 ASP B O 1
ATOM 8555 N N . GLY B 1 449 ? -4.238 12.734 -2.971 1 94.25 449 GLY B N 1
ATOM 8556 C CA . GLY B 1 449 ? -5.367 13.391 -2.332 1 94.25 449 GLY B CA 1
ATOM 8557 C C . GLY B 1 449 ? -6.66 13.258 -3.119 1 94.25 449 GLY B C 1
ATOM 8558 O O . GLY B 1 449 ? -7.715 12.977 -2.549 1 94.25 449 GLY B O 1
ATOM 8559 N N . GLU B 1 450 ? -6.559 13.445 -4.391 1 93.56 450 GLU B N 1
ATOM 8560 C CA . GLU B 1 450 ? -7.727 13.312 -5.25 1 93.56 450 GLU B CA 1
ATOM 8561 C C . GLU B 1 450 ? -8.273 11.883 -5.219 1 93.56 450 GLU B C 1
ATOM 8563 O O . GLU B 1 450 ? -9.484 11.68 -5.086 1 93.56 450 GLU B O 1
ATOM 8568 N N . HIS B 1 451 ? -7.355 11.023 -5.355 1 94.5 451 HIS B N 1
ATOM 8569 C CA . HIS B 1 451 ? -7.727 9.617 -5.32 1 94.5 451 HIS B CA 1
ATOM 8570 C C . HIS B 1 451 ? -8.414 9.258 -4.004 1 94.5 451 HIS B C 1
ATOM 8572 O O . HIS B 1 451 ? -9.461 8.609 -4.004 1 94.5 451 HIS B O 1
ATOM 8578 N N . GLN B 1 452 ? -7.848 9.648 -2.914 1 94.19 452 GLN B N 1
ATOM 8579 C CA . GLN B 1 452 ? -8.359 9.32 -1.588 1 94.19 452 GLN B CA 1
ATOM 8580 C C . GLN B 1 452 ? -9.734 9.938 -1.357 1 94.19 452 GLN B C 1
ATOM 8582 O O . GLN B 1 452 ? -10.609 9.32 -0.747 1 94.19 452 GLN B O 1
ATOM 8587 N N . LEU B 1 453 ? -9.906 11.156 -1.79 1 95.19 453 LEU B N 1
ATOM 8588 C CA . LEU B 1 453 ? -11.188 11.828 -1.629 1 95.19 453 LEU B CA 1
ATOM 8589 C C . LEU B 1 453 ? -12.289 11.094 -2.396 1 95.19 453 LEU B C 1
ATOM 8591 O O . LEU B 1 453 ? -13.352 10.805 -1.842 1 95.19 453 LEU B O 1
ATOM 8595 N N . LEU B 1 454 ? -11.969 10.75 -3.645 1 94.94 454 LEU B N 1
ATOM 8596 C CA . LEU B 1 454 ? -12.945 10.039 -4.461 1 94.94 454 LEU B CA 1
ATOM 8597 C C . LEU B 1 454 ? -13.258 8.672 -3.861 1 94.94 454 LEU B C 1
ATOM 8599 O O . LEU B 1 454 ? -14.406 8.227 -3.891 1 94.94 454 LEU B O 1
ATOM 8603 N N . HIS B 1 455 ? -12.273 8.078 -3.371 1 95.69 455 HIS B N 1
ATOM 8604 C CA . HIS B 1 455 ? -12.445 6.762 -2.764 1 95.69 455 HIS B CA 1
ATOM 8605 C C . HIS B 1 455 ? -13.344 6.832 -1.534 1 95.69 455 HIS B C 1
ATOM 8607 O O . HIS B 1 455 ? -14.281 6.047 -1.405 1 95.69 455 HIS B O 1
ATOM 8613 N N . SER B 1 456 ? -13.094 7.766 -0.631 1 95.38 456 SER B N 1
ATOM 8614 C CA . SER B 1 456 ? -13.844 7.895 0.616 1 95.38 456 SER B CA 1
ATOM 8615 C C . SER B 1 456 ? -15.289 8.312 0.353 1 95.38 456 SER B C 1
ATOM 8617 O O . SER B 1 456 ? -16.219 7.727 0.911 1 95.38 456 SER B O 1
ATOM 8619 N N . LEU B 1 457 ? -15.484 9.297 -0.493 1 95.56 457 LEU B N 1
ATOM 8620 C CA . LEU B 1 457 ? -16.828 9.75 -0.816 1 95.56 457 LEU B CA 1
ATOM 8621 C C . LEU B 1 457 ? -17.609 8.664 -1.559 1 95.56 457 LEU B C 1
ATOM 8623 O O . LEU B 1 457 ? -18.797 8.453 -1.305 1 95.56 457 LEU B O 1
ATOM 8627 N N . GLY B 1 458 ? -16.875 8.008 -2.5 1 96.38 458 GLY B N 1
ATOM 8628 C CA . GLY B 1 458 ? -17.516 6.938 -3.246 1 96.38 458 GLY B CA 1
ATOM 8629 C C . GLY B 1 458 ? -18 5.801 -2.365 1 96.38 458 GLY B C 1
ATOM 8630 O O . GLY B 1 458 ? -19.062 5.23 -2.607 1 96.38 458 GLY B O 1
ATOM 8631 N N . LEU B 1 459 ? -17.219 5.488 -1.408 1 95.62 459 LEU B N 1
ATOM 8632 C CA . LEU B 1 459 ? -17.594 4.465 -0.438 1 95.62 459 LEU B CA 1
ATOM 8633 C C . LEU B 1 459 ? -18.875 4.852 0.288 1 95.62 459 LEU B C 1
ATOM 8635 O O . LEU B 1 459 ? -19.781 4.027 0.429 1 95.62 459 LEU B O 1
ATOM 8639 N N . CYS B 1 460 ? -18.969 6.043 0.721 1 94.56 460 CYS B N 1
ATOM 8640 C CA . CYS B 1 460 ? -20.156 6.527 1.427 1 94.56 460 CYS B CA 1
ATOM 8641 C C . CYS B 1 460 ? -21.375 6.5 0.522 1 94.56 460 CYS B C 1
ATOM 8643 O O . CYS B 1 460 ? -22.453 6.066 0.938 1 94.56 460 CYS B O 1
ATOM 8645 N N . LEU B 1 461 ? -21.203 6.887 -0.7 1 94.56 461 LEU B N 1
ATOM 8646 C CA . LEU B 1 461 ? -22.312 6.93 -1.638 1 94.56 461 LEU B CA 1
ATOM 8647 C C . LEU B 1 461 ? -22.844 5.523 -1.929 1 94.56 461 LEU B C 1
ATOM 8649 O O . LEU B 1 461 ? -24.047 5.312 -2.02 1 94.56 461 LEU B O 1
ATOM 8653 N N . LEU B 1 462 ? -21.969 4.629 -2.07 1 95.12 462 LEU B N 1
ATOM 8654 C CA . LEU B 1 462 ? -22.328 3.26 -2.408 1 95.12 462 LEU B CA 1
ATOM 8655 C C . LEU B 1 462 ? -23.188 2.639 -1.312 1 95.12 462 LEU B C 1
ATOM 8657 O O . LEU B 1 462 ? -24.109 1.869 -1.598 1 95.12 462 LEU B O 1
ATOM 8661 N N . PHE B 1 463 ? -22.891 2.969 -0.067 1 94.12 463 PHE B N 1
ATOM 8662 C CA . PHE B 1 463 ? -23.531 2.266 1.037 1 94.12 463 PHE B CA 1
ATOM 8663 C C . PHE B 1 463 ? -24.469 3.191 1.791 1 94.12 463 PHE B C 1
ATOM 8665 O O . PHE B 1 463 ? -24.859 2.904 2.928 1 94.12 463 PHE B O 1
ATOM 8672 N N . ARG B 1 464 ? -24.875 4.289 1.221 1 91.19 464 ARG B N 1
ATOM 8673 C CA . ARG B 1 464 ? -25.656 5.336 1.883 1 91.19 464 ARG B CA 1
ATOM 8674 C C . ARG B 1 464 ? -27.047 4.836 2.24 1 91.19 464 ARG B C 1
ATOM 8676 O O . ARG B 1 464 ? -27.688 5.363 3.156 1 91.19 464 ARG B O 1
ATOM 8683 N N . GLU B 1 465 ? -27.531 3.781 1.566 1 89.62 465 GLU B N 1
ATOM 8684 C CA . GLU B 1 465 ? -28.875 3.279 1.819 1 89.62 465 GLU B CA 1
ATOM 8685 C C . GLU B 1 465 ? -28.828 1.961 2.588 1 89.62 465 GLU B C 1
ATOM 8687 O O . GLU B 1 465 ? -29.688 1.094 2.389 1 89.62 465 GLU B O 1
ATOM 8692 N N . THR B 1 466 ? -27.812 1.796 3.35 1 91 466 THR B N 1
ATOM 8693 C CA . THR B 1 466 ? -27.656 0.579 4.137 1 91 466 THR B CA 1
ATOM 8694 C C . THR B 1 466 ? -27.375 0.914 5.598 1 91 466 THR B C 1
ATOM 8696 O O . THR B 1 466 ? -26.891 2.008 5.906 1 91 466 THR B O 1
ATOM 8699 N N . ASN B 1 467 ? -27.797 -0.009 6.484 1 91.44 467 ASN B N 1
ATOM 8700 C CA . ASN B 1 467 ? -27.359 0.069 7.875 1 91.44 467 ASN B CA 1
ATOM 8701 C C . ASN B 1 467 ? -25.922 -0.396 8.039 1 91.44 467 ASN B C 1
ATOM 8703 O O . ASN B 1 467 ? -25.656 -1.593 8.18 1 91.44 467 ASN B O 1
ATOM 8707 N N . SER B 1 468 ? -25.031 0.634 8.109 1 94.12 468 SER B N 1
ATOM 8708 C CA . SER B 1 468 ? -23.625 0.273 8.008 1 94.12 468 SER B CA 1
ATOM 8709 C C . SER B 1 468 ? -22.797 0.934 9.109 1 94.12 468 SER B C 1
ATOM 8711 O O . SER B 1 468 ? -23.172 2 9.609 1 94.12 468 SER B O 1
ATOM 8713 N N . LEU B 1 469 ? -21.812 0.262 9.57 1 97 469 LEU B N 1
ATOM 8714 C CA . LEU B 1 469 ? -20.75 0.809 10.414 1 97 469 LEU B CA 1
ATOM 8715 C C . LEU B 1 469 ? -19.5 1.091 9.594 1 97 469 LEU B C 1
ATOM 8717 O O . LEU B 1 469 ? -18.953 0.189 8.953 1 97 469 LEU B O 1
ATOM 8721 N N . PHE B 1 470 ? -19.094 2.373 9.562 1 97.5 470 PHE B N 1
ATOM 8722 C CA . PHE B 1 470 ? -17.875 2.779 8.852 1 97.5 470 PHE B CA 1
ATOM 8723 C C . PHE B 1 470 ? -16.719 2.977 9.82 1 97.5 470 PHE B C 1
ATOM 8725 O O . PHE B 1 470 ? -16.828 3.76 10.773 1 97.5 470 PHE B O 1
ATOM 8732 N N . LEU B 1 471 ? -15.648 2.252 9.656 1 98.31 471 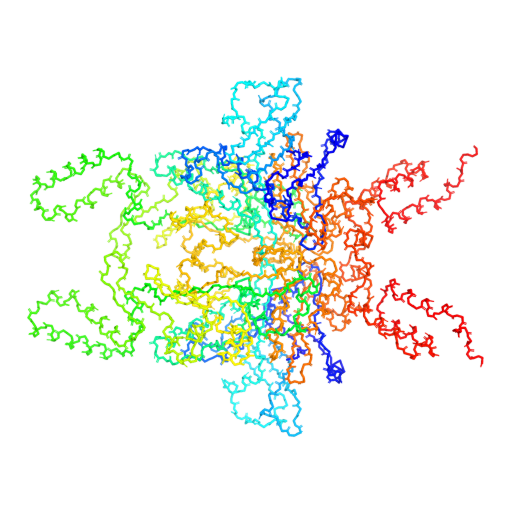LEU B N 1
ATOM 8733 C CA . LEU B 1 471 ? -14.406 2.428 10.398 1 98.31 471 LEU B CA 1
ATOM 8734 C C . LEU B 1 471 ? -13.305 2.973 9.492 1 98.31 471 LEU B C 1
ATOM 8736 O O . LEU B 1 471 ? -12.664 2.211 8.766 1 98.31 471 LEU B O 1
ATOM 8740 N N . LEU B 1 472 ? -13.031 4.258 9.57 1 97.69 472 LEU B N 1
ATOM 8741 C CA . LEU B 1 472 ? -12.086 4.914 8.68 1 97.69 472 LEU B CA 1
ATOM 8742 C C . LEU B 1 472 ? -10.844 5.379 9.438 1 97.69 472 LEU B C 1
ATOM 8744 O O . LEU B 1 472 ? -10.938 6.227 10.328 1 97.69 472 LEU B O 1
ATOM 8748 N N . ASP B 1 473 ? -9.719 4.816 9.062 1 96.88 473 ASP B N 1
ATOM 8749 C CA . ASP B 1 473 ? -8.461 5.156 9.719 1 96.88 473 ASP B CA 1
ATOM 8750 C C . ASP B 1 473 ? -7.688 6.195 8.906 1 96.88 473 ASP B C 1
ATOM 8752 O O . ASP B 1 473 ? -7.059 5.863 7.902 1 96.88 473 ASP B O 1
ATOM 8756 N N . GLU B 1 474 ? -7.73 7.426 9.312 1 95.06 474 GLU B N 1
ATOM 8757 C CA . GLU B 1 474 ? -7.039 8.586 8.758 1 95.06 474 GLU B CA 1
ATOM 8758 C C . GLU B 1 474 ? -7.359 8.758 7.277 1 95.06 474 GLU B C 1
ATOM 8760 O O . GLU B 1 474 ? -6.453 8.859 6.449 1 95.06 474 GLU B O 1
ATOM 8765 N N . PRO B 1 475 ? -8.656 8.922 6.938 1 95.38 475 PRO B N 1
ATOM 8766 C CA . PRO B 1 475 ? -9.07 9.016 5.539 1 95.38 475 PRO B CA 1
ATOM 8767 C C . PRO B 1 475 ? -8.734 10.367 4.91 1 95.38 475 PRO B C 1
ATOM 8769 O O . PRO B 1 475 ? -8.953 10.57 3.713 1 95.38 475 PRO B O 1
ATOM 8772 N N . GLU B 1 476 ? -8.156 11.328 5.648 1 93.69 476 GLU B N 1
ATOM 8773 C CA . GLU B 1 476 ? -7.902 12.672 5.145 1 93.69 476 GLU B CA 1
ATOM 8774 C C . GLU B 1 476 ? -6.406 12.945 5.008 1 93.69 476 GLU B C 1
ATOM 8776 O O . GLU B 1 476 ?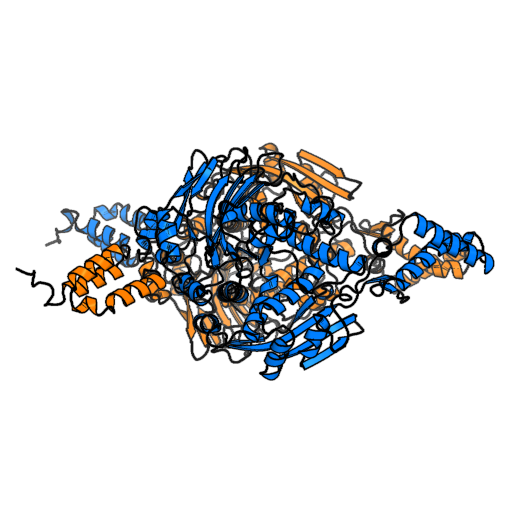 -5.992 14.086 4.785 1 93.69 476 GLU B O 1
ATOM 8781 N N . THR B 1 477 ? -5.562 11.961 5.074 1 91.56 477 THR B N 1
ATOM 8782 C CA . THR B 1 477 ? -4.125 12.102 5.281 1 91.56 477 THR B CA 1
ATOM 8783 C C . THR B 1 477 ? -3.486 12.891 4.141 1 91.56 477 THR B C 1
ATOM 8785 O O . THR B 1 477 ? -2.549 13.656 4.363 1 91.56 477 THR B O 1
ATOM 8788 N N . HIS B 1 478 ? -3.98 12.844 2.93 1 92 478 HIS B N 1
ATOM 8789 C CA . HIS B 1 478 ? -3.299 13.461 1.799 1 92 478 HIS B CA 1
ATOM 8790 C C . HIS B 1 478 ? -4 14.742 1.363 1 92 478 HIS B C 1
ATOM 8792 O O . HIS B 1 478 ? -3.664 15.32 0.326 1 92 478 HIS B O 1
ATOM 8798 N N . PHE B 1 479 ? -4.887 15.203 2.213 1 93.25 479 PHE B N 1
ATOM 8799 C CA . PHE B 1 479 ? -5.684 16.359 1.832 1 93.25 479 PHE B CA 1
ATOM 8800 C C . PHE B 1 479 ? -4.945 17.656 2.143 1 93.25 479 PHE B C 1
ATOM 8802 O O . PHE B 1 479 ? -4.195 17.734 3.119 1 93.25 479 PHE B O 1
ATOM 8809 N N . ASN B 1 480 ? -5.113 18.609 1.296 1 89.62 480 ASN B N 1
ATOM 8810 C CA . ASN B 1 480 ? -4.703 19.969 1.646 1 89.62 480 ASN B CA 1
ATOM 8811 C C . ASN B 1 480 ? -5.602 20.562 2.725 1 89.62 480 ASN B C 1
ATOM 8813 O O . ASN B 1 480 ? -6.648 20 3.049 1 89.62 480 ASN B O 1
ATOM 8817 N N . PRO B 1 481 ? -5.285 21.656 3.305 1 86.62 481 PRO B N 1
ATOM 8818 C CA . PRO B 1 481 ? -6.02 22.203 4.445 1 86.62 481 PRO B CA 1
ATOM 8819 C C . PRO B 1 481 ? -7.484 22.5 4.117 1 86.62 481 PRO B C 1
ATOM 8821 O O . PRO B 1 481 ? -8.367 22.188 4.926 1 86.62 481 PRO B O 1
ATOM 8824 N N . ASP B 1 482 ? -7.777 22.953 2.965 1 86.56 482 ASP B N 1
ATOM 8825 C CA . ASP B 1 482 ? -9.148 23.266 2.578 1 86.56 482 ASP B CA 1
ATOM 8826 C C . ASP B 1 482 ? -10.008 22 2.533 1 86.56 482 ASP B C 1
ATOM 8828 O O . ASP B 1 482 ? -11.133 22 3.039 1 86.56 482 ASP B O 1
ATOM 8832 N N . TRP B 1 483 ? -9.477 21 1.942 1 90 483 TRP B N 1
ATOM 8833 C CA . TRP B 1 483 ? -10.203 19.734 1.847 1 90 483 TRP B CA 1
ATOM 8834 C C . TRP B 1 483 ? -10.406 19.125 3.227 1 90 483 TRP B C 1
ATOM 8836 O O . TRP B 1 483 ? -11.445 18.516 3.498 1 90 483 TRP B O 1
ATOM 8846 N N . ARG B 1 484 ? -9.43 19.281 4.082 1 90.31 484 ARG B N 1
ATOM 8847 C CA . ARG B 1 484 ? -9.57 18.766 5.445 1 90.31 484 ARG B CA 1
ATOM 8848 C C . ARG B 1 484 ? -10.688 19.5 6.188 1 90.31 484 ARG B C 1
ATOM 8850 O O . ARG B 1 484 ? -11.469 18.875 6.906 1 90.31 484 ARG B O 1
ATOM 8857 N N . ALA B 1 485 ? -10.773 20.766 5.973 1 87.38 485 ALA B N 1
ATOM 8858 C CA . ALA B 1 485 ? -11.75 21.609 6.66 1 87.38 485 ALA B CA 1
ATOM 8859 C C . ALA B 1 485 ? -13.172 21.281 6.215 1 87.38 485 ALA B C 1
ATOM 8861 O O . ALA B 1 485 ? -14.125 21.453 6.98 1 87.38 485 ALA B O 1
ATOM 8862 N N . ASN B 1 486 ? -13.297 20.719 5.023 1 88.75 486 ASN B N 1
ATOM 8863 C CA . ASN B 1 486 ? -14.625 20.5 4.473 1 88.75 486 ASN B CA 1
ATOM 8864 C C . ASN B 1 486 ? -14.953 19 4.402 1 88.75 486 ASN B C 1
ATOM 8866 O O . ASN B 1 486 ? -16.016 18.625 3.91 1 88.75 486 ASN B O 1
ATOM 8870 N N . PHE B 1 487 ? -14.156 18.219 4.902 1 92.44 487 PHE B N 1
ATOM 8871 C CA . PHE B 1 487 ? -14.266 16.781 4.691 1 92.44 487 PHE B CA 1
ATOM 8872 C C . PHE B 1 487 ? -15.531 16.234 5.352 1 92.44 487 PHE B C 1
ATOM 8874 O O . PHE B 1 487 ? -16.297 15.492 4.727 1 92.44 487 PHE B O 1
ATOM 8881 N N . ILE B 1 488 ? -15.797 16.578 6.594 1 90.38 488 ILE B N 1
ATOM 8882 C CA . ILE B 1 488 ? -16.969 16.094 7.309 1 90.38 488 ILE B CA 1
ATOM 8883 C C . ILE B 1 488 ? -18.234 16.578 6.609 1 90.38 488 ILE B C 1
ATOM 8885 O O . ILE B 1 488 ? -19.219 15.828 6.496 1 90.38 488 ILE B O 1
ATOM 8889 N N . SER B 1 489 ? -18.203 17.781 6.152 1 86.56 489 SER B N 1
ATOM 8890 C CA . SER B 1 489 ? -19.344 18.328 5.414 1 86.56 489 SER B CA 1
ATOM 8891 C C . SER B 1 489 ? -19.594 17.531 4.133 1 86.56 489 SER B C 1
ATOM 8893 O O . SER B 1 489 ? -20.75 17.281 3.768 1 86.56 489 SER B O 1
ATOM 8895 N N . ARG B 1 490 ? -18.516 17.203 3.465 1 90.25 490 ARG B N 1
ATOM 8896 C CA . ARG B 1 490 ? -18.641 16.422 2.244 1 90.25 490 ARG B CA 1
ATOM 8897 C C . ARG B 1 490 ? -19.219 15.039 2.543 1 90.25 490 ARG B C 1
ATOM 8899 O O . ARG B 1 490 ? -20.047 14.523 1.789 1 90.25 490 ARG B O 1
ATOM 8906 N N . LEU B 1 491 ? -18.766 14.453 3.625 1 91.56 491 LEU B N 1
ATOM 8907 C CA . LEU B 1 491 ? -19.312 13.156 4.031 1 91.56 491 LEU B CA 1
ATOM 8908 C C . LEU B 1 491 ? -20.797 13.258 4.332 1 91.56 491 LEU B C 1
ATOM 8910 O O . LEU B 1 491 ? -21.578 12.383 3.947 1 91.56 491 LEU B O 1
ATOM 8914 N N . ARG B 1 492 ? -21.188 14.297 4.98 1 87.06 492 ARG B N 1
ATOM 8915 C CA . ARG B 1 492 ? -22.578 14.531 5.328 1 87.06 492 ARG B CA 1
ATOM 8916 C C . ARG B 1 492 ? -23.438 14.648 4.074 1 87.06 492 ARG B C 1
ATOM 8918 O O . ARG B 1 492 ? -24.578 14.172 4.051 1 87.06 492 ARG B O 1
ATOM 8925 N N . GLN B 1 493 ? -22.922 15.234 3.08 1 86.31 493 GLN B N 1
ATOM 8926 C CA . GLN B 1 493 ? -23.641 15.383 1.815 1 86.31 493 GLN B CA 1
ATOM 8927 C C . GLN B 1 493 ? -23.875 14.023 1.157 1 86.31 493 GLN B C 1
ATOM 8929 O O . GLN B 1 493 ? -24.875 13.844 0.451 1 86.31 493 GLN B O 1
ATOM 8934 N N . CYS B 1 494 ? -22.969 13.133 1.392 1 89.88 494 CYS B N 1
ATOM 8935 C CA . CYS B 1 494 ? -23.062 11.812 0.776 1 89.88 494 CYS B CA 1
ATOM 8936 C C . CYS B 1 494 ? -23.984 10.898 1.579 1 89.88 494 CYS B C 1
ATOM 8938 O O . CYS B 1 494 ? -24.484 9.891 1.063 1 89.88 494 CYS B O 1
ATOM 8940 N N . LEU B 1 495 ? -24.188 11.172 2.809 1 87.75 495 LEU B N 1
ATOM 8941 C CA . LEU B 1 495 ? -25 10.336 3.699 1 87.75 495 LEU B CA 1
ATOM 8942 C C . LEU B 1 495 ? -26.188 11.117 4.254 1 87.75 495 LEU B C 1
ATOM 8944 O O . LEU B 1 495 ? -26.25 11.391 5.457 1 87.75 495 LEU B O 1
ATOM 8948 N N . PRO B 1 496 ? -27.141 11.375 3.336 1 74.12 496 PRO B N 1
ATOM 8949 C CA . PRO B 1 496 ? -28.266 12.148 3.861 1 74.12 496 PRO B CA 1
ATOM 8950 C C . PRO B 1 496 ? -29.141 11.336 4.805 1 74.12 496 PRO B C 1
ATOM 8952 O O . PRO B 1 496 ? -29.281 10.117 4.641 1 74.12 496 PRO B O 1
ATOM 8955 N N . GLY B 1 497 ? -29.125 11.547 6.023 1 65.56 497 GLY B N 1
ATOM 8956 C CA . GLY B 1 497 ? -29.984 10.891 7 1 65.56 497 GLY B CA 1
ATOM 8957 C C . GLY B 1 497 ? -31.328 10.492 6.438 1 65.56 497 GLY B C 1
ATOM 8958 O O . GLY B 1 497 ? -32.031 11.312 5.836 1 65.56 497 GLY B O 1
ATOM 8959 N N . HIS B 1 498 ? -31.359 9.141 5.82 1 63.59 498 HIS B N 1
ATOM 8960 C CA . HIS B 1 498 ? -32.656 8.664 5.383 1 63.59 498 HIS B CA 1
ATOM 8961 C C . HIS B 1 498 ? -33.344 7.828 6.465 1 63.59 498 HIS B C 1
ATOM 8963 O O . HIS B 1 498 ? -32.656 7.184 7.27 1 63.59 498 HIS B O 1
ATOM 8969 N N . GLY B 1 499 ? -34.531 8.195 6.793 1 62.81 499 GLY B N 1
ATOM 8970 C CA . GLY B 1 499 ? -35.344 7.723 7.895 1 62.81 499 GLY B CA 1
ATOM 8971 C C . GLY B 1 499 ? -35.25 6.227 8.117 1 62.81 499 GLY B C 1
ATOM 8972 O O . GLY B 1 499 ? -35.312 5.754 9.25 1 62.81 499 GLY B O 1
ATOM 8973 N N . GLU B 1 500 ? -34.906 5.398 7.055 1 74.69 500 GLU B N 1
ATOM 8974 C CA . GLU B 1 500 ? -35 3.965 7.32 1 74.69 500 GLU B CA 1
ATOM 8975 C C . GLU B 1 500 ? -33.594 3.367 7.516 1 74.69 500 GLU B C 1
ATOM 8977 O O . GLU B 1 500 ? -33.469 2.248 8.016 1 74.69 500 GLU B O 1
ATOM 8982 N N . CYS B 1 501 ? -32.594 4.113 7.152 1 81.81 501 CYS B N 1
ATOM 8983 C CA . CYS B 1 501 ? -31.234 3.588 7.305 1 81.81 501 CYS B CA 1
ATOM 8984 C C . CYS B 1 501 ? -30.391 4.48 8.219 1 81.81 501 CYS B C 1
ATOM 8986 O O . CYS B 1 501 ? -30.672 5.676 8.336 1 81.81 501 CYS B O 1
ATOM 8988 N N . ALA B 1 502 ? -29.562 3.791 8.992 1 84.56 502 ALA B N 1
ATOM 8989 C CA . ALA B 1 502 ? -28.688 4.516 9.906 1 84.56 502 ALA B CA 1
ATOM 8990 C C . ALA B 1 502 ? -27.234 4.125 9.703 1 84.56 502 ALA B C 1
ATOM 8992 O O . ALA B 1 502 ? -26.922 2.939 9.57 1 84.56 502 ALA B O 1
ATOM 8993 N N . GLN B 1 503 ? -26.453 5.172 9.594 1 89.56 503 GLN B N 1
ATOM 8994 C CA . GLN B 1 503 ? -25.016 4.941 9.438 1 89.56 503 GLN B CA 1
ATOM 8995 C C . GLN B 1 503 ? -24.25 5.441 10.656 1 89.56 503 GLN B C 1
ATOM 8997 O O . GLN B 1 503 ? -24.578 6.488 11.219 1 89.56 503 GLN B O 1
ATOM 9002 N N . GLU B 1 504 ? -23.406 4.633 11.125 1 93.5 504 GLU B N 1
ATOM 9003 C CA . GLU B 1 504 ? -22.438 4.977 12.172 1 93.5 504 GLU B CA 1
ATOM 9004 C C . GLU B 1 504 ? -21.016 5.047 11.617 1 93.5 504 GLU B C 1
ATOM 9006 O O . GLU B 1 504 ? -20.641 4.223 10.789 1 93.5 504 GLU B O 1
ATOM 9011 N N . MET B 1 505 ? -20.297 6.137 12.016 1 96.31 505 MET B N 1
ATOM 9012 C CA . MET B 1 505 ? -18.953 6.293 11.461 1 96.31 505 MET B CA 1
ATOM 9013 C C . MET B 1 505 ? -17.969 6.711 12.539 1 96.31 505 MET B C 1
ATOM 9015 O O . MET B 1 505 ? -18.266 7.562 13.375 1 96.31 505 MET B O 1
ATOM 9019 N N . LEU B 1 506 ? -16.875 6.016 12.633 1 98.06 506 LEU B N 1
ATOM 9020 C CA . LEU B 1 506 ? -15.711 6.422 13.414 1 98.06 506 LEU B CA 1
ATOM 9021 C C . LEU B 1 506 ? -14.539 6.77 12.508 1 98.06 506 LEU B C 1
ATOM 9023 O O . LEU B 1 506 ? -14.203 6.008 11.594 1 98.06 506 LEU B O 1
ATOM 9027 N N . ILE B 1 507 ? -13.922 7.938 12.758 1 97.62 507 ILE B N 1
ATOM 9028 C CA . ILE B 1 507 ? -12.781 8.422 11.984 1 97.62 507 ILE B CA 1
ATOM 9029 C C . ILE B 1 507 ? -11.609 8.711 12.922 1 97.62 507 ILE B C 1
ATOM 9031 O O . ILE B 1 507 ? -11.75 9.438 13.898 1 97.62 507 ILE B O 1
ATOM 9035 N N . THR B 1 508 ? -10.484 8.055 12.672 1 97.06 508 THR B N 1
ATOM 9036 C CA . THR B 1 508 ? -9.273 8.5 13.352 1 97.06 508 THR B CA 1
ATOM 9037 C C . THR B 1 508 ? -8.602 9.625 12.578 1 97.06 508 THR B C 1
ATOM 9039 O O . THR B 1 508 ? -8.633 9.648 11.344 1 97.06 508 THR B O 1
ATOM 9042 N N . THR B 1 509 ? -7.941 10.57 13.281 1 94.12 509 THR B N 1
ATOM 9043 C CA . THR B 1 509 ? -7.332 11.688 12.578 1 94.12 509 THR B CA 1
ATOM 9044 C C . THR B 1 509 ? -6.262 12.359 13.438 1 94.12 509 THR B C 1
ATOM 9046 O O . THR B 1 509 ? -6.246 12.188 14.656 1 94.12 509 THR B O 1
ATOM 9049 N N . HIS B 1 510 ? -5.402 13.031 12.758 1 89.12 510 HIS B N 1
ATOM 9050 C CA . HIS B 1 510 ? -4.453 13.953 13.375 1 89.12 510 HIS B CA 1
ATOM 9051 C C . HIS B 1 510 ? -4.723 15.391 12.938 1 89.12 510 HIS B C 1
ATOM 9053 O O . HIS B 1 510 ? -3.949 16.297 13.258 1 89.12 510 HIS B O 1
ATOM 9059 N N . ALA B 1 511 ? -5.863 15.617 12.328 1 87.12 511 ALA B N 1
ATOM 9060 C CA . ALA B 1 511 ? -6.141 16.922 11.734 1 87.12 511 ALA B CA 1
ATOM 9061 C C . ALA B 1 511 ? -7.031 17.766 12.641 1 87.12 511 ALA B C 1
ATOM 9063 O O . ALA B 1 511 ? -8.188 17.406 12.891 1 87.12 511 ALA B O 1
ATOM 9064 N N . PRO B 1 512 ? -6.645 18.875 13.008 1 87.94 512 PRO B N 1
ATOM 9065 C CA . PRO B 1 512 ? -7.453 19.734 13.867 1 87.94 512 PRO B CA 1
ATOM 9066 C C . PRO B 1 512 ? -8.742 20.203 13.195 1 87.94 512 PRO B C 1
ATOM 9068 O O . PRO B 1 512 ? -9.758 20.406 13.867 1 87.94 512 PRO B O 1
ATOM 9071 N N . PHE B 1 513 ? -8.75 20.312 11.922 1 86.88 513 PHE B N 1
ATOM 9072 C CA . PHE B 1 513 ? -9.914 20.828 11.188 1 86.88 513 PHE B CA 1
ATOM 9073 C C . PHE B 1 513 ? -11.102 19.891 11.359 1 86.88 513 PHE B C 1
ATOM 9075 O O . PHE B 1 513 ? -12.25 20.344 11.406 1 86.88 513 PHE B O 1
ATOM 9082 N N . LEU B 1 514 ? -10.867 18.656 11.422 1 90.56 514 LEU B N 1
ATOM 9083 C CA . LEU B 1 514 ? -11.961 17.703 11.602 1 90.56 514 LEU B CA 1
ATOM 9084 C C . LEU B 1 514 ? -12.57 17.844 12.992 1 90.56 514 LEU B C 1
ATOM 9086 O O . LEU B 1 514 ? -13.781 17.703 13.156 1 90.56 514 LEU B O 1
ATOM 9090 N N . ILE B 1 515 ? -11.727 18.125 13.906 1 90.56 515 ILE B N 1
ATOM 9091 C CA . ILE B 1 515 ? -12.18 18.328 15.281 1 90.56 515 ILE B CA 1
ATOM 9092 C C . ILE B 1 515 ? -13.016 19.594 15.367 1 90.56 515 ILE B C 1
ATOM 9094 O O . ILE B 1 515 ? -14.062 19.609 16.016 1 90.56 515 ILE B O 1
ATOM 9098 N N . SER B 1 516 ? -12.586 20.594 14.664 1 89.56 516 SER B N 1
ATOM 9099 C CA . SER B 1 516 ? -13.266 21.875 14.648 1 89.56 516 SER B CA 1
ATOM 9100 C C . SER B 1 516 ? -14.672 21.75 14.078 1 89.56 516 SER B C 1
ATOM 9102 O O . SER B 1 516 ? -15.547 22.578 14.367 1 89.56 516 SER B O 1
ATOM 9104 N N . ASP B 1 517 ? -14.922 20.703 13.336 1 88.38 517 ASP B N 1
ATOM 9105 C CA . ASP B 1 517 ? -16.219 20.5 12.68 1 88.38 517 ASP B CA 1
ATOM 9106 C C . ASP B 1 517 ? -17.078 19.531 13.477 1 88.38 517 ASP B C 1
ATOM 9108 O O . ASP B 1 517 ? -18.109 19.062 12.984 1 88.38 517 ASP B O 1
ATOM 9112 N N . SER B 1 518 ? -16.688 19.234 14.586 1 88.25 518 SER B N 1
ATOM 9113 C CA . SER B 1 518 ? -17.391 18.234 15.367 1 88.25 518 SER B CA 1
ATOM 9114 C C . SER B 1 518 ? -17.766 18.766 16.75 1 88.25 518 SER B C 1
ATOM 9116 O O . SER B 1 518 ? -16.984 19.531 17.344 1 88.25 518 SER B O 1
ATOM 9118 N N . LYS B 1 519 ? -18.891 18.359 17.234 1 87.31 519 LYS B N 1
ATOM 9119 C CA . LYS B 1 519 ? -19.266 18.672 18.609 1 87.31 519 LYS B CA 1
ATOM 9120 C C . LYS B 1 519 ? -18.406 17.906 19.609 1 87.31 519 LYS B C 1
ATOM 9122 O O . LYS B 1 519 ? -17.922 16.812 19.312 1 87.31 519 LYS B O 1
ATOM 9127 N N . PRO B 1 520 ? -18.219 18.5 20.734 1 89.12 520 PRO B N 1
ATOM 9128 C CA . PRO B 1 520 ? -17.344 17.875 21.719 1 89.12 520 PRO B CA 1
ATOM 9129 C C . PRO B 1 520 ? -17.766 16.438 22.062 1 89.12 520 PRO B C 1
ATOM 9131 O O . PRO B 1 520 ? -16.906 15.586 22.312 1 89.12 520 PRO B O 1
ATOM 9134 N N . ASP B 1 521 ? -19.078 16.172 22.062 1 89.94 521 ASP B N 1
ATOM 9135 C CA . ASP B 1 521 ? -19.547 14.844 22.453 1 89.94 521 ASP B CA 1
ATOM 9136 C C . ASP B 1 521 ? -19.219 13.812 21.375 1 89.94 521 ASP B C 1
ATOM 9138 O O . ASP B 1 521 ? -19.312 12.609 21.609 1 89.94 521 ASP B O 1
ATOM 9142 N N . LYS B 1 522 ? -18.812 14.289 20.203 1 93.06 522 LYS B N 1
ATOM 9143 C CA . LYS B 1 522 ? -18.453 13.398 19.109 1 93.06 522 LYS B CA 1
ATOM 9144 C C . LYS B 1 522 ? -16.938 13.32 18.922 1 93.06 522 LYS B C 1
ATOM 9146 O O . LYS B 1 522 ? -16.453 12.656 18 1 93.06 522 LYS B O 1
ATOM 9151 N N . VAL B 1 523 ? -16.234 13.984 19.797 1 94.69 523 VAL B N 1
ATOM 9152 C CA . VAL B 1 523 ? -14.773 13.953 19.734 1 94.69 523 VAL B CA 1
ATOM 9153 C C . VAL B 1 523 ? -14.219 13.109 20.875 1 94.69 523 VAL B C 1
ATOM 9155 O O . VAL B 1 523 ? -14.547 13.336 22.031 1 94.69 523 VAL B O 1
ATOM 9158 N N . LEU B 1 524 ? -13.484 12.109 20.484 1 96 524 LEU B N 1
ATOM 9159 C CA . LEU B 1 524 ? -12.805 11.258 21.453 1 96 524 LEU B CA 1
ATOM 9160 C C . LEU B 1 524 ? -11.305 11.555 21.484 1 96 524 LEU B C 1
ATOM 9162 O O . LEU B 1 524 ? -10.602 11.336 20.484 1 96 524 LEU B O 1
ATOM 9166 N N . VAL B 1 525 ? -10.82 12.023 22.609 1 94.81 525 VAL B N 1
ATOM 9167 C CA . VAL B 1 525 ? -9.406 12.359 22.75 1 94.81 525 VAL B CA 1
ATOM 9168 C C . VAL B 1 525 ? -8.664 11.203 23.422 1 94.81 525 VAL B C 1
ATOM 9170 O O . VAL B 1 525 ? -8.977 10.828 24.547 1 94.81 525 VAL B O 1
ATOM 9173 N N . PHE B 1 526 ? -7.727 10.703 22.703 1 94.56 526 PHE B N 1
ATOM 9174 C CA . PHE B 1 526 ? -6.914 9.594 23.188 1 94.56 526 PHE B CA 1
ATOM 9175 C C . PHE B 1 526 ? -5.629 10.109 23.828 1 94.56 526 PHE B C 1
ATOM 9177 O O . PHE B 1 526 ? -5.016 11.055 23.328 1 94.56 526 PHE B O 1
ATOM 9184 N N . ALA B 1 527 ? -5.254 9.484 24.906 1 89.75 527 ALA B N 1
ATOM 9185 C CA . ALA B 1 527 ? -3.996 9.781 25.578 1 89.75 527 ALA B CA 1
ATOM 9186 C C . ALA B 1 527 ? -3.336 8.508 26.094 1 89.75 527 ALA B C 1
ATOM 9188 O O . ALA B 1 527 ? -4.02 7.531 26.406 1 89.75 527 ALA B O 1
ATOM 9189 N N . LYS B 1 528 ? -2.078 8.531 26.047 1 86.56 528 LYS B N 1
ATOM 9190 C CA . LYS B 1 528 ? -1.285 7.426 26.578 1 86.56 528 LYS B CA 1
ATOM 9191 C C . LYS B 1 528 ? -0.331 7.906 27.656 1 86.56 528 LYS B C 1
ATOM 9193 O O . LYS B 1 528 ? 0.43 8.852 27.453 1 86.56 528 LYS B O 1
ATOM 9198 N N . ASP B 1 529 ? -0.474 7.199 28.766 1 82.12 529 ASP B N 1
ATOM 9199 C CA . ASP B 1 529 ? 0.442 7.527 29.859 1 82.12 529 ASP B CA 1
ATOM 9200 C C . ASP B 1 529 ? 1.871 7.109 29.516 1 82.12 529 ASP B C 1
ATOM 9202 O O . ASP B 1 529 ? 2.115 5.957 29.141 1 82.12 529 ASP B O 1
ATOM 9206 N N . LYS B 1 530 ? 2.768 8.008 29.609 1 75.25 530 LYS B N 1
ATOM 9207 C CA . LYS B 1 530 ? 4.148 7.746 29.219 1 75.25 530 LYS B CA 1
ATOM 9208 C C . LYS B 1 530 ? 4.793 6.703 30.125 1 75.25 530 LYS B C 1
ATOM 9210 O O . LYS B 1 530 ? 5.613 5.898 29.672 1 75.25 530 LYS B O 1
ATOM 9215 N N . ALA B 1 531 ? 4.383 6.66 31.422 1 75.69 531 ALA B N 1
ATOM 9216 C CA . ALA B 1 531 ? 5.02 5.781 32.406 1 75.69 531 ALA B CA 1
ATOM 9217 C C . ALA B 1 531 ? 4.414 4.379 32.344 1 75.69 531 ALA B C 1
ATOM 9219 O O . ALA B 1 531 ? 5.141 3.387 32.281 1 75.69 531 ALA B O 1
ATOM 9220 N N . SER B 1 532 ? 3.062 4.289 32.344 1 74.38 532 SER B N 1
ATOM 9221 C CA . SER B 1 532 ? 2.395 2.996 32.438 1 74.38 532 SER B CA 1
ATOM 9222 C C . SER B 1 532 ? 2.008 2.467 31.047 1 74.38 532 SER B C 1
ATOM 9224 O O . SER B 1 532 ? 1.76 1.271 30.891 1 74.38 532 SER B O 1
ATOM 9226 N N . GLY B 1 533 ? 1.993 3.387 30.062 1 78 533 GLY B N 1
ATOM 9227 C CA . GLY B 1 533 ? 1.561 2.992 28.734 1 78 533 GLY B CA 1
ATOM 9228 C C . GLY B 1 533 ? 0.06 2.791 28.625 1 78 533 GLY B C 1
ATOM 9229 O O . GLY B 1 533 ? -0.44 2.33 27.609 1 78 533 GLY B O 1
ATOM 9230 N N . LYS B 1 534 ? -0.655 3.139 29.688 1 81.62 534 LYS B N 1
ATOM 9231 C CA . LYS B 1 534 ? -2.104 2.955 29.703 1 81.62 534 LYS B CA 1
ATOM 9232 C C . LYS B 1 534 ? -2.795 3.969 28.797 1 81.62 534 LYS B C 1
ATOM 9234 O O . LYS B 1 534 ? -2.488 5.164 28.844 1 81.62 534 LYS B O 1
ATOM 9239 N N . VAL B 1 535 ? -3.717 3.451 28 1 89 535 VAL B N 1
ATOM 9240 C CA . VAL B 1 535 ? -4.465 4.289 27.062 1 89 535 VAL B CA 1
ATOM 9241 C C . VAL B 1 535 ? -5.777 4.734 27.703 1 89 535 VAL B C 1
ATOM 9243 O O . VAL B 1 535 ? -6.434 3.951 28.406 1 89 535 VAL B O 1
ATOM 9246 N N . SER B 1 536 ? -6.098 5.988 27.578 1 89.62 536 SER B N 1
ATOM 9247 C CA . SER B 1 536 ? -7.359 6.535 28.062 1 89.62 536 SER B CA 1
ATOM 9248 C C . SER B 1 536 ? -8.055 7.359 26.984 1 89.62 536 SER B C 1
ATOM 9250 O O . SER B 1 536 ? -7.414 7.848 26.062 1 89.62 536 SER B O 1
ATOM 9252 N N . VAL B 1 537 ? -9.359 7.41 27.109 1 93.81 537 VAL B N 1
ATOM 9253 C CA . VAL B 1 537 ? -10.18 8.172 26.188 1 93.81 537 VAL B CA 1
ATOM 9254 C C . VAL B 1 537 ? -11.078 9.133 26.953 1 93.81 537 VAL B C 1
ATOM 9256 O O . VAL B 1 537 ? -11.641 8.773 27.984 1 93.81 537 VAL B O 1
ATOM 9259 N N . SER B 1 538 ? -11.125 10.383 26.5 1 91.19 538 SER B N 1
ATOM 9260 C CA . SER B 1 538 ? -12 11.375 27.125 1 91.19 538 SER B CA 1
ATOM 9261 C C . SER B 1 538 ? -12.555 12.352 26.078 1 91.19 538 SER B C 1
ATOM 9263 O O . SER B 1 538 ? -12.062 12.406 24.953 1 91.19 538 SER B O 1
ATOM 9265 N N . HIS B 1 539 ? -13.625 13 26.406 1 92.25 539 HIS B N 1
ATOM 9266 C CA . HIS B 1 539 ? -14.109 14.117 25.594 1 92.25 539 HIS B CA 1
ATOM 9267 C C . HIS B 1 539 ? -13.344 15.398 25.906 1 92.25 539 HIS B C 1
ATOM 9269 O O . HIS B 1 539 ? -12.852 15.57 27.031 1 92.25 539 HIS B O 1
ATOM 9275 N N . PRO B 1 540 ? -13.219 16.188 24.906 1 91.25 540 PRO B N 1
ATOM 9276 C CA . PRO B 1 540 ? -12.539 17.453 25.188 1 91.25 540 PRO B CA 1
ATOM 9277 C C . PRO B 1 540 ? -13.281 18.312 26.203 1 91.25 540 PRO B C 1
ATOM 9279 O O . PRO B 1 540 ? -14.516 18.359 26.188 1 91.25 540 PRO B O 1
ATOM 9282 N N . PRO B 1 541 ? -12.562 18.969 27.094 1 87.19 541 PRO B N 1
ATOM 9283 C CA . PRO B 1 541 ? -13.18 19.828 28.109 1 87.19 541 PRO B CA 1
ATOM 9284 C C . PRO B 1 541 ? -13.555 21.203 27.562 1 87.19 541 PRO B C 1
ATOM 9286 O O . PRO B 1 541 ? -13.742 22.156 28.344 1 87.19 541 PRO B O 1
ATOM 9289 N N . TYR B 1 542 ? -13.492 21.422 26.266 1 86.94 542 TYR B N 1
ATOM 9290 C CA . TYR B 1 542 ? -13.844 22.688 25.625 1 86.94 542 TYR B CA 1
ATOM 9291 C C . TYR B 1 542 ? -14.75 22.438 24.422 1 86.94 542 TYR B C 1
ATOM 9293 O O . TYR B 1 542 ? -14.93 21.297 23.984 1 86.94 542 TYR B O 1
ATOM 9301 N N . ASN B 1 543 ? -15.406 23.5 24.031 1 88.12 543 ASN B N 1
ATOM 9302 C CA . ASN B 1 543 ? -16.266 23.391 22.844 1 88.12 543 ASN B CA 1
ATOM 9303 C C . ASN B 1 543 ? -15.438 23.344 21.562 1 88.12 543 ASN B C 1
ATOM 9305 O O . ASN B 1 543 ? -14.914 24.359 21.109 1 88.12 543 ASN B O 1
ATOM 9309 N N . THR B 1 544 ? -15.398 22.203 20.938 1 88.12 544 THR B N 1
ATOM 9310 C CA . THR B 1 544 ? -14.555 21.984 19.766 1 88.12 544 THR B CA 1
ATOM 9311 C C . THR B 1 544 ? -15.211 22.562 18.516 1 88.12 544 THR B C 1
ATOM 9313 O O . THR B 1 544 ? -14.523 22.969 17.578 1 88.12 544 THR B O 1
ATOM 9316 N N . LEU B 1 545 ? -16.516 22.547 18.484 1 87.5 545 LEU B N 1
ATOM 9317 C CA . LEU B 1 545 ? -17.219 23.031 17.297 1 87.5 545 LEU B CA 1
ATOM 9318 C C . LEU B 1 545 ? -16.891 24.5 17.031 1 87.5 545 LEU B C 1
ATOM 9320 O O . LEU B 1 545 ? -17.234 25.375 17.844 1 87.5 545 LEU B O 1
ATOM 9324 N N . GLY B 1 546 ? -16.203 24.766 15.961 1 85.31 546 GLY B N 1
ATOM 9325 C CA . GLY B 1 546 ? -15.852 26.125 15.602 1 85.31 546 GLY B CA 1
ATOM 9326 C C . GLY B 1 546 ? -14.633 26.641 16.344 1 85.31 546 GLY B C 1
ATOM 9327 O O . GLY B 1 546 ? -14.289 27.828 16.234 1 85.31 546 GLY B O 1
ATOM 9328 N N . ALA B 1 547 ? -14.039 25.781 17.062 1 84.38 547 ALA B N 1
ATOM 9329 C CA . ALA B 1 547 ? -12.797 26.188 17.703 1 84.38 547 ALA B CA 1
ATOM 9330 C C . ALA B 1 547 ? -11.68 26.375 16.688 1 84.38 547 ALA B C 1
ATOM 9332 O O . ALA B 1 547 ? -11.625 25.672 15.672 1 84.38 547 ALA B O 1
ATOM 9333 N N . SER B 1 548 ? -10.773 27.328 17 1 82.19 548 SER B N 1
ATOM 9334 C CA . SER B 1 548 ? -9.664 27.594 16.094 1 82.19 548 SER B CA 1
ATOM 9335 C C . SER B 1 548 ? -8.688 26.438 16.062 1 82.19 548 SER B C 1
ATOM 9337 O O . SER B 1 548 ? -8.531 25.719 17.047 1 82.19 548 SER B O 1
ATOM 9339 N N . ILE B 1 549 ? -8.016 26.328 14.992 1 82.56 549 ILE B N 1
ATOM 9340 C CA . ILE B 1 549 ? -7.035 25.281 14.797 1 82.56 549 ILE B CA 1
ATOM 9341 C C . ILE B 1 549 ? -5.945 25.391 15.859 1 82.56 549 ILE B C 1
ATOM 9343 O O . ILE B 1 549 ? -5.48 24.375 16.391 1 82.56 549 ILE B O 1
ATOM 9347 N N . ASN B 1 550 ? -5.508 26.531 16.172 1 79.12 550 ASN B N 1
ATOM 9348 C CA . ASN B 1 550 ? -4.469 26.75 17.172 1 79.12 550 ASN B CA 1
ATOM 9349 C C . ASN B 1 550 ? -4.91 26.266 18.562 1 79.12 550 ASN B C 1
ATOM 9351 O O . ASN B 1 550 ? -4.129 25.641 19.281 1 79.12 550 ASN B O 1
ATOM 9355 N N . LYS B 1 551 ? -6.129 26.578 18.891 1 81.25 551 LYS B N 1
ATOM 9356 C CA . LYS B 1 551 ? -6.656 26.125 20.188 1 81.25 551 LYS B CA 1
ATOM 9357 C C . LYS B 1 551 ? -6.719 24.609 20.25 1 81.25 551 LYS B C 1
ATOM 9359 O O . LYS B 1 551 ? -6.324 24.016 21.266 1 81.25 551 LYS B O 1
ATOM 9364 N N . ILE B 1 552 ? -7.203 24.031 19.25 1 87 552 ILE B N 1
ATOM 9365 C CA . ILE B 1 552 ? -7.336 22.578 19.203 1 87 552 ILE B CA 1
ATOM 9366 C C . ILE B 1 552 ? -5.953 21.938 19.266 1 87 552 ILE B C 1
ATOM 9368 O O . ILE B 1 552 ? -5.754 20.953 20 1 87 552 ILE B O 1
ATOM 9372 N N . THR B 1 553 ? -5.023 22.469 18.469 1 86.25 553 THR B N 1
ATOM 9373 C CA . THR B 1 553 ? -3.666 21.922 18.469 1 86.25 553 THR B CA 1
ATOM 9374 C C . THR B 1 553 ? -3.061 21.984 19.875 1 86.25 553 THR B C 1
ATOM 9376 O O . THR B 1 553 ? -2.357 21.062 20.281 1 86.25 553 THR B O 1
ATOM 9379 N N . HIS B 1 554 ? -3.365 22.984 20.516 1 82.62 554 HIS B N 1
ATOM 9380 C CA . HIS B 1 554 ? -2.855 23.172 21.875 1 82.62 554 HIS B CA 1
ATOM 9381 C C . HIS B 1 554 ? -3.576 22.25 22.859 1 82.62 554 HIS B C 1
ATOM 9383 O O . HIS B 1 554 ? -2.936 21.484 23.578 1 82.62 554 HIS B O 1
ATOM 9389 N N . GLU B 1 555 ? -4.875 22.25 22.875 1 82.19 555 GLU B N 1
ATOM 9390 C CA . GLU B 1 555 ? -5.668 21.594 23.922 1 82.19 555 GLU B CA 1
ATOM 9391 C C . GLU B 1 555 ? -5.742 20.094 23.688 1 82.19 555 GLU B C 1
ATOM 9393 O O . GLU B 1 555 ? -5.789 19.312 24.641 1 82.19 555 GLU B O 1
ATOM 9398 N N . THR B 1 556 ? -5.711 19.75 22.469 1 85.56 556 THR B N 1
ATOM 9399 C CA . THR B 1 556 ? -5.938 18.344 22.141 1 85.56 556 THR B CA 1
ATOM 9400 C C . THR B 1 556 ? -4.617 17.625 21.875 1 85.56 556 THR B C 1
ATOM 9402 O O . THR B 1 556 ? -4.438 16.469 22.266 1 85.56 556 THR B O 1
ATOM 9405 N N . PHE B 1 557 ? -3.652 18.344 21.297 1 84.19 557 PHE B N 1
ATOM 9406 C CA . PHE B 1 557 ? -2.418 17.688 20.891 1 84.19 557 PHE B CA 1
ATOM 9407 C C . PHE B 1 557 ? -1.247 18.156 21.75 1 84.19 557 PHE B C 1
ATOM 9409 O O . PHE B 1 557 ? -0.143 17.609 21.641 1 84.19 557 PHE B O 1
ATOM 9416 N N . GLY B 1 558 ? -1.405 19.141 22.5 1 74.12 558 GLY B N 1
ATOM 9417 C CA . GLY B 1 558 ? -0.391 19.594 23.453 1 74.12 558 GLY B CA 1
ATOM 9418 C C . GLY B 1 558 ? 0.687 20.438 22.797 1 74.12 558 GLY B C 1
ATOM 9419 O O . GLY B 1 558 ? 1.772 20.609 23.359 1 74.12 558 GLY B O 1
ATOM 9420 N N . LYS B 1 559 ? 0.495 20.875 21.625 1 72.25 559 LYS B N 1
ATOM 9421 C CA . LYS B 1 559 ? 1.484 21.719 20.953 1 72.25 559 LYS B CA 1
ATOM 9422 C C . LYS B 1 559 ? 1.164 23.203 21.141 1 72.25 559 LYS B C 1
ATOM 9424 O O . LYS B 1 559 ? 0.175 23.703 20.609 1 72.25 559 LYS B O 1
ATOM 9429 N N . ARG B 1 560 ? 2.031 23.812 21.703 1 65.81 560 ARG B N 1
ATOM 9430 C CA . ARG B 1 560 ? 1.794 25.203 22.078 1 65.81 560 ARG B CA 1
ATOM 9431 C C . ARG B 1 560 ? 2.268 26.156 20.969 1 65.81 560 ARG B C 1
ATOM 9433 O O . ARG B 1 560 ? 1.604 27.141 20.672 1 65.81 560 ARG B O 1
ATOM 9440 N N . GLU B 1 561 ? 3.322 25.703 20.266 1 69.31 561 GLU B N 1
ATOM 9441 C CA . GLU B 1 561 ? 3.918 26.594 19.281 1 69.31 561 GLU B CA 1
ATOM 9442 C C . GLU B 1 561 ? 3.105 26.609 17.984 1 69.31 561 GLU B C 1
ATOM 9444 O O . GLU B 1 561 ? 2.559 25.578 17.578 1 69.31 561 GLU B O 1
ATOM 9449 N N . THR B 1 562 ? 3.004 27.766 17.453 1 74.75 562 THR B N 1
ATOM 9450 C CA . THR B 1 562 ? 2.27 27.906 16.203 1 74.75 562 THR B CA 1
ATOM 9451 C C . THR B 1 562 ? 3.227 27.938 15.008 1 74.75 562 THR B C 1
ATOM 9453 O O . THR B 1 562 ? 2.82 28.234 13.883 1 74.75 562 THR B O 1
ATOM 9456 N N . ILE B 1 563 ? 4.574 27.766 15.266 1 80.12 563 ILE B N 1
ATOM 9457 C CA . ILE B 1 563 ? 5.586 27.812 14.211 1 80.12 563 ILE B CA 1
ATOM 9458 C C . ILE B 1 563 ? 6.375 26.5 14.211 1 80.12 563 ILE B C 1
ATOM 9460 O O . ILE B 1 563 ? 6.195 25.656 15.094 1 80.12 563 ILE B O 1
ATOM 9464 N N . GLY B 1 564 ? 7.133 26.297 13.234 1 79.94 564 GLY B N 1
ATOM 9465 C CA . GLY B 1 564 ? 7.973 25.109 13.141 1 79.94 564 GLY B CA 1
ATOM 9466 C C . GLY B 1 564 ? 9.039 25.047 14.219 1 79.94 564 GLY B C 1
ATOM 9467 O O . GLY B 1 564 ? 9.43 26.078 14.773 1 79.94 564 GLY B O 1
ATOM 9468 N N . GLY B 1 565 ? 9.398 23.844 14.531 1 77.19 565 GLY B N 1
ATOM 9469 C CA . GLY B 1 565 ? 10.391 23.625 15.57 1 77.19 565 GLY B CA 1
ATOM 9470 C C . GLY B 1 565 ? 11.727 24.281 15.266 1 77.19 565 GLY B C 1
ATOM 9471 O O . GLY B 1 565 ? 12.359 24.859 16.141 1 77.19 565 GLY B O 1
ATOM 9472 N N . GLY B 1 566 ? 12.141 24.109 14.062 1 78.44 566 GLY B N 1
ATOM 9473 C CA . GLY B 1 566 ? 13.375 24.75 13.648 1 78.44 566 GLY B CA 1
ATOM 9474 C C . GLY B 1 566 ? 13.328 26.266 13.75 1 78.44 566 GLY B C 1
ATOM 9475 O O . GLY B 1 566 ? 14.297 26.891 14.195 1 78.44 566 GLY B O 1
ATOM 9476 N N . ALA B 1 567 ? 12.289 26.828 13.383 1 80.38 567 ALA B N 1
ATOM 9477 C CA . ALA B 1 567 ? 12.102 28.266 13.469 1 80.38 567 ALA B CA 1
ATOM 9478 C C . ALA B 1 567 ? 12.125 28.734 14.93 1 80.38 567 ALA B C 1
ATOM 9480 O O . ALA B 1 567 ? 12.688 29.781 15.242 1 80.38 567 ALA B O 1
ATOM 9481 N N . GLN B 1 568 ? 11.469 27.938 15.734 1 81.62 568 GLN B N 1
ATOM 9482 C CA . GLN B 1 568 ? 11.477 28.25 17.156 1 81.62 568 GLN B CA 1
ATOM 9483 C C . GLN B 1 568 ? 12.898 28.25 17.719 1 81.62 568 GLN B C 1
ATOM 9485 O O . GLN B 1 568 ? 13.258 29.109 18.531 1 81.62 568 GLN B O 1
ATOM 9490 N N . GLN B 1 569 ? 13.617 27.344 17.219 1 82.38 569 GLN B N 1
ATOM 9491 C CA . GLN B 1 569 ? 15.008 27.266 17.656 1 82.38 569 GLN B CA 1
ATOM 9492 C C . GLN B 1 569 ? 15.797 28.484 17.188 1 82.38 569 GLN B C 1
ATOM 9494 O O . GLN B 1 569 ? 16.641 29.016 17.922 1 82.38 569 GLN B O 1
ATOM 9499 N N . VAL B 1 570 ? 15.594 28.875 16 1 82.56 570 VAL B N 1
ATOM 9500 C CA . VAL B 1 570 ? 16.25 30.047 15.461 1 82.56 570 VAL B CA 1
ATOM 9501 C C . VAL B 1 570 ? 15.914 31.266 16.312 1 82.56 570 VAL B C 1
ATOM 9503 O O . VAL B 1 570 ? 16.797 32.062 16.656 1 82.56 570 VAL B O 1
ATOM 9506 N N . LEU B 1 571 ? 14.695 31.438 16.688 1 83.06 571 LEU B N 1
ATOM 9507 C CA . LEU B 1 571 ? 14.258 32.531 17.516 1 83.06 571 LEU B CA 1
ATOM 9508 C C . LEU B 1 571 ? 14.945 32.5 18.875 1 83.06 571 LEU B C 1
ATOM 9510 O O . LEU B 1 571 ? 15.422 33.531 19.375 1 83.06 571 LEU B O 1
ATOM 9514 N N . GLU B 1 572 ? 15.008 31.328 19.438 1 84.62 572 GLU B N 1
ATOM 9515 C CA . GLU B 1 572 ? 15.641 31.172 20.75 1 84.62 572 GLU B CA 1
ATOM 9516 C C . GLU B 1 572 ? 17.141 31.484 20.688 1 84.62 572 GLU B C 1
ATOM 9518 O O . GLU B 1 572 ? 17.688 32.094 21.609 1 84.62 572 GLU B O 1
ATOM 9523 N N . GLN B 1 573 ? 17.719 31.094 19.609 1 83.44 573 GLN B N 1
ATOM 9524 C CA . GLN B 1 573 ? 19.125 31.375 19.406 1 83.44 573 GLN B CA 1
ATOM 9525 C C . GLN B 1 573 ? 19.359 32.875 19.266 1 83.44 573 GLN B C 1
ATOM 9527 O O . GLN B 1 573 ? 20.344 33.406 19.797 1 83.44 573 GLN B O 1
ATOM 9532 N N . LEU B 1 574 ? 18.5 33.531 18.531 1 83 574 LEU B N 1
ATOM 9533 C CA . LEU B 1 574 ? 18.625 34.969 18.375 1 83 574 LEU B CA 1
ATOM 9534 C C . LEU B 1 574 ? 18.453 35.688 19.719 1 83 574 LEU B C 1
ATOM 9536 O O . LEU B 1 574 ? 19.172 36.625 20.016 1 83 574 LEU B O 1
ATOM 9540 N N . LEU B 1 575 ? 17.609 35.156 20.562 1 84.25 575 LEU B N 1
ATOM 9541 C CA . LEU B 1 575 ? 17.312 35.75 21.859 1 84.25 575 LEU B CA 1
ATOM 9542 C C . LEU B 1 575 ? 18.422 35.469 22.859 1 84.25 575 LEU B C 1
ATOM 9544 O O . LEU B 1 575 ? 18.594 36.219 23.828 1 84.25 575 LEU B O 1
ATOM 9548 N N . ALA B 1 576 ? 19.094 34.375 22.609 1 80.06 576 ALA B N 1
ATOM 9549 C CA . ALA B 1 576 ? 20.156 33.969 23.531 1 80.06 576 ALA B CA 1
ATOM 9550 C C . ALA B 1 576 ? 21.453 34.719 23.203 1 80.06 576 ALA B C 1
ATOM 9552 O O . ALA B 1 576 ? 22.391 34.719 24 1 80.06 576 ALA B O 1
ATOM 9553 N N . ASP B 1 577 ? 21.5 35.312 22.094 1 74.19 577 ASP B N 1
ATOM 9554 C CA . ASP B 1 577 ? 22.688 36.031 21.672 1 74.19 577 ASP B CA 1
ATOM 9555 C C . ASP B 1 577 ? 22.984 37.188 22.625 1 74.19 577 ASP B C 1
ATOM 9557 O O . ASP B 1 577 ? 22.094 37.969 22.969 1 74.19 577 ASP B O 1
ATOM 9561 N N . PRO B 1 578 ? 24.109 37.25 23.25 1 70.81 578 PRO B N 1
ATOM 9562 C CA . PRO B 1 578 ? 24.5 38.281 24.219 1 70.81 578 PRO B CA 1
ATOM 9563 C C . PRO B 1 578 ? 24.297 39.688 23.672 1 70.81 578 PRO B C 1
ATOM 9565 O O . PRO B 1 578 ? 24.109 40.625 24.438 1 70.81 578 PRO B O 1
ATOM 9568 N N . ILE B 1 579 ? 24.328 39.719 22.406 1 62.72 579 ILE B N 1
ATOM 9569 C CA . ILE B 1 579 ? 24.172 41.062 21.797 1 62.72 579 ILE B CA 1
ATOM 9570 C C . ILE B 1 579 ? 22.797 41.625 22.109 1 62.72 579 ILE B C 1
ATOM 9572 O O . ILE B 1 579 ? 22.594 42.844 22.109 1 62.72 579 ILE B O 1
ATOM 9576 N N . SER B 1 580 ? 21.844 40.719 22.328 1 62.56 580 SER B N 1
ATOM 9577 C CA . SER B 1 580 ? 20.469 41.094 22.609 1 62.56 580 SER B CA 1
ATOM 9578 C C . SER B 1 580 ? 20.375 42 23.844 1 62.56 580 SER B C 1
ATOM 9580 O O . SER B 1 580 ? 19.562 42.906 23.891 1 62.56 580 SER B O 1
ATOM 9582 N N . LYS B 1 581 ? 21.25 41.688 24.719 1 64.38 581 LYS B N 1
ATOM 9583 C CA . LYS B 1 581 ? 21.281 42.469 25.953 1 64.38 581 LYS B CA 1
ATOM 9584 C C . LYS B 1 581 ? 21.859 43.844 25.719 1 64.38 581 LYS B C 1
ATOM 9586 O O . LYS B 1 581 ? 21.469 44.812 26.391 1 64.38 581 LYS B O 1
ATOM 9591 N N . ALA B 1 582 ? 22.703 43.938 24.625 1 71.31 582 ALA B N 1
ATOM 9592 C CA . ALA B 1 582 ? 23.375 45.219 24.406 1 71.31 582 ALA B CA 1
ATOM 9593 C C . ALA B 1 582 ? 22.562 46.094 23.484 1 71.31 582 ALA B C 1
ATOM 9595 O O . ALA B 1 582 ? 22.578 47.344 23.625 1 71.31 582 ALA B O 1
ATOM 9596 N N . ASP B 1 583 ? 21.844 45.562 22.531 1 79.88 583 ASP B N 1
ATOM 9597 C CA . ASP B 1 583 ? 21.078 46.344 21.578 1 79.88 583 ASP B CA 1
ATOM 9598 C C . ASP B 1 583 ? 19.734 45.688 21.281 1 79.88 583 ASP B C 1
ATOM 9600 O O . ASP B 1 583 ? 19.562 45.062 20.219 1 79.88 583 ASP B O 1
ATOM 9604 N N . PRO B 1 584 ? 18.812 45.938 22.234 1 79.38 584 PRO B N 1
ATOM 9605 C CA . PRO B 1 584 ? 17.5 45.281 22.078 1 79.38 584 PRO B CA 1
ATOM 9606 C C . PRO B 1 584 ? 16.797 45.688 20.781 1 79.38 584 PRO B C 1
ATOM 9608 O O . PRO B 1 584 ? 16.125 44.875 20.156 1 79.38 584 PRO B O 1
ATOM 9611 N N . HIS B 1 585 ? 17 46.969 20.406 1 78.94 585 HIS B N 1
ATOM 9612 C CA . HIS B 1 585 ? 16.359 47.438 19.188 1 78.94 585 HIS B CA 1
ATOM 9613 C C . HIS B 1 585 ? 16.953 46.75 17.953 1 78.94 585 HIS B C 1
ATOM 9615 O O . HIS B 1 585 ? 16.234 46.406 17.016 1 78.94 585 HIS B O 1
ATOM 9621 N N . GLY B 1 586 ? 18.234 46.656 17.984 1 79.56 586 GLY B N 1
ATOM 9622 C CA . GLY B 1 586 ? 18.891 45.969 16.891 1 79.56 586 GLY B CA 1
ATOM 9623 C C . GLY B 1 586 ? 18.469 44.5 16.766 1 79.56 586 GLY B C 1
ATOM 9624 O O . GLY B 1 586 ? 18.266 44 15.664 1 79.56 586 GLY B O 1
ATOM 9625 N N . LEU B 1 587 ? 18.297 43.969 17.844 1 85.62 587 LEU B N 1
ATOM 9626 C CA . LEU B 1 587 ? 17.891 42.562 17.859 1 85.62 587 LEU B CA 1
ATOM 9627 C C . LEU B 1 587 ? 16.453 42.406 17.391 1 85.62 587 LEU B C 1
ATOM 9629 O O . LEU B 1 587 ? 16.125 41.438 16.688 1 85.62 587 LEU B O 1
ATOM 9633 N N . ALA B 1 588 ? 15.602 43.281 17.844 1 82.5 588 ALA B N 1
ATOM 9634 C CA . ALA B 1 588 ? 14.211 43.25 17.406 1 82.5 588 ALA B CA 1
ATOM 9635 C C . ALA B 1 588 ? 14.109 43.344 15.883 1 82.5 588 ALA B C 1
ATOM 9637 O O . ALA B 1 588 ? 13.328 42.625 15.258 1 82.5 588 ALA B O 1
ATOM 9638 N N . ARG B 1 589 ? 14.938 44.219 15.352 1 78.81 589 ARG B N 1
ATOM 9639 C CA . ARG B 1 589 ? 14.969 44.344 13.898 1 78.81 589 ARG B CA 1
ATOM 9640 C C . ARG B 1 589 ? 15.484 43.062 13.242 1 78.81 589 ARG B C 1
ATOM 9642 O O . ARG B 1 589 ? 14.961 42.656 12.211 1 78.81 589 ARG B O 1
ATOM 9649 N N . LYS B 1 590 ? 16.422 42.5 13.82 1 83.25 590 LYS B N 1
ATOM 9650 C CA . LYS B 1 590 ? 16.984 41.281 13.297 1 83.25 590 LYS B CA 1
ATOM 9651 C C . LYS B 1 590 ? 15.961 40.125 13.32 1 83.25 590 LYS B C 1
ATOM 9653 O O . LYS B 1 590 ? 15.883 39.344 12.375 1 83.25 590 LYS B O 1
ATOM 9658 N N . ILE B 1 591 ? 15.258 40.094 14.344 1 83.69 591 ILE B N 1
ATOM 9659 C CA . ILE B 1 591 ? 14.227 39.062 14.484 1 83.69 591 ILE B CA 1
ATOM 9660 C C . ILE B 1 591 ? 13.133 39.281 13.438 1 83.69 591 ILE B C 1
ATOM 9662 O O . ILE B 1 591 ? 12.688 38.344 12.797 1 83.69 591 ILE B O 1
ATOM 9666 N N . MET B 1 592 ? 12.789 40.5 13.203 1 76.75 592 MET B N 1
ATOM 9667 C CA . MET B 1 592 ? 11.734 40.844 12.25 1 76.75 592 MET B CA 1
ATOM 9668 C C . MET B 1 592 ? 12.195 40.562 10.82 1 76.75 592 MET B C 1
ATOM 9670 O O . MET B 1 592 ? 11.383 40.156 9.969 1 76.75 592 MET B O 1
ATOM 9674 N N . ASP B 1 593 ? 13.5 40.656 10.664 1 76.88 593 ASP B N 1
ATOM 9675 C CA . ASP B 1 593 ? 14.047 40.406 9.336 1 76.88 593 ASP B CA 1
ATOM 9676 C C . ASP B 1 593 ? 14.234 38.906 9.07 1 76.88 593 ASP B C 1
ATOM 9678 O O . ASP B 1 593 ? 14.117 38.469 7.934 1 76.88 593 ASP B O 1
ATOM 9682 N N . THR B 1 594 ? 14.445 38.25 10.141 1 80.5 594 THR B N 1
ATOM 9683 C CA . THR B 1 594 ? 14.805 36.844 10.008 1 80.5 594 THR B CA 1
ATOM 9684 C C . THR B 1 594 ? 13.562 35.969 10.047 1 80.5 594 THR B C 1
ATOM 9686 O O . THR B 1 594 ? 13.484 34.969 9.32 1 80.5 594 THR B O 1
ATOM 9689 N N . MET B 1 595 ? 12.633 36.406 10.859 1 85 595 MET B N 1
ATOM 9690 C CA . MET B 1 595 ? 11.5 35.531 11.117 1 85 595 MET B CA 1
ATOM 9691 C C . MET B 1 595 ? 10.234 36.062 10.445 1 85 595 MET B C 1
ATOM 9693 O O . MET B 1 595 ? 10.031 37.25 10.375 1 85 595 MET B O 1
ATOM 9697 N N . GLY B 1 596 ? 9.445 35.156 10 1 79.44 596 GLY B N 1
ATOM 9698 C CA . GLY B 1 596 ? 8.141 35.531 9.477 1 79.44 596 GLY B CA 1
ATOM 9699 C C . GLY B 1 596 ? 7.152 35.938 10.555 1 79.44 596 GLY B C 1
ATOM 9700 O O . GLY B 1 596 ? 7.434 35.781 11.75 1 79.44 596 GLY B O 1
ATOM 9701 N N . ASP B 1 597 ? 6.027 36.469 10.141 1 74.75 597 ASP B N 1
ATOM 9702 C CA . ASP B 1 597 ? 5.02 37 11.062 1 74.75 597 ASP B CA 1
ATOM 9703 C C . ASP B 1 597 ? 4.387 35.875 11.875 1 74.75 597 ASP B C 1
ATOM 9705 O O . ASP B 1 597 ? 3.887 34.906 11.312 1 74.75 597 ASP B O 1
ATOM 9709 N N . SER B 1 598 ? 4.465 35.969 13.18 1 78.44 598 SER B N 1
ATOM 9710 C CA . SER B 1 598 ? 3.877 35 14.125 1 78.44 598 SER B CA 1
ATOM 9711 C C . SER B 1 598 ? 3.686 35.656 15.5 1 78.44 598 SER B C 1
ATOM 9713 O O . SER B 1 598 ? 4.188 36.75 15.758 1 78.44 598 SER B O 1
ATOM 9715 N N . VAL B 1 599 ? 2.83 34.938 16.266 1 68.19 599 VAL B N 1
ATOM 9716 C CA . VAL B 1 599 ? 2.637 35.406 17.625 1 68.19 599 VAL B CA 1
ATOM 9717 C C . VAL B 1 599 ? 3.957 35.344 18.391 1 68.19 599 VAL B C 1
ATOM 9719 O O . VAL B 1 599 ? 4.281 36.25 19.172 1 68.19 599 VAL B O 1
ATOM 9722 N N . GLU B 1 600 ? 4.719 34.406 18.094 1 75.75 600 GLU B N 1
ATOM 9723 C CA . GLU B 1 600 ? 6 34.219 18.766 1 75.75 600 GLU B CA 1
ATOM 9724 C C . GLU B 1 600 ? 6.965 35.344 18.453 1 75.75 600 GLU B C 1
ATOM 9726 O O . GLU B 1 600 ? 7.621 35.875 19.359 1 75.75 600 GLU B O 1
ATOM 9731 N N . ARG B 1 601 ? 7.066 35.656 17.219 1 76.19 601 ARG B N 1
ATOM 9732 C CA . ARG B 1 601 ? 7.906 36.781 16.797 1 76.19 601 ARG B CA 1
ATOM 9733 C C . ARG B 1 601 ? 7.477 38.062 17.484 1 76.19 601 ARG B C 1
ATOM 9735 O O . ARG B 1 601 ? 8.312 38.812 18.016 1 76.19 601 ARG B O 1
ATOM 9742 N N . THR B 1 602 ? 6.133 38.312 17.484 1 73.69 602 THR B N 1
ATOM 9743 C CA . THR B 1 602 ? 5.586 39.531 18.047 1 73.69 602 THR B CA 1
ATOM 9744 C C . THR B 1 602 ? 5.844 39.625 19.547 1 73.69 602 THR B C 1
ATOM 9746 O O . THR B 1 602 ? 6.234 40.688 20.047 1 73.69 602 THR B O 1
ATOM 9749 N N . LEU B 1 603 ? 5.641 38.5 20.172 1 74.69 603 LEU B N 1
ATOM 9750 C CA . LEU B 1 603 ? 5.863 38.469 21.609 1 74.69 603 LEU B CA 1
ATOM 9751 C C . LEU B 1 603 ? 7.336 38.688 21.938 1 74.69 603 LEU B C 1
ATOM 9753 O O . LEU B 1 603 ? 7.664 39.375 22.906 1 74.69 603 LEU B O 1
ATOM 9757 N N . ALA B 1 604 ? 8.188 38.094 21.156 1 79.44 604 ALA B N 1
ATOM 9758 C CA . ALA B 1 604 ? 9.625 38.25 21.391 1 79.44 604 ALA B CA 1
ATOM 9759 C C . ALA B 1 604 ? 10.055 39.719 21.188 1 79.44 604 ALA B C 1
ATOM 9761 O O . ALA B 1 604 ? 10.805 40.25 22 1 79.44 604 ALA B O 1
ATOM 9762 N N . VAL B 1 605 ? 9.57 40.312 20.141 1 77.69 605 VAL B N 1
ATOM 9763 C CA . VAL B 1 605 ? 9.914 41.688 19.828 1 77.69 605 VAL B CA 1
ATOM 9764 C C . VAL B 1 605 ? 9.359 42.625 20.891 1 77.69 605 VAL B C 1
ATOM 9766 O O . VAL B 1 605 ? 10.039 43.531 21.344 1 77.69 605 VAL B O 1
ATOM 9769 N N . HIS B 1 606 ? 8.109 42.344 21.359 1 74.62 606 HIS B N 1
ATOM 9770 C CA . HIS B 1 606 ? 7.48 43.156 22.391 1 74.62 606 HIS B CA 1
ATOM 9771 C C . HIS B 1 606 ? 8.234 43.031 23.719 1 74.62 606 HIS B C 1
ATOM 9773 O O . HIS B 1 606 ? 8.422 44.031 24.422 1 74.62 606 HIS B O 1
ATOM 9779 N N . ALA B 1 607 ? 8.602 41.812 24.031 1 76.56 607 ALA B N 1
ATOM 9780 C CA . ALA B 1 607 ? 9.344 41.594 25.281 1 76.56 607 ALA B CA 1
ATOM 9781 C C . ALA B 1 607 ? 10.68 42.344 25.25 1 76.56 607 ALA B C 1
ATOM 9783 O O . ALA B 1 607 ? 11.133 42.844 26.281 1 76.56 607 ALA B O 1
ATOM 9784 N N . LEU B 1 608 ? 11.297 42.406 24.156 1 74.69 608 LEU B N 1
ATOM 9785 C CA . LEU B 1 608 ? 12.586 43.062 24 1 74.69 608 LEU B CA 1
ATOM 9786 C C . LEU B 1 608 ? 12.414 44.594 24.109 1 74.69 608 LEU B C 1
ATOM 9788 O O . LEU B 1 608 ? 13.25 45.281 24.703 1 74.69 608 LEU B O 1
ATOM 9792 N N . LEU B 1 609 ? 11.328 45.062 23.609 1 72.88 609 LEU B N 1
ATOM 9793 C CA . LEU B 1 609 ? 11.117 46.5 23.547 1 72.88 609 LEU B CA 1
ATOM 9794 C C . LEU B 1 609 ? 10.539 47.031 24.859 1 72.88 609 LEU B C 1
ATOM 9796 O O . LEU B 1 609 ? 10.656 48.219 25.172 1 72.88 609 LEU B O 1
ATOM 9800 N N . GLN B 1 610 ? 9.805 46.188 25.609 1 65 610 GLN B N 1
ATOM 9801 C CA . GLN B 1 610 ? 9.281 46.625 26.906 1 65 610 GLN B CA 1
ATOM 9802 C C . GLN B 1 610 ? 10.352 46.531 28 1 65 610 GLN B C 1
ATOM 9804 O O . GLN B 1 610 ? 10.156 47 29.109 1 65 610 GLN B O 1
ATOM 9809 N N . THR B 1 611 ? 11.445 45.938 27.781 1 56.66 611 THR B N 1
ATOM 9810 C CA . THR B 1 611 ? 12.492 45.969 28.797 1 56.66 611 THR B CA 1
ATOM 9811 C C . THR B 1 611 ? 12.938 47.406 29.078 1 56.66 611 THR B C 1
ATOM 9813 O O . THR B 1 611 ? 13.18 48.188 28.141 1 56.66 611 THR B O 1
ATOM 9816 N N . PRO B 1 612 ? 12.742 48.062 30.234 1 54.44 612 PRO B N 1
ATOM 9817 C CA . PRO B 1 612 ? 12.914 49.438 30.656 1 54.44 612 PRO B CA 1
ATOM 9818 C C . PRO B 1 612 ? 14.125 50.125 30 1 54.44 612 PRO B C 1
ATOM 9820 O O . PRO B 1 612 ? 14.102 51.312 29.766 1 54.44 612 PRO B O 1
ATOM 9823 N N . GLY B 1 613 ? 15.219 49.375 29.734 1 47.75 613 GLY B N 1
ATOM 9824 C CA . GLY B 1 613 ? 16.406 50.062 29.234 1 47.75 613 GLY B CA 1
ATOM 9825 C C . GLY B 1 613 ? 16.375 50.281 27.734 1 47.75 613 GLY B C 1
ATOM 9826 O O . GLY B 1 613 ? 17.359 50.781 27.156 1 47.75 613 GLY B O 1
ATOM 9827 N N . ALA B 1 614 ? 15.469 49.938 27.016 1 50.25 614 ALA B N 1
ATOM 9828 C CA . ALA B 1 614 ? 15.391 50.062 25.562 1 50.25 614 ALA B CA 1
ATOM 9829 C C . ALA B 1 614 ? 14.977 51.438 25.141 1 50.25 614 ALA B C 1
ATOM 9831 O O . ALA B 1 614 ? 15.117 51.812 23.969 1 50.25 614 ALA B O 1
ATOM 9832 N N . ASP B 1 615 ? 14.234 52.219 25.859 1 42.34 615 ASP B N 1
ATOM 9833 C CA . ASP B 1 615 ? 13.82 53.594 25.516 1 42.34 615 ASP B CA 1
ATOM 9834 C C . ASP B 1 615 ? 15.031 54.531 25.406 1 42.34 615 ASP B C 1
ATOM 9836 O O . ASP B 1 615 ? 14.875 55.75 25.281 1 42.34 615 ASP B O 1
ATOM 9840 N N . LYS B 1 616 ? 16.234 54.375 25.969 1 44.59 616 LYS B N 1
ATOM 9841 C CA . LYS B 1 616 ? 17.203 55.469 25.828 1 44.59 616 LYS B CA 1
ATOM 9842 C C . LYS B 1 616 ? 17.688 55.594 24.391 1 44.59 616 LYS B C 1
ATOM 9844 O O . LYS B 1 616 ? 18.422 54.75 23.906 1 44.59 616 LYS B O 1
ATOM 9849 N N . GLU B 1 617 ? 16.828 56.062 23.516 1 38 617 GLU B N 1
ATOM 9850 C CA . GLU B 1 617 ? 17.359 56.531 22.234 1 38 617 GLU B CA 1
ATOM 9851 C C . GLU B 1 617 ? 18.734 57.156 22.406 1 38 617 GLU B C 1
ATOM 9853 O O . GLU B 1 617 ? 18.969 57.906 23.344 1 38 617 GLU B O 1
ATOM 9858 N N . PRO B 1 618 ? 19.828 56.688 21.969 1 34.31 618 PRO B N 1
ATOM 9859 C CA . PRO B 1 618 ? 20.906 57.688 22 1 34.31 618 PRO B CA 1
ATOM 9860 C C . PRO B 1 618 ? 20.453 59.062 21.531 1 34.31 618 PRO B C 1
ATOM 9862 O O . PRO B 1 618 ? 19.828 59.188 20.469 1 34.31 618 PRO B O 1
ATOM 9865 N N . GLY B 1 619 ? 20.016 59.969 22.578 1 25.11 619 GLY B N 1
ATOM 9866 C CA . GLY B 1 619 ? 20.156 61.375 22.25 1 25.11 619 GLY B CA 1
ATOM 9867 C C . GLY B 1 619 ? 21.5 61.688 21.609 1 25.11 619 GLY B C 1
ATOM 9868 O O . GLY B 1 619 ? 22.5 61.031 21.906 1 25.11 619 GLY B O 1
#

Organism: NCBI:txid164759